Protein AF-0000000078835112 (afdb_homodimer)

Structure (mmCIF, N/CA/C/O backbone):
data_AF-0000000078835112-model_v1
#
loop_
_entity.id
_entity.type
_entity.pdbx_description
1 polymer Aminotransferase
#
loop_
_atom_site.group_PDB
_atom_site.id
_atom_site.type_symbol
_atom_site.label_atom_id
_atom_site.label_alt_id
_atom_site.label_comp_id
_atom_site.label_asym_id
_atom_site.label_entity_id
_atom_site.label_seq_id
_atom_site.pdbx_PDB_ins_code
_atom_site.Cartn_x
_atom_site.Cartn_y
_atom_site.Cartn_z
_atom_site.occupancy
_atom_site.B_iso_or_equiv
_atom_site.auth_seq_id
_atom_site.auth_comp_id
_atom_site.auth_asym_id
_atom_site.auth_atom_id
_atom_site.pdbx_PDB_model_num
ATOM 1 N N . MET A 1 1 ? 18.125 4.945 -22.328 1 66.38 1 MET A N 1
ATOM 2 C CA . MET A 1 1 ? 16.797 5.395 -21.922 1 66.38 1 MET A CA 1
ATOM 3 C C . MET A 1 1 ? 16.734 5.656 -20.422 1 66.38 1 MET A C 1
ATOM 5 O O . MET A 1 1 ? 17.422 4.988 -19.641 1 66.38 1 MET A O 1
ATOM 9 N N . SER A 1 2 ? 16.172 6.707 -20.016 1 84.31 2 SER A N 1
ATOM 10 C CA . SER A 1 2 ? 16.047 7.059 -18.594 1 84.31 2 SER A CA 1
ATOM 11 C C . SER A 1 2 ? 15.375 5.945 -17.812 1 84.31 2 SER A C 1
ATOM 13 O O . SER A 1 2 ? 14.492 5.262 -18.328 1 84.31 2 SER A O 1
ATOM 15 N N . LEU A 1 3 ? 15.914 5.59 -16.672 1 92.94 3 LEU A N 1
ATOM 16 C CA . LEU A 1 3 ? 15.328 4.574 -15.805 1 92.94 3 LEU A CA 1
ATOM 17 C C . LEU A 1 3 ? 13.945 5.004 -15.32 1 92.94 3 LEU A C 1
ATOM 19 O O . LEU A 1 3 ? 12.992 4.227 -15.391 1 92.94 3 LEU A O 1
ATOM 23 N N . GLU A 1 4 ? 13.867 6.281 -15.023 1 94.12 4 GLU A N 1
ATOM 24 C CA . GLU A 1 4 ? 12.641 6.801 -14.43 1 94.12 4 GLU A CA 1
ATOM 25 C C . GLU A 1 4 ? 11.562 7.02 -15.484 1 94.12 4 GLU A C 1
ATOM 27 O O . GLU A 1 4 ? 11.844 7.555 -16.562 1 94.12 4 GLU A O 1
ATOM 32 N N . SER A 1 5 ? 10.383 6.609 -15.266 1 96.06 5 SER A N 1
ATOM 33 C CA . SER A 1 5 ? 9.25 6.828 -16.156 1 96.06 5 SER A CA 1
ATOM 34 C C . SER A 1 5 ? 8.875 8.305 -16.219 1 96.06 5 SER A C 1
ATOM 36 O O . SER A 1 5 ? 9.25 9.086 -15.336 1 96.06 5 SER A O 1
ATOM 38 N N . ALA A 1 6 ? 8.062 8.656 -17.234 1 91.75 6 ALA A N 1
ATOM 39 C CA . ALA A 1 6 ? 7.52 10.008 -17.359 1 91.75 6 ALA A CA 1
ATOM 40 C C . ALA A 1 6 ? 6.574 10.328 -16.203 1 91.75 6 ALA A C 1
ATOM 42 O O . ALA A 1 6 ? 6.512 11.469 -15.734 1 91.75 6 ALA A O 1
ATOM 43 N N . ALA A 1 7 ? 5.852 9.383 -15.773 1 91.44 7 ALA A N 1
ATOM 44 C CA . ALA A 1 7 ? 4.938 9.57 -14.648 1 91.44 7 ALA A CA 1
ATOM 45 C C . ALA A 1 7 ? 5.699 9.977 -13.391 1 91.44 7 ALA A C 1
ATOM 47 O O . ALA A 1 7 ? 5.355 10.977 -12.742 1 91.44 7 ALA A O 1
ATOM 48 N N . LEU A 1 8 ? 6.699 9.258 -13.047 1 93.5 8 LEU A N 1
ATOM 49 C CA . LEU A 1 8 ? 7.473 9.523 -11.836 1 93.5 8 LEU A CA 1
ATOM 50 C C . LEU A 1 8 ? 8.219 10.852 -11.953 1 93.5 8 LEU A C 1
ATOM 52 O O . LEU A 1 8 ? 8.406 11.555 -10.961 1 93.5 8 LEU A O 1
ATOM 56 N N . ALA A 1 9 ? 8.594 11.188 -13.117 1 92.69 9 ALA A N 1
ATOM 57 C CA . ALA A 1 9 ? 9.352 12.414 -13.359 1 92.69 9 ALA A CA 1
ATOM 58 C C . ALA A 1 9 ? 8.508 13.648 -13.07 1 92.69 9 ALA A C 1
ATOM 60 O O . ALA A 1 9 ? 9.039 14.75 -12.891 1 92.69 9 ALA A O 1
ATOM 61 N N . ARG A 1 10 ? 7.203 13.453 -13.008 1 90.75 10 ARG A N 1
ATOM 62 C CA . ARG A 1 10 ? 6.312 14.57 -12.703 1 90.75 10 ARG A CA 1
ATOM 63 C C . ARG A 1 10 ? 6.41 14.969 -11.234 1 90.75 10 ARG A C 1
ATOM 65 O O . ARG A 1 10 ? 5.957 16.047 -10.844 1 90.75 10 ARG A O 1
ATOM 72 N N . VAL A 1 11 ? 6.977 14.078 -10.391 1 90.31 11 VAL A N 1
ATOM 73 C CA . VAL A 1 11 ? 7.023 14.281 -8.945 1 90.31 11 VAL A CA 1
ATOM 74 C C . VAL A 1 11 ? 8.375 14.883 -8.555 1 90.31 11 VAL A C 1
ATOM 76 O O . VAL A 1 11 ? 9.422 14.352 -8.922 1 90.31 11 VAL A O 1
ATOM 79 N N . LYS A 1 12 ? 8.344 15.977 -7.867 1 78 12 LYS A N 1
ATOM 80 C CA . LYS A 1 12 ? 9.57 16.625 -7.402 1 78 12 LYS A CA 1
ATOM 81 C C . LYS A 1 12 ? 10.086 15.961 -6.129 1 78 12 LYS A C 1
ATOM 83 O O . LYS A 1 12 ? 9.312 15.352 -5.383 1 78 12 LYS A O 1
ATOM 88 N N . PRO A 1 13 ? 11.391 16.016 -5.98 1 70.06 13 PRO A N 1
ATOM 89 C CA . PRO A 1 13 ? 11.93 15.477 -4.727 1 70.06 13 PRO A CA 1
ATOM 90 C C . PRO A 1 13 ? 11.297 16.109 -3.492 1 70.06 13 PRO A C 1
ATOM 92 O O . PRO A 1 13 ? 10.938 17.297 -3.52 1 70.06 13 PRO A O 1
ATOM 95 N N . SER A 1 14 ? 11.016 15.281 -2.418 1 63.88 14 SER A N 1
ATOM 96 C CA . SER A 1 14 ? 10.328 15.734 -1.212 1 63.88 14 SER A CA 1
ATOM 97 C C . SER A 1 14 ? 11.188 16.719 -0.42 1 63.88 14 SER A C 1
ATOM 99 O O . SER A 1 14 ? 12.312 16.406 -0.044 1 63.88 14 SER A O 1
ATOM 101 N N . ALA A 1 15 ? 10.742 17.906 -0.267 1 60.22 15 ALA A N 1
ATOM 102 C CA . ALA A 1 15 ? 11.43 18.922 0.538 1 60.22 15 ALA A CA 1
ATOM 103 C C . ALA A 1 15 ? 11.477 18.5 2.008 1 60.22 15 ALA A C 1
ATOM 105 O O . ALA A 1 15 ? 12.469 18.75 2.695 1 60.22 15 ALA A O 1
ATOM 106 N N . THR A 1 16 ? 10.367 17.781 2.496 1 57.72 16 THR A N 1
ATOM 107 C CA . THR A 1 16 ? 10.328 17.344 3.885 1 57.72 16 THR A CA 1
ATOM 108 C C . THR A 1 16 ? 11.422 16.312 4.152 1 57.72 16 THR A C 1
ATOM 110 O O . THR A 1 16 ? 12.086 16.359 5.188 1 57.72 16 THR A O 1
ATOM 113 N N . LEU A 1 17 ? 11.586 15.492 3.127 1 57.53 17 LEU A N 1
ATOM 114 C CA . LEU A 1 17 ? 12.594 14.453 3.291 1 57.53 17 LEU A CA 1
ATOM 115 C C . LEU A 1 17 ? 13.992 15.047 3.318 1 57.53 17 LEU A C 1
ATOM 117 O O . LEU A 1 17 ? 14.852 14.586 4.074 1 57.53 17 LEU A O 1
ATOM 121 N N . ALA A 1 18 ? 14.172 16.156 2.613 1 59.47 18 ALA A N 1
ATOM 122 C CA . ALA A 1 18 ? 15.469 16.812 2.584 1 59.47 18 ALA A CA 1
ATOM 123 C C . ALA A 1 18 ? 15.797 17.453 3.934 1 59.47 18 ALA A C 1
ATOM 125 O O . ALA A 1 18 ? 16.938 17.375 4.406 1 59.47 18 ALA A O 1
ATOM 126 N N . ALA A 1 19 ? 14.695 18.016 4.551 1 62.44 19 ALA A N 1
ATOM 127 C CA . ALA A 1 19 ? 14.883 18.641 5.855 1 62.44 19 ALA A CA 1
ATOM 128 C C . ALA A 1 19 ? 15.219 17.594 6.922 1 62.44 19 ALA A C 1
ATOM 130 O O . ALA A 1 19 ? 16.109 17.797 7.742 1 62.44 19 ALA A O 1
ATOM 131 N N . ASP A 1 20 ? 14.531 16.484 6.746 1 62.69 20 ASP A N 1
ATOM 132 C CA . ASP A 1 20 ? 14.75 15.398 7.699 1 62.69 20 ASP A CA 1
ATOM 133 C C . ASP A 1 20 ? 16.156 14.805 7.535 1 62.69 20 ASP A C 1
ATOM 135 O O . ASP A 1 20 ? 16.812 14.5 8.523 1 62.69 20 ASP A O 1
ATOM 139 N N . ALA A 1 21 ? 16.562 14.688 6.277 1 62.34 21 ALA A N 1
ATOM 140 C CA . ALA A 1 21 ? 17.875 14.125 5.996 1 62.34 21 ALA A CA 1
ATOM 141 C C . ALA A 1 21 ? 18.984 15.016 6.562 1 62.34 21 ALA A C 1
ATOM 143 O O . ALA A 1 21 ? 19.938 14.523 7.168 1 62.34 21 ALA A O 1
ATOM 144 N N . LYS A 1 22 ? 18.797 16.297 6.43 1 68.25 22 LYS A N 1
ATOM 145 C CA . LYS A 1 22 ? 19.797 17.234 6.938 1 68.25 22 LYS A CA 1
ATOM 146 C C . LYS A 1 22 ? 19.828 17.219 8.461 1 68.25 22 LYS A C 1
ATOM 148 O O . LYS A 1 22 ? 20.906 17.25 9.062 1 68.25 22 LYS A O 1
ATOM 153 N N . ALA A 1 23 ? 18.641 17.141 9.039 1 73.31 23 ALA A N 1
ATOM 154 C CA . ALA A 1 23 ? 18.562 17.062 10.5 1 73.31 23 ALA A CA 1
ATOM 155 C C . ALA A 1 23 ? 19.25 15.812 11.016 1 73.31 23 ALA A C 1
ATOM 157 O O . ALA A 1 23 ? 19.984 15.867 12.008 1 73.31 23 ALA A O 1
ATOM 158 N N . ARG A 1 24 ? 19.109 14.758 10.367 1 67.44 24 ARG A N 1
ATOM 159 C CA . ARG A 1 24 ? 19.734 13.492 10.734 1 67.44 24 ARG A CA 1
ATOM 160 C C . ARG A 1 24 ? 21.25 13.562 10.594 1 67.44 24 ARG A C 1
ATOM 162 O O . ARG A 1 24 ? 21.984 13.047 11.445 1 67.44 24 ARG A O 1
ATOM 169 N N . GLU A 1 25 ? 21.656 14.195 9.477 1 70 25 GLU A N 1
ATOM 170 C CA . GLU A 1 25 ? 23.078 14.383 9.258 1 70 25 GLU A CA 1
ATOM 171 C C . GLU A 1 25 ? 23.703 15.195 10.391 1 70 25 GLU A C 1
ATOM 173 O O . GLU A 1 25 ? 24.781 14.836 10.898 1 70 25 GLU A O 1
ATOM 178 N N . LEU A 1 26 ? 23.094 16.219 10.797 1 78.06 26 LEU A N 1
ATOM 179 C CA . LEU A 1 26 ? 23.609 17.078 11.852 1 78.06 26 LEU A CA 1
ATOM 180 C C . LEU A 1 26 ? 23.609 16.359 13.195 1 78.06 26 LEU A C 1
ATOM 182 O O . LEU A 1 26 ? 24.562 16.484 13.977 1 78.06 26 LEU A O 1
ATOM 186 N N . LYS A 1 27 ? 22.562 15.562 13.406 1 76.38 27 LYS A N 1
ATOM 187 C CA . LYS A 1 27 ? 22.531 14.742 14.617 1 76.38 27 LYS A CA 1
ATOM 188 C C . LYS A 1 27 ? 23.672 13.734 14.633 1 76.38 27 LYS A C 1
ATOM 190 O O . LYS A 1 27 ? 24.281 13.508 15.68 1 76.38 27 LYS A O 1
ATOM 195 N N . ALA A 1 28 ? 23.969 13.141 13.523 1 71.81 28 ALA A N 1
ATOM 196 C CA . ALA A 1 28 ? 25.047 12.172 13.406 1 71.81 28 ALA A CA 1
ATOM 197 C C . ALA A 1 28 ? 26.406 12.82 13.695 1 71.81 28 ALA A C 1
ATOM 199 O O . ALA A 1 28 ? 27.328 12.156 14.156 1 71.81 28 ALA A O 1
ATOM 200 N N . GLN A 1 29 ? 26.531 14.125 13.484 1 82.19 29 GLN A N 1
ATOM 201 C CA . GLN A 1 29 ? 27.75 14.883 13.758 1 82.19 29 GLN A CA 1
ATOM 202 C C . GLN A 1 29 ? 27.828 15.289 15.227 1 82.19 29 GLN A C 1
ATOM 204 O O . GLN A 1 29 ? 28.766 15.969 15.633 1 82.19 29 GLN A O 1
ATOM 209 N N . GLY A 1 30 ? 26.797 14.891 16 1 83.69 30 GLY A N 1
ATOM 210 C CA . GLY A 1 30 ? 26.844 15.125 17.438 1 83.69 30 GLY A CA 1
ATOM 211 C C . GLY A 1 30 ? 26.172 16.422 17.844 1 83.69 30 GLY A C 1
ATOM 212 O O . GLY A 1 30 ? 26.234 16.828 19.016 1 83.69 30 GLY A O 1
ATOM 213 N N . ARG A 1 31 ? 25.547 17.062 16.906 1 87 31 ARG A N 1
ATOM 214 C CA . ARG A 1 31 ? 24.891 18.312 17.219 1 87 31 ARG A CA 1
ATOM 215 C C . ARG A 1 31 ? 23.547 18.078 17.906 1 87 31 ARG A C 1
ATOM 217 O O . ARG A 1 31 ? 22.891 17.078 17.641 1 87 31 ARG A O 1
ATOM 224 N N . ASN A 1 32 ? 23.25 18.953 18.844 1 92.38 32 ASN A N 1
ATOM 225 C CA . ASN A 1 32 ? 21.953 18.906 19.484 1 92.38 32 ASN A CA 1
ATOM 226 C C . ASN A 1 32 ? 20.859 19.516 18.594 1 92.38 32 ASN A C 1
ATOM 228 O O . ASN A 1 32 ? 20.656 20.719 18.594 1 92.38 32 ASN A O 1
ATOM 232 N N . VAL A 1 33 ? 20.188 18.656 17.891 1 94.12 33 VAL A N 1
ATOM 233 C CA . VAL A 1 33 ? 19.188 19.109 16.938 1 94.12 33 VAL A CA 1
ATOM 234 C C . VAL A 1 33 ? 17.781 18.703 17.406 1 94.12 33 VAL A C 1
ATOM 236 O O . VAL A 1 33 ? 17.578 17.578 17.859 1 94.12 33 VAL A O 1
ATOM 239 N N . ILE A 1 34 ? 16.891 19.672 17.5 1 94.12 34 ILE A N 1
ATOM 240 C CA . ILE A 1 34 ? 15.477 19.406 17.766 1 94.12 34 ILE A CA 1
ATOM 241 C C . ILE A 1 34 ? 14.695 19.469 16.453 1 94.12 34 ILE A C 1
ATOM 243 O O . ILE A 1 34 ? 14.742 20.469 15.734 1 94.12 34 ILE A O 1
ATOM 247 N N . SER A 1 35 ? 14.047 18.359 16.141 1 92 35 SER A N 1
ATOM 248 C CA . SER A 1 35 ? 13.211 18.359 14.938 1 92 35 SER A CA 1
ATOM 249 C C . SER A 1 35 ? 11.742 18.562 15.281 1 92 35 SER A C 1
ATOM 251 O O . SER A 1 35 ? 11.195 17.844 16.125 1 92 35 SER A O 1
ATOM 253 N N . LEU A 1 36 ? 11.141 19.531 14.688 1 93.94 36 LEU A N 1
ATOM 254 C CA . LEU A 1 36 ? 9.719 19.812 14.844 1 93.94 36 LEU A CA 1
ATOM 255 C C . LEU A 1 36 ? 8.961 19.531 13.547 1 93.94 36 LEU A C 1
ATOM 257 O O . LEU A 1 36 ? 7.914 20.125 13.289 1 93.94 36 LEU A O 1
ATOM 261 N N . ALA A 1 37 ? 9.531 18.594 12.734 1 89 37 ALA A N 1
ATOM 262 C CA . ALA A 1 37 ? 8.977 18.328 11.414 1 89 37 ALA A CA 1
ATOM 263 C C . ALA A 1 37 ? 8.008 17.156 11.445 1 89 37 ALA A C 1
ATOM 265 O O . ALA A 1 37 ? 7.25 16.938 10.5 1 89 37 ALA A O 1
ATOM 266 N N . ALA A 1 38 ? 7.988 16.469 12.617 1 80.56 38 ALA A N 1
ATOM 267 C CA . ALA A 1 38 ? 7.293 15.195 12.672 1 80.56 38 ALA A CA 1
ATOM 268 C C . ALA A 1 38 ? 5.781 15.383 12.547 1 80.56 38 ALA A C 1
ATOM 270 O O . ALA A 1 38 ? 5.207 16.266 13.18 1 80.56 38 ALA A O 1
ATOM 271 N N . GLY A 1 39 ? 5.137 14.547 11.68 1 86.31 39 GLY A N 1
ATOM 272 C CA . GLY A 1 39 ? 3.688 14.57 11.539 1 86.31 39 GLY A CA 1
ATOM 273 C C . GLY A 1 39 ? 3.002 13.422 12.266 1 86.31 39 GLY A C 1
ATOM 274 O O . GLY A 1 39 ? 2.133 12.758 11.695 1 86.31 39 GLY A O 1
ATOM 275 N N . GLU A 1 40 ? 3.434 13.133 13.516 1 92.5 40 GLU A N 1
ATOM 276 C CA . GLU A 1 40 ? 2.828 12.023 14.258 1 92.5 40 GLU A CA 1
ATOM 277 C C . GLU A 1 40 ? 2.775 12.328 15.758 1 92.5 40 GLU A C 1
ATOM 279 O O . GLU A 1 40 ? 3.697 12.93 16.297 1 92.5 40 GLU A O 1
ATOM 284 N N . PRO A 1 41 ? 1.711 11.891 16.422 1 93.81 41 PRO A N 1
ATOM 285 C CA . PRO A 1 41 ? 1.599 12.07 17.875 1 93.81 41 PRO A CA 1
ATOM 286 C C . PRO A 1 41 ? 2.73 11.391 18.641 1 93.81 41 PRO A C 1
ATOM 288 O O . PRO A 1 41 ? 3.199 10.32 18.234 1 93.81 41 PRO A O 1
ATOM 291 N N . ASP A 1 42 ? 3.068 11.953 19.75 1 91.88 42 ASP A N 1
ATOM 292 C CA . ASP A 1 42 ? 4.137 11.375 20.562 1 91.88 42 ASP A CA 1
ATOM 293 C C . ASP A 1 42 ? 3.574 10.43 21.625 1 91.88 42 ASP A C 1
ATOM 295 O O . ASP A 1 42 ? 4.324 9.883 22.438 1 91.88 42 ASP A O 1
ATOM 299 N N . PHE A 1 43 ? 2.225 10.258 21.594 1 92.5 43 PHE A N 1
ATOM 300 C CA . PHE A 1 43 ? 1.591 9.273 22.469 1 92.5 43 PHE A CA 1
ATOM 301 C C . PHE A 1 43 ? 1.764 7.867 21.906 1 92.5 43 PHE A C 1
ATOM 303 O O . PHE A 1 43 ? 1.964 7.688 20.703 1 92.5 43 PHE A O 1
ATOM 310 N N . ASP A 1 44 ? 1.675 7.016 22.875 1 95.06 44 ASP A N 1
ATOM 311 C CA . ASP A 1 44 ? 1.657 5.625 22.438 1 95.06 44 ASP A CA 1
ATOM 312 C C . ASP A 1 44 ? 0.248 5.191 22.047 1 95.06 44 ASP A C 1
ATOM 314 O O . ASP A 1 44 ? -0.735 5.816 22.438 1 95.06 44 ASP A O 1
ATOM 318 N N . THR A 1 45 ? 0.144 4.168 21.203 1 98.25 45 THR A N 1
ATOM 319 C CA . THR A 1 45 ? -1.148 3.553 20.922 1 98.25 45 THR A CA 1
ATOM 320 C C . THR A 1 45 ? -1.828 3.111 22.219 1 98.25 45 THR A C 1
ATOM 322 O O . THR A 1 45 ? -1.186 2.535 23.094 1 98.25 45 THR A O 1
ATOM 325 N N . PRO A 1 46 ? -3.088 3.451 22.391 1 98.25 46 PRO A N 1
ATOM 326 C CA . PRO A 1 46 ? -3.797 3.053 23.609 1 98.25 46 PRO A CA 1
ATOM 327 C C . PRO A 1 46 ? -3.713 1.552 23.891 1 98.25 46 PRO A C 1
ATOM 329 O O . PRO A 1 46 ? -3.744 0.75 22.953 1 98.25 46 PRO A O 1
ATOM 332 N N . GLU A 1 47 ? -3.723 1.192 25.172 1 98.19 47 GLU A N 1
ATOM 333 C CA . GLU A 1 47 ? -3.461 -0.174 25.609 1 98.19 47 GLU A CA 1
ATOM 334 C C . GLU A 1 47 ? -4.531 -1.134 25.094 1 98.19 47 GLU A C 1
ATOM 336 O O . GLU A 1 47 ? -4.227 -2.262 24.703 1 98.19 47 GLU A O 1
ATOM 341 N N . ASN A 1 48 ? -5.777 -0.738 25.125 1 98.62 48 ASN A N 1
ATOM 342 C CA . ASN A 1 48 ? -6.848 -1.616 24.672 1 98.62 48 ASN A CA 1
ATOM 343 C C . ASN A 1 48 ? -6.695 -1.963 23.188 1 98.62 48 ASN A C 1
ATOM 345 O O . ASN A 1 48 ? -7.012 -3.08 22.781 1 98.62 48 ASN A O 1
ATOM 349 N N . ILE A 1 49 ? -6.234 -1.01 22.406 1 98.81 49 ILE A N 1
ATOM 350 C CA . ILE A 1 49 ? -6.008 -1.229 20.984 1 98.81 49 ILE A CA 1
ATOM 351 C C . ILE A 1 49 ? -4.844 -2.195 20.781 1 98.81 49 ILE A C 1
ATOM 353 O O . ILE A 1 49 ? -4.926 -3.121 19.969 1 98.81 49 ILE A O 1
ATOM 357 N N . LYS A 1 50 ? -3.719 -2.018 21.562 1 98.75 50 LYS A N 1
ATOM 358 C CA . LYS A 1 50 ? -2.586 -2.938 21.547 1 98.75 50 LYS A CA 1
ATOM 359 C C . LYS A 1 50 ? -3.023 -4.359 21.875 1 98.75 50 LYS A C 1
ATOM 361 O O . LYS A 1 50 ? -2.627 -5.316 21.203 1 98.75 50 LYS A O 1
ATOM 366 N N . GLU A 1 51 ? -3.859 -4.488 22.859 1 98.81 51 GLU A N 1
ATOM 367 C CA . GLU A 1 51 ? -4.32 -5.801 23.312 1 98.81 51 GLU A CA 1
ATOM 368 C C . GLU A 1 51 ? -5.191 -6.469 22.25 1 98.81 51 GLU A C 1
ATOM 370 O O . GLU A 1 51 ? -5.164 -7.691 22.094 1 98.81 51 GLU A O 1
ATOM 375 N N . ALA A 1 52 ? -6 -5.684 21.547 1 98.88 52 ALA A N 1
ATOM 376 C CA . ALA A 1 52 ? -6.816 -6.227 20.469 1 98.88 52 ALA A CA 1
ATOM 377 C C . ALA A 1 52 ? -5.938 -6.797 19.359 1 98.88 52 ALA A C 1
ATOM 379 O O . ALA A 1 52 ? -6.262 -7.832 18.766 1 98.88 52 ALA A O 1
ATOM 380 N N . ALA A 1 53 ? -4.891 -6.133 19.047 1 98.88 53 ALA A N 1
ATOM 381 C CA . ALA A 1 53 ? -3.939 -6.625 18.062 1 98.88 53 ALA A CA 1
ATOM 382 C C . ALA A 1 53 ? -3.293 -7.93 18.516 1 98.88 53 ALA A C 1
ATOM 384 O O . ALA A 1 53 ? -3.162 -8.875 17.734 1 98.88 53 ALA A O 1
ATOM 385 N N . ILE A 1 54 ? -2.814 -7.945 19.781 1 98.94 54 ILE A N 1
ATOM 386 C CA . ILE A 1 54 ? -2.17 -9.125 20.344 1 98.94 54 ILE A CA 1
ATOM 387 C C . ILE A 1 54 ? -3.141 -10.305 20.328 1 98.94 54 ILE A C 1
ATOM 389 O O . ILE A 1 54 ? -2.762 -11.422 19.969 1 98.94 54 ILE A O 1
ATOM 393 N N . LYS A 1 55 ? -4.406 -10.07 20.656 1 98.88 55 LYS A N 1
ATOM 394 C CA . LYS A 1 55 ? -5.438 -11.102 20.609 1 98.88 55 LYS A CA 1
ATOM 395 C C . LYS A 1 55 ? -5.59 -11.648 19.188 1 98.88 55 LYS A C 1
ATOM 397 O O . LYS A 1 55 ? -5.711 -12.859 19 1 98.88 55 LYS A O 1
ATOM 402 N N . ALA A 1 56 ? -5.629 -10.742 18.203 1 98.81 56 ALA A N 1
ATOM 403 C CA . ALA A 1 56 ? -5.742 -11.156 16.812 1 98.81 56 ALA A CA 1
ATOM 404 C C . ALA A 1 56 ? -4.578 -12.062 16.406 1 98.81 56 ALA A C 1
ATOM 406 O O . ALA A 1 56 ? -4.77 -13.055 15.711 1 98.81 56 ALA A O 1
ATOM 407 N N . ILE A 1 57 ? -3.344 -11.68 16.844 1 98.81 57 ILE A N 1
ATOM 408 C CA . ILE A 1 57 ? -2.162 -12.492 16.562 1 98.81 57 ILE A CA 1
ATOM 409 C C . ILE A 1 57 ? -2.334 -13.883 17.172 1 98.81 57 ILE A C 1
ATOM 411 O O . ILE A 1 57 ? -2.129 -14.891 16.5 1 98.81 57 ILE A O 1
ATOM 415 N N . ARG A 1 58 ? -2.811 -13.945 18.375 1 98.5 58 ARG A N 1
ATOM 416 C CA . ARG A 1 58 ? -2.945 -15.203 19.109 1 98.5 58 ARG A CA 1
ATOM 417 C C . ARG A 1 58 ? -4.062 -16.062 18.516 1 98.5 58 ARG A C 1
ATOM 419 O O . ARG A 1 58 ? -3.977 -17.281 18.531 1 98.5 58 ARG A O 1
ATOM 426 N N . GLU A 1 59 ? -5.047 -15.422 17.953 1 98.31 59 GLU A N 1
ATOM 427 C CA . GLU A 1 59 ? -6.191 -16.125 17.391 1 98.31 59 GLU A CA 1
ATOM 428 C C . GLU A 1 59 ? -5.934 -16.531 15.93 1 98.31 59 GLU A C 1
ATOM 430 O O . GLU A 1 59 ? -6.812 -17.078 15.266 1 98.31 59 GLU A O 1
ATOM 435 N N . GLY A 1 60 ? -4.809 -16.234 15.383 1 97.44 60 GLY A N 1
ATOM 436 C CA . GLY A 1 60 ? -4.426 -16.672 14.047 1 97.44 60 GLY A CA 1
ATOM 437 C C . GLY A 1 60 ? -5.043 -15.828 12.945 1 97.44 60 GLY A C 1
ATOM 438 O O . GLY A 1 60 ? -5.215 -16.297 11.82 1 97.44 60 GLY A O 1
ATOM 439 N N . LYS A 1 61 ? -5.43 -14.547 13.25 1 97.88 61 LYS A N 1
ATOM 440 C CA . LYS A 1 61 ? -5.93 -13.633 12.234 1 97.88 61 LYS A CA 1
ATOM 441 C C . LYS A 1 61 ? -4.785 -13.055 11.406 1 97.88 61 LYS A C 1
ATOM 443 O O . LYS A 1 61 ? -4.648 -11.836 11.289 1 97.88 61 LYS A O 1
ATOM 448 N N . THR A 1 62 ? -3.961 -13.922 10.82 1 97.56 62 THR A N 1
ATOM 449 C CA . THR A 1 62 ? -2.707 -13.531 10.18 1 97.56 62 THR A CA 1
ATOM 450 C C . THR A 1 62 ? -2.752 -13.812 8.68 1 97.56 62 THR A C 1
ATOM 452 O O . THR A 1 62 ? -1.723 -13.766 8.008 1 97.56 62 THR A O 1
ATOM 455 N N . LYS A 1 63 ? -3.936 -14.125 8.102 1 96.31 63 LYS A N 1
ATOM 456 C CA . LYS A 1 63 ? -4.094 -14.531 6.711 1 96.31 63 LYS A CA 1
ATOM 457 C C . LYS A 1 63 ? -4.617 -13.375 5.859 1 96.31 63 LYS A C 1
ATOM 459 O O . LYS A 1 63 ? -4.918 -12.297 6.379 1 96.31 63 LYS A O 1
ATOM 464 N N . TYR A 1 64 ? -4.695 -13.602 4.535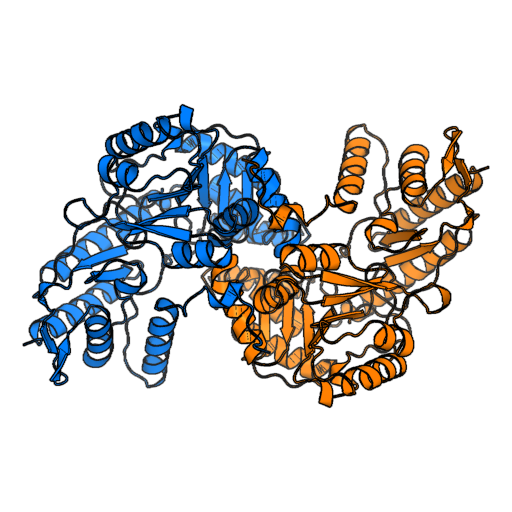 1 94.62 64 TYR A N 1
ATOM 465 C CA . TYR A 1 64 ? -5.281 -12.617 3.635 1 94.62 64 TYR A CA 1
ATOM 466 C C . TYR A 1 64 ? -6.672 -12.203 4.105 1 94.62 64 TYR A C 1
ATOM 468 O O . TYR A 1 64 ? -7.395 -13.008 4.695 1 94.62 64 TYR A O 1
ATOM 476 N N . THR A 1 65 ? -7.004 -10.984 3.891 1 95.19 65 THR A N 1
ATOM 477 C CA . THR A 1 65 ? -8.359 -10.484 4.074 1 95.19 65 THR A CA 1
ATOM 478 C C . THR A 1 65 ? -8.906 -9.922 2.764 1 95.19 65 THR A C 1
ATOM 480 O O . THR A 1 65 ? -8.234 -9.969 1.731 1 95.19 65 THR A O 1
ATOM 483 N N . ASN A 1 66 ? -10.117 -9.508 2.803 1 93.31 66 ASN A N 1
ATOM 484 C CA . ASN A 1 66 ? -10.625 -8.773 1.649 1 93.31 66 ASN A CA 1
ATOM 485 C C . ASN A 1 66 ? -9.75 -7.574 1.312 1 93.31 66 ASN A C 1
ATOM 487 O O . ASN A 1 66 ? -9.25 -6.891 2.211 1 93.31 66 ASN A O 1
ATOM 491 N N . VAL A 1 67 ? -9.633 -7.297 0.058 1 93.94 67 VAL A N 1
ATOM 492 C CA . VAL A 1 67 ? -8.75 -6.262 -0.468 1 93.94 67 VAL A CA 1
ATOM 493 C C . VAL A 1 67 ? -9.062 -4.926 0.202 1 93.94 67 VAL A C 1
ATOM 495 O O . VAL A 1 67 ? -8.156 -4.176 0.562 1 93.94 67 VAL A O 1
ATOM 498 N N . ASP A 1 68 ? -10.383 -4.656 0.415 1 93.75 68 ASP A N 1
ATOM 499 C CA . ASP A 1 68 ? -10.766 -3.34 0.915 1 93.75 68 ASP A CA 1
ATOM 500 C C . ASP A 1 68 ? -11.156 -3.404 2.389 1 93.75 68 ASP A C 1
ATOM 502 O O . ASP A 1 68 ? -11.938 -2.578 2.867 1 93.75 68 ASP A O 1
ATOM 506 N N . GLY A 1 69 ? -10.742 -4.461 3.105 1 96.75 69 GLY A N 1
ATOM 507 C CA . GLY A 1 69 ? -10.883 -4.508 4.551 1 96.75 69 GLY A CA 1
ATOM 508 C C . GLY A 1 69 ? -11.766 -5.645 5.027 1 96.75 69 GLY A C 1
ATOM 509 O O . GLY A 1 69 ? -12.641 -6.109 4.289 1 96.75 69 GLY A O 1
ATOM 510 N N . ILE A 1 70 ? -11.602 -6.07 6.273 1 97.56 70 ILE A N 1
ATOM 511 C CA . ILE A 1 70 ? -12.43 -7.113 6.871 1 97.56 70 ILE A CA 1
ATOM 512 C C . ILE A 1 70 ? -13.828 -6.559 7.16 1 97.56 70 ILE A C 1
ATOM 514 O O . ILE A 1 70 ? -13.984 -5.363 7.402 1 97.56 70 ILE A O 1
ATOM 518 N N . PRO A 1 71 ? -14.828 -7.422 7.086 1 97.69 71 PRO A N 1
ATOM 519 C CA . PRO A 1 71 ? -16.203 -6.98 7.32 1 97.69 71 PRO A CA 1
ATOM 520 C C . PRO A 1 71 ? -16.375 -6.277 8.664 1 97.69 71 PRO A C 1
ATOM 522 O O . PRO A 1 71 ? -17.094 -5.281 8.758 1 97.69 71 PRO A O 1
ATOM 525 N N . GLU A 1 72 ? -15.703 -6.77 9.703 1 98.69 72 GLU A N 1
ATOM 526 C CA . GLU A 1 72 ? -15.805 -6.207 11.047 1 98.69 72 GLU A CA 1
ATOM 527 C C . GLU A 1 72 ? -15.328 -4.758 11.078 1 98.69 72 GLU A C 1
ATOM 529 O O . GLU A 1 72 ? -15.922 -3.914 11.742 1 98.69 72 GLU A O 1
ATOM 534 N N . LEU A 1 73 ? -14.25 -4.469 10.336 1 98.88 73 LEU A N 1
ATOM 535 C CA . LEU A 1 73 ? -13.727 -3.105 10.297 1 98.88 73 LEU A CA 1
ATOM 536 C C . LEU A 1 73 ? -14.648 -2.191 9.492 1 98.88 73 LEU A C 1
ATOM 538 O O . LEU A 1 73 ? -14.883 -1.044 9.883 1 98.88 73 LEU A O 1
ATOM 542 N N . LYS A 1 74 ? -15.141 -2.682 8.352 1 98.75 74 LYS A N 1
ATOM 543 C CA . LYS A 1 74 ? -16.078 -1.881 7.555 1 98.75 74 LYS A CA 1
ATOM 544 C C . LYS A 1 74 ? -17.312 -1.518 8.359 1 98.75 74 LYS A C 1
ATOM 546 O O . LYS A 1 74 ? -17.812 -0.39 8.281 1 98.75 74 LYS A O 1
ATOM 551 N N . GLU A 1 75 ? -17.797 -2.475 9.148 1 98.88 75 GLU A N 1
ATOM 552 C CA . GLU A 1 75 ? -18.938 -2.201 10.016 1 98.88 75 GLU A CA 1
ATOM 553 C C . GLU A 1 75 ? -18.594 -1.152 11.07 1 98.88 75 GLU A C 1
ATOM 555 O O . GLU A 1 75 ? -19.406 -0.263 11.352 1 98.88 75 GLU A O 1
ATOM 560 N N . ALA A 1 76 ? -17.406 -1.29 11.672 1 98.94 76 ALA A N 1
ATOM 561 C CA . ALA A 1 76 ? -16.969 -0.323 12.664 1 98.94 76 ALA A CA 1
ATOM 562 C C . ALA A 1 76 ? -16.875 1.08 12.07 1 98.94 76 ALA A C 1
ATOM 564 O O . ALA A 1 76 ? -17.25 2.061 12.727 1 98.94 76 ALA A O 1
ATOM 565 N N . ILE A 1 77 ? -16.438 1.175 10.852 1 98.94 77 ILE A N 1
ATOM 566 C CA . ILE A 1 77 ? -16.297 2.453 10.164 1 98.94 77 ILE A CA 1
ATOM 567 C C . ILE A 1 77 ? -17.672 3.043 9.883 1 98.94 77 ILE A C 1
ATOM 569 O O . ILE A 1 77 ? -17.906 4.238 10.094 1 98.94 77 ILE A O 1
ATOM 573 N N . CYS A 1 78 ? -18.578 2.201 9.375 1 98.88 78 CYS A N 1
ATOM 574 C CA . CYS A 1 78 ? -19.953 2.654 9.172 1 98.88 78 CYS A CA 1
ATOM 575 C C . CYS A 1 78 ? -20.547 3.223 10.461 1 98.88 78 CYS A C 1
ATOM 577 O O . CYS A 1 78 ? -21.125 4.309 10.461 1 98.88 78 CYS A O 1
ATOM 579 N N . ALA A 1 79 ? -20.375 2.488 11.523 1 98.88 79 ALA A N 1
ATOM 580 C CA . ALA A 1 79 ? -20.891 2.912 12.812 1 98.88 79 ALA A CA 1
ATOM 581 C C . ALA A 1 79 ? -20.266 4.23 13.258 1 98.88 79 ALA A C 1
ATOM 583 O O . ALA A 1 79 ? -20.953 5.109 13.781 1 98.88 79 ALA A O 1
ATOM 584 N N . LYS A 1 80 ? -19.016 4.352 13.102 1 98.81 80 LYS A N 1
ATOM 585 C CA . LYS A 1 80 ? -18.312 5.578 13.477 1 98.81 80 LYS A CA 1
ATOM 586 C C . LYS A 1 80 ? -18.844 6.773 12.688 1 98.81 80 LYS A C 1
ATOM 588 O O . LYS A 1 80 ? -19.109 7.836 13.258 1 98.81 80 LYS A O 1
ATOM 593 N N . PHE A 1 81 ? -18.984 6.684 11.344 1 98.88 81 PHE A N 1
ATOM 594 C CA . PHE A 1 81 ? -19.484 7.77 10.508 1 98.88 81 PHE A CA 1
ATOM 595 C C . PHE A 1 81 ? -20.891 8.18 10.93 1 98.88 81 PHE A C 1
ATOM 597 O O . PHE A 1 81 ? -21.219 9.367 10.945 1 98.88 81 PHE A O 1
ATOM 604 N N . GLN A 1 82 ? -21.656 7.176 11.227 1 98.75 82 GLN A N 1
ATOM 605 C CA . GLN A 1 82 ? -23.016 7.48 11.68 1 98.75 82 GLN A CA 1
ATOM 606 C C . GLN A 1 82 ? -23 8.203 13.023 1 98.75 82 GLN A C 1
ATOM 608 O O . GLN A 1 82 ? -23.656 9.234 13.188 1 98.75 82 GLN A O 1
ATOM 613 N N . ARG A 1 83 ? -22.25 7.727 13.953 1 98.31 83 ARG A N 1
ATOM 614 C CA . ARG A 1 83 ? -22.188 8.227 15.32 1 98.31 83 ARG A CA 1
ATOM 615 C C . ARG A 1 83 ? -21.609 9.641 15.367 1 98.31 83 ARG A C 1
ATOM 617 O O . ARG A 1 83 ? -22.109 10.5 16.094 1 98.31 83 ARG A O 1
ATOM 624 N N . GLU A 1 84 ? -20.625 9.891 14.586 1 97.94 84 GLU A N 1
ATOM 625 C CA . GLU A 1 84 ? -19.828 11.102 14.789 1 97.94 84 GLU A CA 1
ATOM 626 C C . GLU A 1 84 ? -20.109 12.133 13.703 1 97.94 84 GLU A C 1
ATOM 628 O O . GLU A 1 84 ? -19.953 13.336 13.922 1 97.94 84 GLU A O 1
ATOM 633 N N . ASN A 1 85 ? -20.531 11.672 12.516 1 98.44 85 ASN A N 1
ATOM 634 C CA . ASN A 1 85 ? -20.625 12.586 11.383 1 98.44 85 ASN A CA 1
ATOM 635 C C . ASN A 1 85 ? -22.031 12.617 10.797 1 98.44 85 ASN A C 1
ATOM 637 O O . ASN A 1 85 ? -22.297 13.375 9.859 1 98.44 85 ASN A O 1
ATOM 641 N N . GLY A 1 86 ? -22.922 11.758 11.352 1 98.31 86 GLY A N 1
ATOM 642 C CA . GLY A 1 86 ? -24.281 11.719 10.852 1 98.31 86 GLY A CA 1
ATOM 643 C C . GLY A 1 86 ? -24.391 11.195 9.43 1 98.31 86 GLY A C 1
ATOM 644 O O . GLY A 1 86 ? -25.281 11.586 8.68 1 98.31 86 GLY A O 1
ATOM 645 N N . LEU A 1 87 ? -23.453 10.445 8.953 1 98.75 87 LEU A N 1
ATOM 646 C CA . LEU A 1 87 ? -23.438 9.852 7.621 1 98.75 87 LEU A CA 1
ATOM 647 C C . LEU A 1 87 ? -23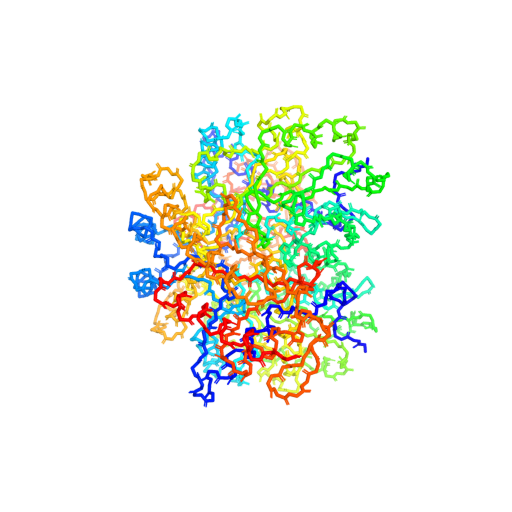.719 8.359 7.688 1 98.75 87 LEU A C 1
ATOM 649 O O . LEU A 1 87 ? -23.031 7.617 8.391 1 98.75 87 LEU A O 1
ATOM 653 N N . THR A 1 88 ? -24.688 7.898 6.984 1 98.75 88 THR A N 1
ATOM 654 C CA . THR A 1 88 ? -25.031 6.48 6.934 1 98.75 88 THR A CA 1
ATOM 655 C C . THR A 1 88 ? -24.453 5.824 5.684 1 98.75 88 THR A C 1
ATOM 657 O O . THR A 1 88 ? -24.891 6.113 4.566 1 98.75 88 THR A O 1
ATOM 660 N N . TYR A 1 89 ? -23.531 5.004 5.918 1 98.81 89 TYR A N 1
ATOM 661 C CA . TYR A 1 89 ? -22.922 4.227 4.848 1 98.81 89 TYR A CA 1
ATOM 662 C C . TYR A 1 89 ? -23.234 2.744 4.996 1 98.81 89 TYR A C 1
ATOM 664 O O . TYR A 1 89 ? -23.453 2.258 6.109 1 98.81 89 TYR A O 1
ATOM 672 N N . LYS A 1 90 ? -23.344 2.008 3.846 1 98.56 90 LYS A N 1
ATOM 673 C CA . LYS A 1 90 ? -23.281 0.549 3.82 1 98.56 90 LYS A CA 1
ATOM 674 C C . LYS A 1 90 ? -21.844 0.065 3.703 1 98.56 90 LYS A C 1
ATOM 676 O O . LYS A 1 90 ? -20.969 0.785 3.197 1 98.56 90 LYS A O 1
ATOM 681 N N . PRO A 1 91 ? -21.578 -1.121 4.172 1 98.5 91 PRO A N 1
ATOM 682 C CA . PRO A 1 91 ? -20.219 -1.653 4.059 1 98.5 91 PRO A CA 1
ATOM 683 C C . PRO A 1 91 ? -19.672 -1.586 2.635 1 98.5 91 PRO A C 1
ATOM 685 O O . PRO A 1 91 ? -18.469 -1.391 2.438 1 98.5 91 PRO A O 1
ATOM 688 N N . SER A 1 92 ? -20.516 -1.694 1.626 1 98 92 SER A N 1
ATOM 689 C CA . SER A 1 92 ? -20.094 -1.644 0.23 1 98 92 SER A CA 1
ATOM 690 C C . SER A 1 92 ? -19.609 -0.247 -0.153 1 98 92 SER A C 1
ATOM 692 O O . SER A 1 92 ? -19.016 -0.058 -1.216 1 98 92 SER A O 1
ATOM 694 N N . GLN A 1 93 ? -19.828 0.729 0.727 1 98.75 93 GLN A N 1
ATOM 695 C CA . GLN A 1 93 ? -19.422 2.113 0.498 1 98.75 93 GLN A CA 1
ATOM 696 C C . GLN A 1 93 ? -18.156 2.461 1.28 1 98.75 93 GLN A C 1
ATOM 698 O O . GLN A 1 93 ? -17.781 3.629 1.368 1 98.75 93 GLN A O 1
ATOM 703 N N . ILE A 1 94 ? -17.516 1.422 1.881 1 98.88 94 ILE A N 1
ATOM 704 C CA . ILE A 1 94 ? -16.359 1.659 2.727 1 98.88 94 ILE A CA 1
ATOM 705 C C . ILE A 1 94 ? -15.102 1.118 2.041 1 98.88 94 ILE A C 1
ATOM 707 O O . ILE A 1 94 ? -15.109 0.003 1.514 1 98.88 94 ILE A O 1
ATOM 711 N N . ASN A 1 95 ? -14.102 1.947 2.023 1 98.44 95 ASN A N 1
ATOM 712 C CA . ASN A 1 95 ? -12.758 1.56 1.604 1 98.44 95 ASN A CA 1
ATOM 713 C C . ASN A 1 95 ? -11.781 1.559 2.777 1 98.44 95 ASN A C 1
ATOM 715 O O . ASN A 1 95 ? -11.781 2.484 3.592 1 98.44 95 ASN A O 1
ATOM 719 N N . VAL A 1 96 ? -11.055 0.469 2.996 1 98.81 96 VAL A N 1
ATOM 720 C CA . VAL A 1 96 ? -9.953 0.407 3.949 1 98.81 96 VAL A CA 1
ATOM 721 C C . VAL A 1 96 ? -8.641 0.204 3.203 1 98.81 96 VAL A C 1
ATOM 723 O O . VAL A 1 96 ? -8.523 -0.69 2.361 1 98.81 96 VAL A O 1
ATOM 726 N N . SER A 1 97 ? -7.645 1.046 3.436 1 98.38 97 SER A N 1
ATOM 727 C CA . SER A 1 97 ? -6.352 1.008 2.766 1 98.38 97 SER A CA 1
ATOM 728 C C . SER A 1 97 ? -5.207 1.009 3.773 1 98.38 97 SER A C 1
ATOM 730 O O . SER A 1 97 ? -5.41 1.317 4.949 1 98.38 97 SER A O 1
ATOM 732 N N . PRO A 1 98 ? -4.008 0.609 3.348 1 97.94 98 PRO A N 1
ATOM 733 C CA . PRO A 1 98 ? -2.852 0.645 4.246 1 97.94 98 PRO A CA 1
ATOM 734 C C . PRO A 1 98 ? -2.344 2.062 4.5 1 97.94 98 PRO A C 1
ATOM 736 O O . PRO A 1 98 ? -1.172 2.355 4.25 1 97.94 98 PRO A O 1
ATOM 739 N N . GLY A 1 99 ? -3.174 2.852 5.129 1 97.5 99 GLY A N 1
ATOM 740 C CA . GLY A 1 99 ? -2.873 4.246 5.418 1 97.5 99 GLY A CA 1
ATOM 741 C C . GLY A 1 99 ? -3.785 5.215 4.691 1 97.5 99 GLY A C 1
ATOM 742 O O . GLY A 1 99 ? -4.543 4.816 3.805 1 97.5 99 GLY A O 1
ATOM 743 N N . GLY A 1 100 ? -3.697 6.473 5.098 1 97.75 100 GLY A N 1
ATOM 744 C CA . GLY A 1 100 ? -4.516 7.504 4.48 1 97.75 100 GLY A CA 1
ATOM 745 C C . GLY A 1 100 ? -4.047 7.879 3.086 1 97.75 100 GLY A C 1
ATOM 746 O O . GLY A 1 100 ? -4.867 8.141 2.201 1 97.75 100 GLY A O 1
ATOM 747 N N . LYS A 1 101 ? -2.762 7.977 2.836 1 97.56 101 LYS A N 1
ATOM 748 C CA . LYS A 1 101 ? -2.199 8.352 1.542 1 97.56 101 LYS A CA 1
ATOM 749 C C . LYS A 1 101 ? -2.709 7.43 0.436 1 97.56 101 LYS A C 1
ATOM 751 O O . LYS A 1 101 ? -3.162 7.898 -0.61 1 97.56 101 LYS A O 1
ATOM 756 N N . PRO A 1 102 ? -2.75 6.066 0.673 1 98.12 102 PRO A N 1
ATOM 757 C CA . PRO A 1 102 ? -3.262 5.188 -0.381 1 98.12 102 PRO A CA 1
ATOM 758 C C . PRO A 1 102 ? -4.742 5.414 -0.672 1 98.12 102 PRO A C 1
ATOM 760 O O . PRO A 1 102 ? -5.199 5.188 -1.797 1 98.12 102 PRO A O 1
ATOM 763 N N . VAL A 1 103 ? -5.52 5.859 0.297 1 98.69 103 VAL A N 1
ATOM 764 C CA . VAL A 1 103 ? -6.918 6.188 0.029 1 98.69 103 VAL A CA 1
ATOM 765 C C . VAL A 1 103 ? -6.996 7.246 -1.068 1 98.69 103 VAL A C 1
ATOM 767 O O . VAL A 1 103 ? -7.746 7.09 -2.035 1 98.69 103 VAL A O 1
ATOM 770 N N . ILE A 1 104 ? -6.207 8.289 -0.932 1 98.81 104 ILE A N 1
ATOM 771 C CA . ILE A 1 104 ? -6.184 9.391 -1.889 1 98.81 104 ILE A CA 1
ATOM 772 C C . ILE A 1 104 ? -5.629 8.898 -3.225 1 98.81 104 ILE A C 1
ATOM 774 O O . ILE A 1 104 ? -6.207 9.164 -4.281 1 98.81 104 ILE A O 1
ATOM 778 N N . TRP A 1 105 ? -4.57 8.172 -3.178 1 98.44 105 TRP A N 1
ATOM 779 C CA . TRP A 1 105 ? -3.92 7.629 -4.367 1 98.44 105 TRP A CA 1
ATOM 780 C C . TRP A 1 105 ? -4.887 6.77 -5.172 1 98.44 105 TRP A C 1
ATOM 782 O O . TRP A 1 105 ? -5.012 6.938 -6.391 1 98.44 105 TRP A O 1
ATOM 792 N N . ASN A 1 106 ? -5.555 5.809 -4.484 1 98.5 106 ASN A N 1
ATOM 793 C CA . ASN A 1 106 ? -6.488 4.906 -5.152 1 98.5 106 ASN A CA 1
ATOM 794 C C . ASN A 1 106 ? -7.613 5.668 -5.844 1 98.5 106 ASN A C 1
ATOM 796 O O . ASN A 1 106 ? -7.98 5.344 -6.977 1 98.5 106 ASN A O 1
ATOM 800 N N . ALA A 1 107 ? -8.141 6.672 -5.172 1 98.75 107 ALA A N 1
ATOM 801 C CA . ALA A 1 107 ? -9.219 7.465 -5.758 1 98.75 107 ALA A CA 1
ATOM 802 C C . ALA A 1 107 ? -8.742 8.195 -7.008 1 98.75 107 ALA A C 1
ATOM 804 O O . ALA A 1 107 ? -9.43 8.203 -8.031 1 98.75 107 ALA A O 1
ATOM 805 N N . PHE A 1 108 ? -7.586 8.789 -6.938 1 98.75 108 PHE A N 1
ATOM 806 C CA . PHE A 1 108 ? -7.094 9.609 -8.039 1 98.75 108 PHE A CA 1
ATOM 807 C C . PHE A 1 108 ? -6.656 8.742 -9.211 1 98.75 108 PHE A C 1
ATOM 809 O O . PHE A 1 108 ? -6.98 9.039 -10.359 1 98.75 108 PHE A O 1
ATOM 816 N N . LEU A 1 109 ? -5.938 7.637 -8.93 1 98.38 109 LEU A N 1
ATOM 817 C CA . LEU A 1 109 ? -5.555 6.746 -10.016 1 98.38 109 LEU A CA 1
ATOM 818 C C . LEU A 1 109 ? -6.789 6.176 -10.711 1 98.38 109 LEU A C 1
ATOM 820 O O . LEU A 1 109 ? -6.793 5.996 -11.93 1 98.38 109 LEU A O 1
ATOM 824 N N . ALA A 1 110 ? -7.812 5.938 -9.992 1 98.19 110 ALA A N 1
ATOM 825 C CA . ALA A 1 110 ? -9.039 5.336 -10.508 1 98.19 110 ALA A CA 1
ATOM 826 C C . ALA A 1 110 ? -9.797 6.312 -11.406 1 98.19 110 ALA A C 1
ATOM 828 O O . ALA A 1 110 ? -10.586 5.902 -12.25 1 98.19 110 ALA A O 1
ATOM 829 N N . THR A 1 111 ? -9.523 7.633 -11.273 1 98.56 111 THR A N 1
ATOM 830 C CA . THR A 1 111 ? -10.516 8.531 -11.836 1 98.56 111 THR A CA 1
ATOM 831 C C . THR A 1 111 ? -9.852 9.609 -12.688 1 98.56 111 THR A C 1
ATOM 833 O O . THR A 1 111 ? -10.523 10.289 -13.477 1 98.56 111 THR A O 1
ATOM 836 N N . LEU A 1 112 ? -8.586 9.883 -12.523 1 98.38 112 LEU A N 1
ATOM 837 C CA . LEU A 1 112 ? -7.969 11.023 -13.188 1 98.38 112 LEU A CA 1
ATOM 838 C C . LEU A 1 112 ? -7.41 10.617 -14.547 1 98.38 112 LEU A C 1
ATOM 840 O O . LEU A 1 112 ? -6.855 9.531 -14.703 1 98.38 112 LEU A O 1
ATOM 844 N N . ASN A 1 113 ? -7.578 11.453 -15.492 1 96.94 113 ASN A N 1
ATOM 845 C CA . ASN A 1 113 ? -6.961 11.406 -16.812 1 96.94 113 ASN A CA 1
ATOM 846 C C . ASN A 1 113 ? -6.109 12.648 -17.078 1 96.94 113 ASN A C 1
ATOM 848 O O . ASN A 1 113 ? -6.254 13.664 -16.391 1 96.94 113 ASN A O 1
ATOM 852 N N . PRO A 1 114 ? -5.133 12.477 -18.047 1 94.88 114 PRO A N 1
ATOM 853 C CA . PRO A 1 114 ? -4.418 13.695 -18.438 1 94.88 114 PRO A CA 1
ATOM 854 C C . PRO A 1 114 ? -5.359 14.844 -18.781 1 94.88 114 PRO A C 1
ATOM 856 O O . PRO A 1 114 ? -6.312 14.656 -19.547 1 94.88 114 PRO A O 1
ATOM 859 N N . GLY A 1 115 ? -5.148 15.977 -18.188 1 95.75 115 GLY A N 1
ATOM 860 C CA . GLY A 1 115 ? -5.984 17.141 -18.422 1 95.75 115 GLY A CA 1
ATOM 861 C C . GLY A 1 115 ? -6.961 17.422 -17.297 1 95.75 115 GLY A C 1
ATOM 862 O O . GLY A 1 115 ? -7.434 18.547 -17.141 1 95.75 115 GLY A O 1
ATOM 863 N N . ASP A 1 116 ? -7.32 16.375 -16.484 1 98.44 116 ASP A N 1
ATOM 864 C CA . ASP A 1 116 ? -8.195 16.578 -15.336 1 98.44 116 ASP A CA 1
ATOM 865 C C . ASP A 1 116 ? -7.52 17.453 -14.281 1 98.44 116 ASP A C 1
ATOM 867 O O . ASP A 1 116 ? -6.336 17.266 -13.984 1 98.44 116 ASP A O 1
ATOM 871 N N . GLU A 1 117 ? -8.297 18.359 -13.758 1 98.81 117 GLU A N 1
ATOM 872 C CA . GLU A 1 117 ? -7.777 19.297 -12.766 1 98.81 117 GLU A CA 1
ATOM 873 C C . GLU A 1 117 ? -8.227 18.906 -11.359 1 98.81 117 GLU A C 1
ATOM 875 O O . GLU A 1 117 ? -9.367 18.469 -11.164 1 98.81 117 GLU A O 1
ATOM 880 N N . VAL A 1 118 ? -7.348 19.031 -10.406 1 98.94 118 VAL A N 1
ATOM 881 C CA . VAL A 1 118 ? -7.656 18.875 -8.992 1 98.94 118 VAL A CA 1
ATOM 882 C C . VAL A 1 118 ? -7.34 20.172 -8.25 1 98.94 118 VAL A C 1
ATOM 884 O O . VAL A 1 118 ? -6.188 20.609 -8.219 1 98.94 118 VAL A O 1
ATOM 887 N N . ILE A 1 119 ? -8.359 20.797 -7.652 1 98.94 119 ILE A N 1
ATOM 888 C CA . ILE A 1 119 ? -8.156 22.016 -6.883 1 98.94 119 ILE A CA 1
ATOM 889 C C . ILE A 1 119 ? -7.574 21.672 -5.512 1 98.94 119 ILE A C 1
ATOM 891 O O . ILE A 1 119 ? -8.156 20.891 -4.766 1 98.94 119 ILE A O 1
ATOM 895 N N . VAL A 1 120 ? -6.438 22.281 -5.191 1 98.81 120 VAL A N 1
ATOM 896 C CA . VAL A 1 120 ? -5.719 22.047 -3.941 1 98.81 120 VAL A CA 1
ATOM 897 C C . VAL A 1 120 ? -5.531 23.375 -3.207 1 98.81 120 VAL A C 1
ATOM 899 O O . VAL A 1 120 ? -4.699 24.203 -3.6 1 98.81 120 VAL A O 1
ATOM 902 N N . PRO A 1 121 ? -6.246 23.562 -2.154 1 98.62 121 PRO A N 1
ATOM 903 C CA . PRO A 1 121 ? -6 24.766 -1.354 1 98.62 121 PRO A CA 1
ATOM 904 C C . PRO A 1 121 ? -4.586 24.812 -0.784 1 98.62 121 PRO A C 1
ATOM 906 O O . PRO A 1 121 ? -4.051 23.781 -0.364 1 98.62 121 PRO A O 1
ATOM 909 N N . THR A 1 122 ? -3.939 25.938 -0.823 1 98.12 122 THR A N 1
ATOM 910 C CA . THR A 1 122 ? -2.629 26.125 -0.212 1 98.12 122 THR A CA 1
ATOM 911 C C . THR A 1 122 ? -2.732 27 1.037 1 98.12 122 THR A C 1
ATOM 913 O O . THR A 1 122 ? -3.488 27.969 1.062 1 98.12 122 THR A O 1
ATOM 916 N N . PRO A 1 123 ? -1.992 26.641 2.119 1 98.19 123 PRO A N 1
ATOM 917 C CA . PRO A 1 123 ? -0.996 25.578 2.158 1 98.19 123 PRO A CA 1
ATOM 918 C C . PRO A 1 123 ? -1.627 24.188 2.221 1 98.19 123 PRO A C 1
ATOM 920 O O . PRO A 1 123 ? -2.777 24.047 2.645 1 98.19 123 PRO A O 1
ATOM 923 N N . TYR A 1 124 ? -0.937 23.219 1.686 1 97.5 124 TYR A N 1
ATOM 924 C CA . TYR A 1 124 ? -1.464 21.859 1.581 1 97.5 124 TYR A CA 1
ATOM 925 C C . TYR A 1 124 ? -0.479 20.844 2.154 1 97.5 124 TYR A C 1
ATOM 927 O O . TYR A 1 124 ? 0.707 21.141 2.314 1 97.5 124 TYR A O 1
ATOM 935 N N . TRP A 1 125 ? -0.98 19.688 2.559 1 96.06 125 TRP A N 1
ATOM 936 C CA . TRP A 1 125 ? -0.105 18.562 2.857 1 96.06 125 TRP A CA 1
ATOM 937 C C . TRP A 1 125 ? 0.724 18.188 1.637 1 96.06 125 TRP A C 1
ATOM 939 O O . TRP A 1 125 ? 0.179 17.969 0.551 1 96.06 125 TRP A O 1
ATOM 949 N N . VAL A 1 126 ? 1.909 18.047 1.691 1 90.75 126 VAL A N 1
ATOM 950 C CA . VAL A 1 126 ? 2.912 18.016 0.632 1 90.75 126 VAL A CA 1
ATOM 951 C C . VAL A 1 126 ? 2.551 16.953 -0.397 1 90.75 126 VAL A C 1
ATOM 953 O O . VAL A 1 126 ? 2.771 17.141 -1.597 1 90.75 126 VAL A O 1
ATOM 956 N N . SER A 1 127 ? 1.926 15.883 -0.01 1 94.44 127 SER A N 1
ATOM 957 C CA . SER A 1 127 ? 1.731 14.75 -0.906 1 94.44 127 SER A CA 1
ATOM 958 C C . SER A 1 127 ? 0.537 14.969 -1.828 1 94.44 127 SER A C 1
ATOM 960 O O . SER A 1 127 ? 0.415 14.312 -2.863 1 94.44 127 SER A O 1
ATOM 962 N N . TYR A 1 128 ? -0.409 15.875 -1.485 1 97.62 128 TYR A N 1
ATOM 963 C CA . TYR A 1 128 ? -1.558 16.094 -2.359 1 97.62 128 TYR A CA 1
ATOM 964 C C . TYR A 1 128 ? -1.109 16.406 -3.779 1 97.62 128 TYR A C 1
ATOM 966 O O . TYR A 1 128 ? -1.567 15.789 -4.738 1 97.62 128 TYR A O 1
ATOM 974 N N . TRP A 1 129 ? -0.194 17.375 -3.814 1 96.81 129 TRP A N 1
ATOM 975 C CA . TRP A 1 129 ? 0.268 17.891 -5.098 1 96.81 129 TRP A CA 1
ATOM 976 C C . TRP A 1 129 ? 0.947 16.797 -5.914 1 96.81 129 TRP A C 1
ATOM 978 O O . TRP A 1 129 ? 0.62 16.594 -7.086 1 96.81 129 TRP A O 1
ATOM 988 N N . ASP A 1 130 ? 1.779 16.094 -5.344 1 96.31 130 ASP A N 1
ATOM 989 C CA . ASP A 1 130 ? 2.576 15.07 -6.016 1 96.31 130 ASP A CA 1
ATOM 990 C C . ASP A 1 130 ? 1.717 13.867 -6.406 1 96.31 130 ASP A C 1
ATOM 992 O O . ASP A 1 130 ? 1.953 13.234 -7.438 1 96.31 130 ASP A O 1
ATOM 996 N N . ILE A 1 131 ? 0.741 13.5 -5.598 1 98 131 ILE A N 1
ATOM 997 C CA . ILE A 1 131 ? -0.158 12.398 -5.926 1 98 131 ILE A CA 1
ATOM 998 C C . ILE A 1 131 ? -0.948 12.734 -7.188 1 98 131 ILE A C 1
ATOM 1000 O O . ILE A 1 131 ? -1.111 11.891 -8.07 1 98 131 ILE A O 1
ATOM 1004 N N . VAL A 1 132 ? -1.466 13.984 -7.289 1 98.25 132 VAL A N 1
ATOM 1005 C CA . VAL A 1 132 ? -2.211 14.414 -8.469 1 98.25 132 VAL A CA 1
ATOM 1006 C C . VAL A 1 132 ? -1.33 14.289 -9.711 1 98.25 132 VAL A C 1
ATOM 1008 O O . VAL A 1 132 ? -1.75 13.727 -10.719 1 98.25 132 VAL A O 1
ATOM 1011 N N . LEU A 1 133 ? -0.085 14.766 -9.578 1 97.31 133 LEU A N 1
ATOM 1012 C CA . LEU A 1 133 ? 0.849 14.719 -10.695 1 97.31 133 LEU A CA 1
ATOM 1013 C C . LEU A 1 133 ? 1.14 13.273 -11.094 1 97.31 133 LEU A C 1
ATOM 1015 O O . LEU A 1 133 ? 1.109 12.93 -12.281 1 97.31 133 LEU A O 1
ATOM 1019 N N . LEU A 1 134 ? 1.407 12.438 -10.133 1 97.31 134 LEU A N 1
ATOM 1020 C CA . LEU A 1 134 ? 1.759 11.047 -10.383 1 97.31 134 LEU A CA 1
ATOM 1021 C C . LEU A 1 134 ? 0.599 10.305 -11.039 1 97.31 134 LEU A C 1
ATOM 1023 O O . LEU A 1 134 ? 0.812 9.43 -11.883 1 97.31 134 LEU A O 1
ATOM 1027 N N . ALA A 1 135 ? -0.612 10.656 -10.672 1 97.44 135 ALA A N 1
ATOM 1028 C CA . ALA A 1 135 ? -1.81 10.016 -11.211 1 97.44 135 ALA A CA 1
ATOM 1029 C C . ALA A 1 135 ? -2.158 10.578 -12.586 1 97.44 135 ALA A C 1
ATOM 1031 O O . ALA A 1 135 ? -3.111 10.125 -13.227 1 97.44 135 ALA A O 1
ATOM 1032 N N . GLY A 1 136 ? -1.439 11.625 -13.031 1 96.06 136 GLY A N 1
ATOM 1033 C CA . GLY A 1 136 ? -1.595 12.133 -14.383 1 96.06 136 GLY A CA 1
ATOM 1034 C C . GLY A 1 136 ? -2.49 13.352 -14.469 1 96.06 136 GLY A C 1
ATOM 1035 O O . GLY A 1 136 ? -2.736 13.883 -15.555 1 96.06 136 GLY A O 1
ATOM 1036 N N . GLY A 1 137 ? -3.01 13.797 -13.289 1 97.88 137 GLY A N 1
ATOM 1037 C CA . GLY A 1 137 ? -3.832 14.992 -13.266 1 97.88 137 GLY A CA 1
ATOM 1038 C C . GLY A 1 137 ? -3.02 16.266 -13.188 1 97.88 137 GLY A C 1
ATOM 1039 O O . GLY A 1 137 ? -1.788 16.234 -13.219 1 97.88 137 GLY A O 1
ATOM 1040 N N . ARG A 1 138 ? -3.758 17.375 -13.164 1 98.19 138 ARG A N 1
ATOM 1041 C CA . ARG A 1 138 ? -3.16 18.703 -13.031 1 98.19 138 ARG A CA 1
ATOM 1042 C C . ARG A 1 138 ? -3.611 19.375 -11.742 1 98.19 138 ARG A C 1
ATOM 1044 O O . ARG A 1 138 ? -4.758 19.812 -11.633 1 98.19 138 ARG A O 1
ATOM 1051 N N . PRO A 1 139 ? -2.744 19.469 -10.789 1 98.44 139 PRO A N 1
ATOM 1052 C CA . PRO A 1 139 ? -3.135 20.219 -9.594 1 98.44 139 PRO A CA 1
ATOM 1053 C C . PRO A 1 139 ? -3.275 21.719 -9.852 1 98.44 139 PRO A C 1
ATOM 1055 O O . PRO A 1 139 ? -2.477 22.297 -10.602 1 98.44 139 PRO A O 1
ATOM 1058 N N . VAL A 1 140 ? -4.301 22.281 -9.352 1 98.75 140 VAL A N 1
ATOM 1059 C CA . VAL A 1 140 ? -4.582 23.703 -9.445 1 98.75 140 VAL A CA 1
ATOM 1060 C C . VAL A 1 140 ? -4.586 24.328 -8.047 1 98.75 140 VAL A C 1
ATOM 1062 O O . VAL A 1 140 ? -5.438 24 -7.219 1 98.75 140 VAL A O 1
ATOM 1065 N N . ALA A 1 141 ? -3.658 25.234 -7.781 1 98.25 141 ALA A N 1
ATOM 1066 C CA . ALA A 1 141 ? -3.555 25.891 -6.477 1 98.25 141 ALA A CA 1
ATOM 1067 C C . ALA A 1 141 ? -4.711 26.844 -6.25 1 98.25 141 ALA A C 1
ATOM 1069 O O . ALA A 1 141 ? -5.094 27.594 -7.152 1 98.25 141 ALA A O 1
ATOM 1070 N N . ALA A 1 142 ? -5.293 26.766 -5.129 1 98.5 142 ALA A N 1
ATOM 1071 C CA . ALA A 1 142 ? -6.215 27.766 -4.617 1 98.5 142 ALA A CA 1
ATOM 1072 C C . ALA A 1 142 ? -5.652 28.438 -3.363 1 98.5 142 ALA A C 1
ATOM 1074 O O . ALA A 1 142 ? -5.957 28.016 -2.242 1 98.5 142 ALA A O 1
ATOM 1075 N N . PRO A 1 143 ? -4.902 29.438 -3.529 1 97.19 143 PRO A N 1
ATOM 1076 C CA . PRO A 1 143 ? -4.176 30.016 -2.398 1 97.19 143 PRO A CA 1
ATOM 1077 C C . PRO A 1 143 ? -5.105 30.641 -1.356 1 97.19 143 PRO A C 1
ATOM 1079 O O . PRO A 1 143 ? -6.105 31.266 -1.711 1 97.19 143 PRO A O 1
ATOM 1082 N N . THR A 1 144 ? -4.809 30.359 -0.17 1 97.38 144 THR A N 1
ATO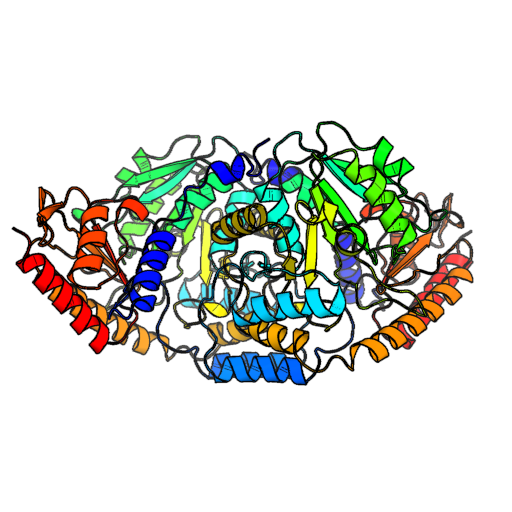M 1083 C CA . THR A 1 144 ? -5.414 31.031 0.972 1 97.38 144 THR A CA 1
ATOM 1084 C C . THR A 1 144 ? -4.406 31.969 1.647 1 97.38 144 THR A C 1
ATOM 1086 O O . THR A 1 144 ? -3.326 32.219 1.107 1 97.38 144 THR A O 1
ATOM 1089 N N . SER A 1 145 ? -4.859 32.594 2.783 1 94.62 145 SER A N 1
ATOM 1090 C CA . SER A 1 145 ? -3.973 33.5 3.482 1 94.62 145 SER A CA 1
ATOM 1091 C C . SER A 1 145 ? -4.23 33.5 4.984 1 94.62 145 SER A C 1
ATOM 1093 O O . SER A 1 145 ? -5.234 32.938 5.441 1 94.62 145 SER A O 1
ATOM 1095 N N . ALA A 1 146 ? -3.254 34.031 5.668 1 92.75 146 ALA A N 1
ATOM 1096 C CA . ALA A 1 146 ? -3.43 34.188 7.113 1 92.75 146 ALA A CA 1
ATOM 1097 C C . ALA A 1 146 ? -4.672 35 7.438 1 92.75 146 ALA A C 1
ATOM 1099 O O . ALA A 1 146 ? -5.336 34.781 8.445 1 92.75 146 ALA A O 1
ATOM 1100 N N . ASP A 1 147 ? -5.027 35.906 6.578 1 91.94 147 ASP A N 1
ATOM 1101 C CA . ASP A 1 147 ? -6.172 36.781 6.789 1 91.94 147 ASP A CA 1
ATOM 1102 C C . ASP A 1 147 ? -7.48 36 6.754 1 91.94 147 ASP A C 1
ATOM 1104 O O . ASP A 1 147 ? -8.469 36.406 7.379 1 91.94 147 ASP A O 1
ATOM 1108 N N . THR A 1 148 ? -7.473 34.906 6.051 1 93.19 148 THR A N 1
ATOM 1109 C CA . THR A 1 148 ? -8.656 34.062 5.988 1 93.19 148 THR A CA 1
ATOM 1110 C C . THR A 1 148 ? -8.492 32.844 6.891 1 93.19 148 THR A C 1
ATOM 1112 O O . THR A 1 148 ? -9.219 31.859 6.75 1 93.19 148 THR A O 1
ATOM 1115 N N . GLY A 1 149 ? -7.375 32.875 7.68 1 95.38 149 GLY A N 1
ATOM 1116 C CA . GLY A 1 149 ? -7.094 31.734 8.539 1 95.38 149 GLY A CA 1
ATOM 1117 C C . GLY A 1 149 ? -6.629 30.5 7.781 1 95.38 149 GLY A C 1
ATOM 1118 O O . GLY A 1 149 ? -6.848 29.375 8.219 1 95.38 149 GLY A O 1
ATOM 1119 N N . PHE A 1 150 ? -6.137 30.766 6.547 1 98.19 150 PHE A N 1
ATOM 1120 C CA . PHE A 1 150 ? -5.66 29.719 5.66 1 98.19 150 PHE A CA 1
ATOM 1121 C C . PHE A 1 150 ? -6.809 28.812 5.227 1 98.19 150 PHE A C 1
ATOM 1123 O O . PHE A 1 150 ? -6.629 27.594 5.086 1 98.19 150 PHE A O 1
ATOM 1130 N N . LYS A 1 151 ? -8 29.375 5.066 1 98.19 151 LYS A N 1
ATOM 1131 C CA . LYS A 1 151 ? -9.18 28.625 4.641 1 98.19 151 LYS A CA 1
ATOM 1132 C C . LYS A 1 151 ? -9.656 29.094 3.266 1 98.19 151 LYS A C 1
ATOM 1134 O O . LYS A 1 151 ? -9.625 30.297 2.963 1 98.19 151 LYS A O 1
ATOM 1139 N N . LEU A 1 152 ? -10.062 28.125 2.482 1 98.12 152 LEU A N 1
ATOM 1140 C CA . LEU A 1 152 ? -10.648 28.391 1.174 1 98.12 152 LEU A CA 1
ATOM 1141 C C . LEU A 1 152 ? -12.023 29.047 1.314 1 98.12 152 LEU A C 1
ATOM 1143 O O . LEU A 1 152 ? -12.844 28.594 2.115 1 98.12 152 LEU A O 1
ATOM 1147 N N . THR A 1 153 ? -12.289 30.141 0.598 1 97.81 153 THR A N 1
ATOM 1148 C CA . THR A 1 153 ? -13.602 30.781 0.602 1 97.81 153 THR A CA 1
ATOM 1149 C C . THR A 1 153 ? -14.43 30.312 -0.594 1 97.81 153 THR A C 1
ATOM 1151 O O . THR A 1 153 ? -13.891 29.781 -1.562 1 97.81 153 THR A O 1
ATOM 1154 N N . GLY A 1 154 ? -15.727 30.5 -0.491 1 98.19 154 GLY A N 1
ATOM 1155 C CA . GLY A 1 154 ? -16.578 30.188 -1.62 1 98.19 154 GLY A CA 1
ATOM 1156 C C . GLY A 1 154 ? -16.188 30.922 -2.891 1 98.19 154 GLY A C 1
ATOM 1157 O O . GLY A 1 154 ? -16.188 30.328 -3.973 1 98.19 154 GLY A O 1
ATOM 1158 N N . LYS A 1 155 ? -15.891 32.156 -2.738 1 97.62 155 LYS A N 1
ATOM 1159 C CA . LYS A 1 155 ? -15.484 33 -3.873 1 97.62 155 LYS A CA 1
ATOM 1160 C C . LYS A 1 155 ? -14.219 32.438 -4.527 1 97.62 155 LYS A C 1
ATOM 1162 O O . LYS A 1 155 ? -14.141 32.344 -5.754 1 97.62 155 LYS A O 1
ATOM 1167 N N . ASP A 1 156 ? -13.219 32.125 -3.732 1 97.5 156 ASP A N 1
ATOM 1168 C CA . ASP A 1 156 ? -11.977 31.547 -4.246 1 97.5 156 ASP A CA 1
ATOM 1169 C C . ASP A 1 156 ? -12.227 30.25 -4.988 1 97.5 156 ASP A C 1
ATOM 1171 O O . ASP A 1 156 ? -11.688 30.031 -6.078 1 97.5 156 ASP A O 1
ATOM 1175 N N . LEU A 1 157 ? -13.031 29.391 -4.383 1 98.69 157 LEU A N 1
ATOM 1176 C CA . LEU A 1 157 ? -13.352 28.109 -4.988 1 98.69 157 LEU A CA 1
ATOM 1177 C C . LEU A 1 157 ? -14.023 28.297 -6.344 1 98.69 157 LEU A C 1
ATOM 1179 O O . LEU A 1 157 ? -13.617 27.672 -7.332 1 98.69 157 LEU A O 1
ATOM 1183 N N . ALA A 1 158 ? -14.961 29.172 -6.395 1 98.62 158 ALA A N 1
ATOM 1184 C CA . ALA A 1 158 ? -15.703 29.422 -7.625 1 98.62 158 ALA A CA 1
ATOM 1185 C C . ALA A 1 158 ? -14.781 29.906 -8.734 1 98.62 158 ALA A C 1
ATOM 1187 O O . ALA A 1 158 ? -14.961 29.547 -9.906 1 98.62 158 ALA A O 1
ATOM 1188 N N . SER A 1 159 ? -13.852 30.672 -8.375 1 98.56 159 SER A N 1
ATOM 1189 C CA . SER A 1 159 ? -12.961 31.281 -9.352 1 98.56 159 SER A CA 1
ATOM 1190 C C . SER A 1 159 ? -12 30.25 -9.938 1 98.56 159 SER A C 1
ATOM 1192 O O . SER A 1 159 ? -11.398 30.484 -10.992 1 98.56 159 SER A O 1
ATOM 1194 N N . LYS A 1 160 ? -11.828 29.078 -9.32 1 98.69 160 LYS A N 1
ATOM 1195 C CA . LYS A 1 160 ? -10.836 28.109 -9.75 1 98.69 160 LYS A CA 1
ATOM 1196 C C . LYS A 1 160 ? -11.484 26.969 -10.523 1 98.69 160 LYS A C 1
ATOM 1198 O O . LYS A 1 160 ? -10.797 26.188 -11.203 1 98.69 160 LYS A O 1
ATOM 1203 N N . ILE A 1 161 ? -12.781 26.797 -10.422 1 98.75 161 ILE A N 1
ATOM 1204 C CA . ILE A 1 161 ? -13.477 25.672 -11.055 1 98.75 161 ILE A CA 1
ATOM 1205 C C . ILE A 1 161 ? -13.578 25.922 -12.555 1 98.75 161 ILE A C 1
ATOM 1207 O O . ILE A 1 161 ? -13.93 27.016 -12.992 1 98.75 161 ILE A O 1
ATOM 1211 N N . THR A 1 162 ? -13.211 25.016 -13.367 1 98.69 162 THR A N 1
ATOM 1212 C CA . THR A 1 162 ? -13.359 24.969 -14.82 1 98.69 162 THR A CA 1
ATOM 1213 C C . THR A 1 162 ? -14.086 23.703 -15.25 1 98.69 162 THR A C 1
ATOM 1215 O O . THR A 1 162 ? -14.352 22.812 -14.43 1 98.69 162 THR A O 1
ATOM 1218 N N . PRO A 1 163 ? -14.414 23.578 -16.5 1 98.12 163 PRO A N 1
ATOM 1219 C CA . PRO A 1 163 ? -15.016 22.328 -16.984 1 98.12 163 PRO A CA 1
ATOM 1220 C C . PRO A 1 163 ? -14.094 21.125 -16.812 1 98.12 163 PRO A C 1
ATOM 1222 O O . PRO A 1 163 ? -14.555 19.984 -16.859 1 98.12 163 PRO A O 1
ATOM 1225 N N . LYS A 1 164 ? -12.773 21.375 -16.594 1 98.38 164 LYS A N 1
ATOM 1226 C CA . LYS A 1 164 ? -11.789 20.312 -16.469 1 98.38 164 LYS A CA 1
ATOM 1227 C C . LYS A 1 164 ? -11.602 19.906 -15 1 98.38 164 LYS A C 1
ATOM 1229 O O . LYS A 1 164 ? -10.93 18.922 -14.703 1 98.38 164 LYS A O 1
ATOM 1234 N N . THR A 1 165 ? -12.203 20.656 -14.078 1 98.81 165 THR A N 1
ATOM 1235 C CA . THR A 1 165 ? -12.07 20.328 -12.656 1 98.81 165 THR A CA 1
ATOM 1236 C C . THR A 1 165 ? -12.781 19.016 -12.328 1 98.81 165 THR A C 1
ATOM 1238 O O . THR A 1 165 ? -13.977 18.875 -12.594 1 98.81 165 THR A O 1
ATOM 1241 N N . ARG A 1 166 ? -12.023 18.109 -11.797 1 98.62 166 ARG A N 1
ATOM 1242 C CA . ARG A 1 166 ? -12.586 16.812 -11.453 1 98.62 166 ARG A CA 1
ATOM 1243 C C . ARG A 1 166 ? -12.758 16.672 -9.945 1 98.62 166 ARG A C 1
ATOM 1245 O O . ARG A 1 166 ? -13.719 16.047 -9.484 1 98.62 166 ARG A O 1
ATOM 1252 N N . TRP A 1 167 ? -11.812 17.188 -9.188 1 98.88 167 TRP A N 1
ATOM 1253 C CA . TRP A 1 167 ? -11.812 17.047 -7.738 1 98.88 167 TRP A CA 1
ATOM 1254 C C . TRP A 1 167 ? -11.469 18.375 -7.059 1 98.88 167 TRP A C 1
ATOM 1256 O O . TRP A 1 167 ? -10.766 19.203 -7.629 1 98.88 167 TRP A O 1
ATOM 1266 N N . VAL A 1 168 ? -11.977 18.562 -5.891 1 98.94 168 VAL A N 1
ATOM 1267 C CA . VAL A 1 168 ? -11.461 19.516 -4.918 1 98.94 168 VAL A CA 1
ATOM 1268 C C . VAL A 1 168 ? -11.109 18.797 -3.619 1 98.94 168 VAL A C 1
ATOM 1270 O O . VAL A 1 168 ? -11.828 17.906 -3.18 1 98.94 168 VAL A O 1
ATOM 1273 N N . ILE A 1 169 ? -9.984 19.141 -3.008 1 98.88 169 ILE A N 1
ATOM 1274 C CA . ILE A 1 169 ? -9.539 18.547 -1.747 1 98.88 169 ILE A CA 1
ATOM 1275 C C . ILE A 1 169 ? -9.828 19.516 -0.599 1 98.88 169 ILE A C 1
ATOM 1277 O O . ILE A 1 169 ? -9.484 20.703 -0.673 1 98.88 169 ILE A O 1
ATOM 1281 N N . LEU A 1 170 ? -10.461 19.047 0.382 1 98.81 170 LEU A N 1
ATOM 1282 C CA . LEU A 1 170 ? -10.664 19.766 1.629 1 98.81 170 LEU A CA 1
ATOM 1283 C C . LEU A 1 170 ? -10.008 19.047 2.797 1 98.81 170 LEU A C 1
ATOM 1285 O O . LEU A 1 170 ? -10.25 17.859 3.008 1 98.81 170 LEU A O 1
ATOM 1289 N N . ASN A 1 171 ? -9.141 19.672 3.459 1 98.75 171 ASN A N 1
ATOM 1290 C CA . ASN A 1 171 ? -8.438 19.141 4.621 1 98.75 171 ASN A CA 1
ATOM 1291 C C . ASN A 1 171 ? -8.695 19.969 5.867 1 98.75 171 ASN A C 1
ATOM 1293 O O . ASN A 1 171 ? -8.203 21.094 5.988 1 98.75 171 ASN A O 1
ATOM 1297 N N . SER A 1 172 ? -9.508 19.469 6.789 1 98.38 172 SER A N 1
ATOM 1298 C CA . SER A 1 172 ? -9.984 20.172 7.977 1 98.38 172 SER A CA 1
ATOM 1299 C C . SER A 1 172 ? -10.102 19.219 9.164 1 98.38 172 SER A C 1
ATOM 1301 O O . SER A 1 172 ? -10.914 18.297 9.156 1 98.38 172 SER A O 1
ATOM 1303 N N . PRO A 1 173 ? -9.312 19.453 10.273 1 98.5 173 PRO A N 1
ATOM 1304 C CA . PRO A 1 173 ? -8.219 20.422 10.43 1 98.5 173 PRO A CA 1
ATOM 1305 C C . PRO A 1 173 ? -7.062 20.156 9.469 1 98.5 173 PRO A C 1
ATOM 1307 O O . PRO A 1 173 ? -6.879 19.031 9.008 1 98.5 173 PRO A O 1
ATOM 1310 N N . SER A 1 174 ? -6.34 21.156 9.227 1 98.44 174 SER A N 1
ATOM 1311 C CA . SER A 1 174 ? -5.426 21.156 8.086 1 98.44 174 SER A CA 1
ATOM 1312 C C . SER A 1 174 ? -3.998 20.844 8.523 1 98.44 174 SER A C 1
ATOM 1314 O O . SER A 1 174 ? -3.555 21.297 9.578 1 98.44 174 SER A O 1
ATOM 1316 N N . ASN A 1 175 ? -3.301 20.016 7.902 1 97.56 175 ASN A N 1
ATOM 1317 C CA . ASN A 1 175 ? -1.849 20.016 7.773 1 97.56 175 ASN A CA 1
ATOM 1318 C C . ASN A 1 175 ? -1.391 20.781 6.539 1 97.56 175 ASN A C 1
ATOM 1320 O O . ASN A 1 175 ? -1.644 20.375 5.41 1 97.56 175 ASN A O 1
ATOM 1324 N N . PRO A 1 176 ? -0.868 21.938 6.66 1 97.31 176 PRO A N 1
ATOM 1325 C CA . PRO A 1 176 ? 0.065 22.281 7.738 1 97.31 176 PRO A CA 1
ATOM 1326 C C . PRO A 1 176 ? -0.469 23.391 8.648 1 97.31 176 PRO A C 1
ATOM 1328 O O . PRO A 1 176 ? 0.173 23.734 9.648 1 97.31 176 PRO A O 1
ATOM 1331 N N . SER A 1 177 ? -1.629 23.969 8.406 1 98.19 177 SER A N 1
ATOM 1332 C CA . SER A 1 177 ? -1.969 25.234 9.039 1 98.19 177 SER A CA 1
ATOM 1333 C C . SER A 1 177 ? -2.686 25.016 10.367 1 98.19 177 SER A C 1
ATOM 1335 O O . SER A 1 177 ? -2.775 25.938 11.188 1 98.19 177 SER A O 1
ATOM 1337 N N . GLY A 1 178 ? -3.295 23.859 10.492 1 98.31 178 GLY A N 1
ATOM 1338 C CA . GLY A 1 178 ? -4.129 23.594 11.656 1 98.31 178 GLY A CA 1
ATOM 1339 C C . GLY A 1 178 ? -5.52 24.188 11.539 1 98.31 178 GLY A C 1
ATOM 1340 O O . GLY A 1 178 ? -6.371 23.953 12.398 1 98.31 178 GLY A O 1
ATOM 1341 N N . ALA A 1 179 ? -5.809 24.844 10.438 1 98.19 179 ALA A N 1
ATOM 1342 C CA . ALA A 1 179 ? -7.102 25.5 10.242 1 98.19 179 ALA A CA 1
ATOM 1343 C C . ALA A 1 179 ? -8.219 24.469 10.125 1 98.19 179 ALA A C 1
ATOM 1345 O O . ALA A 1 179 ? -8.047 23.406 9.516 1 98.19 179 ALA A O 1
ATOM 1346 N N . ALA A 1 180 ? -9.352 24.75 10.695 1 98.44 180 ALA A N 1
ATOM 1347 C CA . ALA A 1 180 ? -10.547 23.922 10.594 1 98.44 180 ALA A CA 1
ATOM 1348 C C . ALA A 1 180 ? -11.758 24.766 10.18 1 98.44 180 ALA A C 1
ATOM 1350 O O . ALA A 1 180 ? -11.922 25.891 10.641 1 98.44 180 ALA A O 1
ATOM 1351 N N . TYR A 1 181 ? -12.531 24.266 9.312 1 98.62 181 TYR A N 1
ATOM 1352 C CA . TYR A 1 181 ? -13.695 24.969 8.797 1 98.62 181 TYR A CA 1
ATOM 1353 C C . TYR A 1 181 ? -14.875 24.844 9.75 1 98.62 181 TYR A C 1
ATOM 1355 O O . TYR A 1 181 ? -15.195 23.75 10.211 1 98.62 181 TYR A O 1
ATOM 1363 N N . THR A 1 182 ? -15.523 25.953 10.016 1 98.19 182 THR A N 1
ATOM 1364 C CA . THR A 1 182 ? -16.797 25.922 10.734 1 98.19 182 THR A CA 1
ATOM 1365 C C . THR A 1 182 ? -17.906 25.406 9.828 1 98.19 182 THR A C 1
ATOM 1367 O O . THR A 1 182 ? -17.734 25.312 8.609 1 98.19 182 THR A O 1
ATOM 1370 N N . LYS A 1 183 ? -19.031 25.109 10.438 1 98.5 183 LYS A N 1
ATOM 1371 C CA . LYS A 1 183 ? -20.203 24.672 9.688 1 98.5 183 LYS A CA 1
ATOM 1372 C C . LYS A 1 183 ? -20.594 25.719 8.641 1 98.5 183 LYS A C 1
ATOM 1374 O O . LYS A 1 183 ? -20.906 25.375 7.5 1 98.5 183 LYS A O 1
ATOM 1379 N N . ALA A 1 184 ? -20.578 26.969 9.031 1 98.5 184 ALA A N 1
ATOM 1380 C CA . ALA A 1 184 ? -20.969 28.062 8.141 1 98.5 184 ALA A CA 1
ATOM 1381 C C . ALA A 1 184 ? -20 28.172 6.957 1 98.5 184 ALA A C 1
ATOM 1383 O O . ALA A 1 184 ? -20.438 28.422 5.828 1 98.5 184 ALA A O 1
ATOM 1384 N N . GLU A 1 185 ? -18.75 28.031 7.199 1 98.44 185 GLU A N 1
ATOM 1385 C CA . GLU A 1 185 ? -17.75 28.094 6.141 1 98.44 185 GLU A CA 1
ATOM 1386 C C . GLU A 1 185 ? -17.891 26.922 5.172 1 98.44 185 GLU A C 1
ATOM 1388 O O . GLU A 1 185 ? -17.75 27.094 3.957 1 98.44 185 GLU A O 1
ATOM 1393 N N . LEU A 1 186 ? -18.141 25.719 5.68 1 98.75 186 LEU A N 1
ATOM 1394 C CA . LEU A 1 186 ? -18.406 24.562 4.828 1 98.75 186 LEU A CA 1
ATOM 1395 C C . LEU A 1 186 ? -19.656 24.766 3.992 1 98.75 186 LEU A C 1
ATOM 1397 O O . LEU A 1 186 ? -19.719 24.344 2.838 1 98.75 186 LEU A O 1
ATOM 1401 N N . ARG A 1 187 ? -20.672 25.391 4.613 1 98.69 187 ARG A N 1
ATOM 1402 C CA . ARG A 1 187 ? -21.891 25.688 3.885 1 98.69 187 ARG A CA 1
ATOM 1403 C C . ARG A 1 187 ? -21.625 26.594 2.686 1 98.69 187 ARG A C 1
ATOM 1405 O O . ARG A 1 187 ? -22.172 26.375 1.602 1 98.69 187 ARG A O 1
ATOM 1412 N N . GLU A 1 188 ? -20.781 27.531 2.885 1 98.62 188 GLU A N 1
ATOM 1413 C CA . GLU A 1 188 ? -20.406 28.438 1.797 1 98.62 188 GLU A CA 1
ATOM 1414 C C . GLU A 1 188 ? -19.75 27.656 0.646 1 98.62 188 GLU A C 1
ATOM 1416 O O . GLU A 1 188 ? -20.078 27.891 -0.52 1 98.62 188 GLU A O 1
ATOM 1421 N N . LEU A 1 189 ? -18.844 26.781 0.931 1 98.88 189 LEU A N 1
ATOM 1422 C CA . LEU A 1 189 ? -18.203 25.953 -0.088 1 98.88 189 LEU A CA 1
ATOM 1423 C C . LEU A 1 189 ? -19.219 25.031 -0.759 1 98.88 189 LEU A C 1
ATOM 1425 O O . LEU A 1 189 ? -19.172 24.844 -1.978 1 98.88 189 LEU A O 1
ATOM 1429 N N . ALA A 1 190 ? -20.094 24.469 0.047 1 98.88 190 ALA A N 1
ATOM 1430 C CA . ALA A 1 190 ? -21.141 23.578 -0.464 1 98.88 190 ALA A CA 1
ATOM 1431 C C . ALA A 1 190 ? -22.016 24.297 -1.482 1 98.88 190 ALA A C 1
ATOM 1433 O O . ALA A 1 190 ? -22.391 23.719 -2.51 1 98.88 190 ALA A O 1
ATOM 1434 N N . ASP A 1 191 ? -22.344 25.516 -1.163 1 98.81 191 ASP A N 1
ATOM 1435 C CA . ASP A 1 191 ? -23.188 26.281 -2.061 1 98.81 191 ASP A CA 1
ATOM 1436 C C . ASP A 1 191 ? -22.547 26.438 -3.436 1 98.81 191 ASP A C 1
ATOM 1438 O O . ASP A 1 191 ? -23.219 26.344 -4.461 1 98.81 191 ASP A O 1
ATOM 1442 N N . VAL A 1 192 ? -21.266 26.672 -3.473 1 98.88 192 VAL A N 1
ATOM 1443 C CA . VAL A 1 192 ? -20.547 26.766 -4.73 1 98.88 192 VAL A CA 1
ATOM 1444 C C . VAL A 1 192 ? -20.547 25.422 -5.434 1 98.88 192 VAL A C 1
ATOM 1446 O O . VAL A 1 192 ? -20.812 25.328 -6.633 1 98.88 192 VAL A O 1
ATOM 1449 N N . LEU A 1 193 ? -20.297 24.344 -4.715 1 98.88 193 LEU A N 1
ATOM 1450 C CA . LEU A 1 193 ? -20.156 23 -5.289 1 98.88 193 LEU A CA 1
ATOM 1451 C C . LEU A 1 193 ? -21.484 22.5 -5.836 1 98.88 193 LEU A C 1
ATOM 1453 O O . LEU A 1 193 ? -21.516 21.75 -6.82 1 98.88 193 LEU A O 1
ATOM 1457 N N . LEU A 1 194 ? -22.594 22.922 -5.215 1 98.69 194 LEU A N 1
ATOM 1458 C CA . LEU A 1 194 ? -23.922 22.531 -5.695 1 98.69 194 LEU A CA 1
ATOM 1459 C C . LEU A 1 194 ? -24.172 23.078 -7.094 1 98.69 194 LEU A C 1
ATOM 1461 O O . LEU A 1 194 ? -24.938 22.516 -7.863 1 98.69 194 LEU A O 1
ATOM 1465 N N . GLN A 1 195 ? -23.469 24.156 -7.445 1 98.5 195 GLN A N 1
ATOM 1466 C CA . GLN A 1 195 ? -23.609 24.766 -8.758 1 98.5 195 GLN A CA 1
ATOM 1467 C C . GLN A 1 195 ? -22.734 24.062 -9.789 1 98.5 195 GLN A C 1
ATOM 1469 O O . GLN A 1 195 ? -22.844 24.312 -10.992 1 98.5 195 GLN A O 1
ATOM 1474 N N . HIS A 1 196 ? -21.875 23.172 -9.43 1 98.56 196 HIS A N 1
ATOM 1475 C CA . HIS A 1 196 ? -20.922 22.484 -10.297 1 98.56 196 HIS A CA 1
ATOM 1476 C C . HIS A 1 196 ? -20.984 20.969 -10.086 1 98.56 196 HIS A C 1
ATOM 1478 O O . HIS A 1 196 ? -20.047 20.391 -9.539 1 98.56 196 HIS A O 1
ATOM 1484 N N . PRO A 1 197 ? -21.938 20.344 -10.664 1 97.62 197 PRO A N 1
ATOM 1485 C CA . PRO A 1 197 ? -22.203 18.922 -10.367 1 97.62 197 PRO A CA 1
ATOM 1486 C C . PRO A 1 197 ? -21.109 18 -10.883 1 97.62 197 PRO A C 1
ATOM 1488 O O . PRO A 1 197 ? -21.062 16.828 -10.5 1 97.62 197 PRO A O 1
ATOM 1491 N N . HIS A 1 198 ? -20.219 18.516 -11.719 1 97.69 198 HIS A N 1
ATOM 1492 C CA . HIS A 1 198 ? -19.188 17.656 -12.289 1 97.69 198 HIS A CA 1
ATOM 1493 C C . HIS A 1 198 ? -17.984 17.547 -11.352 1 97.69 198 HIS A C 1
ATOM 1495 O O . HIS A 1 198 ? -17.094 16.719 -11.57 1 97.69 198 HIS A O 1
ATOM 1501 N N . VAL A 1 199 ? -17.938 18.312 -10.258 1 98.69 199 VAL A N 1
ATOM 1502 C CA . VAL A 1 199 ? -16.781 18.359 -9.367 1 98.69 199 VAL A CA 1
ATOM 1503 C C . VAL A 1 199 ? -17 17.391 -8.195 1 98.69 199 VAL A C 1
ATOM 1505 O O . VAL A 1 199 ? -17.969 17.516 -7.453 1 98.69 199 VAL A O 1
ATOM 1508 N N . TRP A 1 200 ? -16.094 16.422 -8.062 1 98.81 200 TRP A N 1
ATOM 1509 C CA . TRP A 1 200 ? -16.062 15.516 -6.91 1 98.81 200 TRP A CA 1
ATOM 1510 C C . TRP A 1 200 ? -15.328 16.156 -5.738 1 98.81 200 TRP A C 1
ATOM 1512 O O . TRP A 1 200 ? -14.578 17.109 -5.914 1 98.81 200 TRP A O 1
ATOM 1522 N N . ILE A 1 201 ? -15.617 15.656 -4.504 1 98.94 201 ILE A N 1
ATOM 1523 C CA . ILE A 1 201 ? -15.062 16.25 -3.291 1 98.94 201 ILE A CA 1
ATOM 1524 C C . ILE A 1 201 ? -14.32 15.188 -2.488 1 98.94 201 ILE A C 1
ATOM 1526 O O . ILE A 1 201 ? -14.875 14.133 -2.176 1 98.94 201 ILE A O 1
ATOM 1530 N N . LEU A 1 202 ? -13.086 15.375 -2.188 1 98.94 202 LEU A N 1
ATOM 1531 C CA . LEU A 1 202 ? -12.328 14.586 -1.223 1 98.94 202 LEU A CA 1
ATOM 1532 C C . LEU A 1 202 ? -12.148 15.352 0.085 1 98.94 202 LEU A C 1
ATOM 1534 O O . LEU A 1 202 ? -11.531 16.406 0.106 1 98.94 202 LEU A O 1
ATOM 1538 N N . THR A 1 203 ? -12.703 14.898 1.148 1 98.81 203 THR A N 1
ATOM 1539 C CA . THR A 1 203 ? -12.422 15.461 2.463 1 98.81 203 THR A CA 1
ATOM 1540 C C . THR A 1 203 ? -11.398 14.609 3.207 1 98.81 203 THR A C 1
ATOM 1542 O O . THR A 1 203 ? -11.594 13.398 3.381 1 98.81 203 THR A O 1
ATOM 1545 N N . ASP A 1 204 ? -10.328 15.164 3.508 1 98.75 204 ASP A N 1
ATOM 1546 C CA . ASP A 1 204 ? -9.328 14.555 4.379 1 98.75 204 ASP A CA 1
ATOM 1547 C C . ASP A 1 204 ? -9.523 14.992 5.828 1 98.75 204 ASP A C 1
ATOM 1549 O O . ASP A 1 204 ? -9.031 16.047 6.242 1 98.75 204 ASP A O 1
ATOM 1553 N N . ASP A 1 205 ? -10.164 14.117 6.566 1 98.81 205 ASP A N 1
ATOM 1554 C CA . ASP A 1 205 ? -10.602 14.43 7.922 1 98.81 205 ASP A CA 1
ATOM 1555 C C . ASP A 1 205 ? -9.711 13.742 8.961 1 98.81 205 ASP A C 1
ATOM 1557 O O . ASP A 1 205 ? -10.172 13.406 10.055 1 98.81 205 ASP A O 1
ATOM 1561 N N . MET A 1 206 ? -8.461 13.547 8.625 1 98.38 206 MET A N 1
ATOM 1562 C CA . ME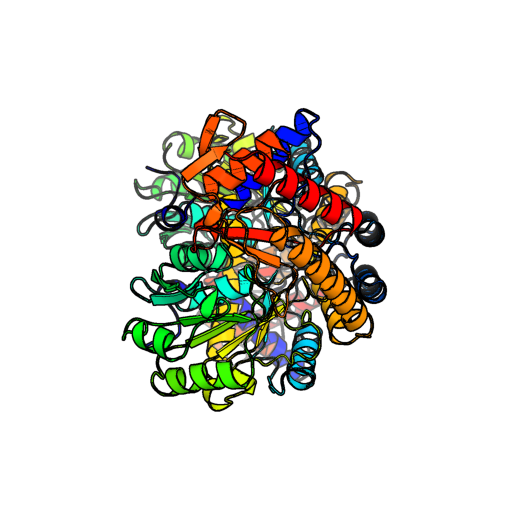T A 1 206 ? -7.504 12.789 9.422 1 98.38 206 MET A CA 1
ATOM 1563 C C . MET A 1 206 ? -7.41 13.344 10.836 1 98.38 206 MET A C 1
ATOM 1565 O O . MET A 1 206 ? -7.141 12.602 11.781 1 98.38 206 MET A O 1
ATOM 1569 N N . TYR A 1 207 ? -7.715 14.641 11.016 1 98.44 207 TYR A N 1
ATOM 1570 C CA . TYR A 1 207 ? -7.504 15.289 12.297 1 98.44 207 TYR A CA 1
ATOM 1571 C C . TYR A 1 207 ? -8.836 15.648 12.953 1 98.44 207 TYR A C 1
ATOM 1573 O O . TYR A 1 207 ? -8.898 16.516 13.82 1 98.44 207 TYR A O 1
ATOM 1581 N N . GLU A 1 208 ? -9.93 14.992 12.578 1 98.12 208 GLU A N 1
ATOM 1582 C CA . GLU A 1 208 ? -11.281 15.359 13 1 98.12 208 GLU A CA 1
ATOM 1583 C C . GLU A 1 208 ? -11.398 15.398 14.516 1 98.12 208 GLU A C 1
ATOM 1585 O O . GLU A 1 208 ? -12.188 16.172 15.062 1 98.12 208 GLU A O 1
ATOM 1590 N N . HIS A 1 209 ? -10.586 14.586 15.242 1 97.81 209 HIS A N 1
ATOM 1591 C CA . HIS A 1 209 ? -10.719 14.484 16.688 1 97.81 209 HIS A CA 1
ATOM 1592 C C . HIS A 1 209 ? -9.773 15.453 17.406 1 97.81 209 HIS A C 1
ATOM 1594 O O . HIS A 1 209 ? -9.805 15.57 18.625 1 97.81 209 HIS A O 1
ATOM 1600 N N . LEU A 1 210 ? -8.945 16.094 16.656 1 97.62 210 LEU A N 1
ATOM 1601 C CA . LEU A 1 210 ? -7.973 17.031 17.219 1 97.62 210 LEU A CA 1
ATOM 1602 C C . LEU A 1 210 ? -8.406 18.469 16.984 1 97.62 210 LEU A C 1
ATOM 1604 O O . LEU A 1 210 ? -7.742 19.219 16.266 1 97.62 210 LEU A O 1
ATOM 1608 N N . VAL A 1 211 ? -9.484 18.828 17.609 1 98.12 211 VAL A N 1
ATOM 1609 C CA . VAL A 1 211 ? -9.992 20.188 17.609 1 98.12 211 VAL A CA 1
ATOM 1610 C C . VAL A 1 211 ? -9.984 20.75 19.031 1 98.12 211 VAL A C 1
ATOM 1612 O O . VAL A 1 211 ? -10 19.984 20 1 98.12 211 VAL A O 1
ATOM 1615 N N . PHE A 1 212 ? -9.969 22.047 19.188 1 97.88 212 PHE A N 1
ATOM 1616 C CA . PHE A 1 212 ? -9.664 22.641 20.484 1 97.88 212 PHE A CA 1
ATOM 1617 C C . PHE A 1 212 ? -10.773 23.594 20.922 1 97.88 212 PHE A C 1
ATOM 1619 O O . PHE A 1 212 ? -11.531 24.094 20.094 1 97.88 212 PHE A O 1
ATOM 1626 N N . GLY A 1 213 ? -10.805 23.797 22.188 1 95.44 213 GLY A N 1
ATOM 1627 C CA . GLY A 1 213 ? -11.812 24.672 22.734 1 95.44 213 GLY A CA 1
ATOM 1628 C C . GLY A 1 213 ? -13.234 24.219 22.438 1 95.44 213 GLY A C 1
ATOM 1629 O O . GLY A 1 213 ? -13.57 23.062 22.656 1 95.44 213 GLY A O 1
ATOM 1630 N N . ASP A 1 214 ? -14.039 25.156 21.891 1 95.31 214 ASP A N 1
ATOM 1631 C CA . ASP A 1 214 ? -15.445 24.875 21.625 1 95.31 214 ASP A CA 1
ATOM 1632 C C . ASP A 1 214 ? -15.672 24.609 20.141 1 95.31 214 ASP A C 1
ATOM 1634 O O . ASP A 1 214 ? -16.812 24.594 19.672 1 95.31 214 ASP A O 1
ATOM 1638 N N . PHE A 1 215 ? -14.578 24.438 19.484 1 97.5 215 PHE A N 1
ATOM 1639 C CA . PHE A 1 215 ? -14.734 24.203 18.047 1 97.5 215 PHE A CA 1
ATOM 1640 C C . PHE A 1 215 ? -15.461 22.891 17.781 1 97.5 215 PHE A C 1
ATOM 1642 O O . PHE A 1 215 ? -15.133 21.859 18.391 1 97.5 215 PHE A O 1
ATOM 1649 N N . GLU A 1 216 ? -16.391 22.969 16.922 1 97.69 216 GLU A N 1
ATOM 1650 C CA . GLU A 1 216 ? -17.125 21.781 16.516 1 97.69 216 GLU A CA 1
ATOM 1651 C C . GLU A 1 216 ? -16.75 21.344 15.102 1 97.69 216 GLU A C 1
ATOM 1653 O O . GLU A 1 216 ? -16.797 22.156 14.164 1 97.69 216 GLU A O 1
ATOM 1658 N N . PHE A 1 217 ? -16.438 20.125 15.008 1 98.38 217 PHE A N 1
ATOM 1659 C CA . PHE A 1 217 ? -16.047 19.594 13.703 1 98.38 217 PHE A CA 1
ATOM 1660 C C . PHE A 1 217 ? -17.266 19.203 12.883 1 98.38 217 PHE A C 1
ATOM 1662 O O . PHE A 1 217 ? -18.219 18.641 13.414 1 98.38 217 PHE A O 1
ATOM 1669 N N . PHE A 1 218 ? -17.188 19.484 11.547 1 98.62 218 PHE A N 1
ATOM 1670 C CA . PHE A 1 218 ? -18.141 19 10.547 1 98.62 218 PHE A CA 1
ATOM 1671 C C . PHE A 1 218 ? -17.422 18.609 9.266 1 98.62 218 PHE A C 1
ATOM 1673 O O . PHE A 1 218 ? -16.391 19.188 8.914 1 98.62 218 PHE A O 1
ATOM 1680 N N . THR A 1 219 ? -17.922 17.562 8.609 1 98.56 219 THR A N 1
ATOM 1681 C CA . THR A 1 219 ? -17.516 17.266 7.234 1 98.56 219 THR A CA 1
ATOM 1682 C C . THR A 1 219 ? -18.578 17.766 6.254 1 98.56 219 THR A C 1
ATOM 1684 O O . THR A 1 219 ? -19.75 17.922 6.621 1 98.56 219 THR A O 1
ATOM 1687 N N . ILE A 1 220 ? -18.25 18.016 5.055 1 98.81 220 ILE A N 1
ATOM 1688 C CA . ILE A 1 220 ? -19.062 18.781 4.125 1 98.81 220 ILE A CA 1
ATOM 1689 C C . ILE A 1 220 ? -20.328 18 3.791 1 98.81 220 ILE A C 1
ATOM 1691 O O . ILE A 1 220 ? -21.406 18.578 3.633 1 98.81 220 ILE A O 1
ATOM 1695 N N . ALA A 1 221 ? -20.234 16.656 3.654 1 98.62 221 ALA A N 1
ATOM 1696 C CA . ALA A 1 221 ? -21.406 15.844 3.342 1 98.62 221 ALA A CA 1
ATOM 1697 C C . ALA A 1 221 ? -22.406 15.867 4.492 1 98.62 221 ALA A C 1
ATOM 1699 O O . ALA A 1 221 ? -23.609 15.664 4.281 1 98.62 221 ALA A O 1
ATOM 1700 N N . GLN A 1 222 ? -21.906 16.078 5.703 1 98.38 222 GLN A N 1
ATOM 1701 C CA . GLN A 1 222 ? -22.766 16.266 6.863 1 98.38 222 GLN A CA 1
ATOM 1702 C C . GLN A 1 222 ? -23.516 17.594 6.793 1 98.38 222 GLN A C 1
ATOM 1704 O O . GLN A 1 222 ? -24.703 17.672 7.121 1 98.38 222 GLN A O 1
ATOM 1709 N N . VAL A 1 223 ? -22.859 18.609 6.355 1 98.75 223 VAL A N 1
ATOM 1710 C CA . VAL A 1 223 ? -23.391 19.969 6.281 1 98.75 223 VAL A CA 1
ATOM 1711 C C . VAL A 1 223 ? -24.406 20.062 5.133 1 98.75 223 VAL A C 1
ATOM 1713 O O . VAL A 1 223 ? -25.422 20.734 5.254 1 98.75 223 VAL A O 1
ATOM 1716 N N . GLU A 1 224 ? -24.109 19.391 4.016 1 98.62 224 GLU A N 1
ATOM 1717 C CA . GLU A 1 224 ? -24.969 19.391 2.836 1 98.62 224 GLU A CA 1
ATOM 1718 C C . GLU A 1 224 ? -25.141 17.984 2.271 1 98.62 224 GLU A C 1
ATOM 1720 O O . GLU A 1 224 ? -24.375 17.562 1.387 1 98.62 224 GLU A O 1
ATOM 1725 N N . PRO A 1 225 ? -26.172 17.312 2.604 1 98.19 225 PRO A N 1
ATOM 1726 C CA . PRO A 1 225 ? -26.391 15.922 2.227 1 98.19 225 PRO A CA 1
ATOM 1727 C C . PRO A 1 225 ? -26.5 15.727 0.715 1 98.19 225 PRO A C 1
ATOM 1729 O O . PRO A 1 225 ? -26.25 14.625 0.211 1 98.19 225 PRO A O 1
ATOM 1732 N N . LYS A 1 226 ? -26.812 16.797 -0.015 1 98.44 226 LYS A N 1
ATOM 1733 C CA . LYS A 1 226 ? -26.922 16.672 -1.466 1 98.44 226 LYS A CA 1
ATOM 1734 C C . LYS A 1 226 ? -25.562 16.391 -2.096 1 98.44 226 LYS A C 1
ATOM 1736 O O . LYS A 1 226 ? -25.469 15.977 -3.254 1 98.44 226 LYS A O 1
ATOM 1741 N N . LEU A 1 227 ? -24.484 16.609 -1.331 1 98.75 227 LEU A N 1
ATOM 1742 C CA . LEU A 1 227 ? -23.141 16.375 -1.847 1 98.75 227 LEU A CA 1
ATOM 1743 C C . LEU A 1 227 ? -22.688 14.961 -1.539 1 98.75 227 LEU A C 1
ATOM 1745 O O . LEU A 1 227 ? -21.625 14.531 -1.99 1 98.75 227 LEU A O 1
ATOM 1749 N N . TYR A 1 228 ? -23.484 14.18 -0.876 1 98.44 228 TYR A N 1
ATOM 1750 C CA . TYR A 1 228 ? -23.156 12.844 -0.381 1 98.44 228 TYR A CA 1
ATOM 1751 C C . TYR A 1 228 ? -22.734 11.93 -1.523 1 98.44 228 TYR A C 1
ATOM 1753 O O . TYR A 1 228 ? -21.75 11.195 -1.411 1 98.44 228 TYR A O 1
ATOM 1761 N N . GLU A 1 229 ? -23.328 12.023 -2.65 1 97.94 229 GLU A N 1
ATOM 1762 C CA . GLU A 1 229 ? -23.156 11.062 -3.738 1 97.94 229 GLU A CA 1
ATOM 1763 C C . GLU A 1 229 ? -21.906 11.359 -4.555 1 97.94 229 GLU A C 1
ATOM 1765 O O . GLU A 1 229 ? -21.562 10.609 -5.473 1 97.94 229 GLU A O 1
ATOM 1770 N N . ARG A 1 230 ? -21.172 12.375 -4.215 1 97.94 230 ARG A N 1
ATOM 1771 C CA . ARG A 1 230 ? -19.953 12.648 -4.949 1 97.94 230 ARG A CA 1
ATOM 1772 C C . ARG A 1 230 ? -18.828 13.07 -4.004 1 97.94 230 ARG A C 1
ATOM 1774 O O . ARG A 1 230 ? -17.906 13.789 -4.398 1 97.94 230 ARG A O 1
ATOM 1781 N N . THR A 1 231 ? -19.016 12.734 -2.691 1 98.88 231 THR A N 1
ATOM 1782 C CA . THR A 1 231 ? -18 13.039 -1.688 1 98.88 231 THR A CA 1
ATOM 1783 C C . THR A 1 231 ? -17.328 11.758 -1.204 1 98.88 231 THR A C 1
ATOM 1785 O O . THR A 1 231 ? -18 10.773 -0.882 1 98.88 231 THR A O 1
ATOM 1788 N N . LEU A 1 232 ? -16.047 11.734 -1.289 1 98.94 232 LEU A N 1
ATOM 1789 C CA . LEU A 1 232 ? -15.242 10.758 -0.582 1 98.94 232 LEU A CA 1
ATOM 1790 C C . LEU A 1 232 ? -14.766 11.305 0.758 1 98.94 232 LEU A C 1
ATOM 1792 O O . LEU A 1 232 ? -13.875 12.156 0.803 1 98.94 232 LEU A O 1
ATOM 1796 N N . THR A 1 233 ? -15.359 10.844 1.854 1 98.94 233 THR A N 1
ATOM 1797 C CA . THR A 1 233 ? -14.977 11.266 3.197 1 98.94 233 THR A CA 1
ATOM 1798 C C . THR A 1 233 ? -13.898 10.336 3.76 1 98.94 233 THR A C 1
ATOM 1800 O O . THR A 1 233 ? -14.164 9.172 4.043 1 98.94 233 THR A O 1
ATOM 1803 N N . MET A 1 234 ? -12.75 10.844 3.908 1 98.56 234 MET A N 1
ATOM 1804 C CA . MET A 1 234 ? -11.633 9.992 4.297 1 98.56 234 MET A CA 1
ATOM 1805 C C . MET A 1 234 ? -11.172 10.312 5.715 1 98.56 234 MET A C 1
ATOM 1807 O O . MET A 1 234 ? -11.281 11.453 6.164 1 98.56 234 MET A O 1
ATOM 1811 N N . ASN A 1 235 ? -10.711 9.344 6.395 1 98.69 235 ASN A N 1
ATOM 1812 C CA . ASN A 1 235 ? -10.125 9.406 7.73 1 98.69 235 ASN A CA 1
ATOM 1813 C C . ASN A 1 235 ? -9.156 8.25 7.973 1 98.69 235 ASN A C 1
ATOM 1815 O O . ASN A 1 235 ? -8.625 7.672 7.023 1 98.69 235 ASN A O 1
ATOM 1819 N N . GLY A 1 236 ? -8.781 7.996 9.195 1 98.5 236 GLY A N 1
ATOM 1820 C CA . GLY A 1 236 ? -7.883 6.93 9.609 1 98.5 236 GLY A CA 1
ATOM 1821 C C . GLY A 1 236 ? -7.672 6.871 11.109 1 98.5 236 GLY A C 1
ATOM 1822 O O . GLY A 1 236 ? -8.32 7.609 11.859 1 98.5 236 GLY A O 1
ATOM 1823 N N . VAL A 1 237 ? -6.801 5.98 11.508 1 98.69 237 VAL A N 1
ATOM 1824 C CA . VAL A 1 237 ? -6.582 5.809 12.945 1 98.69 237 VAL A CA 1
ATOM 1825 C C . VAL A 1 237 ? -5.18 6.289 13.312 1 98.69 237 VAL A C 1
ATOM 1827 O O . VAL A 1 237 ? -4.742 6.129 14.453 1 98.69 237 VAL A O 1
ATOM 1830 N N . SER A 1 238 ? -4.496 6.898 12.414 1 98 238 SER A N 1
ATOM 1831 C CA . SER A 1 238 ? -3.09 7.254 12.578 1 98 238 SER A CA 1
ATOM 1832 C C . SER A 1 238 ? -2.912 8.336 13.633 1 98 238 SER A C 1
ATOM 1834 O O . SER A 1 238 ? -1.946 8.312 14.398 1 98 238 SER A O 1
ATOM 1836 N N . LYS A 1 239 ? -3.826 9.32 13.648 1 97.56 239 LYS A N 1
ATOM 1837 C CA . LYS A 1 239 ? -3.553 10.531 14.422 1 97.56 239 LYS A CA 1
ATOM 1838 C C . LYS A 1 239 ? -4.312 10.523 15.742 1 97.56 239 LYS A C 1
ATOM 1840 O O . LYS A 1 239 ? -3.707 10.43 16.812 1 97.56 239 LYS A O 1
ATOM 1845 N N . ALA A 1 240 ? -5.629 10.359 15.68 1 96.81 240 ALA A N 1
ATOM 1846 C CA . ALA A 1 240 ? -6.438 10.391 16.891 1 96.81 240 ALA A CA 1
ATOM 1847 C C . ALA A 1 240 ? -6.055 9.242 17.828 1 96.81 240 ALA A C 1
ATOM 1849 O O . ALA A 1 240 ? -6.133 9.383 19.062 1 96.81 240 ALA A O 1
ATOM 1850 N N . TYR A 1 241 ? -5.598 8.148 17.297 1 98.12 241 TYR A N 1
ATOM 1851 C CA . TYR A 1 241 ? -5.379 6.941 18.094 1 98.12 241 TYR A CA 1
ATOM 1852 C C . TYR A 1 241 ? -3.893 6.609 18.188 1 98.12 241 TYR A C 1
ATOM 1854 O O . TYR A 1 241 ? -3.518 5.539 18.672 1 98.12 241 TYR A O 1
ATOM 1862 N N . ALA A 1 242 ? -3.057 7.488 17.656 1 97.5 242 ALA A N 1
ATOM 1863 C CA . ALA A 1 242 ? -1.607 7.312 17.688 1 97.5 242 ALA A CA 1
ATOM 1864 C C . ALA A 1 242 ? -1.21 5.969 17.078 1 97.5 242 ALA A C 1
ATOM 1866 O O . ALA A 1 242 ? -0.465 5.199 17.688 1 97.5 242 ALA A O 1
ATOM 1867 N N . MET A 1 243 ? -1.715 5.727 15.93 1 98.44 243 MET A N 1
ATOM 1868 C CA . MET A 1 243 ? -1.495 4.457 15.242 1 98.44 243 MET A CA 1
ATOM 1869 C C . MET A 1 243 ? -0.838 4.68 13.883 1 98.44 243 MET A C 1
ATOM 1871 O O . MET A 1 243 ? -1.259 4.098 12.883 1 98.44 243 MET A O 1
ATOM 1875 N N . THR A 1 244 ? 0.137 5.535 13.844 1 97.81 244 THR A N 1
ATOM 1876 C CA . THR A 1 244 ? 0.725 5.93 12.57 1 97.81 244 THR A CA 1
ATOM 1877 C C . THR A 1 244 ? 1.41 4.742 11.898 1 97.81 244 THR A C 1
ATOM 1879 O O . THR A 1 244 ? 1.265 4.535 10.695 1 97.81 244 THR A O 1
ATOM 1882 N N . GLY A 1 245 ? 2.105 3.895 12.641 1 97.75 245 GLY A N 1
ATOM 1883 C CA . GLY A 1 245 ? 2.846 2.781 12.07 1 97.75 245 GLY A CA 1
ATOM 1884 C C . GLY A 1 245 ? 1.968 1.593 11.727 1 97.75 245 GLY A C 1
ATOM 1885 O O . GLY A 1 245 ? 2.41 0.664 11.047 1 97.75 245 GLY A O 1
ATOM 1886 N N . TRP A 1 246 ? 0.696 1.587 12.18 1 98.69 246 TRP A N 1
ATOM 1887 C CA . TRP A 1 246 ? -0.236 0.493 11.93 1 98.69 246 TRP A CA 1
ATOM 1888 C C . TRP A 1 246 ? -0.754 0.537 10.492 1 98.69 246 TRP A C 1
ATOM 1890 O O . TRP A 1 246 ? -1.172 -0.486 9.945 1 98.69 246 TRP A O 1
ATOM 1900 N N . ARG A 1 247 ? -0.783 1.75 9.914 1 98.44 247 ARG A N 1
ATOM 1901 C CA . ARG A 1 247 ? -1.051 1.996 8.5 1 98.44 247 ARG A CA 1
ATOM 1902 C C . ARG A 1 247 ? -2.479 1.603 8.133 1 98.44 247 ARG A C 1
ATOM 1904 O O . ARG A 1 247 ? -2.695 0.81 7.215 1 98.44 247 ARG A O 1
ATOM 1911 N N . ILE A 1 248 ? -3.463 2.207 8.781 1 98.81 248 ILE A N 1
ATOM 1912 C CA . ILE A 1 248 ? -4.859 2.004 8.414 1 98.81 248 ILE A CA 1
ATOM 1913 C C . ILE A 1 248 ? -5.512 3.35 8.102 1 98.81 248 ILE A C 1
ATOM 1915 O O . ILE A 1 248 ? -5.547 4.242 8.953 1 98.81 248 ILE A O 1
ATOM 1919 N N . GLY A 1 249 ? -5.922 3.572 6.922 1 98.75 249 GLY A N 1
ATOM 1920 C CA . GLY A 1 249 ? -6.816 4.629 6.473 1 98.75 249 GLY A CA 1
ATOM 1921 C C . GLY A 1 249 ? -8.125 4.102 5.91 1 98.75 249 GLY A C 1
ATOM 1922 O O . GLY A 1 249 ? -8.211 2.939 5.512 1 98.75 249 GLY A O 1
ATOM 1923 N N . TYR A 1 250 ? -9.117 4.871 5.965 1 98.94 250 TYR A N 1
ATOM 1924 C CA . TYR A 1 250 ? -10.406 4.426 5.445 1 98.94 250 TYR A CA 1
ATOM 1925 C C . TYR A 1 250 ? -11.195 5.594 4.863 1 98.94 250 TYR A C 1
ATOM 1927 O O . TYR A 1 250 ? -10.844 6.758 5.078 1 98.94 250 TYR A O 1
ATOM 1935 N N . ALA A 1 251 ? -12.219 5.293 4.102 1 98.88 251 ALA A N 1
ATOM 1936 C CA . ALA A 1 251 ? -13.109 6.309 3.533 1 98.88 251 ALA A CA 1
ATOM 1937 C C . ALA A 1 251 ? -14.516 5.754 3.33 1 98.88 251 ALA A C 1
ATOM 1939 O O . ALA A 1 251 ? -14.703 4.535 3.258 1 98.88 251 ALA A O 1
ATOM 1940 N N . GLY A 1 252 ? -15.453 6.594 3.398 1 98.88 252 GLY A N 1
ATOM 1941 C CA . GLY A 1 252 ? -16.812 6.363 2.93 1 98.88 252 GLY A CA 1
ATOM 1942 C C . GLY A 1 252 ? -17.156 7.18 1.7 1 98.88 252 GLY A C 1
ATOM 1943 O O . GLY A 1 252 ? -16.828 8.367 1.617 1 98.88 252 GLY A O 1
ATOM 1944 N N . GLY A 1 253 ? -17.766 6.594 0.713 1 98.75 253 GLY A N 1
ATOM 1945 C CA . GLY A 1 253 ? -18.125 7.273 -0.519 1 98.75 253 GLY A CA 1
ATOM 1946 C C . GLY A 1 253 ? -19.094 6.48 -1.37 1 98.75 253 GLY A C 1
ATOM 1947 O O . GLY A 1 253 ? -19.594 5.43 -0.946 1 98.75 253 GLY A O 1
ATOM 1948 N N . PRO A 1 254 ? -19.453 6.996 -2.551 1 98.25 254 PRO A N 1
ATOM 1949 C CA . PRO A 1 254 ? -20.375 6.266 -3.422 1 98.25 254 PRO A CA 1
ATOM 1950 C C . PRO A 1 254 ? -19.812 4.922 -3.885 1 98.25 254 PRO A C 1
ATOM 1952 O O . PRO A 1 254 ? -18.609 4.812 -4.156 1 98.25 254 PRO A O 1
ATOM 1955 N N . GLU A 1 255 ? -20.703 3.957 -4.051 1 97.88 255 GLU A N 1
ATOM 1956 C CA . GLU A 1 255 ? -20.312 2.576 -4.32 1 97.88 255 GLU A CA 1
ATOM 1957 C C . GLU A 1 255 ? -19.484 2.475 -5.598 1 97.88 255 GLU A C 1
ATOM 1959 O O . GLU A 1 255 ? -18.469 1.771 -5.629 1 97.88 255 GLU A O 1
ATOM 1964 N N . PRO A 1 256 ? -19.875 3.203 -6.676 1 97.81 256 PRO A N 1
ATOM 1965 C CA . PRO A 1 256 ? -19.078 3.062 -7.898 1 97.81 256 PRO A CA 1
ATOM 1966 C C . PRO A 1 256 ? -17.625 3.502 -7.711 1 97.81 256 PRO A C 1
ATOM 1968 O O . PRO A 1 256 ? -16.703 2.871 -8.25 1 97.81 256 PRO A O 1
ATOM 1971 N N . LEU A 1 257 ? -17.422 4.578 -6.941 1 98.5 257 LEU A N 1
ATOM 1972 C CA . LEU A 1 257 ? -16.062 5.047 -6.672 1 98.5 257 LEU A CA 1
ATOM 1973 C C . LEU A 1 257 ? -15.297 4.043 -5.809 1 98.5 257 LEU A C 1
ATOM 1975 O O . LEU A 1 257 ? -14.141 3.738 -6.086 1 98.5 257 LEU A O 1
ATOM 1979 N N . ILE A 1 258 ? -15.969 3.529 -4.785 1 98.38 258 ILE A N 1
ATOM 1980 C CA . ILE A 1 258 ? -15.344 2.578 -3.869 1 98.38 258 ILE A CA 1
ATOM 1981 C C . ILE A 1 258 ? -14.961 1.307 -4.621 1 98.38 258 ILE A C 1
ATOM 1983 O O . ILE A 1 258 ? -13.891 0.743 -4.398 1 98.38 258 ILE A O 1
ATOM 1987 N N . LYS A 1 259 ? -15.797 0.89 -5.512 1 95.75 259 LYS A N 1
ATOM 1988 C CA . LYS A 1 259 ? -15.508 -0.277 -6.336 1 95.75 259 LYS A CA 1
ATOM 1989 C C . LYS A 1 259 ? -14.297 -0.029 -7.23 1 95.75 259 LYS A C 1
ATOM 1991 O O . LYS A 1 259 ? -13.445 -0.91 -7.395 1 95.75 259 LYS A O 1
ATOM 1996 N N . ALA A 1 260 ? -14.219 1.16 -7.805 1 97.12 260 ALA A N 1
ATOM 1997 C CA . ALA A 1 260 ? -13.078 1.521 -8.641 1 97.12 260 ALA A CA 1
ATOM 1998 C C . ALA A 1 260 ? -11.789 1.542 -7.832 1 97.12 260 ALA A C 1
ATOM 2000 O O . ALA A 1 260 ? -10.742 1.077 -8.297 1 97.12 260 ALA A O 1
ATOM 2001 N N . MET A 1 261 ? -11.906 2.09 -6.633 1 97.81 261 MET A N 1
ATOM 2002 C CA . MET A 1 261 ? -10.75 2.121 -5.746 1 97.81 261 MET A CA 1
ATOM 2003 C C . MET A 1 261 ? -10.289 0.709 -5.402 1 97.81 261 MET A C 1
ATOM 2005 O O . MET A 1 261 ? -9.086 0.429 -5.395 1 97.81 261 MET A O 1
ATOM 2009 N N . ALA A 1 262 ? -11.211 -0.17 -5.148 1 95.81 262 ALA A N 1
ATOM 2010 C CA . ALA A 1 262 ? -10.891 -1.561 -4.836 1 95.81 262 ALA A CA 1
ATOM 2011 C C . ALA A 1 262 ? -10.203 -2.242 -6.016 1 95.81 262 ALA A C 1
ATOM 2013 O O . ALA A 1 262 ? -9.305 -3.064 -5.828 1 95.81 262 ALA A O 1
ATOM 2014 N N . LYS A 1 263 ? -10.664 -1.961 -7.18 1 94.69 263 LYS A N 1
ATOM 2015 C CA . LYS A 1 263 ? -10.047 -2.498 -8.391 1 94.69 263 LYS A CA 1
ATOM 2016 C C . LYS A 1 263 ? -8.586 -2.055 -8.508 1 94.69 263 LYS A C 1
ATOM 2018 O O . LYS A 1 263 ? -7.715 -2.855 -8.844 1 94.69 263 LYS A O 1
ATOM 2023 N N . VAL A 1 264 ? -8.297 -0.789 -8.188 1 97.12 264 VAL A N 1
ATOM 2024 C CA . VAL A 1 264 ? -6.93 -0.286 -8.156 1 97.12 264 VAL A CA 1
ATOM 2025 C C . VAL A 1 264 ? -6.113 -1.062 -7.121 1 97.12 264 VAL A C 1
ATOM 2027 O O . VAL A 1 264 ? -5.035 -1.571 -7.43 1 97.12 264 VAL A O 1
ATOM 2030 N N . MET A 1 265 ? -6.684 -1.212 -5.941 1 96.62 265 MET A N 1
ATOM 2031 C CA . MET A 1 265 ? -5.988 -1.863 -4.836 1 96.62 265 MET A CA 1
ATOM 2032 C C . MET A 1 265 ? -5.68 -3.32 -5.168 1 96.62 265 MET A C 1
ATOM 2034 O O . MET A 1 265 ? -4.629 -3.84 -4.785 1 96.62 265 MET A O 1
ATOM 2038 N N . SER A 1 266 ? -6.531 -3.951 -5.859 1 93.88 266 SER A N 1
ATOM 2039 C CA . SER A 1 266 ? -6.363 -5.363 -6.191 1 93.88 266 SER A CA 1
ATOM 2040 C C . SER A 1 266 ? -5.129 -5.578 -7.062 1 93.88 266 SER A C 1
ATOM 2042 O O . SER A 1 266 ? -4.586 -6.684 -7.113 1 93.88 266 SER A O 1
ATOM 2044 N N . GLN A 1 267 ? -4.59 -4.52 -7.652 1 94.81 267 GLN A N 1
ATOM 2045 C CA . GLN A 1 267 ? -3.453 -4.66 -8.555 1 94.81 267 GLN A CA 1
ATOM 2046 C C . GLN A 1 267 ? -2.23 -3.916 -8.031 1 94.81 267 GLN A C 1
ATOM 2048 O O . GLN A 1 267 ? -1.146 -4.004 -8.609 1 94.81 267 GLN A O 1
ATOM 2053 N N . THR A 1 268 ? -2.373 -3.219 -6.906 1 96.25 268 THR A N 1
ATOM 2054 C CA . THR A 1 268 ? -1.269 -2.363 -6.484 1 96.25 268 THR A CA 1
ATOM 2055 C C . THR A 1 268 ? -0.823 -2.713 -5.066 1 96.25 268 THR A C 1
ATOM 2057 O O . THR A 1 268 ? 0.375 -2.816 -4.797 1 96.25 268 THR A O 1
ATOM 2060 N N . THR A 1 269 ? -1.764 -2.963 -4.16 1 94.75 269 THR A N 1
ATOM 2061 C CA . THR A 1 269 ? -1.372 -3.158 -2.768 1 94.75 269 THR A CA 1
ATOM 2062 C C . THR A 1 269 ? -2.045 -4.398 -2.188 1 94.75 269 THR A C 1
ATOM 2064 O O . THR A 1 269 ? -1.463 -5.09 -1.347 1 94.75 269 THR A O 1
ATOM 2067 N N . SER A 1 270 ? -3.248 -4.684 -2.545 1 93.38 270 SER A N 1
ATOM 2068 C CA . SER A 1 270 ? -4.078 -5.691 -1.896 1 93.38 270 SER A CA 1
ATOM 2069 C C . SER A 1 270 ? -4.539 -5.227 -0.519 1 93.38 270 SER A C 1
ATOM 2071 O O . SER A 1 270 ? -4.824 -4.043 -0.321 1 93.38 270 SER A O 1
ATOM 2073 N N . ASN A 1 271 ? -4.848 -6.18 0.42 1 96 271 ASN A N 1
ATOM 2074 C CA . ASN A 1 271 ? -5.457 -5.793 1.688 1 96 271 ASN A CA 1
ATOM 2075 C C . ASN A 1 271 ? -4.43 -5.18 2.637 1 96 271 ASN A C 1
ATOM 2077 O O . ASN A 1 271 ? -3.24 -5.492 2.557 1 96 271 ASN A O 1
ATOM 2081 N N . PRO A 1 272 ? -4.836 -4.25 3.553 1 98 272 PRO A N 1
ATOM 2082 C CA . PRO A 1 272 ? -3.945 -3.824 4.633 1 98 272 PRO A CA 1
ATOM 2083 C C . PRO A 1 272 ? -3.605 -4.957 5.598 1 98 272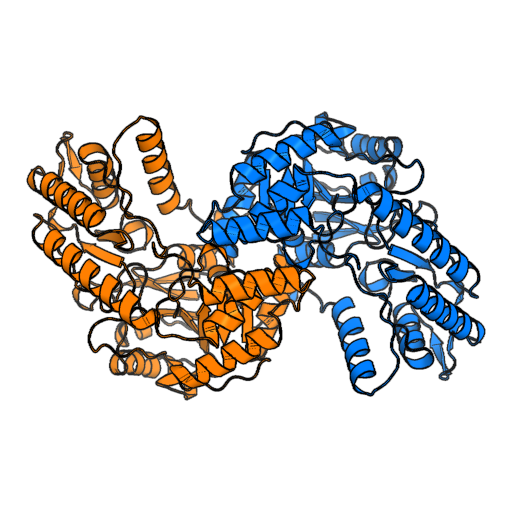 PRO A C 1
ATOM 2085 O O . PRO A 1 272 ? -4.219 -6.027 5.543 1 98 272 PRO A O 1
ATOM 2088 N N . SER A 1 273 ? -2.592 -4.742 6.441 1 98.62 273 SER A N 1
ATOM 2089 C CA . SER A 1 273 ? -2.227 -5.738 7.445 1 98.62 273 SER A CA 1
ATOM 2090 C C . SER A 1 273 ? -3.445 -6.191 8.242 1 98.62 273 SER A C 1
ATOM 2092 O O . SER A 1 273 ? -4.195 -5.363 8.766 1 98.62 273 SER A O 1
ATOM 2094 N N . SER A 1 274 ? -3.643 -7.52 8.273 1 98.5 274 SER A N 1
ATOM 2095 C CA . SER A 1 274 ? -4.789 -8.062 8.984 1 98.5 274 SER A CA 1
ATOM 2096 C C . SER A 1 274 ? -4.758 -7.68 10.461 1 98.5 274 SER A C 1
ATOM 2098 O O . SER A 1 274 ? -5.785 -7.324 11.039 1 98.5 274 SER A O 1
ATOM 2100 N N . ILE A 1 275 ? -3.582 -7.66 11.094 1 98.81 275 ILE A N 1
ATOM 2101 C CA . ILE A 1 275 ? -3.426 -7.344 12.508 1 98.81 275 ILE A CA 1
ATOM 2102 C C . ILE A 1 275 ? -3.809 -5.883 12.75 1 98.81 275 ILE A C 1
ATOM 2104 O O . ILE A 1 275 ? -4.523 -5.574 13.711 1 98.81 275 ILE A O 1
ATOM 2108 N N . SER A 1 276 ? -3.35 -5.016 11.859 1 98.88 276 SER A N 1
ATOM 2109 C CA . SER A 1 276 ? -3.68 -3.598 11.969 1 98.88 276 SER A CA 1
ATOM 2110 C C . SER A 1 276 ? -5.184 -3.369 11.875 1 98.88 276 SER A C 1
ATOM 2112 O O . SER A 1 276 ? -5.723 -2.469 12.516 1 98.88 276 SER A O 1
ATOM 2114 N N . GLN A 1 277 ? -5.855 -4.133 11.016 1 98.94 277 GLN A N 1
ATOM 2115 C CA . GLN A 1 277 ? -7.297 -3.975 10.852 1 98.94 277 GLN A CA 1
ATOM 2116 C C . GLN A 1 277 ? -8.039 -4.336 12.133 1 98.94 277 GLN A C 1
ATOM 2118 O O . GLN A 1 277 ? -8.953 -3.617 12.547 1 98.94 277 GLN A O 1
ATOM 2123 N N . TRP A 1 278 ? -7.637 -5.418 12.742 1 98.94 278 TRP A N 1
ATOM 2124 C CA . TRP A 1 278 ? -8.289 -5.824 13.984 1 98.94 278 TRP A CA 1
ATOM 2125 C C . TRP A 1 278 ? -8.023 -4.812 15.094 1 98.94 278 TRP A C 1
ATOM 2127 O O . TRP A 1 278 ? -8.898 -4.547 15.922 1 98.94 278 TRP A O 1
ATOM 2137 N N . ALA A 1 279 ? -6.793 -4.258 15.141 1 98.94 279 ALA A N 1
ATOM 2138 C CA . ALA A 1 279 ? -6.516 -3.158 16.062 1 98.94 279 ALA A CA 1
ATOM 2139 C C . ALA A 1 279 ? -7.445 -1.976 15.797 1 98.94 279 ALA A C 1
ATOM 2141 O O . ALA A 1 279 ? -7.965 -1.369 16.734 1 98.94 279 ALA A O 1
ATOM 2142 N N . ALA A 1 280 ? -7.688 -1.672 14.57 1 98.94 280 ALA A N 1
ATOM 2143 C CA . ALA A 1 280 ? -8.508 -0.528 14.18 1 98.94 280 ALA A CA 1
ATOM 2144 C C . ALA A 1 280 ? -9.977 -0.755 14.539 1 98.94 280 ALA A C 1
ATOM 2146 O O . ALA A 1 280 ? -10.695 0.192 14.867 1 98.94 280 ALA A O 1
ATOM 2147 N N . VAL A 1 281 ? -10.438 -2.051 14.445 1 98.94 281 VAL A N 1
ATOM 2148 C CA . VAL A 1 281 ? -11.789 -2.365 14.898 1 98.94 281 VAL A CA 1
ATOM 2149 C C . VAL A 1 281 ? -11.977 -1.891 16.328 1 98.94 281 VAL A C 1
ATOM 2151 O O . VAL A 1 281 ? -12.969 -1.23 16.656 1 98.94 281 VAL A O 1
ATOM 2154 N N . GLU A 1 282 ? -11 -2.203 17.188 1 98.94 282 GLU A N 1
ATOM 2155 C CA . GLU A 1 282 ? -11.062 -1.81 18.594 1 98.94 282 GLU A CA 1
ATOM 2156 C C . GLU A 1 282 ? -10.922 -0.299 18.75 1 98.94 282 GLU A C 1
ATOM 2158 O O . GLU A 1 282 ? -11.57 0.307 19.609 1 98.94 282 GLU A O 1
ATOM 2163 N N . ALA A 1 283 ? -10.062 0.283 17.953 1 98.88 283 ALA A N 1
ATOM 2164 C CA . ALA A 1 283 ? -9.891 1.732 18.016 1 98.88 283 ALA A CA 1
ATOM 2165 C C . ALA A 1 283 ? -11.227 2.451 17.812 1 98.88 283 ALA A C 1
ATOM 2167 O O . ALA A 1 283 ? -11.547 3.395 18.547 1 98.88 283 ALA A O 1
ATOM 2168 N N . LEU A 1 284 ? -12.031 1.965 16.859 1 98.88 284 LEU A N 1
ATOM 2169 C CA . LEU A 1 284 ? -13.242 2.668 16.453 1 98.88 284 LEU A CA 1
ATOM 2170 C C . LEU A 1 284 ? -14.422 2.287 17.344 1 98.88 284 LEU A C 1
ATOM 2172 O O . LEU A 1 284 ? -15.328 3.098 17.562 1 98.88 284 LEU A O 1
ATOM 2176 N N . ASN A 1 285 ? -14.414 1.071 17.859 1 98.69 285 ASN A N 1
ATOM 2177 C CA . ASN A 1 285 ? -15.555 0.581 18.609 1 98.69 285 ASN A CA 1
ATOM 2178 C C . ASN A 1 285 ? -15.328 0.714 20.125 1 98.69 285 ASN A C 1
ATOM 2180 O O . ASN A 1 285 ? -16.281 0.762 20.891 1 98.69 285 ASN A O 1
ATOM 2184 N N . GLY A 1 286 ? -14.055 0.644 20.531 1 98.25 286 GLY A N 1
ATOM 2185 C CA . GLY A 1 286 ? -13.734 0.617 21.938 1 98.25 286 GLY A CA 1
ATOM 2186 C C . GLY A 1 286 ? -13.898 1.964 22.625 1 98.25 286 GLY A C 1
ATOM 2187 O O . GLY A 1 286 ? -14.516 2.873 22.062 1 98.25 286 GLY A O 1
ATOM 2188 N N . PRO A 1 287 ? -13.406 2.037 23.859 1 97.56 287 PRO A N 1
ATOM 2189 C CA . PRO A 1 287 ? -13.492 3.303 24.594 1 97.56 287 PRO A CA 1
ATOM 2190 C C . PRO A 1 287 ? -12.805 4.457 23.859 1 97.56 287 PRO A C 1
ATOM 2192 O O . PRO A 1 287 ? -11.734 4.27 23.281 1 97.56 287 PRO A O 1
ATOM 2195 N N . GLN A 1 288 ? -13.414 5.57 23.906 1 97.19 288 GLN A N 1
ATOM 2196 C CA . GLN A 1 288 ? -12.906 6.758 23.219 1 97.19 288 GLN A CA 1
ATOM 2197 C C . GLN A 1 288 ? -12.438 7.809 24.234 1 97.19 288 GLN A C 1
ATOM 2199 O O . GLN A 1 288 ? -12.164 8.953 23.859 1 97.19 288 GLN A O 1
ATOM 2204 N N . ASP A 1 289 ? -12.297 7.496 25.469 1 96.25 289 ASP A N 1
ATOM 2205 C CA . ASP A 1 289 ? -12.117 8.445 26.562 1 96.25 289 ASP A CA 1
ATOM 2206 C C . ASP A 1 289 ? -10.75 9.109 26.5 1 96.25 289 ASP A C 1
ATOM 2208 O O . ASP A 1 289 ? -10.523 10.148 27.125 1 96.25 289 ASP A O 1
ATOM 2212 N N . PHE A 1 290 ? -9.805 8.555 25.781 1 95.25 290 PHE A N 1
ATOM 2213 C CA . PHE A 1 290 ? -8.453 9.109 25.703 1 95.25 290 PHE A CA 1
ATOM 2214 C C . PHE A 1 290 ? -8.406 10.281 24.734 1 95.25 290 PHE A C 1
ATOM 2216 O O . PHE A 1 290 ? -7.469 11.078 24.766 1 95.25 290 PHE A O 1
ATOM 2223 N N . ILE A 1 291 ? -9.391 10.43 23.875 1 95.75 291 ILE A N 1
ATOM 2224 C CA . ILE A 1 291 ? -9.352 11.398 22.797 1 95.75 291 ILE A CA 1
ATOM 2225 C C . ILE A 1 291 ? -9.406 12.82 23.359 1 95.75 291 ILE A C 1
ATOM 2227 O O . ILE A 1 291 ? -8.562 13.656 23.031 1 95.75 291 ILE A O 1
ATOM 2231 N N . LYS A 1 292 ? -10.352 13.07 24.25 1 95.25 292 LYS A N 1
ATOM 2232 C CA . LYS A 1 292 ? -10.547 14.43 24.766 1 95.25 292 LYS A CA 1
ATOM 2233 C C . LYS A 1 292 ? -9.336 14.891 25.562 1 95.25 292 LYS A C 1
ATOM 2235 O O . LYS A 1 292 ? -8.844 16 25.375 1 95.25 292 LYS A O 1
ATOM 2240 N N . PRO A 1 293 ? -8.758 14.031 26.5 1 95.88 293 PRO A N 1
ATOM 2241 C CA . PRO A 1 293 ? -7.551 14.453 27.219 1 95.88 293 PRO A CA 1
ATOM 2242 C C . PRO A 1 293 ? -6.367 14.695 26.281 1 95.88 293 PRO A C 1
ATOM 2244 O O . PRO A 1 293 ? -5.582 15.617 26.5 1 95.88 293 PRO A O 1
ATOM 2247 N N . ASN A 1 294 ? -6.203 13.867 25.312 1 95.62 294 ASN A N 1
ATOM 2248 C CA . ASN A 1 294 ? -5.125 14.07 24.344 1 95.62 294 ASN A CA 1
ATOM 2249 C C . ASN A 1 294 ? -5.293 15.383 23.594 1 95.62 294 ASN A C 1
ATOM 2251 O O . ASN A 1 294 ? -4.316 16.109 23.375 1 95.62 294 ASN A O 1
ATOM 2255 N N . ALA A 1 295 ? -6.512 15.656 23.156 1 96.88 295 ALA A N 1
ATOM 2256 C CA . ALA A 1 295 ? -6.789 16.906 22.469 1 96.88 295 ALA A CA 1
ATOM 2257 C C . ALA A 1 295 ? -6.477 18.109 23.359 1 96.88 295 ALA A C 1
ATOM 2259 O O . ALA A 1 295 ? -5.961 19.125 22.891 1 96.88 295 ALA A O 1
ATOM 2260 N N . LYS A 1 296 ? -6.801 18 24.609 1 97.19 296 LYS A N 1
ATOM 2261 C CA . LYS A 1 296 ? -6.527 19.078 25.562 1 97.19 296 LYS A CA 1
ATOM 2262 C C . LYS A 1 296 ? -5.027 19.312 25.719 1 97.19 296 LYS A C 1
ATOM 2264 O O . LYS A 1 296 ? -4.578 20.453 25.844 1 97.19 296 LYS A O 1
ATOM 2269 N N . LEU A 1 297 ? -4.32 18.234 25.766 1 97 297 LEU A N 1
ATOM 2270 C CA . LEU A 1 297 ? -2.865 18.328 25.828 1 97 297 LEU A CA 1
ATOM 2271 C C . LEU A 1 297 ? -2.312 19.047 24.609 1 97 297 LEU A C 1
ATOM 2273 O O . LEU A 1 297 ? -1.452 19.922 24.734 1 97 297 LEU A O 1
ATOM 2277 N N . PHE A 1 298 ? -2.801 18.688 23.453 1 97.69 298 PHE A N 1
ATOM 2278 C CA . PHE A 1 298 ? -2.361 19.359 22.234 1 97.69 298 PHE A CA 1
ATOM 2279 C C . PHE A 1 298 ? -2.771 20.828 22.234 1 97.69 298 PHE A C 1
ATOM 2281 O O . PHE A 1 298 ? -2.047 21.672 21.719 1 97.69 298 PHE A O 1
ATOM 2288 N N . GLU A 1 299 ? -3.924 21.094 22.781 1 98.25 299 GLU A N 1
ATOM 2289 C CA . GLU A 1 299 ? -4.371 22.469 22.906 1 98.25 299 GLU A CA 1
ATOM 2290 C C . GLU A 1 299 ? -3.402 23.297 23.75 1 98.25 299 GLU A C 1
ATOM 2292 O O . GLU A 1 299 ? -3.057 24.422 23.391 1 98.25 299 GLU A O 1
ATOM 2297 N N . GLN A 1 300 ? -2.973 22.766 24.828 1 98.31 300 GLN A N 1
ATOM 2298 C CA . GLN A 1 300 ? -2.016 23.438 25.703 1 98.31 300 GLN A CA 1
ATOM 2299 C C . GLN A 1 300 ? -0.689 23.672 24.984 1 98.31 300 GLN A C 1
ATOM 2301 O O . GLN A 1 300 ? -0.095 24.734 25.094 1 98.31 300 GLN A O 1
ATOM 2306 N N . ARG A 1 301 ? -0.271 22.672 24.328 1 98.44 301 ARG A N 1
ATOM 2307 C CA . ARG A 1 301 ? 0.974 22.781 23.562 1 98.44 301 ARG A CA 1
ATOM 2308 C C . ARG A 1 301 ? 0.856 23.828 22.469 1 98.44 301 ARG A C 1
ATOM 2310 O O . ARG A 1 301 ? 1.788 24.609 22.25 1 98.44 301 ARG A O 1
ATOM 2317 N N . ARG A 1 302 ? -0.278 23.797 21.781 1 98.31 302 ARG A N 1
ATOM 2318 C CA . ARG A 1 302 ? -0.563 24.828 20.781 1 98.31 302 ARG A CA 1
ATOM 2319 C C . ARG A 1 302 ? -0.448 26.219 21.391 1 98.31 302 ARG A C 1
ATOM 2321 O O . ARG A 1 302 ? 0.231 27.094 20.828 1 98.31 302 ARG A O 1
ATOM 2328 N N . ASP A 1 303 ? -1.068 26.422 22.5 1 98.62 303 ASP A N 1
ATOM 2329 C CA . ASP A 1 303 ? -1.075 27.734 23.141 1 98.62 303 ASP A CA 1
ATOM 2330 C C . ASP A 1 303 ? 0.339 28.172 23.516 1 98.62 303 ASP A C 1
ATOM 2332 O O . ASP A 1 303 ? 0.704 29.344 23.328 1 98.62 303 ASP A O 1
ATOM 2336 N N . LEU A 1 304 ? 1.068 27.219 24.016 1 98.62 304 LEU A N 1
ATOM 2337 C CA . LEU A 1 304 ? 2.455 27.484 24.375 1 98.62 304 LEU A CA 1
ATOM 2338 C C . LEU A 1 304 ? 3.264 27.938 23.156 1 98.62 304 LEU A C 1
ATOM 2340 O O . LEU A 1 304 ? 3.92 28.969 23.188 1 98.62 304 LEU A O 1
ATOM 2344 N N . VAL A 1 305 ? 3.23 27.172 22.109 1 98.75 305 VAL A N 1
ATOM 2345 C CA . VAL A 1 305 ? 4.031 27.406 20.906 1 98.75 305 VAL A CA 1
ATOM 2346 C C . VAL A 1 305 ? 3.609 28.719 20.25 1 98.75 305 VAL A C 1
ATOM 2348 O O . VAL A 1 305 ? 4.457 29.531 19.875 1 98.75 305 VAL A O 1
ATOM 2351 N N . VAL A 1 306 ? 2.312 28.938 20.125 1 98.69 306 VAL A N 1
ATOM 2352 C CA . VAL A 1 306 ? 1.791 30.141 19.5 1 98.69 306 VAL A CA 1
ATOM 2353 C C . VAL A 1 306 ? 2.242 31.375 20.297 1 98.69 306 VAL A C 1
ATOM 2355 O O . VAL A 1 306 ? 2.686 32.375 19.719 1 98.69 306 VAL A O 1
ATOM 2358 N N . SER A 1 307 ? 2.137 31.266 21.562 1 98.75 307 SER A N 1
ATOM 2359 C CA . SER A 1 307 ? 2.549 32.375 22.422 1 98.75 307 SER A CA 1
ATOM 2360 C C . SER A 1 307 ? 4.031 32.688 22.25 1 98.75 307 SER A C 1
ATOM 2362 O O . SER A 1 307 ? 4.402 33.844 22.031 1 98.75 307 SER A O 1
ATOM 2364 N N . MET A 1 308 ? 4.805 31.688 22.312 1 98.81 308 MET A N 1
ATOM 2365 C CA . MET A 1 308 ? 6.246 31.891 22.25 1 98.81 308 MET A CA 1
ATOM 2366 C C . MET A 1 308 ? 6.664 32.375 20.859 1 98.81 308 MET A C 1
ATOM 2368 O O . MET A 1 308 ? 7.535 33.25 20.734 1 98.81 308 MET A O 1
ATOM 2372 N N . LEU A 1 309 ? 6.117 31.828 19.828 1 98.81 309 LEU A N 1
ATOM 2373 C CA . LEU A 1 309 ? 6.461 32.25 18.484 1 98.81 309 LEU A CA 1
ATOM 2374 C C . LEU A 1 309 ? 6.059 33.688 18.234 1 98.81 309 LEU A C 1
ATOM 2376 O O . LEU A 1 309 ? 6.766 34.438 17.547 1 98.81 309 LEU A O 1
ATOM 2380 N N . ASN A 1 310 ? 4.934 34.094 18.781 1 98.62 310 ASN A N 1
ATOM 2381 C CA . ASN A 1 310 ? 4.477 35.469 18.594 1 98.62 310 ASN A CA 1
ATOM 2382 C C . ASN A 1 310 ? 5.312 36.469 19.391 1 98.62 310 ASN A C 1
ATOM 2384 O O . ASN A 1 310 ? 5.23 37.656 19.172 1 98.62 310 ASN A O 1
ATOM 2388 N N . GLN A 1 311 ? 6.129 35.969 20.234 1 98.44 311 GLN A N 1
ATOM 2389 C CA . GLN A 1 311 ? 7.078 36.812 20.969 1 98.44 311 GLN A CA 1
ATOM 2390 C C . GLN A 1 311 ? 8.406 36.938 20.219 1 98.44 311 GLN A C 1
ATOM 2392 O O . GLN A 1 311 ? 9.273 37.719 20.594 1 98.44 311 GLN A O 1
ATOM 2397 N N . ALA A 1 312 ? 8.586 36.125 19.234 1 98.44 312 ALA A N 1
ATOM 2398 C CA . ALA A 1 312 ? 9.812 36.188 18.438 1 98.44 312 ALA A CA 1
ATOM 2399 C C . ALA A 1 312 ? 9.758 37.312 17.422 1 98.44 312 ALA A C 1
ATOM 2401 O O . ALA A 1 312 ? 8.742 37.531 16.75 1 98.44 312 ALA A O 1
ATOM 2402 N N . ASN A 1 313 ? 10.82 38.031 17.266 1 97.81 313 ASN A N 1
ATOM 2403 C CA . ASN A 1 313 ? 10.891 39.125 16.297 1 97.81 313 ASN A CA 1
ATOM 2404 C C . ASN A 1 313 ? 10.656 38.656 14.875 1 97.81 313 ASN A C 1
ATOM 2406 O O . ASN A 1 313 ? 11.281 37.688 14.43 1 97.81 313 ASN A O 1
ATOM 2410 N N . GLY A 1 314 ? 9.719 39.281 14.25 1 98.06 314 GLY A N 1
ATOM 2411 C CA . GLY A 1 314 ? 9.555 39.031 12.828 1 98.06 314 GLY A CA 1
ATOM 2412 C C . GLY A 1 314 ? 8.656 37.844 12.516 1 98.06 314 GLY A C 1
ATOM 2413 O O . GLY A 1 314 ? 8.406 37.562 11.344 1 98.06 314 GLY A O 1
ATOM 2414 N N . ILE A 1 315 ? 8.156 37.188 13.508 1 98.38 315 ILE A N 1
ATOM 2415 C CA . ILE A 1 315 ? 7.289 36.031 13.32 1 98.38 315 ILE A CA 1
ATOM 2416 C C . ILE A 1 315 ? 5.863 36.375 13.727 1 98.38 315 ILE A C 1
ATOM 2418 O O . ILE A 1 315 ? 5.645 37.062 14.734 1 98.38 315 ILE A O 1
ATOM 2422 N N . ARG A 1 316 ? 4.953 36.031 12.93 1 98.06 316 ARG A N 1
ATOM 2423 C CA . ARG A 1 316 ? 3.531 36.094 13.25 1 98.06 316 ARG A CA 1
ATOM 2424 C C . ARG A 1 316 ? 2.895 34.719 13.133 1 98.06 316 ARG A C 1
ATOM 2426 O O . ARG A 1 316 ? 2.918 34.094 12.062 1 98.06 316 ARG A O 1
ATOM 2433 N N . CYS A 1 317 ? 2.326 34.25 14.164 1 98.06 317 CYS A N 1
ATOM 2434 C CA . CYS A 1 317 ? 1.794 32.906 14.195 1 98.06 317 CYS A CA 1
ATOM 2435 C C . CYS A 1 317 ? 0.306 32.906 14.516 1 98.06 317 CYS A C 1
ATOM 2437 O O . CYS A 1 317 ? -0.084 33.156 15.656 1 98.06 317 CYS A O 1
ATOM 2439 N N . PRO A 1 318 ? -0.562 32.562 13.531 1 97.31 318 PRO A N 1
ATOM 2440 C CA . PRO A 1 318 ? -1.987 32.406 13.828 1 97.31 318 PRO A CA 1
ATOM 2441 C C . PRO A 1 318 ? -2.275 31.25 14.773 1 97.31 318 PRO A C 1
ATOM 2443 O O . PRO A 1 318 ? -1.481 30.297 14.852 1 97.31 318 PRO A O 1
ATOM 2446 N N . THR A 1 319 ? -3.385 31.359 15.5 1 97.56 319 THR A N 1
ATOM 2447 C CA . THR A 1 319 ? -3.822 30.281 16.375 1 97.56 319 THR A CA 1
ATOM 2448 C C . THR A 1 319 ? -4.75 29.328 15.633 1 97.56 319 THR A C 1
ATOM 2450 O O . THR A 1 319 ? -5.879 29.688 15.297 1 97.56 319 THR A O 1
ATOM 2453 N N . PRO A 1 320 ? -4.312 28.156 15.352 1 97.56 320 PRO A N 1
ATOM 2454 C CA . PRO A 1 320 ? -5.168 27.219 14.625 1 97.56 320 PRO A CA 1
ATOM 2455 C C . PRO A 1 320 ? -6.254 26.594 15.5 1 97.56 320 PRO A C 1
ATOM 2457 O O . PRO A 1 320 ? -6.137 26.609 16.734 1 97.56 320 PRO A O 1
ATOM 2460 N N . GLU A 1 321 ? -7.289 26.031 14.898 1 98.12 321 GLU A N 1
ATOM 2461 C CA . GLU A 1 321 ? -8.422 25.422 15.594 1 98.12 321 GLU A CA 1
ATOM 2462 C C . GLU A 1 321 ? -8.141 23.953 15.938 1 98.12 321 GLU A C 1
ATOM 2464 O O . GLU A 1 321 ? -8.828 23.375 16.781 1 98.12 321 GLU A O 1
ATOM 2469 N N . GLY A 1 322 ? -7.129 23.406 15.195 1 98.12 322 GLY A N 1
ATOM 2470 C CA . GLY A 1 322 ? -6.953 21.984 15.422 1 98.12 322 GLY A CA 1
ATOM 2471 C C . GLY A 1 322 ? -5.656 21.438 14.852 1 98.12 322 GLY A C 1
ATOM 2472 O O . GLY A 1 322 ? -4.719 22.203 14.602 1 98.12 322 GLY A O 1
ATOM 2473 N N . ALA A 1 323 ? -5.566 20.062 14.805 1 97.94 323 ALA A N 1
ATOM 2474 C CA . ALA A 1 323 ? -4.383 19.297 14.406 1 97.94 323 ALA A CA 1
ATOM 2475 C C . ALA A 1 323 ? -3.256 19.469 15.422 1 97.94 323 ALA A C 1
ATOM 2477 O O . ALA A 1 323 ? -3.506 19.516 16.625 1 97.94 323 ALA A O 1
ATOM 2478 N N . PHE A 1 324 ? -2.076 19.328 15.07 1 98.06 324 PHE A N 1
ATOM 2479 C CA . PHE A 1 324 ? -0.963 19.562 15.977 1 98.06 324 PHE A CA 1
ATOM 2480 C C . PHE A 1 324 ? 0.177 20.281 15.266 1 98.06 324 PHE A C 1
ATOM 2482 O O . PHE A 1 324 ? 1.344 19.906 15.43 1 98.06 324 PHE A O 1
ATOM 2489 N N . TYR A 1 325 ? -0.262 21.266 14.406 1 97.88 325 TYR A N 1
ATOM 2490 C CA . TYR A 1 325 ? 0.667 22.094 13.648 1 97.88 325 TYR A CA 1
ATOM 2491 C C . TYR A 1 325 ? 0.355 23.578 13.828 1 97.88 325 TYR A C 1
ATOM 2493 O O . TYR A 1 325 ? -0.794 23.938 14.078 1 97.88 325 TYR A O 1
ATOM 2501 N N . VAL A 1 326 ? 1.373 24.391 13.695 1 98.25 326 VAL A N 1
ATOM 2502 C CA . VAL A 1 326 ? 1.211 25.812 13.453 1 98.25 326 VAL A CA 1
ATOM 2503 C C . VAL A 1 326 ? 1.963 26.219 12.188 1 98.25 326 VAL A C 1
ATOM 2505 O O . VAL A 1 326 ? 2.879 25.5 11.75 1 98.25 326 VAL A O 1
ATOM 2508 N N . TYR A 1 327 ? 1.519 27.266 11.562 1 98.44 327 TYR A N 1
ATOM 2509 C CA . TYR A 1 327 ? 2.064 27.703 10.289 1 98.44 327 TYR A CA 1
ATOM 2510 C C . TYR A 1 327 ? 2.432 29.188 10.336 1 98.44 327 TYR A C 1
ATOM 2512 O O . TYR A 1 327 ? 1.86 30 9.602 1 98.44 327 TYR A O 1
ATOM 2520 N N . PRO A 1 328 ? 3.434 29.547 11.102 1 98.5 328 PRO A N 1
ATOM 2521 C CA . PRO A 1 328 ? 3.816 30.938 11.289 1 98.5 328 PRO A CA 1
ATOM 2522 C C . PRO A 1 328 ? 4.422 31.562 10.039 1 98.5 328 PRO A C 1
ATOM 2524 O O . PRO A 1 328 ? 5.027 30.859 9.227 1 98.5 328 PRO A O 1
ATOM 2527 N N . SER A 1 329 ? 4.277 32.844 9.898 1 98.44 329 SER A N 1
ATOM 2528 C CA . SER A 1 329 ? 4.898 33.656 8.852 1 98.44 329 SER A CA 1
ATOM 2529 C C . SER A 1 329 ? 6.277 34.156 9.273 1 98.44 329 SER A C 1
ATOM 2531 O O . SER A 1 329 ? 6.477 34.531 10.43 1 98.44 329 SER A O 1
ATOM 2533 N N . VAL A 1 330 ? 7.168 34.156 8.375 1 98.31 330 VAL A N 1
ATOM 2534 C CA . VAL A 1 330 ? 8.484 34.719 8.641 1 98.31 330 VAL A CA 1
ATOM 2535 C C . VAL A 1 330 ? 8.68 35.969 7.785 1 98.31 330 VAL A C 1
ATOM 2537 O O . VAL A 1 330 ? 9.812 36.375 7.504 1 98.31 330 VAL A O 1
ATOM 2540 N N . GLU A 1 331 ? 7.637 36.531 7.305 1 97.81 331 GLU A N 1
ATOM 2541 C CA . GLU A 1 331 ? 7.684 37.719 6.457 1 97.81 331 GLU A CA 1
ATOM 2542 C C . GLU A 1 331 ? 8.547 38.812 7.082 1 97.81 331 GLU A C 1
ATOM 2544 O O . GLU A 1 331 ? 9.281 39.5 6.379 1 97.81 331 GLU A O 1
ATOM 2549 N N . GLY A 1 332 ? 8.508 38.969 8.352 1 98 332 GLY A N 1
ATOM 2550 C CA . GLY A 1 332 ? 9.234 40 9.062 1 98 332 GLY A CA 1
ATOM 2551 C C . GLY A 1 332 ? 10.734 39.812 9.055 1 98 332 GLY A C 1
ATOM 2552 O O . GLY A 1 332 ? 11.492 40.719 9.391 1 98 332 GLY A O 1
ATOM 2553 N N . LEU A 1 333 ? 11.141 38.688 8.625 1 98.31 333 LEU A N 1
ATOM 2554 C CA . LEU A 1 333 ? 12.562 38.344 8.648 1 98.31 333 LEU A CA 1
ATOM 2555 C C . LEU A 1 333 ? 13.141 38.344 7.234 1 98.31 333 LEU A C 1
ATOM 2557 O O . LEU A 1 333 ? 14.359 38.312 7.059 1 98.31 333 LEU A O 1
ATOM 2561 N N . ILE A 1 334 ? 12.273 38.312 6.242 1 98.31 334 ILE A N 1
ATOM 2562 C CA . ILE A 1 334 ? 12.742 38.25 4.859 1 98.31 334 ILE A CA 1
ATOM 2563 C C . ILE A 1 334 ? 13.523 39.531 4.543 1 98.31 334 ILE A C 1
ATOM 2565 O O . ILE A 1 334 ? 13.07 40.656 4.859 1 98.31 334 ILE A O 1
ATOM 2569 N N . GLY A 1 335 ? 14.672 39.406 3.885 1 98.25 335 GLY A N 1
ATOM 2570 C CA . GLY A 1 335 ? 15.516 40.562 3.533 1 98.25 335 GLY A CA 1
ATOM 2571 C C . GLY A 1 335 ? 16.531 40.875 4.605 1 98.25 335 GLY A C 1
ATOM 2572 O O . GLY A 1 335 ? 17.484 41.656 4.355 1 98.25 335 GLY A O 1
ATOM 2573 N N . LYS A 1 336 ? 16.391 40.344 5.754 1 98.19 336 LYS A N 1
ATOM 2574 C CA . LYS A 1 336 ? 17.328 40.594 6.852 1 98.19 336 LYS A CA 1
ATOM 2575 C C . LYS A 1 336 ? 18.5 39.625 6.801 1 98.19 336 LYS A C 1
ATOM 2577 O O . LYS A 1 336 ? 18.5 38.688 6 1 98.19 336 LYS A O 1
ATOM 2582 N N . THR A 1 337 ? 19.5 39.844 7.652 1 98.25 337 THR A N 1
ATOM 2583 C CA . THR A 1 337 ? 20.734 39.062 7.609 1 98.25 337 THR A CA 1
ATOM 2584 C C . THR A 1 337 ? 20.844 38.125 8.812 1 98.25 337 THR A C 1
ATOM 2586 O O . THR A 1 337 ? 20.734 38.562 9.953 1 98.25 337 THR A O 1
ATOM 2589 N N . ALA A 1 338 ? 21 36.875 8.57 1 97.56 338 ALA A N 1
ATOM 2590 C CA . ALA A 1 338 ? 21.188 35.875 9.609 1 97.56 338 ALA A CA 1
ATOM 2591 C C . ALA A 1 338 ? 22.547 36.031 10.297 1 97.56 338 ALA A C 1
ATOM 2593 O O . ALA A 1 338 ? 23.422 36.75 9.797 1 97.56 338 ALA A O 1
ATOM 2594 N N . PRO A 1 339 ? 22.734 35.344 11.414 1 96 339 PRO A N 1
ATOM 2595 C CA . PRO A 1 339 ? 24.016 35.438 12.117 1 96 339 PRO A CA 1
ATOM 2596 C C . PRO A 1 339 ? 25.188 34.969 11.258 1 96 339 PRO A C 1
ATOM 2598 O O . PRO A 1 339 ? 26.328 35.438 11.43 1 96 339 PRO A O 1
ATOM 2601 N N . SER A 1 340 ? 24.938 34.094 10.359 1 95.62 340 SER A N 1
ATOM 2602 C CA . SER A 1 340 ? 25.984 33.562 9.484 1 95.62 340 SER A CA 1
ATOM 2603 C C . SER A 1 340 ? 26.453 34.594 8.484 1 95.62 340 SER A C 1
ATOM 2605 O O . SER A 1 340 ? 27.5 34.438 7.852 1 95.62 340 SER A O 1
ATOM 2607 N N . GLY A 1 341 ? 25.719 35.625 8.242 1 97.38 341 GLY A N 1
ATOM 2608 C CA . GLY A 1 341 ? 26 36.625 7.238 1 97.38 341 GLY A CA 1
ATOM 2609 C C . GLY A 1 341 ? 25.141 36.469 5.996 1 97.38 341 GLY A C 1
ATOM 2610 O O . GLY A 1 341 ? 25.109 37.375 5.148 1 97.38 341 GLY A O 1
ATOM 2611 N N . LYS A 1 342 ? 24.406 35.469 5.875 1 97.44 342 LYS A N 1
ATOM 2612 C CA . LYS A 1 342 ? 23.562 35.219 4.711 1 97.44 342 LYS A CA 1
ATOM 2613 C C . LYS A 1 342 ? 22.266 36.031 4.805 1 97.44 342 LYS A C 1
ATOM 2615 O O . LYS A 1 342 ? 21.656 36.094 5.871 1 97.44 342 LYS A O 1
ATOM 2620 N N . VAL A 1 343 ? 21.797 36.625 3.734 1 98.38 343 VAL A N 1
ATOM 2621 C CA . VAL A 1 343 ? 20.5 37.281 3.658 1 98.38 343 VAL A CA 1
ATOM 2622 C C . VAL A 1 343 ? 19.406 36.219 3.529 1 98.38 343 VAL A C 1
ATOM 2624 O O . VAL A 1 343 ? 19.484 35.344 2.689 1 98.38 343 VAL A O 1
ATOM 2627 N N . ILE A 1 344 ? 18.406 36.375 4.367 1 98.38 344 ILE A N 1
ATOM 2628 C CA . ILE A 1 344 ? 17.25 35.469 4.301 1 98.38 344 ILE A CA 1
ATOM 2629 C C . ILE A 1 344 ? 16.312 35.938 3.18 1 98.38 344 ILE A C 1
ATOM 2631 O O . ILE A 1 344 ? 15.539 36.875 3.35 1 98.38 344 ILE A O 1
ATOM 2635 N N . GLY A 1 345 ? 16.391 35.188 2.059 1 98.06 345 GLY A N 1
ATOM 2636 C CA . GLY A 1 345 ? 15.617 35.594 0.894 1 98.06 345 GLY A CA 1
ATOM 2637 C C . GLY A 1 345 ? 14.25 34.938 0.824 1 98.06 345 GLY A C 1
ATOM 2638 O O . GLY A 1 345 ? 13.352 35.438 0.145 1 98.06 345 GLY A O 1
ATOM 2639 N N . ASN A 1 346 ? 14.055 33.875 1.474 1 97.69 346 ASN A N 1
ATOM 2640 C CA . ASN A 1 346 ? 12.812 33.125 1.455 1 97.69 346 ASN A CA 1
ATOM 2641 C C . ASN A 1 346 ? 12.688 32.219 2.686 1 97.69 346 ASN A C 1
ATOM 2643 O O . ASN A 1 346 ? 13.547 32.25 3.566 1 97.69 346 ASN A O 1
ATOM 2647 N N . ASP A 1 347 ? 11.617 31.531 2.75 1 97.31 347 ASP A N 1
ATOM 2648 C CA . ASP A 1 347 ? 11.352 30.719 3.93 1 97.31 347 ASP A CA 1
ATOM 2649 C C . ASP A 1 347 ? 12.281 29.5 3.975 1 97.31 347 ASP A C 1
ATOM 2651 O O . ASP A 1 347 ? 12.602 29 5.055 1 97.31 347 ASP A O 1
ATOM 2655 N N . GLN A 1 348 ? 12.742 29.031 2.865 1 95.06 348 GLN A N 1
ATOM 2656 C CA . GLN A 1 348 ? 13.75 27.969 2.863 1 95.06 348 GLN A CA 1
ATOM 2657 C C . GLN A 1 348 ? 15.055 28.453 3.486 1 95.06 348 GLN A C 1
ATOM 2659 O O . GLN A 1 348 ? 15.664 27.734 4.285 1 95.06 348 GLN A O 1
ATOM 2664 N N . ASP A 1 349 ? 15.5 29.625 3.076 1 96.19 349 ASP A N 1
ATOM 2665 C CA . ASP A 1 349 ? 16.688 30.203 3.684 1 96.19 349 ASP A CA 1
ATOM 2666 C C . ASP A 1 349 ? 16.547 30.297 5.199 1 96.19 349 ASP A C 1
ATOM 2668 O O . ASP A 1 349 ? 17.469 29.984 5.941 1 96.19 349 ASP A O 1
ATOM 2672 N N . PHE A 1 350 ? 15.438 30.797 5.633 1 97.5 350 PHE A N 1
ATOM 2673 C CA . PHE A 1 350 ? 15.164 30.922 7.059 1 97.5 350 PHE A CA 1
ATOM 2674 C C . PHE A 1 350 ? 15.336 29.578 7.762 1 97.5 350 PHE A C 1
ATOM 2676 O O . PHE A 1 350 ? 16.031 29.484 8.781 1 97.5 350 PHE A O 1
ATOM 2683 N N . ALA A 1 351 ? 14.633 28.516 7.23 1 96.06 351 ALA A N 1
ATOM 2684 C CA . ALA A 1 351 ? 14.672 27.188 7.844 1 96.06 351 ALA A CA 1
ATOM 2685 C C . ALA A 1 351 ? 16.094 26.656 7.922 1 96.06 351 ALA A C 1
ATOM 2687 O O . ALA A 1 351 ? 16.5 26.078 8.938 1 96.06 351 ALA A O 1
ATOM 2688 N N . VAL A 1 352 ? 16.859 26.875 6.848 1 93.62 352 VAL A N 1
ATOM 2689 C CA . VAL A 1 352 ? 18.234 26.375 6.785 1 93.62 352 VAL A CA 1
ATOM 2690 C C . VAL A 1 352 ? 19.094 27.125 7.805 1 93.62 352 VAL A C 1
ATOM 2692 O O . VAL A 1 352 ? 19.859 26.5 8.555 1 93.62 352 VAL A O 1
ATOM 2695 N N . GLU A 1 353 ? 19.031 28.422 7.863 1 95.5 353 GLU A N 1
ATOM 2696 C CA . GLU A 1 353 ? 19.812 29.234 8.781 1 95.5 353 GLU A CA 1
ATOM 2697 C C . GLU A 1 353 ? 19.453 28.938 10.234 1 95.5 353 GLU A C 1
ATOM 2699 O O . GLU A 1 353 ? 20.328 28.938 11.109 1 95.5 353 GLU A O 1
ATOM 2704 N N . LEU A 1 354 ? 18.156 28.734 10.484 1 96.81 354 LEU A N 1
ATOM 2705 C CA . LEU A 1 354 ? 17.703 28.359 11.828 1 96.81 354 LEU A CA 1
ATOM 2706 C C . LEU A 1 354 ? 18.328 27.047 12.266 1 96.81 354 LEU A C 1
ATOM 2708 O O . LEU A 1 354 ? 18.812 26.938 13.398 1 96.81 354 LEU A O 1
ATOM 2712 N N . LEU A 1 355 ? 18.281 26.047 11.398 1 94.88 355 LEU A N 1
ATOM 2713 C CA . LEU A 1 355 ? 18.859 24.734 11.688 1 94.88 355 LEU A CA 1
ATOM 2714 C C . LEU A 1 355 ? 20.359 24.859 11.953 1 94.88 355 LEU A C 1
ATOM 2716 O O . LEU A 1 355 ? 20.859 24.312 12.938 1 94.88 355 LEU A O 1
ATOM 2720 N N . GLU A 1 356 ? 21.062 25.609 11.125 1 91.94 356 GLU A N 1
ATOM 2721 C CA . GLU A 1 356 ? 22.5 25.734 11.219 1 91.94 356 GLU A CA 1
ATOM 2722 C C . GLU A 1 356 ? 22.922 26.531 12.453 1 91.94 356 GLU A C 1
ATOM 2724 O O . GLU A 1 356 ? 23.906 26.203 13.109 1 91.94 356 GLU A O 1
ATOM 2729 N N . SER A 1 357 ? 22.188 27.531 12.781 1 94.38 357 SER A N 1
ATOM 2730 C CA . SER A 1 357 ? 22.562 28.453 13.852 1 94.38 357 SER A CA 1
ATOM 2731 C C . SER A 1 357 ? 22.125 27.922 15.211 1 94.38 357 SER A C 1
ATOM 2733 O O . SER A 1 357 ? 22.828 28.094 16.203 1 94.38 357 SER A O 1
ATOM 2735 N N . GLU A 1 358 ? 20.891 27.344 15.203 1 95.94 358 GLU A N 1
ATOM 2736 C CA . GLU A 1 358 ? 20.297 27.062 16.516 1 95.94 358 GLU A CA 1
ATOM 2737 C C . GLU A 1 358 ? 19.922 25.594 16.641 1 95.94 358 GLU A C 1
ATOM 2739 O O . GLU A 1 358 ? 19.469 25.156 17.703 1 95.94 358 GLU A O 1
ATOM 2744 N N . GLY A 1 359 ? 20.047 24.797 15.602 1 94.19 359 GLY A N 1
ATOM 2745 C CA . GLY A 1 359 ? 19.781 23.375 15.664 1 94.19 359 GLY A CA 1
ATOM 2746 C C . GLY A 1 359 ? 18.312 23.031 15.719 1 94.19 359 GLY A C 1
ATOM 2747 O O . GLY A 1 359 ? 17.906 22.094 16.406 1 94.19 359 GLY A O 1
ATOM 2748 N N . VAL A 1 360 ? 17.469 23.844 15.133 1 96.38 360 VAL A N 1
ATOM 2749 C CA . VAL A 1 360 ? 16.047 23.562 15.07 1 96.38 360 VAL A CA 1
ATOM 2750 C C . VAL A 1 360 ? 15.625 23.297 13.633 1 96.38 360 VAL A C 1
ATOM 2752 O O . VAL A 1 360 ? 15.82 24.141 12.75 1 96.38 360 VAL A O 1
ATOM 2755 N N . SER A 1 361 ? 15.078 22.109 13.43 1 94.31 361 SER A N 1
ATOM 2756 C CA . SER A 1 361 ? 14.609 21.703 12.102 1 94.31 361 SER A CA 1
ATOM 2757 C C . SER A 1 361 ? 13.109 21.906 11.961 1 94.31 361 SER A C 1
ATOM 2759 O O . SER A 1 361 ? 12.328 21.391 12.766 1 94.31 361 SER A O 1
ATOM 2761 N N . VAL A 1 362 ? 12.734 22.703 10.969 1 95.06 362 VAL A N 1
ATOM 2762 C CA . VAL A 1 362 ? 11.336 22.953 10.633 1 95.06 362 VAL A CA 1
ATOM 2763 C C . VAL A 1 362 ? 11.125 22.75 9.133 1 95.06 362 VAL A C 1
ATOM 2765 O O . VAL A 1 362 ? 12.086 22.562 8.383 1 95.06 362 VAL A O 1
ATOM 2768 N N . VAL A 1 363 ? 9.891 22.719 8.711 1 93.69 363 VAL A N 1
ATOM 2769 C CA . VAL A 1 363 ? 9.602 22.562 7.289 1 93.69 363 VAL A CA 1
ATOM 2770 C C . VAL A 1 363 ? 9.18 23.906 6.695 1 93.69 363 VAL A C 1
ATOM 2772 O O . VAL A 1 363 ? 8.219 24.516 7.16 1 93.69 363 VAL A O 1
ATOM 2775 N N . PHE A 1 364 ? 9.891 24.359 5.707 1 95.25 364 PHE A N 1
ATOM 2776 C CA . PHE A 1 364 ? 9.633 25.672 5.125 1 95.25 364 PHE A CA 1
ATOM 2777 C C . PHE A 1 364 ? 8.359 25.656 4.289 1 95.25 364 PHE A C 1
ATOM 2779 O O . PHE A 1 364 ? 7.957 24.609 3.779 1 95.25 364 PHE A O 1
ATOM 2786 N N . GLY A 1 365 ? 7.754 26.781 4.129 1 96.12 365 GLY A N 1
ATOM 2787 C CA . GLY A 1 365 ? 6.422 26.953 3.568 1 96.12 365 GLY A CA 1
ATOM 2788 C C . GLY A 1 365 ? 6.344 26.578 2.1 1 96.12 365 GLY A C 1
ATOM 2789 O O . GLY A 1 365 ? 5.312 26.094 1.631 1 96.12 365 GLY A O 1
ATOM 2790 N N . ALA A 1 366 ? 7.387 26.766 1.326 1 94.44 366 ALA A N 1
ATOM 2791 C CA . ALA A 1 366 ? 7.41 26.438 -0.097 1 94.44 366 ALA A CA 1
ATOM 2792 C C . ALA A 1 366 ? 7.023 24.984 -0.331 1 94.44 366 ALA A C 1
ATOM 2794 O O . ALA A 1 366 ? 6.402 24.656 -1.343 1 94.44 366 ALA A O 1
ATOM 2795 N N . ALA A 1 367 ? 7.34 24.125 0.582 1 92.94 367 ALA A N 1
ATOM 2796 C CA . ALA A 1 367 ? 7.023 22.703 0.473 1 92.94 367 ALA A CA 1
ATOM 2797 C C . ALA A 1 367 ? 5.516 22.469 0.519 1 92.94 367 ALA A C 1
ATOM 2799 O O . ALA A 1 367 ? 5.016 21.469 -0.012 1 92.94 367 ALA A O 1
ATOM 2800 N N . PHE A 1 368 ? 4.793 23.406 1.131 1 96 368 PHE A N 1
ATOM 2801 C CA . PHE A 1 368 ? 3.35 23.297 1.307 1 96 368 PHE A CA 1
ATOM 2802 C C . PHE A 1 368 ? 2.609 24.172 0.307 1 96 368 PHE A C 1
ATOM 2804 O O . PHE A 1 368 ? 1.383 24.281 0.352 1 96 368 PHE A O 1
ATOM 2811 N N . GLY A 1 369 ? 3.385 24.938 -0.521 1 95.81 369 GLY A N 1
ATOM 2812 C CA . GLY A 1 369 ? 2.789 25.703 -1.599 1 95.81 369 GLY A CA 1
ATOM 2813 C C . GLY A 1 369 ? 2.441 27.125 -1.193 1 95.81 369 GLY A C 1
ATOM 2814 O O . GLY A 1 369 ? 1.803 27.859 -1.954 1 95.81 369 GLY A O 1
ATOM 2815 N N . LEU A 1 370 ? 2.83 27.516 0.033 1 97.5 370 LEU A N 1
ATOM 2816 C CA . LEU A 1 370 ? 2.527 28.891 0.453 1 97.5 370 LEU A CA 1
ATOM 2817 C C . LEU A 1 370 ? 3.672 29.469 1.279 1 97.5 370 LEU A C 1
ATOM 2819 O O . LEU A 1 370 ? 3.928 29.016 2.396 1 97.5 370 LEU A O 1
ATOM 2823 N N . SER A 1 371 ? 4.332 30.438 0.836 1 96.81 371 SER A N 1
ATOM 2824 C CA . SER A 1 371 ? 5.441 31.188 1.417 1 96.81 371 SER A CA 1
ATOM 2825 C C . SER A 1 371 ? 5.035 32.625 1.731 1 96.81 371 SER A C 1
ATOM 2827 O O . SER A 1 371 ? 4.062 33.125 1.173 1 96.81 371 SER A O 1
ATOM 2829 N N . PRO A 1 372 ? 5.77 33.281 2.646 1 98 372 PRO A N 1
ATOM 2830 C CA . PRO A 1 372 ? 6.906 32.781 3.418 1 98 372 PRO A CA 1
ATOM 2831 C C . PRO A 1 372 ? 6.504 32.312 4.809 1 98 372 PRO A C 1
ATOM 2833 O O . PRO A 1 372 ? 6.227 33.125 5.695 1 98 372 PRO A O 1
ATOM 2836 N N . HIS A 1 373 ? 6.371 31.094 5 1 98.25 373 HIS A N 1
ATOM 2837 C CA . HIS A 1 373 ? 5.945 30.453 6.238 1 98.25 373 HIS A CA 1
ATOM 2838 C C . HIS A 1 373 ? 6.828 29.25 6.574 1 98.25 373 HIS A C 1
ATOM 2840 O O . HIS A 1 373 ? 7.762 28.938 5.832 1 98.25 373 HIS A O 1
ATOM 2846 N N . PHE A 1 374 ? 6.641 28.688 7.707 1 97.12 374 PHE A N 1
ATOM 2847 C CA . PHE A 1 374 ? 7.156 27.375 8.062 1 97.12 374 PHE A CA 1
ATOM 2848 C C . PHE A 1 374 ? 6.172 26.625 8.953 1 97.12 374 PHE A C 1
ATOM 2850 O O . PHE A 1 374 ? 5.266 27.234 9.531 1 97.12 374 PHE A O 1
ATOM 2857 N N . ARG A 1 375 ? 6.27 25.344 8.953 1 97.06 375 ARG A N 1
ATOM 2858 C CA . ARG A 1 375 ? 5.406 24.531 9.789 1 97.06 375 ARG A CA 1
ATOM 2859 C C . ARG A 1 375 ? 6.172 23.969 10.984 1 97.06 375 ARG A C 1
ATOM 2861 O O . ARG A 1 375 ? 7.305 23.5 10.836 1 97.06 375 ARG A O 1
ATOM 2868 N N . ILE A 1 376 ? 5.551 24.031 12.094 1 96.19 376 ILE A N 1
ATOM 2869 C CA . ILE A 1 376 ? 6.016 23.391 13.312 1 96.19 376 ILE A CA 1
ATOM 2870 C C . ILE A 1 376 ? 4.98 22.359 13.773 1 96.19 376 ILE A C 1
ATOM 2872 O O . ILE A 1 376 ? 3.781 22.641 13.789 1 96.19 376 ILE A O 1
ATOM 2876 N N . SER A 1 377 ? 5.449 21.188 14.047 1 96.5 377 SER A N 1
ATOM 2877 C CA . SER A 1 377 ? 4.629 20.219 14.758 1 96.5 377 SER A CA 1
ATOM 2878 C C . SER A 1 377 ? 4.805 20.344 16.266 1 96.5 377 SER A C 1
ATOM 2880 O O . SER A 1 377 ? 5.93 20.312 16.766 1 96.5 377 SER A O 1
ATOM 2882 N N . TYR A 1 378 ? 3.748 20.5 16.984 1 97.62 378 TYR A N 1
ATOM 2883 C CA . TYR A 1 378 ? 3.859 20.562 18.438 1 97.62 378 TYR A CA 1
ATOM 2884 C C . TYR A 1 378 ? 3.465 19.234 19.078 1 97.62 378 TYR A C 1
ATOM 2886 O O . TYR A 1 378 ? 2.979 19.203 20.203 1 97.62 378 TYR A O 1
ATOM 2894 N N . ALA A 1 379 ? 3.604 18.141 18.312 1 95 379 ALA A N 1
ATOM 2895 C CA . ALA A 1 379 ? 3.365 16.781 18.812 1 95 379 ALA A CA 1
ATOM 2896 C C . ALA A 1 379 ? 4.594 16.234 19.531 1 95 379 ALA A C 1
ATOM 2898 O O . ALA A 1 379 ? 5.145 15.203 19.141 1 95 379 ALA A O 1
ATOM 2899 N N . THR A 1 380 ? 5.105 16.891 20.516 1 94.56 380 THR A N 1
ATOM 2900 C CA . THR A 1 380 ? 6.219 16.5 21.375 1 94.56 380 THR A CA 1
ATOM 2901 C C . THR A 1 380 ? 6.078 17.109 22.766 1 94.56 380 THR A C 1
ATOM 2903 O O . THR A 1 380 ? 5.098 17.812 23.047 1 94.56 380 THR A O 1
ATOM 2906 N N . SER A 1 381 ? 7.004 16.891 23.641 1 94.62 381 SER A N 1
ATOM 2907 C CA . SER A 1 381 ? 6.875 17.312 25.047 1 94.62 381 SER A CA 1
ATOM 2908 C C . SER A 1 381 ? 7 18.812 25.188 1 94.62 381 SER A C 1
ATOM 2910 O O . SER A 1 381 ? 7.621 19.484 24.344 1 94.62 381 SER A O 1
ATOM 2912 N N . ASN A 1 382 ? 6.441 19.297 26.219 1 96.69 382 ASN A N 1
ATOM 2913 C CA . ASN A 1 382 ? 6.535 20.734 26.531 1 96.69 382 ASN A CA 1
ATOM 2914 C C . ASN A 1 382 ? 7.984 21.188 26.656 1 96.69 382 ASN A C 1
ATOM 2916 O O . ASN A 1 382 ? 8.344 22.266 26.203 1 96.69 382 ASN A O 1
ATOM 2920 N N . ALA A 1 383 ? 8.789 20.359 27.266 1 97.44 383 ALA A N 1
ATOM 2921 C CA . ALA A 1 383 ? 10.195 20.703 27.453 1 97.44 383 ALA A CA 1
ATOM 2922 C C . ALA A 1 383 ? 10.898 20.906 26.125 1 97.44 383 ALA A C 1
ATOM 2924 O O . ALA A 1 383 ? 11.656 21.875 25.953 1 97.44 383 ALA A O 1
ATOM 2925 N N . VAL A 1 384 ? 10.617 20 25.203 1 96.44 384 VAL A N 1
ATOM 2926 C CA . VAL A 1 384 ? 11.219 20.094 23.891 1 96.44 384 VAL A CA 1
ATOM 2927 C C . VAL A 1 384 ? 10.68 21.312 23.141 1 96.44 384 VAL A C 1
ATOM 2929 O O . VAL A 1 384 ? 11.438 22.031 22.484 1 96.44 384 VAL A O 1
ATOM 2932 N N . LEU A 1 385 ? 9.406 21.594 23.297 1 98.06 385 LEU A N 1
ATOM 2933 C CA . LEU A 1 385 ? 8.773 22.719 22.625 1 98.06 385 LEU A CA 1
ATOM 2934 C C . LEU A 1 385 ? 9.312 24.047 23.156 1 98.06 385 LEU A C 1
ATOM 2936 O O . LEU A 1 385 ? 9.609 24.953 22.391 1 98.06 385 LEU A O 1
ATOM 2940 N N . GLU A 1 386 ? 9.461 24.125 24.438 1 98.44 386 GLU A N 1
ATOM 2941 C CA . GLU A 1 386 ? 9.992 25.344 25.047 1 98.44 386 GLU A CA 1
ATOM 2942 C C . GLU A 1 386 ? 11.43 25.594 24.594 1 98.44 386 GLU A C 1
ATOM 2944 O O . GLU A 1 386 ? 11.789 26.734 24.281 1 98.44 386 GLU A O 1
ATOM 2949 N N . ASP A 1 387 ? 12.188 24.547 24.609 1 98.31 387 ASP A N 1
ATOM 2950 C CA . ASP A 1 387 ? 13.57 24.672 24.156 1 98.31 387 ASP A CA 1
ATOM 2951 C C . ASP A 1 387 ? 13.633 25.109 22.703 1 98.31 387 ASP A C 1
ATOM 2953 O O . ASP A 1 387 ? 14.359 26.062 22.359 1 98.31 387 ASP A O 1
ATOM 2957 N N . ALA A 1 388 ? 12.875 24.484 21.859 1 98.12 388 ALA A N 1
ATOM 2958 C CA . ALA A 1 388 ? 12.867 24.797 20.438 1 98.12 388 ALA A CA 1
ATOM 2959 C C . ALA A 1 388 ? 12.414 26.234 20.203 1 98.12 388 ALA A C 1
ATOM 2961 O O . ALA A 1 388 ? 13.039 26.969 19.422 1 98.12 388 ALA A O 1
ATOM 2962 N N . CYS A 1 389 ? 11.367 26.656 20.828 1 98.69 389 CYS A N 1
ATOM 2963 C CA . CYS A 1 389 ? 10.836 28 20.641 1 98.69 389 CYS A CA 1
ATOM 2964 C C . CYS A 1 389 ? 11.812 29.047 21.156 1 98.69 389 CYS A C 1
ATOM 2966 O O . CYS A 1 389 ? 11.945 30.125 20.578 1 98.69 389 CYS A O 1
ATOM 2968 N N . SER A 1 390 ? 12.453 28.719 22.266 1 98.75 390 SER A N 1
ATOM 2969 C CA . SER A 1 390 ? 13.477 29.625 22.797 1 98.75 390 SER A CA 1
ATOM 2970 C C . SER A 1 390 ? 14.609 29.812 21.797 1 98.75 390 SER A C 1
ATOM 2972 O O . SER A 1 390 ? 15.117 30.922 21.625 1 98.75 390 SER A O 1
ATOM 2974 N N . ARG A 1 391 ? 14.992 28.781 21.188 1 98.38 391 ARG A N 1
ATOM 2975 C CA . ARG A 1 391 ? 16.031 28.844 20.156 1 98.38 391 ARG A CA 1
ATOM 2976 C C . ARG A 1 391 ? 15.57 29.656 18.953 1 98.38 391 ARG A C 1
ATOM 2978 O O . ARG A 1 391 ? 16.344 30.422 18.375 1 98.38 391 ARG A O 1
ATOM 2985 N N . ILE A 1 392 ? 14.352 29.484 18.578 1 98.56 392 ILE A N 1
ATOM 2986 C CA . ILE A 1 392 ? 13.789 30.266 17.484 1 98.56 392 ILE A CA 1
ATOM 2987 C C . ILE A 1 392 ? 13.797 31.75 17.859 1 98.56 392 ILE A C 1
ATOM 2989 O O . ILE A 1 392 ? 14.18 32.594 17.047 1 98.56 392 ILE A O 1
ATOM 2993 N N . GLN A 1 393 ? 13.398 32.062 19.094 1 98.69 393 GLN A N 1
ATOM 2994 C CA . GLN A 1 393 ? 13.406 33.438 19.578 1 98.69 393 GLN A CA 1
ATOM 2995 C C . GLN A 1 393 ? 14.812 34.031 19.531 1 98.69 393 GLN A C 1
ATOM 2997 O O . GLN A 1 393 ? 15.008 35.156 19.109 1 98.69 393 GLN A O 1
ATOM 3002 N N . ARG A 1 394 ? 15.742 33.219 19.969 1 98.38 394 ARG A N 1
ATOM 3003 C CA . ARG A 1 394 ? 17.125 33.656 19.984 1 98.38 394 ARG A CA 1
ATOM 3004 C C . ARG A 1 394 ? 17.625 33.906 18.562 1 98.38 394 ARG A C 1
ATOM 3006 O O . ARG A 1 394 ? 18.281 34.938 18.297 1 98.38 394 ARG A O 1
ATOM 3013 N N . PHE A 1 395 ? 17.391 33.031 17.672 1 98.44 395 PHE A N 1
ATOM 3014 C CA . PHE A 1 395 ? 17.766 33.219 16.281 1 98.44 395 PHE A CA 1
ATOM 3015 C C . PHE A 1 395 ? 17.203 34.5 15.719 1 98.44 395 PHE A C 1
ATOM 3017 O O . PHE A 1 395 ? 17.938 35.312 15.133 1 98.44 395 PHE A O 1
ATOM 3024 N N . CYS A 1 396 ? 15.859 34.688 15.938 1 98.56 396 CYS A N 1
ATOM 3025 C CA . CYS A 1 396 ? 15.172 35.875 15.414 1 98.56 396 CYS A CA 1
ATOM 3026 C C . CYS A 1 396 ? 15.742 37.156 16.016 1 98.56 396 CYS A C 1
ATOM 3028 O O . CYS A 1 396 ? 15.812 38.188 15.336 1 98.56 396 CYS A O 1
ATOM 3030 N N . ALA A 1 397 ? 16.125 37.062 17.266 1 98 397 ALA A N 1
ATOM 3031 C CA . ALA A 1 397 ? 16.688 38.25 17.938 1 98 397 ALA A CA 1
ATOM 3032 C C . ALA A 1 397 ? 18.047 38.594 17.344 1 98 397 ALA A C 1
ATOM 3034 O O . ALA A 1 397 ? 18.453 39.781 17.391 1 98 397 ALA A O 1
ATOM 3035 N N . ASN A 1 398 ? 18.672 37.594 16.781 1 97.62 398 ASN A N 1
ATOM 3036 C CA . ASN A 1 398 ? 20.031 37.812 16.281 1 97.62 398 ASN A CA 1
ATOM 3037 C C . ASN A 1 398 ? 20.031 38.125 14.781 1 97.62 398 ASN A C 1
ATOM 3039 O O . ASN A 1 398 ? 21.094 38.344 14.195 1 97.62 398 ASN A O 1
ATOM 3043 N N . VAL A 1 399 ? 18.922 38 14.211 1 96.5 399 VAL A N 1
ATOM 3044 C CA . VAL A 1 399 ? 18.781 38.438 12.82 1 96.5 399 VAL A CA 1
ATOM 3045 C C . VAL A 1 399 ? 18.797 39.938 12.734 1 96.5 399 VAL A C 1
ATOM 3047 O O . VAL A 1 399 ? 18.172 40.625 13.562 1 96.5 399 VAL A O 1
ATOM 3050 N N . LYS A 1 400 ? 19.656 40.531 11.758 1 94.44 400 LYS A N 1
ATOM 3051 C CA . LYS A 1 400 ? 19.875 41.969 11.672 1 94.44 400 LYS A CA 1
ATOM 3052 C C . LYS A 1 400 ? 19.297 42.531 10.375 1 94.44 400 LYS A C 1
ATOM 3054 O O . LYS A 1 400 ? 19.359 41.906 9.328 1 94.44 400 LYS A O 1
ATOM 3059 N N . MET B 1 1 ? -19 12.18 -18.062 1 66.5 1 MET B N 1
ATOM 3060 C CA . MET B 1 1 ? -17.672 11.602 -18.188 1 66.5 1 MET B CA 1
ATOM 3061 C C . MET B 1 1 ? -17.562 10.328 -17.359 1 66.5 1 MET B C 1
ATOM 3063 O O . MET B 1 1 ? -18.188 10.211 -16.297 1 66.5 1 MET B O 1
ATOM 3067 N N . SER B 1 2 ? -17 9.32 -17.875 1 84.19 2 SER B N 1
ATOM 3068 C CA . SER B 1 2 ? -16.828 8.055 -17.172 1 84.19 2 SER B CA 1
ATOM 3069 C C . SER B 1 2 ? -16.094 8.258 -15.844 1 84.19 2 SER B C 1
ATOM 3071 O O . SER B 1 2 ? -15.219 9.117 -15.742 1 84.19 2 SER B O 1
ATOM 3073 N N . LEU B 1 3 ? -16.562 7.656 -14.789 1 92.88 3 LEU B N 1
ATOM 3074 C CA . LEU B 1 3 ? -15.922 7.73 -13.477 1 92.88 3 LEU B CA 1
ATOM 3075 C C . LEU B 1 3 ? -14.531 7.109 -13.531 1 92.88 3 LEU B C 1
ATOM 3077 O O . LEU B 1 3 ? -13.562 7.711 -13.055 1 92.88 3 LEU B O 1
ATOM 3081 N N . GLU B 1 4 ? -14.461 6.035 -14.258 1 94.06 4 GLU B N 1
ATOM 3082 C CA . GLU B 1 4 ? -13.219 5.273 -14.297 1 94.06 4 GLU B CA 1
ATOM 3083 C C . GLU B 1 4 ? -12.195 5.922 -15.234 1 94.06 4 GLU B C 1
ATOM 3085 O O . GLU B 1 4 ? -12.539 6.336 -16.344 1 94.06 4 GLU B O 1
ATOM 3090 N N . SER B 1 5 ? -10.992 6.062 -14.836 1 96.06 5 SER B N 1
ATOM 3091 C CA . SER B 1 5 ? -9.906 6.586 -15.656 1 96.06 5 SER B CA 1
ATOM 3092 C C . SER B 1 5 ? -9.57 5.637 -16.797 1 96.06 5 SER B C 1
ATOM 3094 O O . SER B 1 5 ? -9.922 4.453 -16.75 1 96.06 5 SER B O 1
ATOM 3096 N N . ALA B 1 6 ? -8.82 6.164 -17.781 1 91.62 6 ALA B N 1
ATOM 3097 C CA . ALA B 1 6 ? -8.32 5.348 -18.891 1 91.62 6 ALA B CA 1
ATOM 3098 C C . ALA B 1 6 ? -7.32 4.309 -18.391 1 91.62 6 ALA B C 1
ATOM 3100 O O . ALA B 1 6 ? -7.262 3.195 -18.906 1 91.62 6 ALA B O 1
ATOM 3101 N N . ALA B 1 7 ? -6.559 4.656 -17.438 1 91.38 7 ALA B N 1
ATOM 3102 C CA . ALA B 1 7 ? -5.598 3.719 -16.875 1 91.38 7 ALA B CA 1
ATOM 3103 C C . ALA B 1 7 ? -6.305 2.5 -16.281 1 91.38 7 ALA B C 1
ATOM 3105 O O . ALA B 1 7 ? -5.953 1.36 -16.594 1 91.38 7 ALA B O 1
ATOM 3106 N N . LEU B 1 8 ? -7.27 2.723 -15.469 1 93.31 8 LEU B N 1
ATOM 3107 C CA . LEU B 1 8 ? -7.984 1.636 -14.805 1 93.31 8 LEU B CA 1
ATOM 3108 C C . LEU B 1 8 ? -8.773 0.809 -15.82 1 93.31 8 LEU B C 1
ATOM 3110 O O . LEU B 1 8 ? -8.922 -0.404 -15.656 1 93.31 8 LEU B O 1
ATOM 3114 N N . ALA B 1 9 ? -9.211 1.43 -16.844 1 92.56 9 ALA B N 1
ATOM 3115 C CA . ALA B 1 9 ? -10.008 0.764 -17.859 1 92.56 9 ALA B CA 1
ATOM 3116 C C . ALA B 1 9 ? -9.172 -0.271 -18.625 1 92.56 9 ALA B C 1
ATOM 3118 O O . ALA B 1 9 ? -9.727 -1.157 -19.281 1 92.56 9 ALA B O 1
ATOM 3119 N N . ARG B 1 10 ? -7.859 -0.149 -18.5 1 90.69 10 ARG B N 1
ATOM 3120 C CA . ARG B 1 10 ? -6.98 -1.107 -19.172 1 90.69 10 ARG B CA 1
ATOM 3121 C C . ARG B 1 10 ? -7.008 -2.457 -18.469 1 90.69 10 ARG B C 1
ATOM 3123 O O . ARG B 1 10 ? -6.566 -3.465 -19.016 1 90.69 10 ARG B O 1
ATOM 3130 N N . VAL B 1 11 ? -7.504 -2.479 -17.203 1 90.12 11 VAL B N 1
ATOM 3131 C CA . VAL B 1 11 ? -7.484 -3.68 -16.375 1 90.12 11 VAL B CA 1
ATOM 3132 C C . VAL B 1 11 ? -8.82 -4.406 -16.484 1 90.12 11 VAL B C 1
ATOM 3134 O O . VAL B 1 11 ? -9.883 -3.801 -16.297 1 90.12 11 VAL B O 1
ATOM 3137 N N . LYS B 1 12 ? -8.789 -5.645 -16.828 1 78.25 12 LYS B N 1
ATOM 3138 C CA . LYS B 1 12 ? -10.008 -6.441 -16.938 1 78.25 12 LYS B CA 1
ATOM 3139 C C . LYS B 1 12 ? -10.461 -6.941 -15.57 1 78.25 12 LYS B C 1
ATOM 3141 O O . LYS B 1 12 ? -9.648 -7.066 -14.648 1 78.25 12 LYS B O 1
ATOM 3146 N N . PRO B 1 13 ? -11.758 -7.109 -15.469 1 69.62 13 PRO B N 1
ATOM 3147 C CA . PRO B 1 13 ? -12.242 -7.676 -14.203 1 69.62 13 PRO B CA 1
ATOM 3148 C C . PRO B 1 13 ? -11.57 -9.008 -13.859 1 69.62 13 PRO B C 1
ATOM 3150 O O . PRO B 1 13 ? -11.242 -9.781 -14.758 1 69.62 13 PRO B O 1
ATOM 3153 N N . SER B 1 14 ? -11.234 -9.211 -12.531 1 63 14 SER B N 1
ATOM 3154 C CA . SER B 1 14 ? -10.5 -10.391 -12.062 1 63 14 SER B CA 1
ATOM 3155 C C . SER B 1 14 ? -11.344 -11.656 -12.219 1 63 14 SER B C 1
ATOM 3157 O O . SER B 1 14 ? -12.445 -11.742 -11.68 1 63 14 SER B O 1
ATOM 3159 N N . ALA B 1 15 ? -10.922 -12.547 -13.008 1 59.78 15 ALA B N 1
ATOM 3160 C CA . ALA B 1 15 ? -11.578 -13.844 -13.172 1 59.78 15 ALA B CA 1
ATOM 3161 C C . ALA B 1 15 ? -11.555 -14.633 -11.867 1 59.78 15 ALA B C 1
ATOM 3163 O O . ALA B 1 15 ? -12.523 -15.32 -11.539 1 59.78 15 ALA B O 1
ATOM 3164 N N . THR B 1 16 ? -10.445 -14.477 -11.047 1 57.06 16 THR B N 1
ATOM 3165 C CA . THR B 1 16 ? -10.336 -15.188 -9.781 1 57.06 16 THR B CA 1
ATOM 3166 C C . THR B 1 16 ? -11.398 -14.703 -8.797 1 57.06 16 THR B C 1
ATOM 3168 O O . THR B 1 16 ? -12.016 -15.516 -8.102 1 57.06 16 THR B O 1
ATOM 3171 N N . LEU B 1 17 ? -11.586 -13.414 -8.891 1 56.94 17 LEU B N 1
ATOM 3172 C CA . LEU B 1 17 ? -12.562 -12.844 -7.973 1 56.94 17 LEU B CA 1
ATOM 3173 C C . LEU B 1 17 ? -13.977 -13.312 -8.32 1 56.94 17 LEU B C 1
ATOM 3175 O O . LEU B 1 17 ? -14.781 -13.57 -7.426 1 56.94 17 LEU B O 1
ATOM 3179 N N . ALA B 1 18 ? -14.195 -13.562 -9.602 1 58.91 18 ALA B N 1
ATOM 3180 C CA . ALA B 1 18 ? -15.508 -14.039 -10.039 1 58.91 18 ALA B CA 1
ATOM 3181 C C . ALA B 1 18 ? -15.758 -15.469 -9.555 1 58.91 18 ALA B C 1
ATOM 3183 O O . ALA B 1 18 ? -16.859 -15.789 -9.117 1 58.91 18 ALA B O 1
ATOM 3184 N N . ALA B 1 19 ? -14.648 -16.25 -9.594 1 61.56 19 ALA B N 1
ATOM 3185 C CA . ALA B 1 19 ? -14.781 -17.641 -9.141 1 61.56 19 ALA B CA 1
ATOM 3186 C C . ALA B 1 19 ? -15.023 -17.703 -7.637 1 61.56 19 ALA B C 1
ATOM 3188 O O . ALA B 1 19 ? -15.875 -18.469 -7.176 1 61.56 19 ALA B O 1
ATOM 3189 N N . ASP B 1 20 ? -14.336 -16.812 -6.984 1 61.81 20 ASP B N 1
ATOM 3190 C CA . ASP B 1 20 ? -14.477 -16.766 -5.535 1 61.81 20 ASP B CA 1
ATOM 3191 C C . ASP B 1 20 ? -15.875 -16.281 -5.137 1 61.81 20 ASP B C 1
ATOM 3193 O O . ASP B 1 20 ? -16.469 -16.812 -4.199 1 61.81 20 ASP B O 1
ATOM 3197 N N . ALA B 1 21 ? -16.344 -15.289 -5.906 1 61.78 21 ALA B N 1
ATOM 3198 C CA . ALA B 1 21 ? -17.672 -14.742 -5.625 1 61.78 21 ALA B CA 1
ATOM 3199 C C . ALA B 1 21 ? -18.75 -15.805 -5.82 1 61.78 21 ALA B C 1
ATOM 3201 O O . ALA B 1 21 ? -19.672 -15.93 -4.996 1 61.78 21 ALA B O 1
ATOM 3202 N N . LYS B 1 22 ? -18.609 -16.578 -6.844 1 67.62 22 LYS B N 1
ATOM 3203 C CA . LYS B 1 22 ? -19.594 -17.625 -7.121 1 67.62 22 LYS B CA 1
ATOM 3204 C C . LYS B 1 22 ? -19.531 -18.734 -6.059 1 67.62 22 LYS B C 1
ATOM 3206 O O . LYS B 1 22 ? -20.578 -19.219 -5.617 1 67.62 22 LYS B O 1
ATOM 3211 N N . ALA B 1 23 ? -18.312 -19.062 -5.664 1 72.75 23 ALA B N 1
ATOM 3212 C CA . ALA B 1 23 ? -18.141 -20.062 -4.613 1 72.75 23 ALA B CA 1
ATOM 3213 C C . ALA B 1 23 ? -18.781 -19.594 -3.309 1 72.75 23 ALA B C 1
ATOM 3215 O O . ALA B 1 23 ? -19.453 -20.375 -2.627 1 72.75 23 ALA B O 1
ATOM 3216 N N . ARG B 1 24 ? -18.656 -18.391 -3.002 1 66.62 24 ARG B N 1
ATOM 3217 C CA . ARG B 1 24 ? -19.234 -17.797 -1.797 1 66.62 24 ARG B CA 1
ATOM 3218 C C . ARG B 1 24 ? -20.766 -17.797 -1.867 1 66.62 24 ARG B C 1
ATOM 3220 O O . ARG B 1 24 ? -21.438 -18.078 -0.872 1 66.62 24 ARG B O 1
ATOM 3227 N N . GLU B 1 25 ? -21.25 -17.453 -3.078 1 69.69 25 GLU B N 1
ATOM 3228 C CA . GLU B 1 25 ? -22.688 -17.469 -3.291 1 69.69 25 GLU B CA 1
ATOM 3229 C C . GLU B 1 25 ? -23.25 -18.859 -3.066 1 69.69 25 GLU B C 1
ATOM 3231 O O . GLU B 1 25 ? -24.281 -19.031 -2.404 1 69.69 25 GLU B O 1
ATOM 3236 N N . LEU B 1 26 ? -22.641 -19.844 -3.555 1 77.31 26 LEU B N 1
ATOM 3237 C CA . LEU B 1 26 ? -23.094 -21.219 -3.43 1 77.31 26 LEU B CA 1
ATOM 3238 C C . LEU B 1 26 ? -23 -21.703 -1.983 1 77.31 26 LEU B C 1
ATOM 3240 O O . LEU B 1 26 ? -23.906 -22.375 -1.493 1 77.31 26 LEU B O 1
ATOM 3244 N N . LYS B 1 27 ? -21.938 -21.266 -1.316 1 75.75 27 LYS B N 1
ATOM 3245 C CA . LYS B 1 27 ? -21.812 -21.578 0.104 1 75.75 27 LYS B CA 1
ATOM 3246 C C . LYS B 1 27 ? -22.938 -20.938 0.911 1 75.75 27 LYS B C 1
ATOM 3248 O O . LYS B 1 27 ? -23.484 -21.547 1.827 1 75.75 27 LYS B O 1
ATOM 3253 N N . ALA B 1 28 ? -23.297 -19.719 0.603 1 70.31 28 ALA B N 1
ATOM 3254 C CA . ALA B 1 28 ? -24.375 -19 1.281 1 70.31 28 ALA B CA 1
ATOM 3255 C C . ALA B 1 28 ? -25.719 -19.703 1.075 1 70.31 28 ALA B C 1
ATOM 3257 O O . ALA B 1 28 ? -26.609 -19.609 1.922 1 70.31 28 ALA B O 1
ATOM 3258 N N . GLN B 1 29 ? -25.875 -20.469 -0.01 1 81.88 29 GLN B N 1
ATOM 3259 C CA . GLN B 1 29 ? -27.094 -21.219 -0.313 1 81.88 29 GLN B CA 1
ATOM 3260 C C . GLN B 1 29 ? -27.094 -22.562 0.408 1 81.88 29 GLN B C 1
ATOM 3262 O O . GLN B 1 29 ? -28.016 -23.359 0.248 1 81.88 29 GLN B O 1
ATOM 3267 N N . GLY B 1 30 ? -26.016 -22.812 1.167 1 83.12 30 GLY B N 1
ATOM 3268 C CA . GLY B 1 30 ? -25.969 -24.016 1.982 1 83.12 30 GLY B CA 1
ATOM 3269 C C . GLY B 1 30 ? -25.312 -25.188 1.28 1 83.12 30 GLY B C 1
ATOM 3270 O O . GLY B 1 30 ? -25.312 -26.312 1.795 1 83.12 30 GLY B O 1
ATOM 3271 N N . ARG B 1 31 ? -24.75 -24.922 0.16 1 86.62 31 ARG B N 1
ATOM 3272 C CA . ARG B 1 31 ? -24.094 -26 -0.576 1 86.62 31 ARG B CA 1
ATOM 3273 C C . ARG B 1 31 ? -22.719 -26.297 -0.009 1 86.62 31 ARG B C 1
ATOM 3275 O O . ARG B 1 31 ? -22.047 -25.406 0.5 1 86.62 31 ARG B O 1
ATOM 3282 N N . ASN B 1 32 ? -22.391 -27.578 -0.031 1 92.19 32 ASN B N 1
ATOM 3283 C CA . ASN B 1 32 ? -21.047 -27.984 0.378 1 92.19 32 ASN B CA 1
ATOM 3284 C C . ASN B 1 32 ? -20.016 -27.719 -0.718 1 92.19 32 ASN B C 1
ATOM 3286 O O . ASN B 1 32 ? -19.828 -28.547 -1.608 1 92.19 32 ASN B O 1
ATOM 3290 N N . VAL B 1 33 ? -19.359 -26.609 -0.619 1 94 33 VAL B N 1
ATOM 3291 C CA . VAL B 1 33 ? -18.422 -26.188 -1.652 1 94 33 VAL B CA 1
ATOM 3292 C C . VAL B 1 33 ? -17 -26.234 -1.104 1 94 33 VAL B C 1
ATOM 3294 O O . VAL B 1 33 ? -16.75 -25.781 0.017 1 94 33 VAL B O 1
ATOM 3297 N N . ILE B 1 34 ? -16.125 -26.938 -1.789 1 94 34 ILE B N 1
ATOM 3298 C CA . ILE B 1 34 ? -14.695 -26.906 -1.496 1 94 34 ILE B CA 1
ATOM 3299 C C . ILE B 1 34 ? -13.977 -25.969 -2.467 1 94 34 ILE B C 1
ATOM 3301 O O . ILE B 1 34 ? -14.094 -26.125 -3.686 1 94 34 ILE B O 1
ATOM 3305 N N . SER B 1 35 ? -13.328 -24.969 -1.907 1 91.94 35 SER B N 1
ATOM 3306 C CA . SER B 1 35 ? -12.555 -24.078 -2.764 1 91.94 35 SER B CA 1
ATOM 3307 C C . SER B 1 35 ? -11.07 -24.438 -2.75 1 91.94 35 SER B C 1
ATOM 3309 O O . SER B 1 35 ? -10.461 -24.547 -1.684 1 91.94 35 SER B O 1
ATOM 3311 N N . LEU B 1 36 ? -10.523 -24.656 -3.908 1 93.81 36 LEU B N 1
ATOM 3312 C CA . LEU B 1 36 ? -9.102 -24.922 -4.07 1 93.81 36 LEU B CA 1
ATOM 3313 C C . LEU B 1 36 ? -8.406 -23.766 -4.785 1 93.81 36 LEU B C 1
ATOM 3315 O O . LEU B 1 36 ? -7.387 -23.969 -5.449 1 93.81 36 LEU B O 1
ATOM 3319 N N . ALA B 1 37 ? -8.984 -22.547 -4.617 1 88.88 37 ALA B N 1
ATOM 3320 C CA . ALA B 1 37 ? -8.484 -21.391 -5.352 1 88.88 37 ALA B CA 1
ATOM 3321 C C . ALA B 1 37 ? -7.492 -20.594 -4.512 1 88.88 37 ALA B C 1
ATOM 3323 O O . ALA B 1 37 ? -6.777 -19.734 -5.035 1 88.88 37 ALA B O 1
ATOM 3324 N N . ALA B 1 38 ? -7.387 -21 -3.232 1 80.69 38 ALA B N 1
ATOM 3325 C CA . ALA B 1 38 ? -6.66 -20.156 -2.289 1 80.69 38 ALA B CA 1
ATOM 3326 C C . ALA B 1 38 ? -5.168 -20.141 -2.604 1 80.69 38 ALA B C 1
ATOM 3328 O O . ALA B 1 38 ? -4.574 -21.188 -2.877 1 80.69 38 ALA B O 1
ATOM 3329 N N . GLY B 1 39 ? -4.559 -18.922 -2.594 1 86.25 39 GLY B N 1
ATOM 3330 C CA . GLY B 1 39 ? -3.123 -18.781 -2.785 1 86.25 39 GLY B CA 1
ATOM 3331 C C . GLY B 1 39 ? -2.373 -18.531 -1.492 1 86.25 39 GLY B C 1
ATOM 3332 O O . GLY B 1 39 ? -1.508 -17.641 -1.436 1 86.25 39 GLY B O 1
ATOM 3333 N N . GLU B 1 40 ? -2.732 -19.25 -0.403 1 92.44 40 GLU B N 1
ATOM 3334 C CA . GLU B 1 40 ? -2.061 -19.031 0.874 1 92.44 40 GLU B CA 1
ATOM 3335 C C . GLU B 1 40 ? -1.947 -20.328 1.67 1 92.44 40 GLU B C 1
ATOM 3337 O O . GLU B 1 40 ? -2.857 -21.156 1.644 1 92.44 40 GLU B O 1
ATOM 3342 N N . PRO B 1 41 ? -0.84 -20.5 2.395 1 93.75 41 PRO B N 1
ATOM 3343 C CA . PRO B 1 41 ? -0.664 -21.672 3.248 1 93.75 41 PRO B CA 1
ATOM 3344 C C . PRO B 1 41 ? -1.743 -21.797 4.32 1 93.75 41 PRO B C 1
ATOM 3346 O O . PRO B 1 41 ? -2.211 -20.781 4.848 1 93.75 41 PRO B O 1
ATOM 3349 N N . ASP B 1 42 ? -2.041 -23 4.688 1 91.69 42 ASP B N 1
ATOM 3350 C CA . ASP B 1 42 ? -3.057 -23.219 5.711 1 91.69 42 ASP B CA 1
ATOM 3351 C C . ASP B 1 42 ? -2.422 -23.344 7.094 1 91.69 42 ASP B C 1
ATOM 3353 O O . ASP B 1 42 ? -3.117 -23.594 8.086 1 91.69 42 ASP B O 1
ATOM 3357 N N . PHE B 1 43 ? -1.071 -23.172 7.137 1 92.38 43 PHE B N 1
ATOM 3358 C CA . PHE B 1 43 ? -0.377 -23.125 8.422 1 92.38 43 PHE B CA 1
ATOM 3359 C C . PHE B 1 43 ? -0.537 -21.766 9.078 1 92.38 43 PHE B C 1
ATOM 3361 O O . PHE B 1 43 ? -0.788 -20.766 8.398 1 92.38 43 PHE B O 1
ATOM 3368 N N . ASP B 1 44 ? -0.374 -21.891 10.352 1 94.94 44 ASP B N 1
ATOM 3369 C CA . ASP B 1 44 ? -0.344 -20.609 11.062 1 94.94 44 ASP B CA 1
ATOM 3370 C C . ASP B 1 44 ? 1.054 -20 11.039 1 94.94 44 ASP B C 1
ATOM 3372 O O . ASP B 1 44 ? 2.041 -20.703 10.805 1 94.94 44 ASP B O 1
ATOM 3376 N N . THR B 1 45 ? 1.139 -18.703 11.203 1 98.25 45 THR B N 1
ATOM 3377 C CA . THR B 1 45 ? 2.43 -18.047 11.398 1 98.25 45 THR B CA 1
ATOM 3378 C C . THR B 1 45 ? 3.184 -18.688 12.562 1 98.25 45 THR B C 1
ATOM 3380 O O . THR B 1 45 ? 2.598 -18.953 13.617 1 98.25 45 THR B O 1
ATOM 3383 N N . PRO B 1 46 ? 4.441 -19.016 12.383 1 98.25 46 PRO B N 1
ATOM 3384 C CA . PRO B 1 46 ? 5.223 -19.625 13.461 1 98.25 46 PRO B CA 1
ATOM 3385 C C . PRO B 1 46 ? 5.188 -18.797 14.75 1 98.25 46 PRO B C 1
ATOM 3387 O O . PRO B 1 46 ? 5.191 -17.562 14.695 1 98.25 46 PRO B O 1
ATOM 3390 N N . GLU B 1 47 ? 5.266 -19.484 15.875 1 98.12 47 GLU B N 1
ATOM 3391 C CA . GLU B 1 47 ? 5.059 -18.891 17.188 1 98.12 47 GLU B CA 1
ATOM 3392 C C . GLU B 1 47 ? 6.129 -17.844 17.484 1 98.12 47 GLU B C 1
ATOM 3394 O O . GLU B 1 47 ? 5.832 -16.781 18.062 1 98.12 47 GLU B O 1
ATOM 3399 N N . ASN B 1 48 ? 7.359 -18.094 17.156 1 98.62 48 ASN B N 1
ATOM 3400 C CA . ASN B 1 48 ? 8.422 -17.141 17.422 1 98.62 48 ASN B CA 1
ATOM 3401 C C . ASN B 1 48 ? 8.203 -15.828 16.688 1 98.62 48 ASN B C 1
ATOM 3403 O O . ASN B 1 48 ? 8.523 -14.758 17.203 1 98.62 48 ASN B O 1
ATOM 3407 N N . ILE B 1 49 ? 7.684 -15.914 15.477 1 98.81 49 ILE B N 1
ATOM 3408 C CA . ILE B 1 49 ? 7.395 -14.727 14.68 1 98.81 49 ILE B CA 1
ATOM 3409 C C . ILE B 1 49 ? 6.242 -13.945 15.312 1 98.81 49 ILE B C 1
ATOM 3411 O O . ILE B 1 49 ? 6.305 -12.727 15.438 1 98.81 49 ILE B O 1
ATOM 3415 N N . LYS B 1 50 ? 5.16 -14.664 15.781 1 98.75 50 LYS B N 1
ATOM 3416 C CA . LYS B 1 50 ? 4.051 -14.047 16.5 1 98.75 50 LYS B CA 1
ATOM 3417 C C . LYS B 1 50 ? 4.535 -13.312 17.75 1 98.75 50 LYS B C 1
ATOM 3419 O O . LYS B 1 50 ? 4.125 -12.18 18 1 98.75 50 LYS B O 1
ATOM 3424 N N . GLU B 1 51 ? 5.422 -13.93 18.469 1 98.81 51 GLU B N 1
ATOM 3425 C CA . GLU B 1 51 ? 5.934 -13.352 19.703 1 98.81 51 GLU B CA 1
ATOM 3426 C C . GLU B 1 51 ? 6.762 -12.102 19.422 1 98.81 51 GLU B C 1
ATOM 3428 O O . GLU B 1 51 ? 6.758 -11.156 20.219 1 98.81 51 GLU B O 1
ATOM 3433 N N . ALA B 1 52 ? 7.516 -12.102 18.328 1 98.88 52 ALA B N 1
ATOM 3434 C CA . ALA B 1 52 ? 8.289 -10.922 17.953 1 98.88 52 ALA B CA 1
ATOM 3435 C C . ALA B 1 52 ? 7.367 -9.742 17.656 1 98.88 52 ALA B C 1
ATOM 3437 O O . ALA B 1 52 ? 7.688 -8.602 18 1 98.88 52 ALA B O 1
ATOM 3438 N N . ALA B 1 53 ? 6.289 -10 17.016 1 98.88 53 ALA B N 1
ATOM 3439 C CA . ALA B 1 53 ? 5.305 -8.953 16.75 1 98.88 53 ALA B CA 1
ATOM 3440 C C . ALA B 1 53 ? 4.711 -8.422 18.062 1 98.88 53 ALA B C 1
ATOM 3442 O O . ALA B 1 53 ? 4.562 -7.207 18.219 1 98.88 53 ALA B O 1
ATOM 3443 N N . ILE B 1 54 ? 4.301 -9.336 18.953 1 98.94 54 ILE B N 1
ATOM 3444 C CA . ILE B 1 54 ? 3.713 -8.961 20.234 1 98.94 54 ILE B CA 1
ATOM 3445 C C . ILE B 1 54 ? 4.711 -8.125 21.031 1 98.94 54 ILE B C 1
ATOM 3447 O O . ILE B 1 54 ? 4.34 -7.113 21.625 1 98.94 54 ILE B O 1
ATOM 3451 N N . LYS B 1 55 ? 5.98 -8.508 21.031 1 98.88 55 LYS B N 1
ATOM 3452 C CA . LYS B 1 55 ? 7.031 -7.738 21.688 1 98.88 55 LYS B CA 1
ATOM 3453 C C . LYS B 1 55 ? 7.125 -6.328 21.109 1 98.88 55 LYS B C 1
ATOM 3455 O O . LYS B 1 55 ? 7.262 -5.355 21.859 1 98.88 55 LYS B O 1
ATOM 3460 N N . ALA B 1 56 ? 7.09 -6.227 19.781 1 98.81 56 ALA B N 1
ATOM 3461 C CA . ALA B 1 56 ? 7.145 -4.922 19.125 1 98.81 56 ALA B CA 1
ATOM 3462 C C . ALA B 1 56 ? 5.984 -4.035 19.578 1 98.81 56 ALA B C 1
ATOM 3464 O O . ALA B 1 56 ? 6.164 -2.84 19.812 1 98.81 56 ALA B O 1
ATOM 3465 N N . ILE B 1 57 ? 4.762 -4.633 19.656 1 98.81 57 ILE B N 1
ATOM 3466 C CA . ILE B 1 57 ? 3.586 -3.904 20.125 1 98.81 57 ILE B CA 1
ATOM 3467 C C . ILE B 1 57 ? 3.82 -3.398 21.547 1 98.81 57 ILE B C 1
ATOM 3469 O O . ILE B 1 57 ? 3.605 -2.219 21.828 1 98.81 57 ILE B O 1
ATOM 3473 N N . ARG B 1 58 ? 4.359 -4.223 22.391 1 98.5 58 ARG B N 1
ATOM 3474 C CA . ARG B 1 58 ? 4.562 -3.895 23.797 1 98.5 58 ARG B CA 1
ATOM 3475 C C . ARG B 1 58 ? 5.668 -2.855 23.953 1 98.5 58 ARG B C 1
ATOM 3477 O O . ARG B 1 58 ? 5.613 -2.021 24.859 1 98.5 58 ARG B O 1
ATOM 3484 N N . GLU B 1 59 ? 6.609 -2.854 23.062 1 98.31 59 GLU B N 1
ATOM 3485 C CA . GLU B 1 59 ? 7.742 -1.932 23.141 1 98.31 59 GLU B CA 1
ATOM 3486 C C . GLU B 1 59 ? 7.418 -0.606 22.453 1 98.31 59 GLU B C 1
ATOM 3488 O O . GLU B 1 59 ? 8.273 0.273 22.359 1 98.31 59 GLU B O 1
ATOM 3493 N N . GLY B 1 60 ? 6.262 -0.423 21.922 1 97.44 60 GLY B N 1
ATOM 3494 C CA . GLY B 1 60 ? 5.816 0.839 21.359 1 97.44 60 GLY B CA 1
ATOM 3495 C C . GLY B 1 60 ? 6.355 1.085 19.969 1 97.44 60 GLY B C 1
ATOM 3496 O O . GLY B 1 60 ? 6.48 2.234 19.531 1 97.44 60 GLY B O 1
ATOM 3497 N N . LYS B 1 61 ? 6.734 0.001 19.219 1 97.88 61 LYS B N 1
ATOM 3498 C CA . LYS B 1 61 ? 7.164 0.129 17.828 1 97.88 61 LYS B CA 1
ATOM 3499 C C . LYS B 1 61 ? 5.965 0.313 16.891 1 97.88 61 LYS B C 1
ATOM 3501 O O . LYS B 1 61 ? 5.809 -0.428 15.922 1 97.88 61 LYS B O 1
ATOM 3506 N N . THR B 1 62 ? 5.125 1.31 17.188 1 97.56 62 THR B N 1
ATOM 3507 C CA . THR B 1 62 ? 3.834 1.48 16.531 1 97.56 62 THR B CA 1
ATOM 3508 C C . THR B 1 62 ? 3.811 2.771 15.711 1 97.56 62 THR B C 1
ATOM 3510 O O . THR B 1 62 ? 2.748 3.211 15.266 1 97.56 62 THR B O 1
ATOM 3513 N N . LYS B 1 63 ? 4.969 3.438 15.484 1 96.31 63 LYS B N 1
ATOM 3514 C CA . LYS B 1 63 ? 5.066 4.738 14.828 1 96.31 63 LYS B CA 1
ATOM 3515 C C . LYS B 1 63 ? 5.52 4.59 13.383 1 96.31 63 LYS B C 1
ATOM 3517 O O . LYS B 1 63 ? 5.812 3.482 12.93 1 96.31 63 LYS B O 1
ATOM 3522 N N . TYR B 1 64 ? 5.531 5.711 12.633 1 94.69 64 TYR B N 1
ATOM 3523 C CA . TYR B 1 64 ? 6.047 5.711 11.266 1 94.69 64 TYR B CA 1
ATOM 3524 C C . TYR B 1 64 ? 7.449 5.117 11.211 1 94.69 64 TYR B C 1
ATOM 3526 O O . TYR B 1 64 ? 8.219 5.242 12.172 1 94.69 64 TYR B O 1
ATOM 3534 N N . THR B 1 65 ? 7.738 4.449 10.156 1 95.12 65 THR B N 1
ATOM 3535 C CA . THR B 1 65 ? 9.086 4.004 9.836 1 95.12 65 THR B CA 1
ATOM 3536 C C . THR B 1 65 ? 9.555 4.59 8.508 1 95.12 65 THR B C 1
ATOM 3538 O O . THR B 1 65 ? 8.828 5.352 7.871 1 95.12 65 THR B O 1
ATOM 3541 N N . ASN B 1 66 ? 10.758 4.312 8.18 1 93.25 66 ASN B N 1
ATOM 3542 C CA . ASN B 1 66 ? 11.195 4.672 6.832 1 93.25 66 ASN B CA 1
ATOM 3543 C C . ASN B 1 66 ? 10.273 4.078 5.766 1 93.25 66 ASN B C 1
ATOM 3545 O O . ASN B 1 66 ? 9.805 2.947 5.906 1 93.25 66 ASN B O 1
ATOM 3549 N N . VAL B 1 67 ? 10.086 4.801 4.715 1 93.81 67 VAL B N 1
ATOM 3550 C CA . VAL B 1 67 ? 9.156 4.461 3.643 1 93.81 67 VAL B CA 1
ATOM 3551 C C . VAL B 1 67 ? 9.469 3.062 3.109 1 93.81 67 VAL B C 1
ATOM 3553 O O . VAL B 1 67 ? 8.555 2.271 2.855 1 93.81 67 VAL B O 1
ATOM 3556 N N . ASP B 1 68 ? 10.781 2.75 2.988 1 93.69 68 ASP B N 1
ATOM 3557 C CA . ASP B 1 68 ? 11.156 1.492 2.35 1 93.69 68 ASP B CA 1
ATOM 3558 C C . ASP B 1 68 ? 11.617 0.469 3.383 1 93.69 68 ASP B C 1
ATOM 3560 O O . ASP B 1 68 ? 12.398 -0.432 3.066 1 93.69 68 ASP B O 1
ATOM 3564 N N . GLY B 1 69 ? 11.266 0.664 4.664 1 96.75 69 GLY B N 1
ATOM 3565 C CA . GLY B 1 69 ? 11.477 -0.358 5.676 1 96.75 69 GLY B CA 1
ATOM 3566 C C . GLY B 1 69 ? 12.414 0.085 6.785 1 96.75 69 GLY B C 1
ATOM 3567 O O . GLY B 1 69 ? 13.266 0.954 6.574 1 96.75 69 GLY B O 1
ATOM 3568 N N . ILE B 1 70 ? 12.336 -0.542 7.945 1 97.56 70 ILE B N 1
ATOM 3569 C CA . ILE B 1 70 ? 13.219 -0.256 9.07 1 97.56 70 ILE B CA 1
ATOM 3570 C C . ILE B 1 70 ? 14.609 -0.814 8.789 1 97.56 70 ILE B C 1
ATOM 3572 O O . ILE B 1 70 ? 14.758 -1.806 8.07 1 97.56 70 ILE B O 1
ATOM 3576 N N . PRO B 1 71 ? 15.625 -0.147 9.32 1 97.69 71 PRO B N 1
ATOM 3577 C CA . PRO B 1 71 ? 17 -0.593 9.078 1 97.69 71 PRO B CA 1
ATOM 3578 C C . PRO B 1 71 ? 17.219 -2.053 9.469 1 97.69 71 PRO B C 1
ATOM 3580 O O . PRO B 1 71 ? 17.938 -2.783 8.766 1 97.69 71 PRO B O 1
ATOM 3583 N N . GLU B 1 72 ? 16.625 -2.49 10.57 1 98.69 72 GLU B N 1
ATOM 3584 C CA . GLU B 1 72 ? 16.781 -3.854 11.07 1 98.69 72 GLU B CA 1
ATOM 3585 C C . GLU B 1 72 ? 16.266 -4.875 10.055 1 98.69 72 GLU B C 1
ATOM 3587 O O . GLU B 1 72 ? 16.891 -5.926 9.867 1 98.69 72 GLU B O 1
ATOM 3592 N N . LEU B 1 73 ? 15.156 -4.555 9.391 1 98.88 73 LEU B N 1
ATOM 3593 C CA . LEU B 1 73 ? 14.602 -5.473 8.398 1 98.88 73 LEU B CA 1
ATOM 3594 C C . LEU B 1 73 ? 15.453 -5.484 7.137 1 98.88 73 LEU B C 1
ATOM 3596 O O . LEU B 1 73 ? 15.688 -6.543 6.547 1 98.88 73 LEU B O 1
ATOM 3600 N N . LYS B 1 74 ? 15.898 -4.301 6.688 1 98.75 74 LYS B N 1
ATOM 3601 C CA . LYS B 1 74 ? 16.766 -4.242 5.516 1 98.75 74 LYS B CA 1
ATOM 3602 C C . LYS B 1 74 ? 18.047 -5.055 5.738 1 98.75 74 LYS B C 1
ATOM 3604 O O . LYS B 1 74 ? 18.5 -5.754 4.832 1 98.75 74 LYS B O 1
ATOM 3609 N N . GLU B 1 75 ? 18.594 -4.965 6.945 1 98.88 75 GLU B N 1
ATOM 3610 C CA . GLU B 1 75 ? 19.766 -5.758 7.277 1 98.88 75 GLU B CA 1
ATOM 3611 C C . GLU B 1 75 ? 19.453 -7.254 7.242 1 98.88 75 GLU B C 1
ATOM 3613 O O . GLU B 1 75 ? 20.25 -8.047 6.746 1 98.88 75 GLU B O 1
ATOM 3618 N N . ALA B 1 76 ? 18.312 -7.625 7.812 1 98.94 76 ALA B N 1
ATOM 3619 C CA . ALA B 1 76 ? 17.891 -9.023 7.805 1 98.94 76 ALA B CA 1
ATOM 3620 C C . ALA B 1 76 ? 17.75 -9.547 6.379 1 98.94 76 ALA B C 1
ATOM 3622 O O . ALA B 1 76 ? 18.125 -10.688 6.086 1 98.94 76 ALA B O 1
ATOM 3623 N N . ILE B 1 77 ? 17.219 -8.734 5.504 1 98.94 77 ILE B N 1
ATOM 3624 C CA . ILE B 1 77 ? 17.016 -9.102 4.109 1 98.94 77 ILE B CA 1
ATOM 3625 C C . ILE B 1 77 ? 18.375 -9.273 3.416 1 98.94 77 ILE B C 1
ATOM 3627 O O . ILE B 1 77 ? 18.578 -10.234 2.68 1 98.94 77 ILE B O 1
ATOM 3631 N N . CYS B 1 78 ? 19.281 -8.297 3.643 1 98.94 78 CYS B N 1
ATOM 3632 C CA . CYS B 1 78 ? 20.625 -8.43 3.102 1 98.94 78 CYS B CA 1
ATOM 3633 C C . CYS B 1 78 ? 21.266 -9.742 3.533 1 98.94 78 CYS B C 1
ATOM 3635 O O . CYS B 1 78 ? 21.812 -10.469 2.705 1 98.94 78 CYS B O 1
ATOM 3637 N N . ALA B 1 79 ? 21.156 -10.031 4.801 1 98.88 79 ALA B N 1
ATOM 3638 C CA . ALA B 1 79 ? 21.75 -11.258 5.344 1 98.88 79 ALA B CA 1
ATOM 3639 C C . ALA B 1 79 ? 21.109 -12.492 4.711 1 98.88 79 ALA B C 1
ATOM 3641 O O . ALA B 1 79 ? 21.812 -13.453 4.387 1 98.88 79 ALA B O 1
ATOM 3642 N N . LYS B 1 80 ? 19.844 -12.484 4.582 1 98.81 80 LYS B N 1
ATOM 3643 C CA . LYS B 1 80 ? 19.141 -13.609 3.973 1 98.81 80 LYS B CA 1
ATOM 3644 C C . LYS B 1 80 ? 19.594 -13.836 2.533 1 98.81 80 LYS B C 1
ATOM 3646 O O . LYS B 1 80 ? 19.859 -14.969 2.131 1 98.81 80 LYS B O 1
ATOM 3651 N N . PHE B 1 81 ? 19.672 -12.789 1.678 1 98.88 81 PHE B N 1
ATOM 3652 C CA . PHE B 1 81 ? 20.109 -12.906 0.288 1 98.88 81 PHE B CA 1
ATOM 3653 C C . PHE B 1 81 ? 21.516 -13.461 0.203 1 98.88 81 PHE B C 1
ATOM 3655 O O . PHE B 1 81 ? 21.828 -14.281 -0.668 1 98.88 81 PHE B O 1
ATOM 3662 N N . GLN B 1 82 ? 22.328 -12.977 1.107 1 98.75 82 GLN B N 1
ATOM 3663 C CA . GLN B 1 82 ? 23.703 -13.484 1.122 1 98.75 82 GLN B CA 1
ATOM 3664 C C . GLN B 1 82 ? 23.734 -14.961 1.506 1 98.75 82 GLN B C 1
ATOM 3666 O O . GLN B 1 82 ? 24.375 -15.773 0.831 1 98.75 82 GLN B O 1
ATOM 3671 N N . ARG B 1 83 ? 23.047 -15.336 2.523 1 98.31 83 ARG B N 1
ATOM 3672 C CA . ARG B 1 83 ? 23.047 -16.688 3.09 1 98.31 83 ARG B CA 1
ATOM 3673 C C . ARG B 1 83 ? 22.438 -17.688 2.119 1 98.31 83 ARG B C 1
ATOM 3675 O O . ARG B 1 83 ? 22.969 -18.797 1.955 1 98.31 83 ARG B O 1
ATOM 3682 N N . GLU B 1 84 ? 21.406 -17.312 1.457 1 97.94 84 GLU B N 1
ATOM 3683 C CA . GLU B 1 84 ? 20.609 -18.312 0.751 1 97.94 84 GLU B CA 1
ATOM 3684 C C . GLU B 1 84 ? 20.812 -18.203 -0.758 1 97.94 84 GLU B C 1
ATOM 3686 O O . GLU B 1 84 ? 20.641 -19.188 -1.479 1 97.94 84 GLU B O 1
ATOM 3691 N N . ASN B 1 85 ? 21.172 -17 -1.248 1 98.44 85 ASN B N 1
ATOM 3692 C CA . ASN B 1 85 ? 21.188 -16.797 -2.693 1 98.44 85 ASN B CA 1
ATOM 3693 C C . ASN B 1 85 ? 22.562 -16.359 -3.184 1 98.44 85 ASN B C 1
ATOM 3695 O O . ASN B 1 85 ? 22.781 -16.188 -4.387 1 98.44 85 ASN B O 1
ATOM 3699 N N . GLY B 1 86 ? 23.5 -16.156 -2.215 1 98.38 86 GLY B N 1
ATOM 3700 C CA . GLY B 1 86 ? 24.844 -15.727 -2.596 1 98.38 86 GLY B CA 1
ATOM 3701 C C . GLY B 1 86 ? 24.875 -14.328 -3.186 1 98.38 86 GLY B C 1
ATOM 3702 O O . GLY B 1 86 ? 25.734 -14.023 -4.02 1 98.38 86 GLY B O 1
ATOM 3703 N N . LEU B 1 87 ? 23.938 -13.5 -2.916 1 98.75 87 LEU B N 1
ATOM 3704 C CA . LEU B 1 87 ? 23.859 -12.125 -3.393 1 98.75 87 LEU B CA 1
ATOM 3705 C C . LEU B 1 87 ? 24.188 -11.141 -2.268 1 98.75 87 LEU B C 1
ATOM 3707 O O . LEU B 1 87 ? 23.547 -11.164 -1.216 1 98.75 87 LEU B O 1
ATOM 3711 N N . THR B 1 88 ? 25.125 -10.305 -2.455 1 98.75 88 THR B N 1
ATOM 3712 C CA . THR B 1 88 ? 25.5 -9.297 -1.47 1 98.75 88 THR B CA 1
ATOM 3713 C C . THR B 1 88 ? 24.875 -7.949 -1.809 1 98.75 88 THR B C 1
ATOM 3715 O O . THR B 1 88 ? 25.234 -7.316 -2.801 1 98.75 88 THR B O 1
ATOM 3718 N N . TYR B 1 89 ? 23.969 -7.574 -0.996 1 98.81 89 TYR B N 1
ATOM 3719 C CA . TYR B 1 89 ? 23.328 -6.277 -1.129 1 98.81 89 TYR B CA 1
ATOM 3720 C C . TYR B 1 89 ? 23.672 -5.367 0.042 1 98.81 89 TYR B C 1
ATOM 3722 O O . TYR B 1 89 ? 23.953 -5.844 1.144 1 98.81 89 TYR B O 1
ATOM 3730 N N . LYS B 1 90 ? 23.75 -4.031 -0.22 1 98.62 90 LYS B N 1
ATOM 3731 C CA . LYS B 1 90 ? 23.719 -3.021 0.834 1 98.62 90 LYS B CA 1
ATOM 3732 C C . LYS B 1 90 ? 22.281 -2.635 1.182 1 98.62 90 LYS B C 1
ATOM 3734 O O . LYS B 1 90 ? 21.375 -2.773 0.354 1 98.62 90 LYS B O 1
ATOM 3739 N N . PRO B 1 91 ? 22.078 -2.164 2.387 1 98.5 91 PRO B N 1
ATOM 3740 C CA . PRO B 1 91 ? 20.719 -1.746 2.768 1 98.5 91 PRO B CA 1
ATOM 3741 C C . PRO B 1 91 ? 20.109 -0.763 1.775 1 98.5 91 PRO B C 1
ATOM 3743 O O . PRO B 1 91 ? 18.891 -0.776 1.56 1 98.5 91 PRO B O 1
ATOM 3746 N N . SER B 1 92 ? 20.906 0.062 1.121 1 98 92 SER B N 1
ATOM 3747 C CA . SER B 1 92 ? 20.406 1.039 0.155 1 98 92 SER B CA 1
ATOM 3748 C C . SER B 1 92 ? 19.891 0.357 -1.104 1 98 92 SER B C 1
ATOM 3750 O O . SER B 1 92 ? 19.234 0.993 -1.935 1 98 92 SER B O 1
ATOM 3752 N N . GLN B 1 93 ? 20.109 -0.944 -1.229 1 98.75 93 GLN B N 1
ATOM 3753 C CA . GLN B 1 93 ? 19.672 -1.73 -2.375 1 98.75 93 GLN B CA 1
ATOM 3754 C C . GLN B 1 93 ? 18.438 -2.564 -2.029 1 98.75 93 GLN B C 1
ATOM 3756 O O . GLN B 1 93 ? 18.031 -3.432 -2.807 1 98.75 93 GLN B O 1
ATOM 3761 N N . ILE B 1 94 ? 17.859 -2.309 -0.83 1 98.88 94 ILE B N 1
ATOM 3762 C CA . ILE B 1 94 ? 16.734 -3.115 -0.369 1 98.88 94 ILE B CA 1
ATOM 3763 C C . ILE B 1 94 ? 15.461 -2.275 -0.379 1 98.88 94 ILE B C 1
ATOM 3765 O O . ILE B 1 94 ? 15.461 -1.128 0.073 1 98.88 94 ILE B O 1
ATOM 3769 N N . ASN B 1 95 ? 14.438 -2.854 -0.942 1 98.44 95 ASN B N 1
ATOM 3770 C CA . ASN B 1 95 ? 13.086 -2.314 -0.878 1 98.44 95 ASN B CA 1
ATOM 3771 C C . ASN B 1 95 ? 12.172 -3.191 -0.023 1 98.44 95 ASN B C 1
ATOM 3773 O O . ASN B 1 95 ? 12.195 -4.418 -0.139 1 98.44 95 ASN B O 1
ATOM 3777 N N . VAL B 1 96 ? 11.484 -2.621 0.951 1 98.75 96 VAL B N 1
ATOM 3778 C CA . VAL B 1 96 ? 10.43 -3.297 1.703 1 98.75 96 VAL B CA 1
ATOM 3779 C C . VAL B 1 96 ? 9.078 -2.643 1.409 1 98.75 96 VAL B C 1
ATOM 3781 O O . VAL B 1 96 ? 8.945 -1.42 1.496 1 98.75 96 VAL B O 1
ATOM 3784 N N . SER B 1 97 ? 8.086 -3.408 1.002 1 98.38 97 SER B N 1
ATOM 3785 C CA . SER B 1 97 ? 6.762 -2.922 0.641 1 98.38 97 SER B CA 1
ATOM 3786 C C . SER B 1 97 ? 5.672 -3.689 1.383 1 98.38 97 SER B C 1
ATOM 3788 O O . SER B 1 97 ? 5.926 -4.758 1.94 1 98.38 97 SER B O 1
ATOM 3790 N N . PRO B 1 98 ? 4.465 -3.133 1.453 1 97.94 98 PRO B N 1
ATOM 3791 C CA . PRO B 1 98 ? 3.357 -3.84 2.102 1 97.94 98 PRO B CA 1
ATOM 3792 C C . PRO B 1 98 ? 2.832 -5.004 1.265 1 97.94 98 PRO B C 1
ATOM 3794 O O . PRO B 1 98 ? 1.639 -5.059 0.956 1 97.94 98 PRO B O 1
ATOM 3797 N N . GLY B 1 99 ? 3.678 -5.98 1.061 1 97.5 99 GLY B N 1
ATOM 3798 C CA . GLY B 1 99 ? 3.361 -7.148 0.256 1 97.5 99 GLY B CA 1
ATOM 3799 C C . GLY B 1 99 ? 4.207 -7.258 -0.998 1 97.5 99 GLY B C 1
ATOM 3800 O O . GLY B 1 99 ? 4.922 -6.316 -1.355 1 97.5 99 GLY B O 1
ATOM 3801 N N . GLY B 1 100 ? 4.117 -8.422 -1.632 1 97.75 100 GLY B N 1
ATOM 3802 C CA . GLY B 1 100 ? 4.875 -8.648 -2.852 1 97.75 100 GLY B CA 1
ATOM 3803 C C . GLY B 1 100 ? 4.328 -7.895 -4.047 1 97.75 100 GLY B C 1
ATOM 3804 O O . GLY B 1 100 ? 5.094 -7.406 -4.879 1 97.75 100 GLY B O 1
ATOM 3805 N N . LYS B 1 101 ? 3.035 -7.801 -4.215 1 97.5 101 LYS B N 1
ATOM 3806 C CA . LYS B 1 101 ? 2.396 -7.117 -5.336 1 97.5 101 LYS B CA 1
ATOM 3807 C C . LYS B 1 101 ? 2.869 -5.672 -5.441 1 97.5 101 LYS B C 1
ATOM 3809 O O . LYS B 1 101 ? 3.258 -5.215 -6.52 1 97.5 101 LYS B O 1
ATOM 3814 N N . PRO B 1 102 ? 2.949 -4.914 -4.289 1 98.06 102 PRO B N 1
ATOM 3815 C CA . PRO B 1 102 ? 3.426 -3.535 -4.391 1 98.06 102 PRO B CA 1
ATOM 3816 C C . PRO B 1 102 ? 4.887 -3.445 -4.828 1 98.06 102 PRO B C 1
ATOM 3818 O O . PRO B 1 102 ? 5.289 -2.457 -5.449 1 98.06 102 PRO B O 1
ATOM 3821 N N . VAL B 1 103 ? 5.695 -4.441 -4.535 1 98.69 103 VAL B N 1
ATOM 3822 C CA . VAL B 1 103 ? 7.07 -4.441 -5.031 1 98.69 103 VAL B CA 1
ATOM 3823 C C . VAL B 1 103 ? 7.07 -4.359 -6.555 1 98.69 103 VAL B C 1
ATOM 3825 O O . VAL B 1 103 ? 7.773 -3.533 -7.141 1 98.69 103 VAL B O 1
ATOM 3828 N N . ILE B 1 104 ? 6.266 -5.188 -7.18 1 98.75 104 ILE B N 1
ATOM 3829 C CA . ILE B 1 104 ? 6.168 -5.242 -8.633 1 98.75 104 ILE B CA 1
ATOM 3830 C C . ILE B 1 104 ? 5.555 -3.943 -9.156 1 98.75 104 ILE B C 1
ATOM 3832 O O . ILE B 1 104 ? 6.07 -3.344 -10.102 1 98.75 104 ILE B O 1
ATOM 3836 N N . TRP B 1 105 ? 4.52 -3.5 -8.531 1 98.44 105 TRP B N 1
ATOM 3837 C CA . TRP B 1 105 ? 3.822 -2.277 -8.914 1 98.44 105 TRP B CA 1
ATOM 3838 C C . TRP B 1 105 ? 4.766 -1.079 -8.891 1 98.44 105 TRP B C 1
ATOM 3840 O O . TRP B 1 105 ? 4.828 -0.307 -9.844 1 98.44 105 TRP B O 1
ATOM 3850 N N . ASN B 1 106 ? 5.488 -0.915 -7.754 1 98.5 106 ASN B N 1
ATOM 3851 C CA . ASN B 1 106 ? 6.406 0.21 -7.598 1 98.5 106 ASN B CA 1
ATOM 3852 C C . ASN B 1 106 ? 7.477 0.22 -8.688 1 98.5 106 ASN B C 1
ATOM 3854 O O . ASN B 1 106 ? 7.793 1.274 -9.234 1 98.5 106 ASN B O 1
ATOM 3858 N N . ALA B 1 107 ? 8.023 -0.945 -8.992 1 98.81 107 ALA B N 1
ATOM 3859 C CA . ALA B 1 107 ? 9.047 -1.036 -10.023 1 98.81 107 ALA B CA 1
ATOM 3860 C C . ALA B 1 107 ? 8.484 -0.63 -11.391 1 98.81 107 ALA B C 1
ATOM 3862 O O . ALA B 1 107 ? 9.125 0.125 -12.125 1 98.81 107 ALA B O 1
ATOM 3863 N N . PHE B 1 108 ? 7.316 -1.106 -11.711 1 98.75 108 PHE B N 1
ATOM 3864 C CA . PHE B 1 108 ? 6.746 -0.875 -13.039 1 98.75 108 PHE B CA 1
ATOM 3865 C C . PHE B 1 108 ? 6.273 0.567 -13.18 1 98.75 108 PHE B C 1
ATOM 3867 O O . PHE B 1 108 ? 6.531 1.213 -14.195 1 98.75 108 PHE B O 1
ATOM 3874 N N . LEU B 1 109 ? 5.598 1.096 -12.133 1 98.38 109 LEU B N 1
ATOM 3875 C CA . LEU B 1 109 ? 5.184 2.492 -12.203 1 98.38 109 LEU B CA 1
ATOM 3876 C C . LEU B 1 109 ? 6.391 3.414 -12.32 1 98.38 109 LEU B C 1
ATOM 3878 O O . LEU B 1 109 ? 6.34 4.426 -13.023 1 98.38 109 LEU B O 1
ATOM 3882 N N . ALA B 1 110 ? 7.453 3.078 -11.719 1 98.19 110 ALA B N 1
ATOM 3883 C CA . ALA B 1 110 ? 8.664 3.891 -11.688 1 98.19 110 ALA B CA 1
ATOM 3884 C C . ALA B 1 110 ? 9.352 3.895 -13.055 1 98.19 110 ALA B C 1
ATOM 3886 O O . ALA B 1 110 ? 10.109 4.816 -13.367 1 98.19 110 ALA B O 1
ATOM 3887 N N . THR B 1 111 ? 9.062 2.898 -13.914 1 98.56 111 THR B N 1
ATOM 3888 C CA . THR B 1 111 ? 10.008 2.717 -15.016 1 98.56 111 THR B CA 1
ATOM 3889 C C . THR B 1 111 ? 9.273 2.594 -16.344 1 98.56 111 THR B C 1
ATOM 3891 O O . THR B 1 111 ? 9.883 2.727 -17.406 1 98.56 111 THR B O 1
ATOM 3894 N N . LEU B 1 112 ? 8.016 2.26 -16.375 1 98.38 112 LEU B N 1
ATOM 3895 C CA . LEU B 1 112 ? 7.332 1.958 -17.625 1 98.38 112 LEU B CA 1
ATOM 3896 C C . LEU B 1 112 ? 6.719 3.217 -18.219 1 98.38 112 LEU B C 1
ATOM 3898 O O . LEU B 1 112 ? 6.184 4.059 -17.5 1 98.38 112 LEU B O 1
ATOM 3902 N N . ASN B 1 113 ? 6.82 3.346 -19.469 1 97 113 ASN B N 1
ATOM 3903 C CA . ASN B 1 113 ? 6.137 4.328 -20.312 1 97 113 ASN B CA 1
ATOM 3904 C C . ASN B 1 113 ? 5.246 3.658 -21.359 1 97 113 ASN B C 1
ATOM 3906 O O . ASN B 1 113 ? 5.402 2.469 -21.641 1 97 113 ASN B O 1
ATOM 3910 N N . PRO B 1 114 ? 4.223 4.441 -21.844 1 94.94 114 PRO B N 1
ATOM 3911 C CA . PRO B 1 114 ? 3.459 3.881 -22.953 1 94.94 114 PRO B CA 1
ATOM 3912 C C . PRO B 1 114 ? 4.355 3.375 -24.078 1 94.94 114 PRO B C 1
ATOM 3914 O O . PRO B 1 114 ? 5.27 4.078 -24.516 1 94.94 114 PRO B O 1
ATOM 3917 N N . GLY B 1 115 ? 4.148 2.166 -24.5 1 95.88 115 GLY B N 1
ATOM 3918 C CA . GLY B 1 115 ? 4.945 1.569 -25.547 1 95.88 115 GLY B CA 1
ATOM 3919 C C . GLY B 1 115 ? 5.973 0.576 -25.047 1 95.88 115 GLY B C 1
ATOM 3920 O O . GLY B 1 115 ? 6.426 -0.294 -25.781 1 95.88 115 GLY B O 1
ATOM 3921 N N . ASP B 1 116 ? 6.395 0.7 -23.75 1 98.44 116 ASP B N 1
ATOM 3922 C CA . ASP B 1 116 ? 7.32 -0.261 -23.172 1 98.44 116 ASP B CA 1
ATOM 3923 C C . ASP B 1 116 ? 6.68 -1.643 -23.047 1 98.44 116 ASP B C 1
ATOM 3925 O O . ASP B 1 116 ? 5.52 -1.763 -22.641 1 98.44 116 ASP B O 1
ATOM 3929 N N . GLU B 1 117 ? 7.465 -2.627 -23.391 1 98.81 117 GLU B N 1
ATOM 3930 C CA . GLU B 1 117 ? 6.977 -4.004 -23.375 1 98.81 117 GLU B CA 1
ATOM 3931 C C . GLU B 1 117 ? 7.508 -4.754 -22.156 1 98.81 117 GLU B C 1
ATOM 3933 O O . GLU B 1 117 ? 8.664 -4.574 -21.766 1 98.81 117 GLU B O 1
ATOM 3938 N N . VAL B 1 118 ? 6.68 -5.551 -21.562 1 98.94 118 VAL B N 1
ATOM 3939 C CA . VAL B 1 118 ? 7.062 -6.477 -20.5 1 98.94 118 VAL B CA 1
ATOM 3940 C C . VAL B 1 118 ? 6.758 -7.91 -20.922 1 98.94 118 VAL B C 1
ATOM 3942 O O . VAL B 1 118 ? 5.598 -8.258 -21.172 1 98.94 118 VAL B O 1
ATOM 3945 N N . ILE B 1 119 ? 7.793 -8.75 -21.031 1 98.94 119 ILE B N 1
ATOM 3946 C CA . ILE B 1 119 ? 7.598 -10.148 -21.391 1 98.94 119 ILE B CA 1
ATOM 3947 C C . ILE B 1 119 ? 7.094 -10.922 -20.172 1 98.94 119 ILE B C 1
ATOM 3949 O O . ILE B 1 119 ? 7.73 -10.922 -19.109 1 98.94 119 ILE B O 1
ATOM 3953 N N . VAL B 1 120 ? 5.957 -11.602 -20.344 1 98.81 120 VAL B N 1
ATOM 3954 C CA . VAL B 1 120 ? 5.309 -12.375 -19.281 1 98.81 120 VAL B CA 1
ATOM 3955 C C . VAL B 1 120 ? 5.125 -13.82 -19.75 1 98.81 120 VAL B C 1
ATOM 3957 O O . VAL B 1 120 ? 4.254 -14.109 -20.562 1 98.81 120 VAL B O 1
ATOM 3960 N N . PRO B 1 121 ? 5.898 -14.688 -19.203 1 98.62 121 PRO B N 1
ATOM 3961 C CA . PRO B 1 121 ? 5.66 -16.094 -19.516 1 98.62 121 PRO B CA 1
ATOM 3962 C C . PRO B 1 121 ? 4.277 -16.578 -19.094 1 98.62 121 PRO B C 1
ATOM 3964 O O . PRO B 1 121 ? 3.789 -16.188 -18.016 1 98.62 121 PRO B O 1
ATOM 3967 N N . THR B 1 122 ? 3.605 -17.344 -19.922 1 98.12 122 THR B N 1
ATOM 3968 C CA . THR B 1 122 ? 2.322 -17.953 -19.562 1 98.12 122 THR B CA 1
ATOM 3969 C C . THR B 1 122 ? 2.469 -19.453 -19.359 1 98.12 122 THR B C 1
ATOM 3971 O O . THR B 1 122 ? 3.203 -20.125 -20.094 1 98.12 122 THR B O 1
ATOM 3974 N N . PRO B 1 123 ? 1.788 -20.016 -18.328 1 98.12 123 PRO B N 1
ATOM 3975 C CA . PRO B 1 123 ? 0.821 -19.344 -17.453 1 98.12 123 PRO B CA 1
ATOM 3976 C C . PRO B 1 123 ? 1.486 -18.422 -16.438 1 98.12 123 PRO B C 1
ATOM 3978 O O . PRO B 1 123 ? 2.662 -18.609 -16.109 1 98.12 123 PRO B O 1
ATOM 3981 N N . TYR B 1 124 ? 0.794 -17.391 -16.047 1 97.44 124 TYR B N 1
ATOM 3982 C CA . TYR B 1 124 ? 1.346 -16.375 -15.148 1 97.44 124 TYR B CA 1
ATOM 3983 C C . TYR B 1 124 ? 0.415 -16.125 -13.969 1 97.44 124 TYR B C 1
ATOM 3985 O O . TYR B 1 124 ? -0.768 -16.469 -14.016 1 97.44 124 TYR B O 1
ATOM 3993 N N . TRP B 1 125 ? 0.958 -15.625 -12.891 1 95.94 125 TRP B N 1
ATOM 3994 C CA . TRP B 1 125 ? 0.125 -15.094 -11.82 1 95.94 125 TRP B CA 1
ATOM 3995 C C . TRP B 1 125 ? -0.755 -13.953 -12.328 1 95.94 125 TRP B C 1
ATOM 3997 O O . TRP B 1 125 ? -0.26 -13 -12.93 1 95.94 125 TRP B O 1
ATOM 4007 N N . VAL B 1 126 ? -1.929 -13.914 -12.117 1 90.62 126 VAL B N 1
ATOM 4008 C CA . VAL B 1 126 ? -2.984 -13.141 -12.766 1 90.62 126 VAL B CA 1
ATOM 4009 C C . VAL B 1 126 ? -2.648 -11.656 -12.711 1 90.62 126 VAL B C 1
ATOM 4011 O O . VAL B 1 126 ? -2.938 -10.906 -13.648 1 90.62 126 VAL B O 1
ATOM 4014 N N . SER B 1 127 ? -1.987 -11.203 -11.695 1 94.25 127 SER B N 1
ATOM 4015 C CA . SER B 1 127 ? -1.813 -9.773 -11.492 1 94.25 127 SER B CA 1
ATOM 4016 C C . SER B 1 127 ? -0.671 -9.227 -12.344 1 94.25 127 SER B C 1
ATOM 4018 O O . SER B 1 127 ? -0.585 -8.016 -12.578 1 94.25 127 SER B O 1
ATOM 4020 N N . TYR B 1 128 ? 0.272 -10.078 -12.82 1 97.5 128 TYR B N 1
ATOM 4021 C CA . TYR B 1 128 ? 1.369 -9.555 -13.633 1 97.5 128 TYR B CA 1
ATOM 4022 C C . TYR B 1 128 ? 0.843 -8.75 -14.812 1 97.5 128 TYR B C 1
ATOM 4024 O O . TYR B 1 128 ? 1.265 -7.609 -15.031 1 97.5 128 TYR B O 1
ATOM 4032 N N . TRP B 1 129 ? -0.094 -9.391 -15.484 1 96.69 129 TRP B N 1
ATOM 4033 C CA . TRP B 1 129 ? -0.632 -8.82 -16.719 1 96.69 129 TRP B CA 1
AT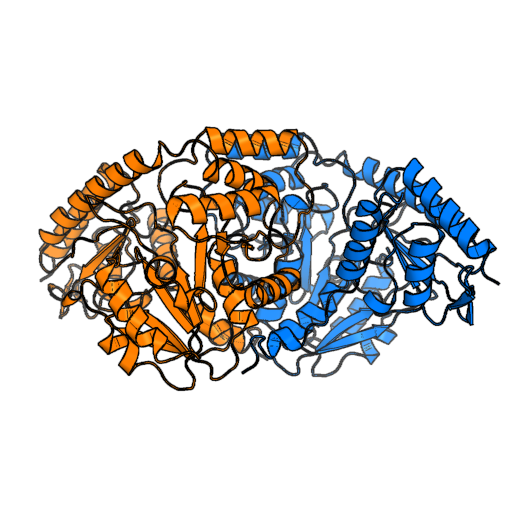OM 4034 C C . TRP B 1 129 ? -1.326 -7.492 -16.438 1 96.69 129 TRP B C 1
ATOM 4036 O O . TRP B 1 129 ? -1.052 -6.492 -17.109 1 96.69 129 TRP B O 1
ATOM 4046 N N . ASP B 1 130 ? -2.109 -7.445 -15.492 1 96.25 130 ASP B N 1
ATOM 4047 C CA . ASP B 1 130 ? -2.918 -6.273 -15.164 1 96.25 130 ASP B CA 1
ATOM 4048 C C . ASP B 1 130 ? -2.053 -5.148 -14.594 1 96.25 130 ASP B C 1
ATOM 4050 O O . ASP B 1 130 ? -2.328 -3.969 -14.82 1 96.25 130 ASP B O 1
ATOM 4054 N N . ILE B 1 131 ? -1.027 -5.469 -13.82 1 97.94 131 ILE B N 1
ATOM 4055 C CA . ILE B 1 131 ? -0.121 -4.461 -13.289 1 97.94 131 ILE B CA 1
ATOM 4056 C C . ILE B 1 131 ? 0.598 -3.752 -14.43 1 97.94 131 ILE B C 1
ATOM 4058 O O . ILE B 1 131 ? 0.739 -2.527 -14.422 1 97.94 131 ILE B O 1
ATOM 4062 N N . VAL B 1 132 ? 1.08 -4.516 -15.438 1 98.25 132 VAL B N 1
ATOM 4063 C CA . VAL B 1 132 ? 1.753 -3.932 -16.594 1 98.25 132 VAL B CA 1
ATOM 4064 C C . VAL B 1 132 ? 0.813 -2.959 -17.297 1 98.25 132 VAL B C 1
ATOM 4066 O O . VAL B 1 132 ? 1.195 -1.825 -17.609 1 98.25 132 VAL B O 1
ATOM 4069 N N . LEU B 1 133 ? -0.434 -3.406 -17.5 1 97.25 133 LEU B N 1
ATOM 4070 C CA . LEU B 1 133 ? -1.423 -2.57 -18.172 1 97.25 133 LEU B CA 1
ATOM 4071 C C . LEU B 1 133 ? -1.7 -1.304 -17.375 1 97.25 133 LEU B C 1
ATOM 4073 O O . LEU B 1 133 ? -1.723 -0.203 -17.922 1 97.25 133 LEU B O 1
ATOM 4077 N N . LEU B 1 134 ? -1.902 -1.447 -16.094 1 97.25 134 LEU B N 1
ATOM 4078 C CA . LEU B 1 134 ? -2.236 -0.322 -15.227 1 97.25 134 LEU B CA 1
ATOM 4079 C C . LEU B 1 134 ? -1.096 0.69 -15.188 1 97.25 134 LEU B C 1
ATOM 4081 O O . LEU B 1 134 ? -1.334 1.897 -15.109 1 97.25 134 LEU B O 1
ATOM 4085 N N . ALA B 1 135 ? 0.122 0.208 -15.258 1 97.38 135 ALA B N 1
ATOM 4086 C CA . ALA B 1 135 ? 1.304 1.066 -15.219 1 97.38 135 ALA B CA 1
ATOM 4087 C C . ALA B 1 135 ? 1.567 1.698 -16.578 1 97.38 135 ALA B C 1
ATOM 4089 O O . ALA B 1 135 ? 2.496 2.496 -16.734 1 97.38 135 ALA B O 1
ATOM 4090 N N . GLY B 1 136 ? 0.802 1.29 -17.609 1 96 136 GLY B N 1
ATOM 4091 C CA . GLY B 1 136 ? 0.874 1.938 -18.922 1 96 136 GLY B CA 1
ATOM 4092 C C . GLY B 1 136 ? 1.74 1.188 -19.906 1 96 136 GLY B C 1
ATOM 4093 O O . GLY B 1 136 ? 1.926 1.636 -21.047 1 96 136 GLY B O 1
ATOM 4094 N N . GLY B 1 137 ? 2.312 0.035 -19.453 1 97.81 137 GLY B N 1
ATOM 4095 C CA . GLY B 1 137 ? 3.107 -0.779 -20.359 1 97.81 137 GLY B CA 1
ATOM 4096 C C . GLY B 1 137 ? 2.273 -1.726 -21.203 1 97.81 137 GLY B C 1
ATOM 4097 O O . GLY B 1 137 ? 1.042 -1.697 -21.141 1 97.81 137 GLY B O 1
ATOM 4098 N N . ARG B 1 138 ? 2.992 -2.48 -22.031 1 98.19 138 ARG B N 1
ATOM 4099 C CA . ARG B 1 138 ? 2.371 -3.492 -22.875 1 98.19 138 ARG B CA 1
ATOM 4100 C C . ARG B 1 138 ? 2.871 -4.887 -22.531 1 98.19 138 ARG B C 1
ATOM 4102 O O . ARG B 1 138 ? 4.016 -5.238 -22.828 1 98.19 138 ARG B O 1
ATOM 4109 N N . PRO B 1 139 ? 2.049 -5.672 -21.906 1 98.38 139 PRO B N 1
ATOM 4110 C CA . PRO B 1 139 ? 2.482 -7.047 -21.656 1 98.38 139 PRO B CA 1
ATOM 4111 C C . PRO B 1 139 ? 2.572 -7.879 -22.938 1 98.38 139 PRO B C 1
ATOM 4113 O O . PRO B 1 139 ? 1.726 -7.746 -23.828 1 98.38 139 PRO B O 1
ATOM 4116 N N . VAL B 1 140 ? 3.613 -8.602 -23.047 1 98.75 140 VAL B N 1
ATOM 4117 C CA . VAL B 1 140 ? 3.855 -9.508 -24.172 1 98.75 140 VAL B CA 1
ATOM 4118 C C . VAL B 1 140 ? 3.912 -10.945 -23.672 1 98.75 140 VAL B C 1
ATOM 4120 O O . VAL B 1 140 ? 4.809 -11.312 -22.906 1 98.75 140 VAL B O 1
ATOM 4123 N N . ALA B 1 141 ? 2.977 -11.781 -24.109 1 98.19 141 ALA B N 1
ATOM 4124 C CA . ALA B 1 141 ? 2.924 -13.188 -23.703 1 98.19 141 ALA B CA 1
ATOM 4125 C C . ALA B 1 141 ? 4.07 -13.984 -24.312 1 98.19 141 ALA B C 1
ATOM 4127 O O . ALA B 1 141 ? 4.387 -13.82 -25.484 1 98.19 141 ALA B O 1
ATOM 4128 N N . ALA B 1 142 ? 4.715 -14.719 -23.516 1 98.5 142 ALA B N 1
ATOM 4129 C CA . ALA B 1 142 ? 5.637 -15.766 -23.953 1 98.5 142 ALA B CA 1
ATOM 4130 C C . ALA B 1 142 ? 5.125 -17.156 -23.547 1 98.5 142 ALA B C 1
ATOM 4132 O O . ALA B 1 142 ? 5.488 -17.672 -22.5 1 98.5 142 ALA B O 1
ATOM 4133 N N . PRO B 1 143 ? 4.348 -17.734 -24.359 1 97.12 143 PRO B N 1
ATOM 4134 C CA . PRO B 1 143 ? 3.668 -18.969 -23.984 1 97.12 143 PRO B CA 1
ATOM 4135 C C . PRO B 1 143 ? 4.637 -20.125 -23.766 1 97.12 143 PRO B C 1
ATOM 4137 O O . PRO B 1 143 ? 5.605 -20.281 -24.516 1 97.12 143 PRO B O 1
ATOM 4140 N N . THR B 1 144 ? 4.406 -20.812 -22.734 1 97.38 144 THR B N 1
ATOM 4141 C CA . THR B 1 144 ? 5.051 -22.094 -22.484 1 97.38 144 THR B CA 1
ATOM 4142 C C . THR B 1 144 ? 4.059 -23.25 -22.656 1 97.38 144 THR B C 1
ATOM 4144 O O . THR B 1 144 ? 2.947 -23.047 -23.141 1 97.38 144 THR B O 1
ATOM 4147 N N . SER B 1 145 ? 4.547 -24.484 -22.344 1 94.56 145 SER B N 1
ATOM 4148 C CA . SER B 1 145 ? 3.672 -25.641 -22.5 1 94.56 145 SER B CA 1
ATOM 4149 C C . SER B 1 145 ? 4.008 -26.734 -21.484 1 94.56 145 SER B C 1
ATOM 4151 O O . SER B 1 145 ? 5.043 -26.656 -20.812 1 94.56 145 SER B O 1
ATOM 4153 N N . ALA B 1 146 ? 3.059 -27.625 -21.375 1 92.44 146 ALA B N 1
ATOM 4154 C CA . ALA B 1 146 ? 3.303 -28.781 -20.5 1 92.44 146 ALA B CA 1
ATOM 4155 C C . ALA B 1 146 ? 4.543 -29.547 -20.938 1 92.44 146 ALA B C 1
ATOM 4157 O O . ALA B 1 146 ? 5.258 -30.109 -20.109 1 92.44 146 ALA B O 1
ATOM 4158 N N . ASP B 1 147 ? 4.836 -29.516 -22.203 1 91.81 147 ASP B N 1
ATOM 4159 C CA . ASP B 1 147 ? 5.973 -30.25 -22.766 1 91.81 147 ASP B CA 1
ATOM 4160 C C . ASP B 1 147 ? 7.297 -29.656 -22.281 1 91.81 147 ASP B C 1
ATOM 4162 O O . ASP B 1 147 ? 8.305 -30.375 -22.203 1 91.81 147 ASP B O 1
ATOM 4166 N N . THR B 1 148 ? 7.277 -28.406 -21.969 1 93.06 148 THR B N 1
ATOM 4167 C CA . THR B 1 148 ? 8.469 -27.75 -21.438 1 93.06 148 THR B CA 1
ATOM 4168 C C . THR B 1 148 ? 8.375 -27.594 -19.938 1 93.06 148 THR B C 1
ATOM 4170 O O . THR B 1 148 ? 9.117 -26.797 -19.344 1 93.06 148 THR B O 1
ATOM 4173 N N . GLY B 1 149 ? 7.305 -28.203 -19.344 1 95.25 149 GLY B N 1
ATOM 4174 C CA . GLY B 1 149 ? 7.09 -28.062 -17.922 1 95.25 149 GLY B CA 1
ATOM 4175 C C . GLY B 1 149 ? 6.609 -26.688 -17.516 1 95.25 149 GLY B C 1
ATOM 4176 O O . GLY B 1 149 ? 6.879 -26.234 -16.406 1 95.25 149 GLY B O 1
ATOM 4177 N N . PHE B 1 150 ? 6.059 -25.984 -18.531 1 98.12 150 PHE B N 1
ATOM 4178 C CA . PHE B 1 150 ? 5.559 -24.625 -18.344 1 98.12 150 PHE B CA 1
ATOM 4179 C C . PHE B 1 150 ? 6.699 -23.672 -18.047 1 98.12 150 PHE B C 1
ATOM 4181 O O . PHE B 1 150 ? 6.543 -22.734 -17.25 1 98.12 150 PHE B O 1
ATOM 4188 N N . LYS B 1 151 ? 7.871 -23.906 -18.625 1 98.12 151 LYS B N 1
ATOM 4189 C CA . LYS B 1 151 ? 9.047 -23.062 -18.422 1 98.12 151 LYS B CA 1
ATOM 4190 C C . LYS B 1 151 ? 9.438 -22.359 -19.719 1 98.12 151 LYS B C 1
ATOM 4192 O O . LYS B 1 151 ? 9.367 -22.953 -20.797 1 98.12 151 LYS B O 1
ATOM 4197 N N . LEU B 1 152 ? 9.828 -21.125 -19.578 1 98.19 152 LEU B N 1
ATOM 4198 C CA . LEU B 1 152 ? 10.344 -20.328 -20.688 1 98.19 152 LEU B CA 1
ATOM 4199 C C . LEU B 1 152 ? 11.703 -20.844 -21.141 1 98.19 152 LEU B C 1
ATOM 4201 O O . LEU B 1 152 ? 12.578 -21.094 -20.312 1 98.19 152 LEU B O 1
ATOM 4205 N N . THR B 1 153 ? 11.922 -21.062 -22.438 1 97.88 153 THR B N 1
ATOM 4206 C CA . THR B 1 153 ? 13.219 -21.484 -22.953 1 97.88 153 THR B CA 1
ATOM 4207 C C . THR B 1 153 ? 13.992 -20.266 -23.469 1 97.88 153 THR B C 1
ATOM 4209 O O . THR B 1 153 ? 13.414 -19.203 -23.719 1 97.88 153 THR B O 1
ATOM 4212 N N . GLY B 1 154 ? 15.281 -20.453 -23.609 1 98.19 154 GLY B N 1
ATOM 4213 C CA . GLY B 1 154 ? 16.094 -19.391 -24.188 1 98.19 154 GLY B CA 1
ATOM 4214 C C . GLY B 1 154 ? 15.617 -18.969 -25.562 1 98.19 154 GLY B C 1
ATOM 4215 O O . GLY B 1 154 ? 15.562 -17.781 -25.875 1 98.19 154 GLY B O 1
ATOM 4216 N N . LYS B 1 155 ? 15.297 -19.938 -26.359 1 97.62 155 LYS B N 1
ATOM 4217 C CA . LYS B 1 155 ? 14.828 -19.688 -27.719 1 97.62 155 LYS B CA 1
ATOM 4218 C C . LYS B 1 155 ? 13.539 -18.859 -27.703 1 97.62 155 LYS B C 1
ATOM 4220 O O . LYS B 1 155 ? 13.406 -17.891 -28.469 1 97.62 155 LYS B O 1
ATOM 4225 N N . ASP B 1 156 ? 12.594 -19.234 -26.875 1 97.5 156 ASP B N 1
ATOM 4226 C CA . ASP B 1 156 ? 11.336 -18.5 -26.766 1 97.5 156 ASP B CA 1
ATOM 4227 C C . ASP B 1 156 ? 11.57 -17.062 -26.312 1 97.5 156 ASP B C 1
ATOM 4229 O O . ASP B 1 156 ? 10.984 -16.125 -26.875 1 97.5 156 ASP B O 1
ATOM 4233 N N . LEU B 1 157 ? 12.422 -16.906 -25.312 1 98.69 157 LEU B N 1
ATOM 4234 C CA . LEU B 1 157 ? 12.734 -15.586 -24.797 1 98.69 157 LEU B CA 1
ATOM 4235 C C . LEU B 1 157 ? 13.336 -14.711 -25.891 1 98.69 157 LEU B C 1
ATOM 4237 O O . LEU B 1 157 ? 12.898 -13.57 -26.094 1 98.69 157 LEU B O 1
ATOM 4241 N N . ALA B 1 158 ? 14.25 -15.25 -26.609 1 98.62 158 ALA B N 1
ATOM 4242 C CA . ALA B 1 158 ? 14.93 -14.5 -27.672 1 98.62 158 ALA B CA 1
ATOM 4243 C C . ALA B 1 158 ? 13.945 -14.039 -28.734 1 98.62 158 ALA B C 1
ATOM 4245 O O . ALA B 1 158 ? 14.07 -12.938 -29.281 1 98.62 158 ALA B O 1
ATOM 4246 N N . SER B 1 159 ? 13.023 -14.844 -29 1 98.5 159 SER B N 1
ATOM 4247 C CA . SER B 1 159 ? 12.07 -14.562 -30.078 1 98.5 159 SER B CA 1
ATOM 4248 C C . SER B 1 159 ? 11.102 -13.453 -29.672 1 98.5 159 SER B C 1
ATOM 4250 O O . SER B 1 159 ? 10.445 -12.852 -30.531 1 98.5 159 SER B O 1
ATOM 4252 N N . LYS B 1 160 ? 10.984 -13.117 -28.391 1 98.69 160 LYS B N 1
ATOM 4253 C CA . LYS B 1 160 ? 9.992 -12.156 -27.922 1 98.69 160 LYS B CA 1
ATOM 4254 C C . LYS B 1 160 ? 10.625 -10.797 -27.641 1 98.69 160 LYS B C 1
ATOM 4256 O O . LYS B 1 160 ? 9.922 -9.789 -27.5 1 98.69 160 LYS B O 1
ATOM 4261 N N . ILE B 1 161 ? 11.93 -10.727 -27.516 1 98.75 161 ILE B N 1
ATOM 4262 C CA . ILE B 1 161 ? 12.617 -9.484 -27.172 1 98.75 161 ILE B CA 1
ATOM 4263 C C . ILE B 1 161 ? 12.641 -8.547 -28.375 1 98.75 161 ILE B C 1
ATOM 4265 O O . ILE B 1 161 ? 12.945 -8.969 -29.484 1 98.75 161 ILE B O 1
ATOM 4269 N N . THR B 1 162 ? 12.242 -7.344 -28.25 1 98.69 162 THR B N 1
ATOM 4270 C CA . THR B 1 162 ? 12.32 -6.246 -29.203 1 98.69 162 THR B CA 1
ATOM 4271 C C . THR B 1 162 ? 13.055 -5.051 -28.609 1 98.69 162 THR B C 1
ATOM 4273 O O . THR B 1 162 ? 13.383 -5.051 -27.406 1 98.69 162 THR B O 1
ATOM 4276 N N . PRO B 1 163 ? 13.32 -4.051 -29.375 1 98.12 163 PRO B N 1
ATOM 4277 C CA . PRO B 1 163 ? 13.93 -2.838 -28.812 1 98.12 163 PRO B CA 1
ATOM 4278 C C . PRO B 1 163 ? 13.039 -2.156 -27.781 1 98.12 163 PRO B C 1
ATOM 4280 O O . PRO B 1 163 ? 13.516 -1.337 -27 1 98.12 163 PRO B O 1
ATOM 4283 N N . LYS B 1 164 ? 11.727 -2.52 -27.75 1 98.38 164 LYS B N 1
ATOM 4284 C CA . LYS B 1 164 ? 10.773 -1.905 -26.828 1 98.38 164 LYS B CA 1
ATOM 4285 C C . LYS B 1 164 ? 10.672 -2.703 -25.531 1 98.38 164 LYS B C 1
ATOM 4287 O O . LYS B 1 164 ? 10.039 -2.258 -24.578 1 98.38 164 LYS B O 1
ATOM 4292 N N . THR B 1 165 ? 11.305 -3.867 -25.484 1 98.81 165 THR B N 1
ATOM 4293 C CA . THR B 1 165 ? 11.25 -4.691 -24.281 1 98.81 165 THR B CA 1
ATOM 4294 C C . THR B 1 165 ? 12 -4.023 -23.125 1 98.81 165 THR B C 1
ATOM 4296 O O . THR B 1 165 ? 13.188 -3.705 -23.266 1 98.81 165 THR B O 1
ATOM 4299 N N . ARG B 1 166 ? 11.297 -3.809 -22.062 1 98.69 166 ARG B N 1
ATOM 4300 C CA . ARG B 1 166 ? 11.906 -3.16 -20.906 1 98.69 166 ARG B CA 1
ATOM 4301 C C . ARG B 1 166 ? 12.156 -4.164 -19.797 1 98.69 166 ARG B C 1
ATOM 4303 O O . ARG B 1 166 ? 13.156 -4.062 -19.078 1 98.69 166 ARG B O 1
ATOM 4310 N N . TRP B 1 167 ? 11.242 -5.098 -19.609 1 98.88 167 TRP B N 1
ATOM 4311 C CA . TRP B 1 167 ? 11.312 -6.062 -18.516 1 98.88 167 TRP B CA 1
ATOM 4312 C C . TRP B 1 167 ? 10.984 -7.469 -19.016 1 98.88 167 TRP B C 1
ATOM 4314 O O . TRP B 1 167 ? 10.227 -7.637 -19.969 1 98.88 167 TRP B O 1
ATOM 4324 N N . VAL B 1 168 ? 11.539 -8.438 -18.375 1 98.94 168 VAL B N 1
ATOM 4325 C CA . VAL B 1 168 ? 11.055 -9.812 -18.391 1 98.94 168 VAL B CA 1
ATOM 4326 C C . VAL B 1 168 ? 10.781 -10.273 -16.953 1 98.94 168 VAL B C 1
ATOM 4328 O O . VAL B 1 168 ? 11.547 -9.969 -16.047 1 98.94 168 VAL B O 1
ATOM 4331 N N . ILE B 1 169 ? 9.68 -10.977 -16.734 1 98.88 169 ILE B N 1
ATOM 4332 C CA . ILE B 1 169 ? 9.312 -11.508 -15.422 1 98.88 169 ILE B CA 1
ATOM 4333 C C . ILE B 1 169 ? 9.633 -13 -15.367 1 98.88 169 ILE B C 1
ATOM 4335 O O . ILE B 1 169 ? 9.25 -13.758 -16.25 1 98.88 169 ILE B O 1
ATOM 4339 N N . LEU B 1 170 ? 10.336 -13.375 -14.383 1 98.81 170 LEU B N 1
ATOM 4340 C CA . LEU B 1 170 ? 10.586 -14.781 -14.078 1 98.81 170 LEU B CA 1
ATOM 4341 C C . LEU B 1 170 ? 10 -15.148 -12.719 1 98.81 170 LEU B C 1
ATOM 4343 O O . LEU B 1 170 ? 10.266 -14.469 -11.719 1 98.81 170 LEU B O 1
ATOM 4347 N N . ASN B 1 171 ? 9.156 -16.094 -12.68 1 98.75 171 ASN B N 1
ATOM 4348 C CA . ASN B 1 171 ? 8.523 -16.594 -11.461 1 98.75 171 ASN B CA 1
ATOM 4349 C C . ASN B 1 171 ? 8.828 -18.062 -11.234 1 98.75 171 ASN B C 1
ATOM 4351 O O . ASN B 1 171 ? 8.32 -18.922 -11.953 1 98.75 171 ASN B O 1
ATOM 4355 N N . SER B 1 172 ? 9.695 -18.375 -10.273 1 98.38 172 SER B N 1
ATOM 4356 C CA . SER B 1 172 ? 10.211 -19.703 -10 1 98.38 172 SER B CA 1
ATOM 4357 C C . SER B 1 172 ? 10.414 -19.922 -8.508 1 98.38 172 SER B C 1
ATOM 4359 O O . SER B 1 172 ? 11.242 -19.266 -7.883 1 98.38 172 SER B O 1
ATOM 4361 N N . PRO B 1 173 ? 9.664 -20.922 -7.875 1 98.5 173 PRO B N 1
ATOM 4362 C CA . PRO B 1 173 ? 8.562 -21.719 -8.422 1 98.5 173 PRO B CA 1
ATOM 4363 C C . PRO B 1 173 ? 7.367 -20.859 -8.8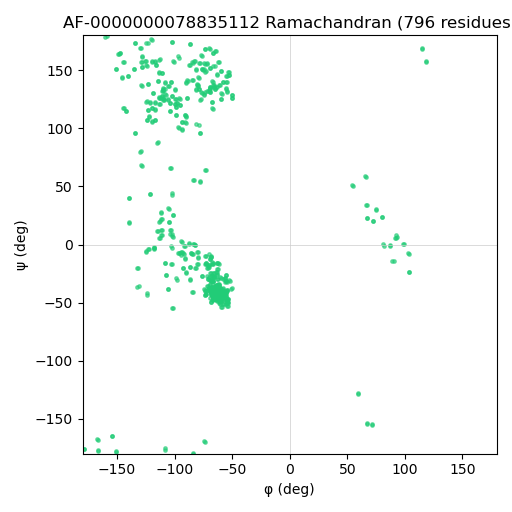36 1 98.5 173 PRO B C 1
ATOM 4365 O O . PRO B 1 173 ? 7.195 -19.75 -8.328 1 98.5 173 PRO B O 1
ATOM 4368 N N . SER B 1 174 ? 6.609 -21.375 -9.695 1 98.44 174 SER B N 1
ATOM 4369 C CA . SER B 1 174 ? 5.641 -20.562 -10.422 1 98.44 174 SER B CA 1
ATOM 4370 C C . SER B 1 174 ? 4.242 -20.703 -9.828 1 98.44 174 SER B C 1
ATOM 4372 O O . SER B 1 174 ? 3.842 -21.797 -9.414 1 98.44 174 SER B O 1
ATOM 4374 N N . ASN B 1 175 ? 3.539 -19.703 -9.602 1 97.5 175 ASN B N 1
ATOM 4375 C CA . ASN B 1 175 ? 2.082 -19.625 -9.609 1 97.5 175 ASN B CA 1
ATOM 4376 C C . ASN B 1 175 ? 1.547 -19.266 -10.992 1 97.5 175 ASN B C 1
ATOM 4378 O O . ASN B 1 175 ? 1.756 -18.156 -11.469 1 97.5 175 ASN B O 1
ATOM 4382 N N . PRO B 1 176 ? 1.011 -20.156 -11.719 1 97.31 176 PRO B N 1
ATOM 4383 C CA . PRO B 1 176 ? 0.121 -21.188 -11.195 1 97.31 176 PRO B CA 1
ATOM 4384 C C . PRO B 1 176 ? 0.672 -22.609 -11.398 1 97.31 176 PRO B C 1
ATOM 4386 O O . PRO B 1 176 ? 0.07 -23.578 -10.945 1 97.31 176 PRO B O 1
ATOM 4389 N N . SER B 1 177 ? 1.797 -22.797 -12.055 1 98.19 177 SER B N 1
ATOM 4390 C CA . SER B 1 177 ? 2.139 -24.125 -12.57 1 98.19 177 SER B CA 1
ATOM 4391 C C . SER B 1 177 ? 2.928 -24.922 -11.539 1 98.19 177 SER B C 1
ATOM 4393 O O . SER B 1 177 ? 3.039 -26.156 -11.656 1 98.19 177 SER B O 1
ATOM 4395 N N . GLY B 1 178 ? 3.58 -24.203 -10.648 1 98.31 178 GLY B N 1
ATOM 4396 C CA . GLY B 1 178 ? 4.477 -24.859 -9.711 1 98.31 178 GLY B CA 1
ATOM 4397 C C . GLY B 1 178 ? 5.848 -25.141 -10.289 1 98.31 178 GLY B C 1
ATOM 4398 O O . GLY B 1 178 ? 6.75 -25.594 -9.578 1 98.31 178 GLY B O 1
ATOM 4399 N N . ALA B 1 179 ? 6.062 -24.797 -11.523 1 98.12 179 ALA B N 1
ATOM 4400 C CA . ALA B 1 179 ? 7.328 -25.062 -12.203 1 98.12 179 ALA B CA 1
ATOM 4401 C C . ALA B 1 179 ? 8.469 -24.25 -11.586 1 98.12 179 ALA B C 1
ATOM 4403 O O . ALA B 1 179 ? 8.281 -23.094 -11.227 1 98.12 179 ALA B O 1
ATOM 4404 N N . ALA B 1 180 ? 9.609 -24.844 -11.461 1 98.44 180 ALA B N 1
ATOM 4405 C CA . ALA B 1 180 ? 10.828 -24.188 -10.992 1 98.44 180 ALA B CA 1
ATOM 4406 C C . ALA B 1 180 ? 11.992 -24.422 -11.945 1 98.44 180 ALA B C 1
ATOM 4408 O O . ALA B 1 180 ? 12.156 -25.531 -12.469 1 98.44 180 ALA B O 1
ATOM 4409 N N . TYR B 1 181 ? 12.727 -23.422 -12.211 1 98.62 181 TYR B N 1
ATOM 4410 C CA . TYR B 1 181 ? 13.852 -23.516 -13.141 1 98.62 181 TYR B CA 1
ATOM 4411 C C . TYR B 1 181 ? 15.086 -24.094 -12.453 1 98.62 181 TYR B C 1
ATOM 4413 O O . TYR B 1 181 ? 15.453 -23.672 -11.359 1 98.62 181 TYR B O 1
ATOM 4421 N N . THR B 1 182 ? 15.711 -25.031 -13.117 1 98.19 182 THR B N 1
ATOM 4422 C CA . THR B 1 182 ? 17.016 -25.5 -12.672 1 98.19 182 THR B CA 1
ATOM 4423 C C . THR B 1 182 ? 18.094 -24.469 -12.969 1 98.19 182 THR B C 1
ATOM 4425 O O . THR B 1 182 ? 17.859 -23.516 -13.719 1 98.19 182 THR B O 1
ATOM 4428 N N . LYS B 1 183 ? 19.25 -24.688 -12.398 1 98.5 183 LYS B N 1
ATOM 4429 C CA . LYS B 1 183 ? 20.391 -23.828 -12.656 1 98.5 183 LYS B CA 1
ATOM 4430 C C . LYS B 1 183 ? 20.703 -23.75 -14.148 1 98.5 183 LYS B C 1
ATOM 4432 O O . LYS B 1 183 ? 20.969 -22.672 -14.688 1 98.5 183 LYS B O 1
ATOM 4437 N N . ALA B 1 184 ? 20.688 -24.906 -14.797 1 98.5 184 ALA B N 1
ATOM 4438 C CA . ALA B 1 184 ? 21 -24.984 -16.219 1 98.5 184 ALA B CA 1
ATOM 4439 C C . ALA B 1 184 ? 19.984 -24.219 -17.062 1 98.5 184 ALA B C 1
ATOM 4441 O O . ALA B 1 184 ? 20.344 -23.547 -18.031 1 98.5 184 ALA B O 1
ATOM 4442 N N . GLU B 1 185 ? 18.75 -24.328 -16.719 1 98.44 185 GLU B N 1
ATOM 4443 C CA . GLU B 1 185 ? 17.688 -23.625 -17.453 1 98.44 185 GLU B CA 1
ATOM 4444 C C . GLU B 1 185 ? 17.812 -22.109 -17.25 1 98.44 185 GLU B C 1
ATOM 4446 O O . GLU B 1 185 ? 17.609 -21.344 -18.203 1 98.44 185 GLU B O 1
ATOM 4451 N N . LEU B 1 186 ? 18.125 -21.656 -16.047 1 98.75 186 LEU B N 1
ATOM 4452 C CA . LEU B 1 186 ? 18.359 -20.234 -15.789 1 98.75 186 LEU B CA 1
ATOM 4453 C C . LEU B 1 186 ? 19.562 -19.734 -16.578 1 98.75 186 LEU B C 1
ATOM 4455 O O . LEU B 1 186 ? 19.578 -18.609 -17.047 1 98.75 186 LEU B O 1
ATOM 4459 N N . ARG B 1 187 ? 20.594 -20.594 -16.656 1 98.69 187 ARG B N 1
ATOM 4460 C CA . ARG B 1 187 ? 21.766 -20.234 -17.438 1 98.69 187 ARG B CA 1
ATOM 4461 C C . ARG B 1 187 ? 21.406 -19.984 -18.891 1 98.69 187 ARG B C 1
ATOM 4463 O O . ARG B 1 187 ? 21.906 -19.031 -19.5 1 98.69 187 ARG B O 1
ATOM 4470 N N . GLU B 1 188 ? 20.578 -20.781 -19.391 1 98.62 188 GLU B N 1
ATOM 4471 C CA . GLU B 1 188 ? 20.125 -20.609 -20.781 1 98.62 188 GLU B CA 1
ATOM 4472 C C . GLU B 1 188 ? 19.438 -19.266 -20.969 1 98.62 188 GLU B C 1
ATOM 4474 O O . GLU B 1 188 ? 19.688 -18.562 -21.938 1 98.62 188 GLU B O 1
ATOM 4479 N N . LEU B 1 189 ? 18.547 -18.891 -20.078 1 98.88 189 LEU B N 1
ATOM 4480 C CA . LEU B 1 189 ? 17.875 -17.594 -20.141 1 98.88 189 LEU B CA 1
ATOM 4481 C C . LEU B 1 189 ? 18.875 -16.453 -19.984 1 98.88 189 LEU B C 1
ATOM 4483 O O . LEU B 1 189 ? 18.781 -15.438 -20.672 1 98.88 189 LEU B O 1
ATOM 4487 N N . ALA B 1 190 ? 19.797 -16.641 -19.062 1 98.88 190 ALA B N 1
ATOM 4488 C CA . ALA B 1 190 ? 20.828 -15.641 -18.812 1 98.88 190 ALA B CA 1
ATOM 4489 C C . ALA B 1 190 ? 21.656 -15.359 -20.078 1 98.88 190 ALA B C 1
ATOM 4491 O O . ALA B 1 190 ? 21.969 -14.211 -20.375 1 98.88 190 ALA B O 1
ATOM 4492 N N . ASP B 1 191 ? 21.953 -16.422 -20.766 1 98.81 191 ASP B N 1
ATOM 4493 C CA . ASP B 1 191 ? 22.75 -16.266 -21.984 1 98.81 191 ASP B CA 1
ATOM 4494 C C . ASP B 1 191 ? 22.031 -15.391 -23 1 98.81 191 ASP B C 1
ATOM 4496 O O . ASP B 1 191 ? 22.656 -14.562 -23.672 1 98.81 191 ASP B O 1
ATOM 4500 N N . VAL B 1 192 ? 20.75 -15.547 -23.125 1 98.88 192 VAL B N 1
ATOM 4501 C CA . VAL B 1 192 ? 19.953 -14.703 -24.016 1 98.88 192 VAL B CA 1
ATOM 4502 C C . VAL B 1 192 ? 19.953 -13.266 -23.5 1 98.88 192 VAL B C 1
ATOM 4504 O O . VAL B 1 192 ? 20.172 -12.328 -24.266 1 98.88 192 VAL B O 1
ATOM 4507 N N . LEU B 1 193 ? 19.781 -13.062 -22.219 1 98.88 193 LEU B N 1
ATOM 4508 C CA . LEU B 1 193 ? 19.625 -11.742 -21.625 1 98.88 193 LEU B CA 1
ATOM 4509 C C . LEU B 1 193 ? 20.938 -10.961 -21.688 1 98.88 193 LEU B C 1
ATOM 4511 O O . LEU B 1 193 ? 20.938 -9.734 -21.828 1 98.88 193 LEU B O 1
ATOM 4515 N N . LEU B 1 194 ? 22.078 -11.68 -21.641 1 98.75 194 LEU B N 1
ATOM 4516 C CA . LEU B 1 194 ? 23.375 -11.031 -21.75 1 98.75 194 LEU B CA 1
ATOM 4517 C C . LEU B 1 194 ? 23.531 -10.383 -23.125 1 98.75 194 LEU B C 1
ATOM 4519 O O . LEU B 1 194 ? 24.281 -9.406 -23.266 1 98.75 194 LEU B O 1
ATOM 4523 N N . GLN B 1 195 ? 22.797 -10.867 -24.109 1 98.56 195 GLN B N 1
ATOM 4524 C CA . GLN B 1 195 ? 22.859 -10.312 -25.453 1 98.56 195 GLN B CA 1
ATOM 4525 C C . GLN B 1 195 ? 21.938 -9.109 -25.594 1 98.56 195 GLN B C 1
ATOM 4527 O O . GLN B 1 195 ? 21.984 -8.398 -26.609 1 98.56 195 GLN B O 1
ATOM 4532 N N . HIS B 1 196 ? 21.109 -8.789 -24.656 1 98.62 196 HIS B N 1
ATOM 4533 C CA . HIS B 1 196 ? 20.141 -7.699 -24.703 1 98.62 196 HIS B CA 1
ATOM 4534 C C . HIS B 1 196 ? 20.25 -6.828 -23.453 1 98.62 196 HIS B C 1
ATOM 4536 O O . HIS B 1 196 ? 19.359 -6.844 -22.594 1 98.62 196 HIS B O 1
ATOM 4542 N N . PRO B 1 197 ? 21.188 -5.957 -23.422 1 97.69 197 PRO B N 1
ATOM 4543 C CA . PRO B 1 197 ? 21.516 -5.211 -22.203 1 97.69 197 PRO B CA 1
ATOM 4544 C C . PRO B 1 197 ? 20.422 -4.215 -21.812 1 97.69 197 PRO B C 1
ATOM 4546 O O . PRO B 1 197 ? 20.406 -3.703 -20.688 1 97.69 197 PRO B O 1
ATOM 4549 N N . HIS B 1 198 ? 19.484 -3.979 -22.719 1 97.75 198 HIS B N 1
ATOM 4550 C CA . HIS B 1 198 ? 18.438 -3 -22.422 1 97.75 198 HIS B CA 1
ATOM 4551 C C . HIS B 1 198 ? 17.297 -3.631 -21.656 1 97.75 198 HIS B C 1
ATOM 4553 O O . HIS B 1 198 ? 16.422 -2.926 -21.141 1 97.75 198 HIS B O 1
ATOM 4559 N N . VAL B 1 199 ? 17.266 -4.945 -21.469 1 98.69 199 VAL B N 1
ATOM 4560 C CA . VAL B 1 199 ? 16.156 -5.652 -20.828 1 98.69 199 VAL B CA 1
ATOM 4561 C C . VAL B 1 199 ? 16.453 -5.844 -19.344 1 98.69 199 VAL B C 1
ATOM 4563 O O . VAL B 1 199 ? 17.453 -6.453 -18.984 1 98.69 199 VAL B O 1
ATOM 4566 N N . TRP B 1 200 ? 15.586 -5.297 -18.5 1 98.81 200 TRP B N 1
ATOM 4567 C CA . TRP B 1 200 ? 15.633 -5.523 -17.047 1 98.81 200 TRP B CA 1
ATOM 4568 C C . TRP B 1 200 ? 14.953 -6.836 -16.688 1 98.81 200 TRP B C 1
ATOM 4570 O O . TRP B 1 200 ? 14.164 -7.375 -17.469 1 98.81 200 TRP B O 1
ATOM 4580 N N . ILE B 1 201 ? 15.312 -7.391 -15.492 1 98.94 201 ILE B N 1
ATOM 4581 C CA . ILE B 1 201 ? 14.812 -8.695 -15.078 1 98.94 201 ILE B CA 1
ATOM 4582 C C . ILE B 1 201 ? 14.133 -8.578 -13.719 1 98.94 201 ILE B C 1
ATOM 4584 O O . ILE B 1 201 ? 14.727 -8.078 -12.758 1 98.94 201 ILE B O 1
ATOM 4588 N N . LEU B 1 202 ? 12.914 -8.945 -13.586 1 98.88 202 LEU B N 1
ATOM 4589 C CA . LEU B 1 202 ? 12.227 -9.125 -12.312 1 98.88 202 LEU B CA 1
ATOM 4590 C C . LEU B 1 202 ? 12.094 -10.609 -11.977 1 98.88 202 LEU B C 1
ATOM 4592 O O . LEU B 1 202 ? 11.461 -11.367 -12.711 1 98.88 202 LEU B O 1
ATOM 4596 N N . THR B 1 203 ? 12.711 -11.062 -10.945 1 98.81 203 THR B N 1
ATOM 4597 C CA . THR B 1 203 ? 12.484 -12.414 -10.445 1 98.81 203 THR B CA 1
ATOM 4598 C C . THR B 1 203 ? 11.516 -12.398 -9.266 1 98.81 203 THR B C 1
ATOM 4600 O O . THR B 1 203 ? 11.766 -11.719 -8.266 1 98.81 203 THR B O 1
ATOM 4603 N N . ASP B 1 204 ? 10.445 -13.023 -9.414 1 98.75 204 ASP B N 1
ATOM 4604 C CA . ASP B 1 204 ? 9.508 -13.266 -8.328 1 98.75 204 ASP B CA 1
ATOM 4605 C C . ASP B 1 204 ? 9.766 -14.617 -7.668 1 98.75 204 ASP B C 1
ATOM 4607 O O . ASP B 1 204 ? 9.266 -15.648 -8.133 1 98.75 204 ASP B O 1
ATOM 4611 N N . ASP B 1 205 ? 10.469 -14.547 -6.555 1 98.81 205 ASP B N 1
ATOM 4612 C CA . ASP B 1 205 ? 10.961 -15.75 -5.883 1 98.81 205 ASP B CA 1
ATOM 4613 C C . ASP B 1 205 ? 10.148 -16.047 -4.625 1 98.81 205 ASP B C 1
ATOM 4615 O O . ASP B 1 205 ? 10.672 -16.609 -3.66 1 98.81 205 ASP B O 1
ATOM 4619 N N . MET B 1 206 ? 8.883 -15.695 -4.645 1 98.38 206 MET B N 1
ATOM 4620 C CA . MET B 1 206 ? 7.984 -15.781 -3.496 1 98.38 206 MET B CA 1
ATOM 4621 C C . MET B 1 206 ? 7.949 -17.203 -2.936 1 98.38 206 MET B C 1
ATOM 4623 O O . MET B 1 206 ? 7.75 -17.391 -1.735 1 98.38 206 MET B O 1
ATOM 4627 N N . TYR B 1 207 ? 8.227 -18.203 -3.773 1 98.38 207 TYR B N 1
ATOM 4628 C CA . TYR B 1 207 ? 8.07 -19.594 -3.365 1 98.38 207 TYR B CA 1
ATOM 4629 C C . TYR B 1 207 ? 9.422 -20.281 -3.248 1 98.38 207 TYR B C 1
ATOM 4631 O O . TYR B 1 207 ? 9.5 -21.516 -3.293 1 98.38 207 TYR B O 1
ATOM 4639 N N . GLU B 1 208 ? 10.508 -19.547 -3.078 1 98.12 208 GLU B N 1
ATOM 4640 C CA . GLU B 1 208 ? 11.867 -20.078 -3.127 1 98.12 208 GLU B CA 1
ATOM 4641 C C . GLU B 1 208 ? 12.055 -21.203 -2.125 1 98.12 208 GLU B C 1
ATOM 4643 O O . GLU B 1 208 ? 12.844 -22.125 -2.359 1 98.12 208 GLU B O 1
ATOM 4648 N N . HIS B 1 209 ? 11.305 -21.203 -1.003 1 97.81 209 HIS B N 1
ATOM 4649 C CA . HIS B 1 209 ? 11.508 -22.188 0.052 1 97.81 209 HIS B CA 1
ATOM 4650 C C . HIS B 1 209 ? 10.578 -23.375 -0.118 1 97.81 209 HIS B C 1
ATOM 4652 O O . HIS B 1 209 ? 10.664 -24.359 0.629 1 97.81 209 HIS B O 1
ATOM 4658 N N . LEU B 1 210 ? 9.688 -23.297 -1.056 1 97.62 210 LEU B N 1
ATOM 4659 C CA . LEU B 1 210 ? 8.727 -24.359 -1.306 1 97.62 210 LEU B CA 1
ATOM 4660 C C . LEU B 1 210 ? 9.125 -25.172 -2.539 1 97.62 210 LEU B C 1
ATOM 4662 O O . LEU B 1 210 ? 8.406 -25.156 -3.545 1 97.62 210 LEU B O 1
ATOM 4666 N N . VAL B 1 211 ? 10.227 -25.844 -2.422 1 98.19 211 VAL B N 1
ATOM 4667 C CA . VAL B 1 211 ? 10.703 -26.766 -3.443 1 98.19 211 VAL B CA 1
ATOM 4668 C C . VAL B 1 211 ? 10.758 -28.172 -2.877 1 98.19 211 VAL B C 1
ATOM 4670 O O . VAL B 1 211 ? 10.836 -28.359 -1.659 1 98.19 211 VAL B O 1
ATOM 4673 N N . PHE B 1 212 ? 10.727 -29.188 -3.719 1 97.88 212 PHE B N 1
ATOM 4674 C CA . PHE B 1 212 ? 10.477 -30.547 -3.25 1 97.88 212 PHE B CA 1
ATOM 4675 C C . PHE B 1 212 ? 11.586 -31.484 -3.701 1 97.88 212 PHE B C 1
ATOM 4677 O O . PHE B 1 212 ? 12.281 -31.203 -4.68 1 97.88 212 PHE B O 1
ATOM 4684 N N . GLY B 1 213 ? 11.672 -32.531 -2.99 1 95.38 213 GLY B N 1
ATOM 4685 C CA . GLY B 1 213 ? 12.695 -33.531 -3.312 1 95.38 213 GLY B CA 1
ATOM 4686 C C . GLY B 1 213 ? 14.102 -32.969 -3.254 1 95.38 213 GLY B C 1
ATOM 4687 O O . GLY B 1 213 ? 14.484 -32.312 -2.273 1 95.38 213 GLY B O 1
ATOM 4688 N N . ASP B 1 214 ? 14.859 -33.188 -4.359 1 95.25 214 ASP B N 1
ATOM 4689 C CA . ASP B 1 214 ? 16.25 -32.781 -4.402 1 95.25 214 ASP B CA 1
ATOM 4690 C C . ASP B 1 214 ? 16.422 -31.516 -5.238 1 95.25 214 ASP B C 1
ATOM 4692 O O . ASP B 1 214 ? 17.531 -31.141 -5.602 1 95.25 214 ASP B O 1
ATOM 4696 N N . PHE B 1 215 ? 15.289 -30.938 -5.5 1 97.5 215 PHE B N 1
ATOM 4697 C CA . PHE B 1 215 ? 15.375 -29.734 -6.32 1 97.5 215 PHE B CA 1
ATOM 4698 C C . PHE B 1 215 ? 16.125 -28.625 -5.578 1 97.5 215 PHE B C 1
ATOM 4700 O O . PHE B 1 215 ? 15.844 -28.359 -4.406 1 97.5 215 PHE B O 1
ATOM 4707 N N . GLU B 1 216 ? 17 -28.031 -6.266 1 97.62 216 GLU B N 1
ATOM 4708 C CA . GLU B 1 216 ? 17.75 -26.906 -5.719 1 97.62 216 GLU B CA 1
ATOM 4709 C C . GLU B 1 216 ? 17.312 -25.594 -6.352 1 97.62 216 GLU B C 1
ATOM 4711 O O . GLU B 1 216 ? 17.297 -25.453 -7.578 1 97.62 216 GLU B O 1
ATOM 4716 N N . PHE B 1 217 ? 17.031 -24.688 -5.512 1 98.38 217 PHE B N 1
ATOM 4717 C CA . PHE B 1 217 ? 16.578 -23.391 -5.996 1 98.38 217 PHE B CA 1
ATOM 4718 C C . PHE B 1 217 ? 17.766 -22.484 -6.332 1 98.38 217 PHE B C 1
ATOM 4720 O O . PHE B 1 217 ? 18.766 -22.484 -5.617 1 98.38 217 PHE B O 1
ATOM 4727 N N . PHE B 1 218 ? 17.609 -21.703 -7.441 1 98.62 218 PHE B N 1
ATOM 4728 C CA . PHE B 1 218 ? 18.516 -20.625 -7.816 1 98.62 218 PHE B CA 1
ATOM 4729 C C . PHE B 1 218 ? 17.734 -19.438 -8.359 1 98.62 218 PHE B C 1
ATOM 4731 O O . PHE B 1 218 ? 16.688 -19.594 -8.977 1 98.62 218 PHE B O 1
ATOM 4738 N N . THR B 1 219 ? 18.234 -18.234 -8.07 1 98.56 219 THR B N 1
ATOM 4739 C CA . THR B 1 219 ? 17.766 -17.047 -8.781 1 98.56 219 THR B CA 1
ATOM 4740 C C . THR B 1 219 ? 18.766 -16.641 -9.859 1 98.56 219 THR B C 1
ATOM 4742 O O . THR B 1 219 ? 19.953 -17 -9.789 1 98.56 219 THR B O 1
ATOM 4745 N N . ILE B 1 220 ? 18.359 -15.93 -10.828 1 98.81 220 ILE B N 1
ATOM 4746 C CA . ILE B 1 220 ? 19.125 -15.758 -12.07 1 98.81 220 ILE B CA 1
ATOM 4747 C C . ILE B 1 220 ? 20.391 -14.953 -11.789 1 98.81 220 ILE B C 1
ATOM 4749 O O . ILE B 1 220 ? 21.438 -15.219 -12.383 1 98.81 220 ILE B O 1
ATOM 4753 N N . ALA B 1 221 ? 20.312 -13.938 -10.906 1 98.62 221 ALA B N 1
ATOM 4754 C CA . ALA B 1 221 ? 21.484 -13.133 -10.586 1 98.62 221 ALA B CA 1
ATOM 4755 C C . ALA B 1 221 ? 22.547 -13.969 -9.875 1 98.62 221 ALA B C 1
ATOM 4757 O O . ALA B 1 221 ? 23.734 -13.648 -9.938 1 98.62 221 ALA B O 1
ATOM 4758 N N . GLN B 1 222 ? 22.094 -15.008 -9.172 1 98.38 222 GLN B N 1
ATOM 4759 C CA . GLN B 1 222 ? 23.016 -15.961 -8.562 1 98.38 222 GLN B CA 1
ATOM 4760 C C . GLN B 1 222 ? 23.734 -16.797 -9.617 1 98.38 222 GLN B C 1
ATOM 4762 O O . GLN B 1 222 ? 24.922 -17.062 -9.508 1 98.38 222 GLN B O 1
ATOM 4767 N N . VAL B 1 223 ? 23.031 -17.188 -10.633 1 98.69 223 VAL B N 1
ATOM 4768 C CA . VAL B 1 223 ? 23.531 -18.062 -11.695 1 98.69 223 VAL B CA 1
ATOM 4769 C C . VAL B 1 223 ? 24.469 -17.266 -12.602 1 98.69 223 VAL B C 1
ATOM 4771 O O . VAL B 1 223 ? 25.484 -17.797 -13.062 1 98.69 223 VAL B O 1
ATOM 4774 N N . GLU B 1 224 ? 24.125 -15.992 -12.852 1 98.62 224 GLU B N 1
ATOM 4775 C CA . GLU B 1 224 ? 24.922 -15.117 -13.703 1 98.62 224 GLU B CA 1
ATOM 4776 C C . GLU B 1 224 ? 25.109 -13.742 -13.07 1 98.62 224 GLU B C 1
ATOM 4778 O O . GLU B 1 224 ? 24.312 -12.828 -13.328 1 98.62 224 GLU B O 1
ATOM 4783 N N . PRO B 1 225 ? 26.172 -13.508 -12.406 1 98.19 225 PRO B N 1
ATOM 4784 C CA . PRO B 1 225 ? 26.406 -12.273 -11.656 1 98.19 225 PRO B CA 1
ATOM 4785 C C . PRO B 1 225 ? 26.438 -11.039 -12.547 1 98.19 225 PRO B C 1
ATOM 4787 O O . PRO B 1 225 ? 26.172 -9.922 -12.078 1 98.19 225 PRO B O 1
ATOM 4790 N N . LYS B 1 226 ? 26.688 -11.227 -13.836 1 98.5 226 LYS B N 1
ATOM 4791 C CA . LYS B 1 226 ? 26.719 -10.078 -14.75 1 98.5 226 LYS B CA 1
ATOM 4792 C C . LYS B 1 226 ? 25.344 -9.453 -14.898 1 98.5 226 LYS B C 1
ATOM 4794 O O . LYS B 1 226 ? 25.219 -8.328 -15.383 1 98.5 226 LYS B O 1
ATOM 4799 N N . LEU B 1 227 ? 24.312 -10.188 -14.492 1 98.75 227 LEU B N 1
ATOM 4800 C CA . LEU B 1 227 ? 22.938 -9.672 -14.602 1 98.75 227 LEU B CA 1
ATOM 4801 C C . LEU B 1 227 ? 22.531 -8.938 -13.328 1 98.75 227 LEU B C 1
ATOM 4803 O O . LEU B 1 227 ? 21.453 -8.336 -13.266 1 98.75 227 LEU B O 1
ATOM 4807 N N . TYR B 1 228 ? 23.375 -8.883 -12.344 1 98.44 228 TYR B N 1
ATOM 4808 C CA . TYR B 1 228 ? 23.109 -8.344 -11.016 1 98.44 228 TYR B CA 1
ATOM 4809 C C . TYR B 1 228 ? 22.656 -6.887 -11.102 1 98.44 228 TYR B C 1
ATOM 4811 O O . TYR B 1 228 ? 21.688 -6.492 -10.438 1 98.44 228 TYR B O 1
ATOM 4819 N N . GLU B 1 229 ? 23.188 -6.109 -11.961 1 97.94 229 GLU B N 1
ATOM 4820 C CA . GLU B 1 229 ? 23 -4.664 -11.992 1 97.94 229 GLU B CA 1
ATOM 4821 C C . GLU B 1 229 ? 21.703 -4.293 -12.695 1 97.94 229 GLU B C 1
ATOM 4823 O O . GLU B 1 229 ? 21.328 -3.117 -12.758 1 97.94 229 GLU B O 1
ATOM 4828 N N . ARG B 1 230 ? 20.953 -5.25 -13.172 1 97.94 230 ARG B N 1
ATOM 4829 C CA . ARG B 1 230 ? 19.688 -4.922 -13.805 1 97.94 230 ARG B CA 1
ATOM 4830 C C . ARG B 1 230 ? 18.609 -5.926 -13.414 1 97.94 230 ARG B C 1
ATOM 4832 O O . ARG B 1 230 ? 17.656 -6.145 -14.164 1 97.94 230 ARG B O 1
ATOM 4839 N N . THR B 1 231 ? 18.875 -6.656 -12.289 1 98.88 231 THR B N 1
ATOM 4840 C CA . THR B 1 231 ? 17.906 -7.621 -11.781 1 98.88 231 THR B CA 1
ATOM 4841 C C . THR B 1 231 ? 17.281 -7.121 -10.484 1 98.88 231 THR B C 1
ATOM 4843 O O . THR B 1 231 ? 17.984 -6.672 -9.578 1 98.88 231 THR B O 1
ATOM 4846 N N . LEU B 1 232 ? 16 -7.062 -10.461 1 98.94 232 LEU B N 1
ATOM 4847 C CA . LEU B 1 232 ? 15.25 -6.93 -9.219 1 98.94 232 LEU B CA 1
ATOM 4848 C C . LEU B 1 232 ? 14.828 -8.297 -8.688 1 98.94 232 LEU B C 1
ATOM 4850 O O . LEU B 1 232 ? 13.93 -8.93 -9.234 1 98.94 232 LEU B O 1
ATOM 4854 N N . THR B 1 233 ? 15.492 -8.766 -7.633 1 98.94 233 THR B N 1
ATOM 4855 C CA . THR B 1 233 ? 15.164 -10.047 -7 1 98.94 233 THR B CA 1
ATOM 4856 C C . THR B 1 233 ? 14.141 -9.852 -5.887 1 98.94 233 THR B C 1
ATOM 4858 O O . THR B 1 233 ? 14.445 -9.258 -4.852 1 98.94 233 THR B O 1
ATOM 4861 N N . MET B 1 234 ? 12.992 -10.328 -6.105 1 98.56 234 MET B N 1
ATOM 4862 C CA . MET B 1 234 ? 11.914 -10.055 -5.164 1 98.56 234 MET B CA 1
ATOM 4863 C C . MET B 1 234 ? 11.516 -11.32 -4.406 1 98.56 234 MET B C 1
ATOM 4865 O O . MET B 1 234 ? 11.625 -12.43 -4.938 1 98.56 234 MET B O 1
ATOM 4869 N N . ASN B 1 235 ? 11.117 -11.164 -3.205 1 98.69 235 ASN B N 1
ATOM 4870 C CA . ASN B 1 235 ? 10.594 -12.195 -2.311 1 98.69 235 ASN B CA 1
ATOM 4871 C C . ASN B 1 235 ? 9.672 -11.609 -1.253 1 98.69 235 ASN B C 1
ATOM 4873 O O . ASN B 1 235 ? 9.109 -10.531 -1.447 1 98.69 235 ASN B O 1
ATOM 4877 N N . GLY B 1 236 ? 9.359 -12.336 -0.213 1 98.5 236 GLY B N 1
ATOM 4878 C CA . GLY B 1 236 ? 8.508 -11.93 0.896 1 98.5 236 GLY B CA 1
ATOM 4879 C C . GLY B 1 236 ? 8.375 -13 1.967 1 98.5 236 GLY B C 1
ATOM 4880 O O . GLY B 1 236 ? 9.031 -14.039 1.9 1 98.5 236 GLY B O 1
ATOM 4881 N N . VAL B 1 237 ? 7.555 -12.695 2.941 1 98.69 237 VAL B N 1
ATOM 4882 C CA . VAL B 1 237 ? 7.41 -13.633 4.051 1 98.69 237 VAL B CA 1
ATOM 4883 C C . VAL B 1 237 ? 6.016 -14.258 4.023 1 98.69 237 VAL B C 1
ATOM 4885 O O . VAL B 1 237 ? 5.641 -14.984 4.941 1 98.69 237 VAL B O 1
ATOM 4888 N N . SER B 1 238 ? 5.277 -14.031 3.006 1 98 238 SER B N 1
ATOM 4889 C CA . SER B 1 238 ? 3.873 -14.422 2.924 1 98 238 SER B CA 1
ATOM 4890 C C . SER B 1 238 ? 3.727 -15.945 2.855 1 98 238 SER B C 1
ATOM 4892 O O . SER B 1 238 ? 2.803 -16.516 3.445 1 98 238 SER B O 1
ATOM 4894 N N . LYS B 1 239 ? 4.609 -16.594 2.096 1 97.56 239 LYS B N 1
ATOM 4895 C CA . LYS B 1 239 ? 4.348 -17.984 1.747 1 97.56 239 LYS B CA 1
ATOM 4896 C C . LYS B 1 239 ? 5.172 -18.938 2.611 1 97.56 239 LYS B C 1
ATOM 4898 O O . LYS B 1 239 ? 4.621 -19.688 3.422 1 97.56 239 LYS B O 1
ATOM 4903 N N . ALA B 1 240 ? 6.488 -18.75 2.621 1 96.88 240 ALA B N 1
ATOM 4904 C CA . ALA B 1 240 ? 7.355 -19.641 3.389 1 96.88 240 ALA B CA 1
ATOM 4905 C C . ALA B 1 240 ? 7.043 -19.562 4.879 1 96.88 240 ALA B C 1
ATOM 4907 O O . ALA B 1 240 ? 7.18 -20.547 5.602 1 96.88 240 ALA B O 1
ATOM 4908 N N . TYR B 1 241 ? 6.59 -18.438 5.352 1 98.12 241 TYR B N 1
ATOM 4909 C CA . TYR B 1 241 ? 6.441 -18.203 6.781 1 98.12 241 TYR B CA 1
ATOM 4910 C C . TYR B 1 241 ? 4.969 -18.078 7.164 1 98.12 241 TYR B C 1
ATOM 4912 O O . TYR B 1 241 ? 4.645 -17.703 8.297 1 98.12 241 TYR B O 1
ATOM 4920 N N . ALA B 1 242 ? 4.09 -18.312 6.207 1 97.5 242 ALA B N 1
ATOM 4921 C CA . ALA B 1 242 ? 2.648 -18.234 6.422 1 97.5 242 ALA B CA 1
ATOM 4922 C C . ALA B 1 242 ? 2.25 -16.891 7.012 1 97.5 242 ALA B C 1
ATOM 4924 O O . ALA B 1 242 ? 1.553 -16.828 8.031 1 97.5 242 ALA B O 1
ATOM 4925 N N . MET B 1 243 ? 2.699 -15.867 6.387 1 98.44 243 MET B N 1
ATOM 4926 C CA . MET B 1 243 ? 2.471 -14.508 6.859 1 98.44 243 MET B CA 1
ATOM 4927 C C . MET B 1 243 ? 1.741 -13.68 5.809 1 98.44 243 MET B C 1
ATOM 4929 O O . MET B 1 243 ? 2.123 -12.539 5.531 1 98.44 243 MET B O 1
ATOM 4933 N N . THR B 1 244 ? 0.748 -14.258 5.207 1 97.81 244 THR B N 1
ATOM 4934 C CA . THR B 1 244 ? 0.089 -13.602 4.082 1 97.81 244 THR B CA 1
ATOM 4935 C C . THR B 1 244 ? -0.599 -12.32 4.527 1 97.81 244 THR B C 1
ATOM 4937 O O . THR B 1 244 ? -0.504 -11.289 3.855 1 97.81 244 THR B O 1
ATOM 4940 N N . GLY B 1 245 ? -1.236 -12.297 5.691 1 97.75 245 GLY B N 1
ATOM 4941 C CA . GLY B 1 245 ? -1.982 -11.133 6.156 1 97.75 245 GLY B CA 1
ATOM 4942 C C . GLY B 1 245 ? -1.099 -10.055 6.75 1 97.75 245 GLY B C 1
ATOM 4943 O O . GLY B 1 245 ? -1.558 -8.938 7.004 1 97.75 245 GLY B O 1
ATOM 4944 N N . TRP B 1 246 ? 0.197 -10.359 6.988 1 98.75 246 TRP B N 1
ATOM 4945 C CA . TRP B 1 246 ? 1.138 -9.406 7.57 1 98.75 246 TRP B CA 1
ATOM 4946 C C . TRP B 1 246 ? 1.58 -8.383 6.535 1 98.75 246 TRP B C 1
ATOM 4948 O O . TRP B 1 246 ? 1.987 -7.27 6.891 1 98.75 246 TRP B O 1
ATOM 4958 N N . ARG B 1 247 ? 1.558 -8.773 5.25 1 98.44 247 ARG B N 1
ATOM 4959 C CA . ARG B 1 247 ? 1.747 -7.902 4.098 1 98.44 247 ARG B CA 1
ATOM 4960 C C . ARG B 1 247 ? 3.162 -7.336 4.062 1 98.44 247 ARG B C 1
ATOM 4962 O O . ARG B 1 247 ? 3.35 -6.117 4.004 1 98.44 247 ARG B O 1
ATOM 4969 N N . ILE B 1 248 ? 4.16 -8.203 4.02 1 98.88 248 ILE B N 1
ATOM 4970 C CA . ILE B 1 248 ? 5.539 -7.762 3.84 1 98.88 248 ILE B CA 1
ATOM 4971 C C . ILE B 1 248 ? 6.141 -8.438 2.611 1 98.88 248 ILE B C 1
ATOM 4973 O O . ILE B 1 248 ? 6.199 -9.672 2.539 1 98.88 248 ILE B O 1
ATOM 4977 N N . GLY B 1 249 ? 6.488 -7.719 1.621 1 98.75 249 GLY B N 1
ATOM 4978 C CA . GLY B 1 249 ? 7.336 -8.094 0.498 1 98.75 249 GLY B CA 1
ATOM 4979 C C . GLY B 1 249 ? 8.625 -7.297 0.433 1 98.75 249 GLY B C 1
ATOM 4980 O O . GLY B 1 249 ? 8.719 -6.211 1.008 1 98.75 249 GLY B O 1
ATOM 4981 N N . TYR B 1 250 ? 9.602 -7.844 -0.153 1 98.94 250 TYR B N 1
ATOM 4982 C CA . TYR B 1 250 ? 10.867 -7.133 -0.245 1 98.94 250 TYR B CA 1
ATOM 4983 C C . TYR B 1 250 ? 11.602 -7.484 -1.535 1 98.94 250 TYR B C 1
ATOM 4985 O O . TYR B 1 250 ? 11.234 -8.438 -2.223 1 98.94 250 TYR B O 1
ATOM 4993 N N . ALA B 1 251 ? 12.594 -6.699 -1.879 1 98.88 251 ALA B N 1
ATOM 4994 C CA . ALA B 1 251 ? 13.43 -6.953 -3.051 1 98.88 251 ALA B CA 1
ATOM 4995 C C . ALA B 1 251 ? 14.836 -6.395 -2.854 1 98.88 251 ALA B C 1
ATOM 4997 O O . ALA B 1 251 ? 15.047 -5.512 -2.021 1 98.88 251 ALA B O 1
ATOM 4998 N N . GLY B 1 252 ? 15.758 -7 -3.475 1 98.88 252 GLY B N 1
ATOM 4999 C CA . GLY B 1 252 ? 17.094 -6.473 -3.693 1 98.88 252 GLY B CA 1
ATOM 5000 C C . GLY B 1 252 ? 17.359 -6.121 -5.145 1 98.88 252 GLY B C 1
ATOM 5001 O O . GLY B 1 252 ? 17 -6.875 -6.051 1 98.88 252 GLY B O 1
ATOM 5002 N N . GLY B 1 253 ? 17.922 -4.988 -5.422 1 98.75 253 GLY B N 1
ATOM 5003 C CA . GLY B 1 253 ? 18.219 -4.543 -6.773 1 98.75 253 GLY B CA 1
ATOM 5004 C C . GLY B 1 253 ? 19.156 -3.355 -6.824 1 98.75 253 GLY B C 1
ATOM 5005 O O . GLY B 1 253 ? 19.688 -2.939 -5.793 1 98.75 253 GLY B O 1
ATOM 5006 N N . PRO B 1 254 ? 19.438 -2.838 -8.023 1 98.25 254 PRO B N 1
ATOM 5007 C CA . PRO B 1 254 ? 20.328 -1.682 -8.133 1 98.25 254 PRO B CA 1
ATOM 5008 C C . PRO B 1 254 ? 19.766 -0.441 -7.438 1 98.25 254 PRO B C 1
ATOM 5010 O O . PRO B 1 254 ? 18.562 -0.195 -7.477 1 98.25 254 PRO B O 1
ATOM 5013 N N . GLU B 1 255 ? 20.672 0.353 -6.883 1 97.88 255 GLU B N 1
ATOM 5014 C CA . GLU B 1 255 ? 20.312 1.484 -6.039 1 97.88 255 GLU B CA 1
ATOM 5015 C C . GLU B 1 255 ? 19.422 2.469 -6.793 1 97.88 255 GLU B C 1
ATOM 5017 O O . GLU B 1 255 ? 18.422 2.953 -6.25 1 97.88 255 GLU B O 1
ATOM 5022 N N . PRO B 1 256 ? 19.734 2.771 -8.086 1 97.88 256 PRO B N 1
ATOM 5023 C CA . PRO B 1 256 ? 18.875 3.74 -8.773 1 97.88 256 PRO B CA 1
ATOM 5024 C C . PRO B 1 256 ? 17.422 3.271 -8.891 1 97.88 256 PRO B C 1
ATOM 5026 O O . PRO B 1 256 ? 16.5 4.074 -8.75 1 97.88 256 PRO B O 1
ATOM 5029 N N . LEU B 1 257 ? 17.234 1.973 -9.141 1 98.5 257 LEU B N 1
ATOM 5030 C CA . LEU B 1 257 ? 15.883 1.427 -9.234 1 98.5 257 LEU B CA 1
ATOM 5031 C C . LEU B 1 257 ? 15.195 1.462 -7.871 1 98.5 257 LEU B C 1
ATOM 5033 O O . LEU B 1 257 ? 14.023 1.848 -7.773 1 98.5 257 LEU B O 1
ATOM 5037 N N . ILE B 1 258 ? 15.914 1.087 -6.832 1 98.44 258 ILE B N 1
ATOM 5038 C CA . ILE B 1 258 ? 15.367 1.049 -5.48 1 98.44 258 ILE B CA 1
ATOM 5039 C C . ILE B 1 258 ? 14.977 2.459 -5.043 1 98.44 258 ILE B C 1
ATOM 5041 O O . ILE B 1 258 ? 13.93 2.654 -4.422 1 98.44 258 ILE B O 1
ATOM 5045 N N . LYS B 1 259 ? 15.773 3.412 -5.383 1 95.81 259 LYS B N 1
ATOM 5046 C CA . LYS B 1 259 ? 15.469 4.805 -5.078 1 95.81 259 LYS B CA 1
ATOM 5047 C C . LYS B 1 259 ? 14.203 5.266 -5.801 1 95.81 259 LYS B C 1
ATOM 5049 O O . LYS B 1 259 ? 13.375 5.965 -5.227 1 95.81 259 LYS B O 1
ATOM 5054 N N . ALA B 1 260 ? 14.078 4.871 -7.062 1 97.19 260 ALA B N 1
ATOM 5055 C CA . ALA B 1 260 ? 12.883 5.215 -7.836 1 97.19 260 ALA B CA 1
ATOM 5056 C C . ALA B 1 260 ? 11.633 4.582 -7.234 1 97.19 260 ALA B C 1
ATOM 5058 O O . ALA B 1 260 ? 10.586 5.219 -7.156 1 97.19 260 ALA B O 1
ATOM 5059 N N . MET B 1 261 ? 11.805 3.336 -6.824 1 97.88 261 MET B N 1
ATOM 5060 C CA . MET B 1 261 ? 10.688 2.641 -6.184 1 97.88 261 MET B CA 1
ATOM 5061 C C . MET B 1 261 ? 10.281 3.34 -4.895 1 97.88 261 MET B C 1
ATOM 5063 O O . MET B 1 261 ? 9.094 3.496 -4.617 1 97.88 261 MET B O 1
ATOM 5067 N N . ALA B 1 262 ? 11.227 3.77 -4.121 1 95.88 262 ALA B N 1
ATOM 5068 C CA . ALA B 1 262 ? 10.961 4.48 -2.875 1 95.88 262 ALA B CA 1
ATOM 5069 C C . ALA B 1 262 ? 10.227 5.793 -3.143 1 95.88 262 ALA B C 1
ATOM 5071 O O . ALA B 1 262 ? 9.352 6.195 -2.365 1 95.88 262 ALA B O 1
ATOM 5072 N N . LYS B 1 263 ? 10.625 6.465 -4.172 1 94.75 263 LYS B N 1
ATOM 5073 C CA . LYS B 1 263 ? 9.953 7.699 -4.566 1 94.75 263 LYS B CA 1
ATOM 5074 C C . LYS B 1 263 ? 8.484 7.445 -4.895 1 94.75 263 LYS B C 1
ATOM 5076 O O . LYS B 1 263 ? 7.613 8.219 -4.496 1 94.75 263 LYS B O 1
ATOM 5081 N N . VAL B 1 264 ? 8.18 6.336 -5.586 1 97.19 264 VAL B N 1
ATOM 5082 C CA . VAL B 1 264 ? 6.805 5.941 -5.863 1 97.19 264 VAL B CA 1
ATOM 5083 C C . VAL B 1 264 ? 6.062 5.699 -4.551 1 97.19 264 VAL B C 1
ATOM 5085 O O . VAL B 1 264 ? 4.98 6.246 -4.332 1 97.19 264 VAL B O 1
ATOM 5088 N N . MET B 1 265 ? 6.699 4.957 -3.666 1 96.62 265 MET B N 1
ATOM 5089 C CA . MET B 1 265 ? 6.074 4.574 -2.4 1 96.62 265 MET B CA 1
ATOM 5090 C C . MET B 1 265 ? 5.789 5.805 -1.544 1 96.62 265 MET B C 1
ATOM 5092 O O . MET B 1 265 ? 4.773 5.855 -0.845 1 96.62 265 MET B O 1
ATOM 5096 N N . SER B 1 266 ? 6.617 6.758 -1.595 1 94.06 266 SER B N 1
ATOM 5097 C CA . SER B 1 266 ? 6.465 7.957 -0.781 1 94.06 266 SER B CA 1
ATOM 5098 C C . SER B 1 266 ? 5.191 8.711 -1.146 1 94.06 266 SER B C 1
ATOM 5100 O O . SER B 1 266 ? 4.676 9.492 -0.344 1 94.06 266 SER B O 1
ATOM 5102 N N . GLN B 1 267 ? 4.598 8.414 -2.297 1 94.94 267 GLN B N 1
ATOM 5103 C CA . GLN B 1 267 ? 3.418 9.148 -2.746 1 94.94 267 GLN B CA 1
ATOM 5104 C C . GLN B 1 267 ? 2.207 8.227 -2.865 1 94.94 267 GLN B C 1
ATOM 5106 O O . GLN B 1 267 ? 1.095 8.688 -3.131 1 94.94 267 GLN B O 1
ATOM 5111 N N . THR B 1 268 ? 2.389 6.93 -2.627 1 96.31 268 THR B N 1
ATOM 5112 C CA . THR B 1 268 ? 1.287 6.012 -2.904 1 96.31 268 THR B CA 1
ATOM 5113 C C . THR B 1 268 ? 0.93 5.203 -1.66 1 96.31 268 THR B C 1
ATOM 5115 O O . THR B 1 268 ? -0.246 5.078 -1.312 1 96.31 268 THR B O 1
ATOM 5118 N N . THR B 1 269 ? 1.922 4.707 -0.933 1 94.81 269 THR B N 1
ATOM 5119 C CA . THR B 1 269 ? 1.609 3.814 0.177 1 94.81 269 THR B CA 1
ATOM 5120 C C . THR B 1 269 ? 2.344 4.246 1.443 1 94.81 269 THR B C 1
ATOM 5122 O O . THR B 1 269 ? 1.828 4.082 2.551 1 94.81 269 THR B O 1
ATOM 5125 N N . SER B 1 270 ? 3.533 4.742 1.345 1 93.38 270 SER B N 1
ATOM 5126 C CA . SER B 1 270 ? 4.414 4.98 2.482 1 93.38 270 SER B CA 1
ATOM 5127 C C . SER B 1 270 ? 4.934 3.67 3.066 1 93.38 270 SER B C 1
ATOM 5129 O O . SER B 1 270 ? 5.199 2.719 2.33 1 93.38 270 SER B O 1
ATOM 5131 N N . ASN B 1 271 ? 5.316 3.652 4.379 1 95.94 271 ASN B N 1
ATOM 5132 C CA . ASN B 1 271 ? 5.977 2.477 4.934 1 95.94 271 ASN B CA 1
ATOM 5133 C C . ASN B 1 271 ? 4.984 1.343 5.184 1 95.94 271 ASN B C 1
ATOM 5135 O O . ASN B 1 271 ? 3.801 1.589 5.418 1 95.94 271 ASN B O 1
ATOM 5139 N N . PRO B 1 272 ? 5.414 0.048 5.109 1 98 272 PRO B N 1
ATOM 5140 C CA . PRO B 1 272 ? 4.562 -1.051 5.578 1 98 272 PRO B CA 1
ATOM 5141 C C . PRO B 1 272 ? 4.301 -0.994 7.082 1 98 272 PRO B C 1
ATOM 5143 O O . PRO B 1 272 ? 4.941 -0.217 7.797 1 98 272 PRO B O 1
ATOM 5146 N N . SER B 1 273 ? 3.328 -1.771 7.547 1 98.62 273 SER B N 1
ATOM 5147 C CA . SER B 1 273 ? 3.033 -1.835 8.977 1 98.62 273 SER B CA 1
ATOM 5148 C C . SER B 1 273 ? 4.301 -2.084 9.789 1 98.62 273 SER B C 1
ATOM 5150 O O . SER B 1 273 ? 5.055 -3.016 9.5 1 98.62 273 SER B O 1
ATOM 5152 N N . SER B 1 274 ? 4.527 -1.196 10.766 1 98.5 274 SER B N 1
ATOM 5153 C CA . SER B 1 274 ? 5.723 -1.322 11.594 1 98.5 274 SER B CA 1
ATOM 5154 C C . SER B 1 274 ? 5.754 -2.664 12.32 1 98.5 274 SER B C 1
ATOM 5156 O O . SER B 1 274 ? 6.805 -3.305 12.398 1 98.5 274 SER B O 1
ATOM 5158 N N . ILE B 1 275 ? 4.613 -3.162 12.797 1 98.81 275 ILE B N 1
ATOM 5159 C CA . ILE B 1 275 ? 4.523 -4.418 13.531 1 98.81 275 ILE B CA 1
ATOM 5160 C C . ILE B 1 275 ? 4.883 -5.582 12.617 1 98.81 275 ILE B C 1
ATOM 5162 O O . ILE B 1 275 ? 5.637 -6.477 13.008 1 98.81 275 ILE B O 1
ATOM 5166 N N . SER B 1 276 ? 4.363 -5.535 11.398 1 98.94 276 SER B N 1
ATOM 5167 C CA . SER B 1 276 ? 4.664 -6.578 10.422 1 98.94 276 SER B CA 1
ATOM 5168 C C . SER B 1 276 ? 6.156 -6.629 10.109 1 98.94 276 SER B C 1
ATOM 5170 O O . SER B 1 276 ? 6.707 -7.703 9.859 1 98.94 276 SER B O 1
ATOM 5172 N N . GLN B 1 277 ? 6.797 -5.465 10.047 1 98.94 277 GLN B N 1
ATOM 5173 C CA . GLN B 1 277 ? 8.219 -5.422 9.742 1 98.94 277 GLN B CA 1
ATOM 5174 C C . GLN B 1 277 ? 9.039 -6.098 10.836 1 98.94 277 GLN B C 1
ATOM 5176 O O . GLN B 1 277 ? 9.953 -6.871 10.547 1 98.94 277 GLN B O 1
ATOM 5181 N N . TRP B 1 278 ? 8.695 -5.82 12.07 1 98.94 278 TRP B N 1
ATOM 5182 C CA . TRP B 1 278 ? 9.422 -6.438 13.18 1 98.94 278 TRP B CA 1
ATOM 5183 C C . TRP B 1 278 ? 9.188 -7.945 13.203 1 98.94 278 TRP B C 1
ATOM 5185 O O . TRP B 1 278 ? 10.094 -8.711 13.531 1 98.94 278 TRP B O 1
ATOM 5195 N N . ALA B 1 279 ? 7.949 -8.383 12.898 1 98.94 279 ALA B N 1
ATOM 5196 C CA . ALA B 1 279 ? 7.691 -9.812 12.727 1 98.94 279 ALA B CA 1
ATOM 5197 C C . ALA B 1 279 ? 8.578 -10.406 11.641 1 98.94 279 ALA B C 1
ATOM 5199 O O . ALA B 1 279 ? 9.133 -11.492 11.805 1 98.94 279 ALA B O 1
ATOM 5200 N N . ALA B 1 280 ? 8.75 -9.703 10.57 1 98.94 280 ALA B N 1
ATOM 5201 C CA . ALA B 1 280 ? 9.523 -10.18 9.422 1 98.94 280 ALA B CA 1
ATOM 5202 C C . ALA B 1 280 ? 11.016 -10.258 9.766 1 98.94 280 ALA B C 1
ATOM 5204 O O . ALA B 1 280 ? 11.727 -11.125 9.258 1 98.94 280 ALA B O 1
ATOM 5205 N N . VAL B 1 281 ? 11.508 -9.289 10.617 1 98.94 281 VAL B N 1
ATOM 5206 C CA . VAL B 1 281 ? 12.891 -9.383 11.086 1 98.94 281 VAL B CA 1
ATOM 5207 C C . VAL B 1 281 ? 13.133 -10.75 11.703 1 98.94 281 VAL B C 1
ATOM 5209 O O . VAL B 1 281 ? 14.125 -11.414 11.391 1 98.94 281 VAL B O 1
ATOM 5212 N N . GLU B 1 282 ? 12.203 -11.18 12.562 1 98.94 282 GLU B N 1
ATOM 5213 C CA . GLU B 1 282 ? 12.328 -12.477 13.227 1 98.94 282 GLU B CA 1
ATOM 5214 C C . GLU B 1 282 ? 12.164 -13.625 12.234 1 98.94 282 GLU B C 1
ATOM 5216 O O . GLU B 1 282 ? 12.844 -14.648 12.344 1 98.94 282 GLU B O 1
ATOM 5221 N N . ALA B 1 283 ? 11.25 -13.461 11.32 1 98.88 283 ALA B N 1
ATOM 5222 C CA . ALA B 1 283 ? 11.055 -14.5 10.312 1 98.88 283 ALA B CA 1
ATOM 5223 C C . ALA B 1 283 ? 12.359 -14.812 9.586 1 98.88 283 ALA B C 1
ATOM 5225 O O . ALA B 1 283 ? 12.688 -15.977 9.367 1 98.88 283 ALA B O 1
ATOM 5226 N N . LEU B 1 284 ? 13.133 -13.766 9.25 1 98.88 284 LEU B N 1
ATOM 5227 C CA . LEU B 1 284 ? 14.305 -13.922 8.398 1 98.88 284 LEU B CA 1
ATOM 5228 C C . LEU B 1 284 ? 15.531 -14.281 9.219 1 98.88 284 LEU B C 1
ATOM 5230 O O . LEU B 1 284 ? 16.422 -14.977 8.734 1 98.88 284 LEU B O 1
ATOM 5234 N N . ASN B 1 285 ? 15.578 -13.828 10.445 1 98.69 285 ASN B N 1
ATOM 5235 C CA . ASN B 1 285 ? 16.766 -14.023 11.273 1 98.69 285 ASN B CA 1
ATOM 5236 C C . ASN B 1 285 ? 16.609 -15.219 12.203 1 98.69 285 ASN B C 1
ATOM 5238 O O . ASN B 1 285 ? 17.594 -15.797 12.648 1 98.69 285 ASN B O 1
ATOM 5242 N N . GLY B 1 286 ? 15.359 -15.492 12.602 1 98.25 286 GLY B N 1
ATOM 5243 C CA . GLY B 1 286 ? 15.109 -16.516 13.602 1 98.25 286 GLY B CA 1
ATOM 5244 C C . GLY B 1 286 ? 15.281 -17.938 13.062 1 98.25 286 GLY B C 1
ATOM 5245 O O . GLY B 1 286 ? 15.836 -18.125 11.984 1 98.25 286 GLY B O 1
ATOM 5246 N N . PRO B 1 287 ? 14.859 -18.891 13.883 1 97.56 287 PRO B N 1
ATOM 5247 C CA . PRO B 1 287 ? 14.953 -20.297 13.453 1 97.56 287 PRO B CA 1
ATOM 5248 C C . PRO B 1 287 ? 14.188 -20.562 12.156 1 97.56 287 PRO B C 1
ATOM 5250 O O . PRO B 1 287 ? 13.086 -20.031 11.961 1 97.56 287 PRO B O 1
ATOM 5253 N N . GLN B 1 288 ? 14.766 -21.344 11.328 1 97.19 288 GLN B N 1
ATOM 5254 C CA . GLN B 1 288 ? 14.195 -21.656 10.031 1 97.19 288 GLN B CA 1
ATOM 5255 C C . GLN B 1 288 ? 13.742 -23.109 9.969 1 97.19 288 GLN B C 1
ATOM 5257 O O . GLN B 1 288 ? 13.422 -23.625 8.898 1 97.19 288 GLN B O 1
ATOM 5262 N N . ASP B 1 289 ? 13.664 -23.812 11.055 1 96.25 289 ASP B N 1
ATOM 5263 C CA . ASP B 1 289 ? 13.508 -25.266 11.117 1 96.25 289 ASP B CA 1
ATOM 5264 C C . ASP B 1 289 ? 12.117 -25.688 10.656 1 96.25 289 ASP B C 1
ATOM 5266 O O . ASP B 1 289 ? 11.898 -26.859 10.344 1 96.25 289 ASP B O 1
ATOM 5270 N N . PHE B 1 290 ? 11.164 -24.812 10.609 1 95.31 290 PHE B N 1
ATOM 5271 C CA . PHE B 1 290 ? 9.805 -25.156 10.219 1 95.31 290 PHE B CA 1
ATOM 5272 C C . PHE B 1 290 ? 9.688 -25.234 8.703 1 95.31 290 PHE B C 1
ATOM 5274 O O . PHE B 1 290 ? 8.734 -25.828 8.18 1 95.31 290 PHE B O 1
ATOM 5281 N N . ILE B 1 291 ? 10.617 -24.703 7.965 1 95.69 291 ILE B N 1
ATOM 5282 C CA . ILE B 1 291 ? 10.508 -24.562 6.52 1 95.69 291 ILE B CA 1
ATOM 5283 C C . ILE B 1 291 ? 10.555 -25.953 5.863 1 95.69 291 ILE B C 1
ATOM 5285 O O . ILE B 1 291 ? 9.68 -26.297 5.074 1 95.69 291 ILE B O 1
ATOM 5289 N N . LYS B 1 292 ? 11.539 -26.75 6.234 1 95.12 292 LYS B N 1
ATOM 5290 C CA . LYS B 1 292 ? 11.727 -28.047 5.586 1 95.12 292 LYS B CA 1
ATOM 5291 C C . LYS B 1 292 ? 10.547 -28.984 5.859 1 95.12 292 LYS B C 1
ATOM 5293 O O . LYS B 1 292 ? 10.023 -29.609 4.941 1 95.12 292 LYS B O 1
ATOM 5298 N N . PRO B 1 293 ? 10.055 -29.094 7.152 1 95.75 293 PRO B N 1
ATOM 5299 C CA . PRO B 1 293 ? 8.875 -29.922 7.395 1 95.75 293 PRO B CA 1
ATOM 5300 C C . PRO B 1 293 ? 7.637 -29.438 6.645 1 95.75 293 PRO B C 1
ATOM 5302 O O . PRO B 1 293 ? 6.844 -30.25 6.16 1 95.75 293 PRO B O 1
ATOM 5305 N N . ASN B 1 294 ? 7.441 -28.172 6.605 1 95.62 294 ASN B N 1
ATOM 5306 C CA . ASN B 1 294 ? 6.316 -27.625 5.855 1 95.62 294 ASN B CA 1
ATOM 5307 C C . ASN B 1 294 ? 6.41 -27.969 4.371 1 95.62 294 ASN B C 1
ATOM 5309 O O . ASN B 1 294 ? 5.41 -28.328 3.744 1 95.62 294 ASN B O 1
ATOM 5313 N N . ALA B 1 295 ? 7.602 -27.812 3.811 1 96.81 295 ALA B N 1
ATOM 5314 C CA . ALA B 1 295 ? 7.816 -28.156 2.408 1 96.81 295 ALA B CA 1
ATOM 5315 C C . ALA B 1 295 ? 7.523 -29.625 2.16 1 96.81 295 ALA B C 1
ATOM 5317 O O . ALA B 1 295 ? 6.961 -29.984 1.124 1 96.81 295 ALA B O 1
ATOM 5318 N N . LYS B 1 296 ? 7.914 -30.453 3.07 1 97.12 296 LYS B N 1
ATOM 5319 C CA . LYS B 1 296 ? 7.664 -31.891 2.941 1 97.12 296 LYS B CA 1
ATOM 5320 C C . LYS B 1 296 ? 6.168 -32.188 2.957 1 97.12 296 LYS B C 1
ATOM 5322 O O . LYS B 1 296 ? 5.703 -33.094 2.236 1 97.12 296 LYS B O 1
ATOM 5327 N N . LEU B 1 297 ? 5.496 -31.516 3.814 1 96.94 297 LEU B N 1
ATOM 5328 C CA . LEU B 1 297 ? 4.043 -31.656 3.863 1 96.94 297 LEU B CA 1
ATOM 5329 C C . LEU B 1 297 ? 3.412 -31.266 2.529 1 96.94 297 LEU B C 1
ATOM 5331 O O . LEU B 1 297 ? 2.541 -31.984 2.021 1 96.94 297 LEU B O 1
ATOM 5335 N N . PHE B 1 298 ? 3.842 -30.172 1.98 1 97.69 298 PHE B N 1
ATOM 5336 C CA . PHE B 1 298 ? 3.326 -29.734 0.687 1 97.69 298 PHE B CA 1
ATOM 5337 C C . PHE B 1 298 ? 3.703 -30.734 -0.404 1 97.69 298 PHE B C 1
ATOM 5339 O O . PHE B 1 298 ? 2.93 -30.953 -1.339 1 97.69 298 PHE B O 1
ATOM 5346 N N . GLU B 1 299 ? 4.883 -31.297 -0.285 1 98.19 299 GLU B N 1
ATOM 5347 C CA . GLU B 1 299 ? 5.305 -32.312 -1.237 1 98.19 299 GLU B CA 1
ATOM 5348 C C . GLU B 1 299 ? 4.359 -33.531 -1.212 1 98.19 299 GLU B C 1
ATOM 5350 O O . GLU B 1 299 ? 3.973 -34.031 -2.264 1 98.19 299 GLU B O 1
ATOM 5355 N N . GLN B 1 300 ? 3.998 -33.938 -0.066 1 98.25 300 GLN B N 1
ATOM 5356 C CA . GLN B 1 300 ? 3.072 -35.062 0.085 1 98.25 300 GLN B CA 1
ATOM 5357 C C . GLN B 1 300 ? 1.705 -34.719 -0.506 1 98.25 300 GLN B C 1
ATOM 5359 O O . GLN B 1 300 ? 1.094 -35.562 -1.18 1 98.25 300 GLN B O 1
ATOM 5364 N N . ARG B 1 301 ? 1.275 -33.562 -0.2 1 98.44 301 ARG B N 1
ATOM 5365 C CA . ARG B 1 301 ? -0.008 -33.125 -0.733 1 98.44 301 ARG B CA 1
ATOM 5366 C C . ARG B 1 301 ? 0.031 -33.031 -2.256 1 98.44 301 ARG B C 1
ATOM 5368 O O . ARG B 1 301 ? -0.928 -33.438 -2.928 1 98.44 301 ARG B O 1
ATOM 5375 N N . ARG B 1 302 ? 1.125 -32.5 -2.76 1 98.31 302 ARG B N 1
ATOM 5376 C CA . ARG B 1 302 ? 1.336 -32.469 -4.203 1 98.31 302 ARG B CA 1
ATOM 5377 C C . ARG B 1 302 ? 1.22 -33.844 -4.809 1 98.31 302 ARG B C 1
ATOM 5379 O O . ARG B 1 302 ? 0.494 -34.062 -5.785 1 98.31 302 ARG B O 1
ATOM 5386 N N . ASP B 1 303 ? 1.896 -34.781 -4.234 1 98.62 303 ASP B N 1
ATOM 5387 C CA . ASP B 1 303 ? 1.907 -36.156 -4.754 1 98.62 303 ASP B CA 1
ATOM 5388 C C . ASP B 1 303 ? 0.505 -36.75 -4.746 1 98.62 303 ASP B C 1
ATOM 5390 O O . ASP B 1 303 ? 0.107 -37.438 -5.699 1 98.62 303 ASP B O 1
ATOM 5394 N N . LEU B 1 304 ? -0.178 -36.5 -3.674 1 98.62 304 LEU B N 1
ATOM 5395 C CA . LEU B 1 304 ? -1.551 -36.969 -3.549 1 98.62 304 LEU B CA 1
ATOM 5396 C C . LEU B 1 304 ? -2.428 -36.406 -4.66 1 98.62 304 LEU B C 1
ATOM 5398 O O . LEU B 1 304 ? -3.105 -37.156 -5.367 1 98.62 304 LEU B O 1
ATOM 5402 N N . VAL B 1 305 ? -2.436 -35.125 -4.824 1 98.75 305 VAL B N 1
ATOM 5403 C CA . VAL B 1 305 ? -3.301 -34.406 -5.773 1 98.75 305 VAL B CA 1
ATOM 5404 C C . VAL B 1 305 ? -2.939 -34.812 -7.199 1 98.75 305 VAL B C 1
ATOM 5406 O O . VAL B 1 305 ? -3.822 -35.125 -8.008 1 98.75 305 VAL B O 1
ATOM 5409 N N . VAL B 1 306 ? -1.652 -34.844 -7.516 1 98.69 306 VAL B N 1
ATOM 5410 C CA . VAL B 1 306 ? -1.19 -35.188 -8.852 1 98.69 306 VAL B CA 1
ATOM 5411 C C . VAL B 1 306 ? -1.626 -36.625 -9.18 1 98.69 306 VAL B C 1
ATOM 5413 O O . VAL B 1 306 ? -2.119 -36.906 -10.273 1 98.69 306 VAL B O 1
ATOM 5416 N N . SER B 1 307 ? -1.453 -37.469 -8.25 1 98.75 307 SER B N 1
ATOM 5417 C CA . SER B 1 307 ? -1.844 -38.875 -8.445 1 98.75 307 SER B CA 1
ATOM 5418 C C . SER B 1 307 ? -3.338 -39 -8.727 1 98.75 307 SER B C 1
ATOM 5420 O O . SER B 1 307 ? -3.744 -39.625 -9.695 1 98.75 307 SER B O 1
ATOM 5422 N N . MET B 1 308 ? -4.086 -38.375 -7.91 1 98.81 308 MET B N 1
ATOM 5423 C CA . MET B 1 308 ? -5.535 -38.5 -8.031 1 98.81 308 MET B CA 1
ATOM 5424 C C . MET B 1 308 ? -6.031 -37.812 -9.312 1 98.81 308 MET B C 1
ATOM 5426 O O . MET B 1 308 ? -6.922 -38.344 -9.984 1 98.81 308 MET B O 1
ATOM 5430 N N . LEU B 1 309 ? -5.527 -36.688 -9.641 1 98.81 309 LEU B N 1
ATOM 5431 C CA . LEU B 1 309 ? -5.949 -35.969 -10.844 1 98.81 309 LEU B CA 1
ATOM 5432 C C . LEU B 1 309 ? -5.59 -36.781 -12.094 1 98.81 309 LEU B C 1
ATOM 5434 O O . LEU B 1 309 ? -6.344 -36.781 -13.07 1 98.81 309 LEU B O 1
ATOM 5438 N N . ASN B 1 310 ? -4.441 -37.438 -12.07 1 98.56 310 ASN B N 1
ATOM 5439 C CA . ASN B 1 310 ? -4.023 -38.219 -13.227 1 98.56 310 ASN B CA 1
ATOM 5440 C C . ASN B 1 310 ? -4.84 -39.5 -13.359 1 98.56 310 ASN B C 1
ATOM 5442 O O . ASN B 1 310 ? -4.801 -40.156 -14.398 1 98.56 310 ASN B O 1
ATOM 5446 N N . GLN B 1 311 ? -5.602 -39.812 -12.398 1 98.44 311 GLN B N 1
ATOM 5447 C CA . GLN B 1 311 ? -6.531 -40.938 -12.453 1 98.44 311 GLN B CA 1
ATOM 5448 C C . GLN B 1 311 ? -7.895 -40.5 -12.977 1 98.44 311 GLN B C 1
ATOM 5450 O O . GLN B 1 311 ? -8.758 -41.344 -13.258 1 98.44 311 GLN B O 1
ATOM 5455 N N . ALA B 1 312 ? -8.117 -39.25 -13.062 1 98.44 312 ALA B N 1
ATOM 5456 C CA . ALA B 1 312 ? -9.383 -38.719 -13.578 1 98.44 312 ALA B CA 1
ATOM 5457 C C . ALA B 1 312 ? -9.406 -38.75 -15.102 1 98.44 312 ALA B C 1
ATOM 5459 O O . ALA B 1 312 ? -8.43 -38.375 -15.758 1 98.44 312 ALA B O 1
ATOM 5460 N N . ASN B 1 313 ? -10.484 -39.156 -15.68 1 97.81 313 ASN B N 1
ATOM 5461 C CA . ASN B 1 313 ? -10.625 -39.188 -17.125 1 97.81 313 ASN B CA 1
ATOM 5462 C C . ASN B 1 313 ? -10.453 -37.812 -17.766 1 97.81 313 ASN B C 1
ATOM 5464 O O . ASN B 1 313 ? -11.078 -36.844 -17.328 1 97.81 313 ASN B O 1
ATOM 5468 N N . GLY B 1 314 ? -9.562 -37.781 -18.688 1 98.06 314 GLY B N 1
ATOM 5469 C CA . GLY B 1 314 ? -9.461 -36.562 -19.5 1 98.06 314 GLY B CA 1
ATOM 5470 C C . GLY B 1 314 ? -8.555 -35.5 -18.891 1 98.06 314 GLY B C 1
ATOM 5471 O O . GLY B 1 314 ? -8.359 -34.438 -19.484 1 98.06 314 GLY B O 1
ATOM 5472 N N . ILE B 1 315 ? -7.992 -35.75 -17.75 1 98.31 315 ILE B N 1
ATOM 5473 C CA . ILE B 1 315 ? -7.113 -34.812 -17.078 1 98.31 315 ILE B CA 1
ATOM 5474 C C . ILE B 1 315 ? -5.672 -35.312 -17.141 1 98.31 315 ILE B C 1
ATOM 5476 O O . ILE B 1 315 ? -5.418 -36.531 -16.969 1 98.31 315 ILE B O 1
ATOM 5480 N N . ARG B 1 316 ? -4.805 -34.469 -17.469 1 98 316 ARG B N 1
ATOM 5481 C CA . ARG B 1 316 ? -3.369 -34.719 -17.359 1 98 316 ARG B CA 1
ATOM 5482 C C . ARG B 1 316 ? -2.711 -33.688 -16.469 1 98 316 ARG B C 1
ATOM 5484 O O . ARG B 1 316 ? -2.775 -32.469 -16.734 1 98 316 ARG B O 1
ATOM 5491 N N . CYS B 1 317 ? -2.08 -34.094 -15.461 1 98 317 CYS B N 1
ATOM 5492 C CA . CYS B 1 317 ? -1.521 -33.188 -14.469 1 98 317 CYS B CA 1
ATOM 5493 C C . CYS B 1 317 ? -0.019 -33.406 -14.328 1 98 317 CYS B C 1
ATOM 5495 O O . CYS B 1 317 ? 0.421 -34.406 -13.758 1 98 317 CYS B O 1
ATOM 5497 N N . PRO B 1 318 ? 0.811 -32.438 -14.789 1 97.25 318 PRO B N 1
ATOM 5498 C CA . PRO B 1 318 ? 2.252 -32.531 -14.547 1 97.25 318 PRO B CA 1
ATOM 5499 C C . PRO B 1 318 ? 2.611 -32.406 -13.07 1 97.25 318 PRO B C 1
ATOM 5501 O O . PRO B 1 318 ? 1.844 -31.828 -12.289 1 97.25 318 PRO B O 1
ATOM 5504 N N . THR B 1 319 ? 3.75 -33 -12.719 1 97.5 319 THR B N 1
ATOM 5505 C CA . THR B 1 319 ? 4.254 -32.875 -11.352 1 97.5 319 THR B CA 1
ATOM 5506 C C . THR B 1 319 ? 5.164 -31.672 -11.211 1 97.5 319 THR B C 1
ATOM 5508 O O . THR B 1 319 ? 6.266 -31.641 -11.758 1 97.5 319 THR B O 1
ATOM 5511 N N . PRO B 1 320 ? 4.75 -30.672 -10.523 1 97.5 320 PRO B N 1
ATOM 5512 C CA . PRO B 1 320 ? 5.594 -29.484 -10.383 1 97.5 320 PRO B CA 1
ATOM 5513 C C . PRO B 1 320 ? 6.73 -29.688 -9.383 1 97.5 320 PRO B C 1
ATOM 5515 O O . PRO B 1 320 ? 6.676 -30.594 -8.547 1 97.5 320 PRO B O 1
ATOM 5518 N N . GLU B 1 321 ? 7.75 -28.828 -9.422 1 98.12 321 GLU B N 1
ATOM 5519 C CA . GLU B 1 321 ? 8.922 -28.891 -8.555 1 98.12 321 GLU B CA 1
ATOM 5520 C C . GLU B 1 321 ? 8.688 -28.156 -7.242 1 98.12 321 GLU B C 1
ATOM 5522 O O . GLU B 1 321 ? 9.422 -28.359 -6.273 1 98.12 321 GLU B O 1
ATOM 5527 N N . GLY B 1 322 ? 7.652 -27.266 -7.297 1 98.12 322 GLY B N 1
ATOM 5528 C CA . GLY B 1 322 ? 7.52 -26.453 -6.094 1 98.12 322 GLY B CA 1
ATOM 5529 C C . GLY B 1 322 ? 6.207 -25.703 -6.023 1 98.12 322 GLY B C 1
ATOM 5530 O O . GLY B 1 322 ? 5.246 -26.047 -6.707 1 98.12 322 GLY B O 1
ATOM 5531 N N . ALA B 1 323 ? 6.145 -24.719 -5.039 1 97.94 323 ALA B N 1
ATOM 5532 C CA . ALA B 1 323 ? 4.961 -23.938 -4.703 1 97.94 323 ALA B CA 1
ATOM 5533 C C . ALA B 1 323 ? 3.883 -24.812 -4.074 1 97.94 323 ALA B C 1
ATOM 5535 O O . ALA B 1 323 ? 4.191 -25.719 -3.295 1 97.94 323 ALA B O 1
ATOM 5536 N N . PHE B 1 324 ? 2.689 -24.5 -4.152 1 98 324 PHE B N 1
ATOM 5537 C CA . PHE B 1 324 ? 1.62 -25.344 -3.65 1 98 324 PHE B CA 1
ATOM 5538 C C . PHE B 1 324 ? 0.429 -25.344 -4.602 1 98 324 PHE B C 1
ATOM 5540 O O . PHE B 1 324 ? -0.72 -25.25 -4.168 1 98 324 PHE B O 1
ATOM 5547 N N . TYR B 1 325 ? 0.798 -25.375 -5.926 1 97.81 325 TYR B N 1
ATOM 5548 C CA . TYR B 1 325 ? -0.186 -25.406 -7.004 1 97.81 325 TYR B CA 1
ATOM 5549 C C . TYR B 1 325 ? 0.104 -26.547 -7.977 1 97.81 325 TYR B C 1
ATOM 5551 O O . TYR B 1 325 ? 1.255 -26.953 -8.133 1 97.81 325 TYR B O 1
ATOM 5559 N N . VAL B 1 326 ? -0.935 -27.016 -8.617 1 98.19 326 VAL B N 1
ATOM 5560 C CA . VAL B 1 326 ? -0.816 -27.812 -9.836 1 98.19 326 VAL B CA 1
ATOM 5561 C C . VAL B 1 326 ? -1.641 -27.172 -10.953 1 98.19 326 VAL B C 1
ATOM 5563 O O . VAL B 1 326 ? -2.561 -26.391 -10.688 1 98.19 326 VAL B O 1
ATOM 5566 N N . TYR B 1 327 ? -1.251 -27.422 -12.164 1 98.44 327 TYR B N 1
ATOM 5567 C CA . TYR B 1 327 ? -1.871 -26.812 -13.328 1 98.44 327 TYR B CA 1
ATOM 5568 C C . TYR B 1 327 ? -2.268 -27.859 -14.359 1 98.44 327 TYR B C 1
ATOM 5570 O O . TYR B 1 327 ? -1.753 -27.859 -15.477 1 98.44 327 TYR B O 1
ATOM 5578 N N . PRO B 1 328 ? -3.23 -28.688 -14.047 1 98.44 328 PRO B N 1
ATOM 5579 C CA . PRO B 1 328 ? -3.633 -29.781 -14.922 1 98.44 328 PRO B CA 1
ATOM 5580 C C . PRO B 1 328 ? -4.316 -29.312 -16.203 1 98.44 328 PRO B C 1
ATOM 5582 O O . PRO B 1 328 ? -4.957 -28.25 -16.203 1 98.44 328 PRO B O 1
ATOM 5585 N N . SER B 1 329 ? -4.207 -30.078 -17.234 1 98.38 329 SER B N 1
ATOM 5586 C CA . SER B 1 329 ? -4.898 -29.859 -18.5 1 98.38 329 SER B CA 1
ATOM 5587 C C . SER B 1 329 ? -6.266 -30.547 -18.5 1 98.38 329 SER B C 1
ATOM 5589 O O . SER B 1 329 ? -6.414 -31.656 -17.984 1 98.38 329 SER B O 1
ATOM 5591 N N . VAL B 1 330 ? -7.203 -29.906 -19.062 1 98.25 330 VAL B N 1
ATOM 5592 C CA . VAL B 1 330 ? -8.516 -30.531 -19.25 1 98.25 330 VAL B CA 1
ATOM 5593 C C . VAL B 1 330 ? -8.781 -30.75 -20.734 1 98.25 330 VAL B C 1
ATOM 5595 O O . VAL B 1 330 ? -9.938 -30.844 -21.156 1 98.25 330 VAL B O 1
ATOM 5598 N N . GLU B 1 331 ? -7.785 -30.766 -21.531 1 97.75 331 GLU B N 1
ATOM 5599 C CA . GLU B 1 331 ? -7.902 -30.953 -22.969 1 97.75 331 GLU B CA 1
ATOM 5600 C C . GLU B 1 331 ? -8.758 -32.188 -23.297 1 97.75 331 GLU B C 1
ATOM 5602 O O . GLU B 1 331 ? -9.539 -32.156 -24.25 1 97.75 331 GLU B O 1
ATOM 5607 N N . GLY B 1 332 ? -8.648 -33.219 -22.562 1 98 332 GLY B N 1
ATOM 5608 C CA . GLY B 1 332 ? -9.359 -34.469 -22.797 1 98 332 GLY B CA 1
ATOM 5609 C C . GLY B 1 332 ? -10.859 -34.344 -22.562 1 98 332 GLY B C 1
ATOM 5610 O O . GLY B 1 332 ? -11.617 -35.219 -22.969 1 98 332 GLY B O 1
ATOM 5611 N N . LEU B 1 333 ? -11.25 -33.281 -22.016 1 98.25 333 LEU B N 1
ATOM 5612 C CA . LEU B 1 333 ? -12.664 -33.094 -21.688 1 98.25 333 LEU B CA 1
ATOM 5613 C C . LEU B 1 333 ? -13.312 -32.062 -22.609 1 98.25 333 LEU B C 1
ATOM 5615 O O . LEU B 1 333 ? -14.539 -31.938 -22.641 1 98.25 333 LEU B O 1
ATOM 5619 N N . ILE B 1 334 ? -12.5 -31.297 -23.297 1 98.31 334 ILE B N 1
ATOM 5620 C CA . ILE B 1 334 ? -13.039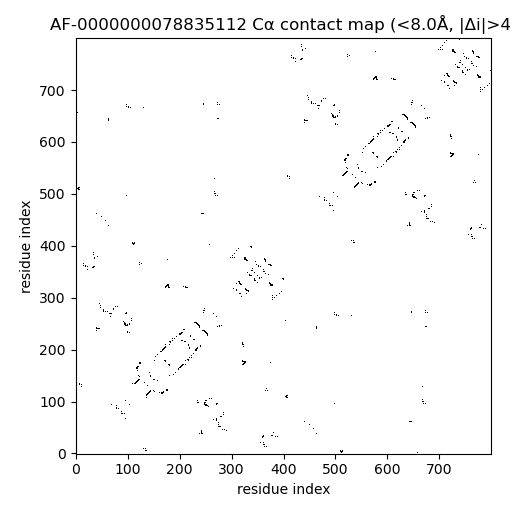 -30.266 -24.188 1 98.31 334 ILE B CA 1
ATOM 5621 C C . ILE B 1 334 ? -13.859 -30.922 -25.297 1 98.31 334 ILE B C 1
ATOM 5623 O O . ILE B 1 334 ? -13.414 -31.906 -25.906 1 98.31 334 ILE B O 1
ATOM 5627 N N . GLY B 1 335 ? -15.031 -30.375 -25.609 1 98.25 335 GLY B N 1
ATOM 5628 C CA . GLY B 1 335 ? -15.914 -30.922 -26.625 1 98.25 335 GLY B CA 1
ATOM 5629 C C . GLY B 1 335 ? -16.891 -31.953 -26.094 1 98.25 335 GLY B C 1
ATOM 5630 O O . GLY B 1 335 ? -17.844 -32.312 -26.781 1 98.25 335 GLY B O 1
ATOM 5631 N N . LYS B 1 336 ? -16.672 -32.438 -24.922 1 98.19 336 LYS B N 1
ATOM 5632 C CA . LYS B 1 336 ? -17.562 -33.438 -24.312 1 98.19 336 LYS B CA 1
ATOM 5633 C C . LYS B 1 336 ? -18.719 -32.75 -23.578 1 98.19 336 LYS B C 1
ATOM 5635 O O . LYS B 1 336 ? -18.734 -31.531 -23.438 1 98.19 336 LYS B O 1
ATOM 5640 N N . THR B 1 337 ? -19.672 -33.531 -23.109 1 98.25 337 THR B N 1
ATOM 5641 C CA . THR B 1 337 ? -20.891 -33 -22.516 1 98.25 337 THR B CA 1
ATOM 5642 C C . THR B 1 337 ? -20.906 -33.25 -21.016 1 98.25 337 THR B C 1
ATOM 5644 O O . THR B 1 337 ? -20.75 -34.375 -20.562 1 98.25 337 THR B O 1
ATOM 5647 N N . ALA B 1 338 ? -21.062 -32.219 -20.25 1 97.56 338 ALA B N 1
ATOM 5648 C CA . ALA B 1 338 ? -21.172 -32.312 -18.797 1 97.56 338 ALA B CA 1
ATOM 5649 C C . ALA B 1 338 ? -22.5 -32.938 -18.391 1 97.56 338 ALA B C 1
ATOM 5651 O O . ALA B 1 338 ? -23.406 -33.094 -19.203 1 97.56 338 ALA B O 1
ATOM 5652 N N . PRO B 1 339 ? -22.609 -33.281 -17.094 1 95.94 339 PRO B N 1
ATOM 5653 C CA . PRO B 1 339 ? -23.859 -33.875 -16.609 1 95.94 339 PRO B CA 1
ATOM 5654 C C . PRO B 1 339 ? -25.062 -32.969 -16.797 1 95.94 339 PRO B C 1
ATOM 5656 O O . PRO B 1 339 ? -26.188 -33.438 -16.969 1 95.94 339 PRO B O 1
ATOM 5659 N N . SER B 1 340 ? -24.844 -31.719 -16.781 1 95.56 340 SER B N 1
ATOM 5660 C CA . SER B 1 340 ? -25.906 -30.734 -16.938 1 95.56 340 SER B CA 1
ATOM 5661 C C . SER B 1 340 ? -26.453 -30.734 -18.359 1 95.56 340 SER B C 1
ATOM 5663 O O . SER B 1 340 ? -27.531 -30.188 -18.625 1 95.56 340 SER B O 1
ATOM 5665 N N . GLY B 1 341 ? -25.766 -31.234 -19.312 1 97.38 341 GLY B N 1
ATOM 5666 C CA . GLY B 1 341 ? -26.109 -31.188 -20.734 1 97.38 341 GLY B CA 1
ATOM 5667 C C . GLY B 1 341 ? -25.312 -30.172 -21.516 1 97.38 341 GLY B C 1
ATOM 5668 O O . GLY B 1 341 ? -25.344 -30.156 -22.75 1 97.38 341 GLY B O 1
ATOM 5669 N N . LYS B 1 342 ? -24.562 -29.375 -20.891 1 97.38 342 LYS B N 1
ATOM 5670 C CA . LYS B 1 342 ? -23.766 -28.328 -21.547 1 97.38 342 LYS B CA 1
ATOM 5671 C C . LYS B 1 342 ? -22.484 -28.906 -22.125 1 97.38 342 LYS B C 1
ATOM 5673 O O . LYS B 1 342 ? -21.812 -29.734 -21.484 1 97.38 342 LYS B O 1
ATOM 5678 N N . VAL B 1 343 ? -22.094 -28.531 -23.312 1 98.38 343 VAL B N 1
ATOM 5679 C CA . VAL B 1 343 ? -20.812 -28.891 -23.906 1 98.38 343 VAL B CA 1
ATOM 5680 C C . VAL B 1 343 ? -19.703 -28.062 -23.281 1 98.38 343 VAL B C 1
ATOM 5682 O O . VAL B 1 343 ? -19.812 -26.844 -23.188 1 98.38 343 VAL B O 1
ATOM 5685 N N . ILE B 1 344 ? -18.672 -28.734 -22.859 1 98.38 344 ILE B N 1
ATOM 5686 C CA . ILE B 1 344 ? -17.5 -28.062 -22.312 1 98.38 344 ILE B CA 1
ATOM 5687 C C . ILE B 1 344 ? -16.641 -27.516 -23.453 1 98.38 344 ILE B C 1
ATOM 5689 O O . ILE B 1 344 ? -15.875 -28.266 -24.062 1 98.38 344 ILE B O 1
ATOM 5693 N N . GLY B 1 345 ? -16.75 -26.188 -23.672 1 98 345 GLY B N 1
ATOM 5694 C CA . GLY B 1 345 ? -16.062 -25.594 -24.797 1 98 345 GLY B CA 1
ATOM 5695 C C . GLY B 1 345 ? -14.68 -25.062 -24.453 1 98 345 GLY B C 1
ATOM 5696 O O . GLY B 1 345 ? -13.828 -24.891 -25.328 1 98 345 GLY B O 1
ATOM 5697 N N . ASN B 1 346 ? -14.422 -24.828 -23.234 1 97.56 346 ASN B N 1
ATOM 5698 C CA . ASN B 1 346 ? -13.164 -24.266 -22.75 1 97.56 346 ASN B CA 1
ATOM 5699 C C . ASN B 1 346 ? -12.961 -24.547 -21.266 1 97.56 346 ASN B C 1
ATOM 5701 O O . ASN B 1 346 ? -13.773 -25.234 -20.641 1 97.56 346 ASN B O 1
ATOM 5705 N N . ASP B 1 347 ? -11.867 -24.109 -20.781 1 97.12 347 ASP B N 1
ATOM 5706 C CA . ASP B 1 347 ? -11.531 -24.406 -19.391 1 97.12 347 ASP B CA 1
ATOM 5707 C C . ASP B 1 347 ? -12.43 -23.641 -18.422 1 97.12 347 ASP B C 1
ATOM 5709 O O . ASP B 1 347 ? -12.688 -24.094 -17.312 1 97.12 347 ASP B O 1
ATOM 5713 N N . GLN B 1 348 ? -12.93 -22.516 -18.812 1 94.88 348 GLN B N 1
ATOM 5714 C CA . GLN B 1 348 ? -13.914 -21.812 -17.984 1 94.88 348 GLN B CA 1
ATOM 5715 C C . GLN B 1 348 ? -15.195 -22.625 -17.844 1 94.88 348 GLN B C 1
ATOM 5717 O O . GLN B 1 348 ? -15.75 -22.734 -16.75 1 94.88 348 GLN B O 1
ATOM 5722 N N . ASP B 1 349 ? -15.68 -23.141 -18.953 1 95.94 349 ASP B N 1
ATOM 5723 C CA . ASP B 1 349 ? -16.844 -24 -18.906 1 95.94 349 ASP B CA 1
ATOM 5724 C C . ASP B 1 349 ? -16.625 -25.172 -17.953 1 95.94 349 ASP B C 1
ATOM 5726 O O . ASP B 1 349 ? -17.516 -25.516 -17.172 1 95.94 349 ASP B O 1
ATOM 5730 N N . PHE B 1 350 ? -15.516 -25.797 -18.078 1 97.44 350 PHE B N 1
ATOM 5731 C CA . PHE B 1 350 ? -15.18 -26.922 -17.203 1 97.44 350 PHE B CA 1
ATOM 5732 C C . PHE B 1 350 ? -15.281 -26.531 -15.742 1 97.44 350 PHE B C 1
ATOM 5734 O O . PHE B 1 350 ? -15.914 -27.219 -14.945 1 97.44 350 PHE B O 1
ATOM 5741 N N . ALA B 1 351 ? -14.586 -25.406 -15.367 1 95.88 351 ALA B N 1
ATOM 5742 C CA . ALA B 1 351 ? -14.562 -24.953 -13.977 1 95.88 351 ALA B CA 1
ATOM 5743 C C . ALA B 1 351 ? -15.969 -24.672 -13.461 1 95.88 351 ALA B C 1
ATOM 5745 O O . ALA B 1 351 ? -16.312 -25.047 -12.336 1 95.88 351 ALA B O 1
ATOM 5746 N N . VAL B 1 352 ? -16.781 -24.047 -14.312 1 93.44 352 VAL B N 1
ATOM 5747 C CA . VAL B 1 352 ? -18.141 -23.703 -13.93 1 93.44 352 VAL B CA 1
ATOM 5748 C C . VAL B 1 352 ? -18.969 -24.969 -13.734 1 93.44 352 VAL B C 1
ATOM 5750 O O . VAL B 1 352 ? -19.688 -25.109 -12.734 1 93.44 352 VAL B O 1
ATOM 5753 N N . GLU B 1 353 ? -18.922 -25.891 -14.648 1 95.38 353 GLU B N 1
ATOM 5754 C CA . GLU B 1 353 ? -19.688 -27.141 -14.578 1 95.38 353 GLU B CA 1
ATOM 5755 C C . GLU B 1 353 ? -19.25 -27.984 -13.383 1 95.38 353 GLU B C 1
ATOM 5757 O O . GLU B 1 353 ? -20.062 -28.641 -12.75 1 95.38 353 GLU B O 1
ATOM 5762 N N . LEU B 1 354 ? -17.938 -28 -13.133 1 96.75 354 LEU B N 1
ATOM 5763 C CA . LEU B 1 354 ? -17.406 -28.719 -11.977 1 96.75 354 LEU B CA 1
ATOM 5764 C C . LEU B 1 354 ? -17.984 -28.172 -10.688 1 96.75 354 LEU B C 1
ATOM 5766 O O . LEU B 1 354 ? -18.406 -28.922 -9.805 1 96.75 354 LEU B O 1
ATOM 5770 N N . LEU B 1 355 ? -17.953 -26.844 -10.531 1 94.81 355 LEU B N 1
ATOM 5771 C CA . LEU B 1 355 ? -18.5 -26.172 -9.352 1 94.81 355 LEU B CA 1
ATOM 5772 C C . LEU B 1 355 ? -19.984 -26.484 -9.188 1 94.81 355 LEU B C 1
ATOM 5774 O O . LEU B 1 355 ? -20.422 -26.844 -8.094 1 94.81 355 LEU B O 1
ATOM 5778 N N . GLU B 1 356 ? -20.734 -26.422 -10.273 1 91.94 356 GLU B N 1
ATOM 5779 C CA . GLU B 1 356 ? -22.188 -26.609 -10.234 1 91.94 356 GLU B CA 1
ATOM 5780 C C . GLU B 1 356 ? -22.547 -28.062 -9.945 1 91.94 356 GLU B C 1
ATOM 5782 O O . GLU B 1 356 ? -23.5 -28.328 -9.219 1 91.94 356 GLU B O 1
ATOM 5787 N N . SER B 1 357 ? -21.828 -28.953 -10.492 1 94.38 357 SER B N 1
ATOM 5788 C CA . SER B 1 357 ? -22.156 -30.375 -10.414 1 94.38 357 SER B CA 1
ATOM 5789 C C . SER B 1 357 ? -21.641 -31 -9.117 1 94.38 357 SER B C 1
ATOM 5791 O O . SER B 1 357 ? -22.312 -31.844 -8.523 1 94.38 357 SER B O 1
ATOM 5793 N N . GLU B 1 358 ? -20.406 -30.578 -8.75 1 95.88 358 GLU B N 1
ATOM 5794 C CA . GLU B 1 358 ? -19.734 -31.328 -7.691 1 95.88 358 GLU B CA 1
ATOM 5795 C C . GLU B 1 358 ? -19.328 -30.406 -6.543 1 95.88 358 GLU B C 1
ATOM 5797 O O . GLU B 1 358 ? -18.812 -30.875 -5.527 1 95.88 358 GLU B O 1
ATOM 5802 N N . GLY B 1 359 ? -19.484 -29.109 -6.676 1 94.12 359 GLY B N 1
ATOM 5803 C CA . GLY B 1 359 ? -19.188 -28.172 -5.602 1 94.12 359 GLY B CA 1
ATOM 5804 C C . GLY B 1 359 ? -17.703 -27.953 -5.391 1 94.12 359 GLY B C 1
ATOM 5805 O O . GLY B 1 359 ? -17.234 -27.812 -4.258 1 94.12 359 GLY B O 1
ATOM 5806 N N . VAL B 1 360 ? -16.922 -28.062 -6.434 1 96.25 360 VAL B N 1
ATOM 5807 C CA . VAL B 1 360 ? -15.484 -27.797 -6.34 1 96.25 360 VAL B CA 1
ATOM 5808 C C . VAL B 1 360 ? -15.133 -26.562 -7.152 1 96.25 360 VAL B C 1
ATOM 5810 O O . VAL B 1 360 ? -15.391 -26.5 -8.352 1 96.25 360 VAL B O 1
ATOM 5813 N N . SER B 1 361 ? -14.57 -25.562 -6.434 1 94.12 361 SER B N 1
ATOM 5814 C CA . SER B 1 361 ? -14.172 -24.312 -7.074 1 94.12 361 SER B CA 1
ATOM 5815 C C . SER B 1 361 ? -12.68 -24.312 -7.391 1 94.12 361 SER B C 1
ATOM 5817 O O . SER B 1 361 ? -11.852 -24.531 -6.504 1 94.12 361 SER B O 1
ATOM 5819 N N . VAL B 1 362 ? -12.375 -24.141 -8.672 1 94.94 362 VAL B N 1
ATOM 5820 C CA . VAL B 1 362 ? -11 -24.031 -9.148 1 94.94 362 VAL B CA 1
ATOM 5821 C C . VAL B 1 362 ? -10.859 -22.797 -10.031 1 94.94 362 VAL B C 1
ATOM 5823 O O . VAL B 1 362 ? -11.859 -22.141 -10.367 1 94.94 362 VAL B O 1
ATOM 5826 N N . VAL B 1 363 ? -9.656 -22.438 -10.359 1 93.5 363 VAL B N 1
ATOM 5827 C CA . VAL B 1 363 ? -9.43 -21.281 -11.227 1 93.5 363 VAL B CA 1
ATOM 5828 C C . VAL B 1 363 ? -9.07 -21.75 -12.633 1 93.5 363 VAL B C 1
ATOM 5830 O O . VAL B 1 363 ? -8.102 -22.484 -12.82 1 93.5 363 VAL B O 1
ATOM 5833 N N . PHE B 1 364 ? -9.828 -21.344 -13.602 1 95.06 364 PHE B N 1
ATOM 5834 C CA . PHE B 1 364 ? -9.633 -21.812 -14.969 1 95.06 364 PHE B CA 1
ATOM 5835 C C . PHE B 1 364 ? -8.406 -21.156 -15.594 1 95.06 364 PHE B C 1
ATOM 5837 O O . PHE B 1 364 ? -8.008 -20.062 -15.195 1 95.06 364 PHE B O 1
ATOM 5844 N N . GLY B 1 365 ? -7.844 -21.797 -16.562 1 95.94 365 GLY B N 1
ATOM 5845 C CA . GLY B 1 365 ? -6.543 -21.469 -17.125 1 95.94 365 GLY B CA 1
ATOM 5846 C C . GLY B 1 365 ? -6.531 -20.141 -17.859 1 95.94 365 GLY B C 1
ATOM 5847 O O . GLY B 1 365 ? -5.512 -19.453 -17.875 1 95.94 365 GLY B O 1
ATOM 5848 N N . ALA B 1 366 ? -7.617 -19.719 -18.469 1 94.25 366 ALA B N 1
ATOM 5849 C CA . ALA B 1 366 ? -7.699 -18.453 -19.188 1 94.25 366 ALA B CA 1
ATOM 5850 C C . ALA B 1 366 ? -7.293 -17.281 -18.297 1 94.25 366 ALA B C 1
ATOM 5852 O O . ALA B 1 366 ? -6.711 -16.297 -18.781 1 94.25 366 ALA B O 1
ATOM 5853 N N . ALA B 1 367 ? -7.543 -17.375 -17.047 1 92.69 367 ALA B N 1
ATOM 5854 C CA . ALA B 1 367 ? -7.195 -16.328 -16.094 1 92.69 367 ALA B CA 1
ATOM 5855 C C . ALA B 1 367 ? -5.684 -16.172 -15.969 1 92.69 367 ALA B C 1
ATOM 5857 O O . ALA B 1 367 ? -5.188 -15.094 -15.625 1 92.69 367 ALA B O 1
ATOM 5858 N N . PHE B 1 368 ? -4.957 -17.234 -16.281 1 95.75 368 PHE B N 1
ATOM 5859 C CA . PHE B 1 368 ? -3.506 -17.25 -16.156 1 95.75 368 PHE B CA 1
ATOM 5860 C C . PHE B 1 368 ? -2.838 -17.109 -17.516 1 95.75 368 PHE B C 1
ATOM 5862 O O . PHE B 1 368 ? -1.612 -17.188 -17.625 1 95.75 368 PHE B O 1
ATOM 5869 N N . GLY B 1 369 ? -3.67 -17.031 -18.578 1 95.56 369 GLY B N 1
ATOM 5870 C CA . GLY B 1 369 ? -3.15 -16.766 -19.922 1 95.56 369 GLY B CA 1
ATOM 5871 C C . GLY B 1 369 ? -2.818 -18.016 -20.703 1 95.56 369 GLY B C 1
ATOM 5872 O O . GLY B 1 369 ? -2.248 -17.953 -21.781 1 95.56 369 GLY B O 1
ATOM 5873 N N . LEU B 1 370 ? -3.15 -19.188 -20.125 1 97.38 370 LEU B N 1
ATOM 5874 C CA . LEU B 1 370 ? -2.861 -20.422 -20.859 1 97.38 370 LEU B CA 1
ATOM 5875 C C . LEU B 1 370 ? -3.975 -21.453 -20.656 1 97.38 370 LEU B C 1
ATOM 5877 O O . LEU B 1 370 ? -4.168 -21.953 -19.547 1 97.38 370 LEU B O 1
ATOM 5881 N N . SER B 1 371 ? -4.676 -21.797 -21.641 1 96.69 371 SER B N 1
ATOM 5882 C CA . SER B 1 371 ? -5.773 -22.766 -21.734 1 96.69 371 SER B CA 1
ATOM 5883 C C . SER B 1 371 ? -5.383 -23.953 -22.578 1 96.69 371 SER B C 1
ATOM 5885 O O . SER B 1 371 ? -4.449 -23.891 -23.391 1 96.69 371 SER B O 1
ATOM 5887 N N . PRO B 1 372 ? -6.082 -25.094 -22.422 1 97.94 372 PRO B N 1
ATOM 5888 C CA . PRO B 1 372 ? -7.168 -25.344 -21.469 1 97.94 372 PRO B CA 1
ATOM 5889 C C . PRO B 1 372 ? -6.691 -26.031 -20.188 1 97.94 372 PRO B C 1
ATOM 5891 O O . PRO B 1 372 ? -6.434 -27.234 -20.188 1 97.94 372 PRO B O 1
ATOM 5894 N N . HIS B 1 373 ? -6.516 -25.344 -19.188 1 98.12 373 HIS B N 1
ATOM 5895 C CA . HIS B 1 373 ? -6.016 -25.812 -17.891 1 98.12 373 HIS B CA 1
ATOM 5896 C C . HIS B 1 373 ? -6.852 -25.25 -16.75 1 98.12 373 HIS B C 1
ATOM 5898 O O . HIS B 1 373 ? -7.816 -24.516 -16.969 1 98.12 373 HIS B O 1
ATOM 5904 N N . PHE B 1 374 ? -6.59 -25.703 -15.57 1 96.94 374 PHE B N 1
ATOM 5905 C CA . PHE B 1 374 ? -7.059 -25.062 -14.344 1 96.94 374 PHE B CA 1
ATOM 5906 C C . PHE B 1 374 ? -6.016 -25.188 -13.234 1 96.94 374 PHE B C 1
ATOM 5908 O O . PHE B 1 374 ? -5.098 -26.016 -13.328 1 96.94 374 PHE B O 1
ATOM 5915 N N . ARG B 1 375 ? -6.082 -24.312 -12.305 1 96.94 375 ARG B N 1
ATOM 5916 C CA . ARG B 1 375 ? -5.156 -24.344 -11.172 1 96.94 375 ARG B CA 1
ATOM 5917 C C . ARG B 1 375 ? -5.848 -24.859 -9.914 1 96.94 375 ARG B C 1
ATOM 5919 O O . ARG B 1 375 ? -6.98 -24.469 -9.617 1 96.94 375 ARG B O 1
ATOM 5926 N N . ILE B 1 376 ? -5.176 -25.688 -9.242 1 96.12 376 ILE B N 1
ATOM 5927 C CA . ILE B 1 376 ? -5.566 -26.156 -7.91 1 96.12 376 ILE B CA 1
ATOM 5928 C C . ILE B 1 376 ? -4.488 -25.781 -6.898 1 96.12 376 ILE B C 1
ATOM 5930 O O . ILE B 1 376 ? -3.295 -25.953 -7.156 1 96.12 376 ILE B O 1
ATOM 5934 N N . SER B 1 377 ? -4.906 -25.203 -5.84 1 96.38 377 SER B N 1
ATOM 5935 C CA . SER B 1 377 ? -4.031 -25.031 -4.684 1 96.38 377 SER B CA 1
ATOM 5936 C C . SER B 1 377 ? -4.133 -26.234 -3.738 1 96.38 377 SER B C 1
ATOM 5938 O O . SER B 1 377 ? -5.23 -26.609 -3.324 1 96.38 377 SER B O 1
ATOM 5940 N N . TYR B 1 378 ? -3.055 -26.828 -3.416 1 97.56 378 TYR B N 1
ATOM 5941 C CA . TYR B 1 378 ? -3.094 -27.938 -2.465 1 97.56 378 TYR B CA 1
ATOM 5942 C C . TYR B 1 378 ? -2.641 -27.484 -1.083 1 97.56 378 TYR B C 1
ATOM 5944 O O . TYR B 1 378 ? -2.086 -28.281 -0.315 1 97.56 378 TYR B O 1
ATOM 5952 N N . ALA B 1 379 ? -2.789 -26.203 -0.786 1 94.88 379 ALA B N 1
ATOM 5953 C CA . ALA B 1 379 ? -2.494 -25.625 0.526 1 94.88 379 ALA B CA 1
ATOM 5954 C C . ALA B 1 379 ? -3.672 -25.797 1.479 1 94.88 379 ALA B C 1
ATOM 5956 O O . ALA B 1 379 ? -4.211 -24.828 2 1 94.88 379 ALA B O 1
ATOM 5957 N N . THR B 1 380 ? -4.156 -26.984 1.699 1 94.56 380 THR B N 1
ATOM 5958 C CA . THR B 1 380 ? -5.215 -27.359 2.625 1 94.56 380 THR B CA 1
ATOM 5959 C C . THR B 1 380 ? -5.02 -28.781 3.119 1 94.56 380 THR B C 1
ATOM 5961 O O . THR B 1 380 ? -4.039 -29.438 2.764 1 94.56 380 THR B O 1
ATOM 5964 N N . SER B 1 381 ? -5.887 -29.297 3.924 1 94.56 381 SER B N 1
ATOM 5965 C CA . SER B 1 381 ? -5.699 -30.594 4.566 1 94.56 381 SER B CA 1
ATOM 5966 C C . SER B 1 381 ? -5.848 -31.734 3.566 1 94.56 381 SER B C 1
ATOM 5968 O O . SER B 1 381 ? -6.52 -31.594 2.543 1 94.56 381 SER B O 1
ATOM 5970 N N . ASN B 1 382 ? -5.258 -32.812 3.898 1 96.69 382 ASN B N 1
ATOM 5971 C CA . ASN B 1 382 ? -5.363 -34 3.07 1 96.69 382 ASN B CA 1
ATOM 5972 C C . ASN B 1 382 ? -6.812 -34.438 2.896 1 96.69 382 ASN B C 1
ATOM 5974 O O . ASN B 1 382 ? -7.215 -34.875 1.811 1 96.69 382 ASN B O 1
ATOM 5978 N N . ALA B 1 383 ? -7.566 -34.344 3.947 1 97.38 383 ALA B N 1
ATOM 5979 C CA . ALA B 1 383 ? -8.969 -34.75 3.895 1 97.38 383 ALA B CA 1
ATOM 5980 C C . ALA B 1 383 ? -9.742 -33.938 2.867 1 97.38 383 ALA B C 1
ATOM 5982 O O . ALA B 1 383 ? -10.523 -34.5 2.088 1 97.38 383 ALA B O 1
ATOM 5983 N N . VAL B 1 384 ? -9.484 -32.656 2.891 1 96.44 384 VAL B N 1
ATOM 5984 C CA . VAL B 1 384 ? -10.156 -31.75 1.958 1 96.44 384 VAL B CA 1
ATOM 5985 C C . VAL B 1 384 ? -9.68 -32.031 0.535 1 96.44 384 VAL B C 1
ATOM 5987 O O . VAL B 1 384 ? -10.484 -32.062 -0.4 1 96.44 384 VAL B O 1
ATOM 5990 N N . LEU B 1 385 ? -8.406 -32.312 0.364 1 98.06 385 LEU B N 1
ATOM 5991 C CA . LEU B 1 385 ? -7.836 -32.562 -0.949 1 98.06 385 LEU B CA 1
ATOM 5992 C C . LEU B 1 385 ? -8.383 -33.875 -1.521 1 98.06 385 LEU B C 1
ATOM 5994 O O . LEU B 1 385 ? -8.727 -33.938 -2.701 1 98.06 385 LEU B O 1
ATOM 5998 N N . GLU B 1 386 ? -8.461 -34.875 -0.703 1 98.44 386 GLU B N 1
ATOM 5999 C CA . GLU B 1 386 ? -8.984 -36.156 -1.144 1 98.44 386 GLU B CA 1
ATOM 6000 C C . GLU B 1 386 ? -10.445 -36.031 -1.567 1 98.44 386 GLU B C 1
ATOM 6002 O O . GLU B 1 386 ? -10.844 -36.594 -2.6 1 98.44 386 GLU B O 1
ATOM 6007 N N . ASP B 1 387 ? -11.18 -35.344 -0.752 1 98.31 387 ASP B N 1
ATOM 6008 C CA . ASP B 1 387 ? -12.586 -35.125 -1.081 1 98.31 387 ASP B CA 1
ATOM 6009 C C . ASP B 1 387 ? -12.734 -34.375 -2.396 1 98.31 387 ASP B C 1
ATOM 6011 O O . ASP B 1 387 ? -13.492 -34.781 -3.277 1 98.31 387 ASP B O 1
ATOM 6015 N N . ALA B 1 388 ? -12.008 -33.312 -2.535 1 98.06 388 ALA B N 1
ATOM 6016 C CA . ALA B 1 388 ? -12.086 -32.5 -3.736 1 98.06 388 ALA B CA 1
ATOM 6017 C C . ALA B 1 388 ? -11.672 -33.281 -4.977 1 98.06 388 ALA B C 1
ATOM 6019 O O . ALA B 1 388 ? -12.344 -33.219 -6.004 1 98.06 388 ALA B O 1
ATOM 6020 N N . CYS B 1 389 ? -10.594 -34 -4.906 1 98.69 389 CYS B N 1
ATOM 6021 C CA . CYS B 1 389 ? -10.102 -34.75 -6.051 1 98.69 389 CYS B CA 1
ATOM 6022 C C . CYS B 1 389 ? -11.07 -35.875 -6.406 1 98.69 389 CYS B C 1
ATOM 6024 O O . CYS B 1 389 ? -11.258 -36.219 -7.582 1 98.69 389 CYS B O 1
ATOM 6026 N N . SER B 1 390 ? -11.648 -36.5 -5.387 1 98.69 390 SER B N 1
ATOM 6027 C CA . SER B 1 390 ? -12.656 -37.5 -5.645 1 98.69 390 SER B CA 1
ATOM 6028 C C . SER B 1 390 ? -13.852 -36.938 -6.406 1 98.69 390 SER B C 1
ATOM 6030 O O . SER B 1 390 ? -14.391 -37.594 -7.305 1 98.69 390 SER B O 1
ATOM 6032 N N . ARG B 1 391 ? -14.242 -35.781 -6.031 1 98.38 391 ARG B N 1
ATOM 6033 C CA . ARG B 1 391 ? -15.328 -35.094 -6.723 1 98.38 391 ARG B CA 1
ATOM 6034 C C . ARG B 1 391 ? -14.945 -34.781 -8.164 1 98.38 391 ARG B C 1
ATOM 6036 O O . ARG B 1 391 ? -15.766 -34.906 -9.07 1 98.38 391 ARG B O 1
ATOM 6043 N N . ILE B 1 392 ? -13.75 -34.344 -8.352 1 98.56 392 ILE B N 1
ATOM 6044 C CA . ILE B 1 392 ? -13.258 -34.062 -9.703 1 98.56 392 ILE B CA 1
ATOM 6045 C C . ILE B 1 392 ? -13.281 -35.344 -10.531 1 98.56 392 ILE B C 1
ATOM 6047 O O . ILE B 1 392 ? -13.727 -35.344 -11.68 1 98.56 392 ILE B O 1
ATOM 6051 N N . GLN B 1 393 ? -12.828 -36.469 -9.938 1 98.69 393 GLN B N 1
ATOM 6052 C CA . GLN B 1 393 ? -12.836 -37.75 -10.617 1 98.69 393 GLN B CA 1
ATOM 6053 C C . GLN B 1 393 ? -14.258 -38.156 -11.008 1 98.69 393 GLN B C 1
ATOM 6055 O O . GLN B 1 393 ? -14.5 -38.625 -12.117 1 98.69 393 GLN B O 1
ATOM 6060 N N . ARG B 1 394 ? -15.148 -37.938 -10.055 1 98.38 394 ARG B N 1
ATOM 6061 C CA . ARG B 1 394 ? -16.547 -38.281 -10.312 1 98.38 394 ARG B CA 1
ATOM 6062 C C . ARG B 1 394 ? -17.125 -37.438 -11.438 1 98.38 394 ARG B C 1
ATOM 6064 O O . ARG B 1 394 ? -17.812 -37.969 -12.32 1 98.38 394 ARG B O 1
ATOM 6071 N N . PHE B 1 395 ? -16.906 -36.188 -11.422 1 98.38 395 PHE B N 1
ATOM 6072 C CA . PHE B 1 395 ? -17.359 -35.281 -12.484 1 98.38 395 PHE B CA 1
ATOM 6073 C C . PHE B 1 395 ? -16.844 -35.75 -13.844 1 98.38 395 PHE B C 1
ATOM 6075 O O . PHE B 1 395 ? -17.625 -35.875 -14.789 1 98.38 395 PHE B O 1
ATOM 6082 N N . CYS B 1 396 ? -15.5 -36 -13.891 1 98.5 396 CYS B N 1
ATOM 6083 C CA . CYS B 1 396 ? -14.867 -36.406 -15.141 1 98.5 396 CYS B CA 1
ATOM 6084 C C . CYS B 1 396 ? -15.43 -37.719 -15.641 1 98.5 396 CYS B C 1
ATOM 6086 O O . CYS B 1 396 ? -15.555 -37.938 -16.844 1 98.5 396 CYS B O 1
ATOM 6088 N N . ALA B 1 397 ? -15.758 -38.594 -14.711 1 98 397 ALA B N 1
ATOM 6089 C CA . ALA B 1 397 ? -16.312 -39.875 -15.07 1 98 397 ALA B CA 1
ATOM 6090 C C . ALA B 1 397 ? -17.703 -39.75 -15.672 1 98 397 ALA B C 1
ATOM 6092 O O . ALA B 1 397 ? -18.141 -40.562 -16.469 1 98 397 ALA B O 1
ATOM 6093 N N . ASN B 1 398 ? -18.344 -38.656 -15.305 1 97.62 398 ASN B N 1
ATOM 6094 C CA . ASN B 1 398 ? -19.719 -38.469 -15.727 1 97.62 398 ASN B CA 1
ATOM 6095 C C . ASN B 1 398 ? -19.812 -37.594 -16.969 1 97.62 398 ASN B C 1
ATOM 6097 O O . ASN B 1 398 ? -20.906 -37.344 -17.484 1 97.62 398 ASN B O 1
ATOM 6101 N N . VAL B 1 399 ? -18.719 -37.062 -17.328 1 96.44 399 VAL B N 1
ATOM 6102 C CA . VAL B 1 399 ? -18.672 -36.312 -18.594 1 96.44 399 VAL B CA 1
ATOM 6103 C C . VAL B 1 399 ? -18.703 -37.281 -19.766 1 96.44 399 VAL B C 1
ATOM 6105 O O . VAL B 1 399 ? -18.062 -38.344 -19.719 1 96.44 399 VAL B O 1
ATOM 6108 N N . LYS B 1 400 ? -19.625 -37 -20.797 1 94.38 400 LYS B N 1
ATOM 6109 C CA . LYS B 1 400 ? -19.859 -37.938 -21.906 1 94.38 400 LYS B CA 1
ATOM 6110 C C . LYS B 1 400 ? -19.391 -37.344 -23.234 1 94.38 400 LYS B C 1
ATOM 6112 O O . LYS B 1 400 ? -19.484 -36.125 -23.453 1 94.38 400 LYS B O 1
#

InterPro domains:
  IPR004838 Aminotransferases, class-I, pyridoxal-phosphate-binding site [PS00105] (236-249)
  IPR004839 Aminotransferase, class I/classII, large domain [PF00155] (32-392)
  IPR015421 Pyridoxal phosphate-dependent transferase, major domain [G3DSA:3.40.640.10] (63-286)
  IPR015422 Pyridoxal phosphate-dependent transferase, small domain [G3DSA:3.90.1150.10] (21-392)
  IPR015424 Pyridoxal phosphate-dependent transferase [SSF53383] (5-398)
  IPR050596 Aspartate/prephenate aminotransferase-like [PTHR46383] (7-398)

Sequence (800 aa):
MSLESAALARVKPSATLAADAKARELKAQGRNVISLAAGEPDFDTPENIKEAAIKAIREGKTKYTNVDGIPELKEAICAKFQRENGLTYKPSQINVSPGGKPVIWNAFLATLNPGDEVIVPTPYWVSYWDIVLLAGGRPVAAPTSADTGFKLTGKDLASKITPKTRWVILNSPSNPSGAAYTKAELRELADVLLQHPHVWILTDDMYEHLVFGDFEFFTIAQVEPKLYERTLTMNGVSKAYAMTGWRIGYAGGPEPLIKAMAKVMSQTTSNPSSISQWAAVEALNGPQDFIKPNAKLFEQRRDLVVSMLNQANGIRCPTPEGAFYVYPSVEGLIGKTAPSGKVIGNDQDFAVELLESEGVSVVFGAAFGLSPHFRISYATSNAVLEDACSRIQRFCANVKMSLESAALARVKPSATLAADAKARELKAQGRNVISLAAGEPDFDTPENIKEAAIKAIREGKTKYTNVDGIPELKEAICAKFQRENGLTYKPSQINVSPGGKPVIWNAFLATLNPGDEVIVPTPYWVSYWDIVLLAGGRPVAAPTSADTGFKLTGKDLASKITPKTRWVILNSPSNPSGAAYTKAELRELADVLLQHPHVWILTDDMYEHLVFGDFEFFTIAQVEPKLYERTLTMNGVSKAYAMTGWRIGYAGGPEPLIKAMAKVMSQTTSNPSSISQWAAVEALNGPQDFIKPNAKLFEQRRDLVVSMLNQANGIRCPTPEGAFYVYPSVEGLIGKTAPSGKVIGNDQDFAVELLESEGVSVVFGAAFGLSPHFRISYATSNAVLEDACSRIQRFCANVK

Nearest PDB structures (foldseek):
  6f77-assembly3_E  TM=9.960E-01  e=2.065E-66  Sinorhizobium meliloti 1021
  6f77-assembly2_C  TM=9.934E-01  e=1.622E-61  Sinorhizobium meliloti 1021
  6f35-assembly1_B  TM=9.840E-01  e=5.230E-59  Sinorhizobium meliloti 1021
  1j32-assembly1_B  TM=9.788E-01  e=1.829E-47  Phormidium lapideum
  9k71-assembly1_B  TM=9.183E-01  e=1.219E-27  Bacillus cereus ATCC 14579

Radius of gyration: 27.53 Å; Cα contacts (8 Å, |Δi|>4): 1808; chains: 2; bounding box: 55×83×58 Å

Secondary structure (DSSP, 8-state):
--SS-HHHHTSPPPHHHHHHHHHHHHHHTT---EE----S-SSPPPHHHHHHHHHHHHTT--S---TT--HHHHHHHHHHHHHHH-----GGGEEEESSHHHHHHHHHHHH--TT-EEEEEES--HHHHHHHHHTT-EEEEEE--GGGTT---HHHHHHH--TTEEEEEEESS-TTT-----HHHHHHHHHHHHT-TT-EEEEE-TTTT-B-TT-----HHHH-GGGGGGEEEEEESTTTTT-GGG--EEEE--HHHHHHHHHHHHHHT-SPPHHHHHHHHHHHHS--TTHHHHHHHHHHHHHHHHHHHHTSTT-B----SBTTEE--B-GGGTTSB-TTS-B--SHHHHHHHHHHHH-EE-EEGGGGT--SBEEEE--S-HHHHHHHHHHHHHHHHH--/--SS-HHHHTSPPPHHHHHHHHHHHHHHTT---EE----S-SSPPPHHHHHHHHHHHHTT--S---TT--HHHHHHHHHHHHHHH-----GGGEEEESSHHHHHHHHHHHH--TT-EEEEEES--HHHHHHHHHTT-EEEEEE--GGGTT---HHHHHHH--TTEEEEEEESS-TTT-----HHHHHHHHHHHHT-TT-EEEEE-TTTT-B-TT-----HHHH-GGGGGGEEEEEESTTTTT-GGG--EEEE--HHHHHHHHHHHHHHT-SPPHHHHHHHHHHHHS--TTHHHHHHHHHHHHHHHHHHHHTSTT-B----SBTTEE--B-GGGTTSB-TTS-B--SHHHHHHHHHHHH-EE-EEGGGGT--SBEEEE--S-HHHHHHHHHHHHHHHHH--

Solvent-accessible surface area (backbone atoms only — not comparable to full-atom values): 39004 Å² total; per-residue (Å²): 128,74,67,63,9,70,44,48,65,58,40,73,82,60,56,64,57,51,46,49,50,52,48,49,52,44,39,74,72,68,45,80,60,49,72,27,61,59,92,54,54,71,55,70,53,50,65,71,30,52,49,39,23,45,49,32,56,75,70,60,47,38,45,74,60,46,45,44,41,47,69,67,37,34,49,30,50,30,50,42,35,35,74,74,49,69,39,88,57,57,58,72,18,38,40,32,27,40,14,51,55,25,50,55,33,29,50,39,42,23,41,30,35,77,72,27,24,32,40,38,46,18,53,28,48,58,53,60,56,40,32,32,29,48,36,38,26,40,66,37,80,40,75,42,38,78,90,56,54,50,42,81,47,35,70,61,52,57,73,69,61,52,96,48,33,42,35,37,55,44,55,40,21,18,55,42,46,0,24,52,55,45,64,68,54,39,47,42,41,47,58,48,47,70,75,36,81,71,49,31,37,39,37,42,33,50,26,55,67,28,46,32,90,86,60,61,79,68,54,59,45,56,75,38,62,88,45,40,74,47,28,39,46,30,31,49,43,28,53,71,47,21,27,47,8,41,20,44,9,34,33,42,33,36,45,73,58,36,51,40,24,44,57,45,30,65,46,35,47,39,33,39,33,31,40,40,44,48,18,46,29,37,56,60,64,44,83,64,75,65,41,62,60,51,23,51,52,41,41,52,41,47,54,52,52,36,54,47,42,50,69,16,60,38,35,50,41,67,84,48,46,18,40,52,30,34,46,27,32,41,62,64,44,50,74,28,26,40,82,89,64,50,63,19,80,45,29,57,47,44,33,52,51,40,27,73,74,55,24,37,38,43,37,31,12,65,59,26,66,40,71,45,18,33,32,40,29,52,43,59,54,67,70,58,51,51,52,50,43,51,38,50,30,51,52,34,66,53,41,84,130,76,67,63,8,69,44,49,65,59,39,72,84,60,57,64,56,50,47,51,50,50,49,49,52,43,39,74,75,68,45,78,60,50,74,25,62,57,93,53,54,71,57,68,55,50,67,69,29,52,49,38,24,46,48,33,57,74,70,60,46,38,44,74,59,46,45,42,42,48,69,68,37,33,48,30,49,29,50,42,34,35,75,76,48,69,39,88,55,55,59,73,18,38,40,32,28,41,13,51,55,26,49,56,36,29,50,40,41,23,41,31,36,78,73,26,24,32,40,38,47,20,55,29,48,58,52,61,58,38,33,33,29,48,36,39,26,38,65,37,80,40,77,41,37,78,92,56,54,49,42,80,46,35,69,61,52,57,73,68,62,51,96,47,33,42,35,36,56,43,53,39,21,17,54,41,46,0,25,53,57,45,63,70,55,40,46,42,41,46,58,46,47,70,76,38,82,71,47,30,38,38,36,42,33,51,26,55,65,26,46,34,94,86,62,61,80,66,54,59,46,55,76,38,62,88,44,40,76,47,26,39,46,29,32,49,43,28,54,71,48,22,26,44,7,40,20,45,8,34,32,42,33,36,47,72,60,36,50,41,23,42,56,45,30,64,45,35,47,38,33,37,33,32,40,39,45,47,18,47,30,37,56,60,66,43,84,64,77,63,40,62,59,50,23,50,52,43,41,52,39,48,53,51,51,36,52,47,42,49,69,16,59,38,34,49,40,69,84,48,46,18,41,52,30,33,46,28,31,40,64,65,42,50,74,29,28,40,81,88,66,50,64,20,78,44,29,58,47,43,34,51,51,39,28,74,75,56,24,37,39,45,38,32,12,66,61,25,66,39,70,45,17,31,32,40,30,53,43,60,55,67,70,58,49,52,52,50,42,49,38,51,30,51,52,35,66,52,42,82

Foldseek 3Di:
DDPDDPLLVLFDDFLLVVLVVVLVVCVVVVDDFFEQADQFFPDDFDPLLVVLLVVCVVVVLQDAAFQFAHPLLLVLVQVLCCVAAVDHFDSLQKGKFLAQLLVLLLLLLLDDAAQAEEEEEPLADLVNCSSCSSSRHHYDYQYDDVVVLSDHALVSVLVRDDPRYQEYEAEACGVFALAHDALVRLVRNVVSVVVPVRYAYEYECAWQLQFDDPGHHHDSCSSPVVNQARYKYKYFCCHLRVCVVLRIIMTGHHSVSSVSSSVSSVPPPGHRRSSSSSSSSCVSPPDSVVSVVVSVVLLVLLVVLQVLQCLAQQKHWDRHRGRQKTKIANNRQQQWAFPVRDGRPALVSVQVSLCVPQNYHWAARVSSVDDRITMGGSSDDPVSSVSNSVSSSVRRVRTD/DDPDDPLLVLFDDFLLVVLVVVLVVCVVVVDDFFEQADQFFPDDFDPLLVVLLVVCVVVVLQDAAFQFAHPLLLVLVQVLCCVAAVDHFDSLQKGKFLAQLLVLLLLLLLDDAAQAEEEEEPLADLVNCSSCSSSRHHYDYQYDDVVVLSDHALVSVLVRDDPRYQEYEAEACGVFALAHDALVRLVRNVVSVVVPVRYAYEYECAWQLQFDDPGHHHDNCSSPVVNQARYKYKYFCCHLRVCVVLRIIMTGHHSVSSVSSSVSSVPPPGHRRSSSSSSSSCVSPPDSVVSVVVSVVLLVLLVVLQVLQCLAQQKHWDRHRGRQKTKIANNRQQQWAFPVRDGRPALVSVQVSLCVPQNYHWAARVSSVDDRITMGGSSDDPVSSVSNSVSSSVRSVRTD

pLDDT: mean 95.81, std 6.92, range [56.94, 98.94]

Organism: Phenylobacterium zucineum (strain HLK1) (NCBI:txid450851)